Protein 7B3N (pdb70)

Structure (mmCIF, N/CA/C/O backbone):
data_7B3N
#
_entry.id   7B3N
#
_cell.length_a   64.539
_cell.length_b   97.988
_cell.length_c   148.723
_cell.angle_alpha   90.000
_cell.angle_beta   90.000
_cell.angle_gamma   90.000
#
_symmetry.space_group_name_H-M   'P 21 21 21'
#
loop_
_entity.id
_entity.type
_entity.pdbx_description
1 polymer 'Cell wall hydrolase'
2 non-polymer 'ZINC ION'
3 non-polymer GLYCEROL
4 non-polymer '4-(2-HYDROXYETHYL)-1-PIPERAZINE ETHANESULFONIC ACID'
5 non-polymer 'SULFATE ION'
6 non-polymer 'SODIUM ION'
7 non-polymer 'CHLORIDE ION'
8 water water
#
loop_
_atom_site.group_PDB
_atom_site.id
_atom_site.type_symbol
_atom_site.label_atom_id
_atom_site.label_alt_id
_atom_site.label_comp_id
_atom_site.label_asym_id
_atom_site.label_entity_id
_atom_site.label_seq_id
_atom_site.pdbx_PDB_ins_code
_atom_site.Cartn_x
_atom_site.Cartn_y
_atom_site.Cartn_z
_atom_site.occupancy
_atom_site.B_iso_or_equiv
_atom_site.auth_seq_id
_atom_site.auth_comp_id
_atom_site.auth_asym_id
_atom_site.auth_atom_id
_atom_site.pdbx_PDB_model_num
ATOM 1 N N . PRO A 1 7 ? -3.142 35.451 73.211 1.000 72.426 7 PRO A N 1
ATOM 2 C CA . PRO A 1 7 ? -2.833 35.496 74.647 1.000 71.345 7 PRO A CA 1
ATOM 3 C C . PRO A 1 7 ? -2.993 36.937 75.166 1.000 64.080 7 PRO A C 1
ATOM 4 O O . PRO A 1 7 ? -2.330 37.816 74.649 1.000 74.344 7 PRO A O 1
ATOM 9 N N . SER A 1 8 ? -3.892 37.146 76.128 1.000 49.603 8 SER A N 1
ATOM 10 C CA A SER A 1 8 ? -4.187 38.476 76.724 0.500 52.195 8 SER A CA 1
ATOM 11 C CA B SER A 1 8 ? -4.194 38.473 76.723 0.500 50.880 8 SER A CA 1
ATOM 12 C C . SER A 1 8 ? -4.529 38.317 78.211 1.000 46.407 8 SER A C 1
ATOM 13 O O . SER A 1 8 ? -5.312 37.423 78.566 1.000 42.953 8 SER A O 1
ATOM 27 N N . ALA A 1 9 ? -3.977 39.183 79.038 1.000 37.880 9 ALA A N 1
ATOM 28 C CA . ALA A 1 9 ? -4.012 39.009 80.500 1.000 36.192 9 ALA A CA 1
ATOM 29 C C . ALA A 1 9 ? -3.667 40.331 81.163 1.000 31.838 9 ALA A C 1
ATOM 30 O O . ALA A 1 9 ? -2.827 41.081 80.644 1.000 36.035 9 ALA A O 1
ATOM 37 N N . TYR A 1 10 ? -4.296 40.578 82.287 1.000 30.398 10 TYR A N 1
ATOM 38 C CA . TYR A 1 10 ? -4.059 41.774 83.098 1.000 31.573 10 TYR A CA 1
ATOM 39 C C . TYR A 1 10 ? -2.871 41.529 84.039 1.000 27.904 10 TYR A C 1
ATOM 40 O O . TYR A 1 10 ? -2.084 42.458 84.274 1.000 31.327 10 TYR A O 1
ATOM 58 N N . ILE A 1 11 ? -2.790 40.334 84.601 1.000 30.713 11 ILE A N 1
ATOM 59 C CA . ILE A 1 11 ? -1.731 39.928 85.581 1.000 28.495 11 ILE A CA 1
ATOM 60 C C . ILE A 1 11 ? -0.951 38.784 84.941 1.000 29.931 11 ILE A C 1
ATOM 61 O O . ILE A 1 11 ? -1.591 37.769 84.552 1.000 29.024 11 ILE A O 1
ATOM 77 N N . VAL A 1 12 ? 0.383 38.890 84.905 1.000 27.733 12 VAL A N 1
ATOM 78 C CA . VAL A 1 12 ? 1.234 37.778 84.431 1.000 29.615 12 VAL A CA 1
ATOM 79 C C . VAL A 1 12 ? 2.013 37.240 85.634 1.000 25.743 12 VAL A C 1
ATOM 80 O O . VAL A 1 12 ? 2.614 38.059 86.404 1.000 27.713 12 VAL A O 1
ATOM 93 N N . LEU A 1 13 ? 1.941 35.924 85.813 1.000 24.720 13 LEU A N 1
ATOM 94 C CA . LEU A 1 13 ? 2.719 35.159 86.793 1.000 26.311 13 LEU A CA 1
ATOM 95 C C . LEU A 1 13 ? 3.920 34.564 86.072 1.000 25.110 13 LEU A C 1
ATOM 96 O O . LEU A 1 13 ? 3.763 33.937 85.023 1.000 26.672 13 LEU A O 1
ATOM 112 N N . ASP A 1 14 ? 5.064 34.664 86.724 1.000 28.751 14 ASP A N 1
ATOM 113 C CA . ASP A 1 14 ? 6.332 34.222 86.121 1.000 27.745 14 ASP A CA 1
ATOM 114 C C . ASP A 1 14 ? 6.998 33.251 87.090 1.000 27.910 14 ASP A C 1
ATOM 115 O O . ASP A 1 14 ? 7.717 33.688 87.984 1.000 27.086 14 ASP A O 1
ATOM 124 N N . PRO A 1 15 ? 6.784 31.921 86.951 1.000 29.598 15 PRO A N 1
ATOM 125 C CA . PRO A 1 15 ? 7.509 30.907 87.736 1.000 27.683 15 PRO A CA 1
ATOM 126 C C . PRO A 1 15 ? 8.998 30.937 87.389 1.000 26.164 15 PRO A C 1
ATOM 127 O O . PRO A 1 15 ? 9.340 30.649 86.270 1.000 28.984 15 PRO A O 1
ATOM 138 N N . GLY A 1 16 ? 9.824 31.350 88.335 1.000 27.141 16 GLY A N 1
ATOM 139 C CA . GLY A 1 16 ? 11.266 31.497 88.106 1.000 26.623 16 GLY A CA 1
ATOM 140 C C . GLY A 1 16 ? 11.917 30.217 87.625 1.000 28.227 16 GLY A C 1
ATOM 141 O O . GLY A 1 16 ? 11.500 29.116 87.989 1.000 27.482 16 GLY A O 1
ATOM 145 N N . HIS A 1 17 ? 12.947 30.344 86.800 1.000 27.406 17 HIS A N 1
ATOM 146 C CA . HIS A 1 17 ? 13.794 29.205 86.432 1.000 29.700 17 HIS A CA 1
ATOM 147 C C . HIS A 1 17 ? 12.974 28.315 85.517 1.000 31.065 17 HIS A C 1
ATOM 148 O O . HIS A 1 17 ? 12.052 28.852 84.858 1.000 29.051 17 HIS A O 1
ATOM 163 N N . GLY A 1 18 ? 13.337 27.035 85.437 1.000 31.054 18 GLY A N 1
ATOM 164 C CA . GLY A 1 18 ? 12.670 26.035 84.586 1.000 29.597 18 GLY A CA 1
ATOM 165 C C . GLY A 1 18 ? 13.643 25.287 83.710 1.000 29.749 18 GLY A C 1
ATOM 166 O O . GLY A 1 18 ? 14.725 25.895 83.332 1.000 28.387 18 GLY A O 1
ATOM 170 N N . GLY A 1 19 ? 13.246 24.063 83.322 1.000 33.776 19 GLY A N 1
ATOM 171 C CA . GLY A 1 19 ? 14.028 23.207 82.411 1.000 32.915 19 GLY A CA 1
ATOM 172 C C . GLY A 1 19 ? 15.423 22.973 82.996 1.000 34.302 19 GLY A C 1
ATOM 173 O O . GLY A 1 19 ? 15.504 22.544 84.152 1.000 36.081 19 GLY A O 1
ATOM 177 N N . GLN A 1 20 ? 16.460 23.384 82.275 1.000 35.961 20 GLN A N 1
ATOM 178 C CA . GLN A 1 20 ? 17.899 23.215 82.637 1.000 45.569 20 GLN A CA 1
ATOM 179 C C . GLN A 1 20 ? 18.281 24.110 83.829 1.000 47.416 20 GLN A C 1
ATOM 180 O O . GLN A 1 20 ? 19.358 23.890 84.397 1.000 43.853 20 GLN A O 1
ATOM 186 N N . ASP A 1 21 ? 17.481 25.135 84.157 1.000 39.887 21 ASP A N 1
ATOM 187 C CA . ASP A 1 21 ? 17.721 26.003 85.347 1.000 36.675 21 ASP A CA 1
ATOM 188 C C . ASP A 1 21 ? 16.835 25.541 86.496 1.000 38.944 21 ASP A C 1
ATOM 189 O O . ASP A 1 21 ? 15.624 25.817 86.514 1.000 33.653 21 ASP A O 1
ATOM 198 N N . PRO A 1 22 ? 17.390 24.832 87.510 1.000 36.097 22 PRO A N 1
ATOM 199 C CA . PRO A 1 22 ? 16.564 24.338 88.606 1.000 39.085 22 PRO A CA 1
ATOM 200 C C . PRO A 1 22 ? 16.233 25.387 89.675 1.000 34.106 22 PRO A C 1
ATOM 201 O O . PRO A 1 22 ? 15.418 25.124 90.526 1.000 36.322 22 PRO A O 1
ATOM 212 N N . GLY A 1 23 ? 16.931 26.518 89.639 1.000 36.960 23 GLY A N 1
ATOM 213 C CA . GLY A 1 23 ? 16.969 27.476 90.748 1.000 39.803 23 GLY A CA 1
ATOM 214 C C . GLY A 1 23 ? 17.663 26.801 91.916 1.000 43.538 23 GLY A C 1
ATOM 215 O O . GLY A 1 23 ? 18.482 25.939 91.664 1.000 36.729 23 GLY A O 1
ATOM 219 N N . ALA A 1 24 ? 17.284 27.116 93.141 1.000 40.940 24 ALA A N 1
ATOM 220 C CA . ALA A 1 24 ? 17.851 26.487 94.355 1.000 43.727 24 ALA A CA 1
ATOM 221 C C . ALA A 1 24 ? 17.401 25.022 94.386 1.000 44.740 24 ALA A C 1
ATOM 222 O O . ALA A 1 24 ? 16.265 24.711 93.909 1.000 38.685 24 ALA A O 1
ATOM 229 N N . VAL A 1 25 ? 18.236 24.142 94.941 1.000 43.306 25 VAL A N 1
ATOM 230 C CA . VAL A 1 25 ? 17.916 22.690 95.090 1.000 47.170 25 VAL A CA 1
ATOM 231 C C . VAL A 1 25 ? 18.044 22.331 96.572 1.000 48.135 25 VAL A C 1
ATOM 232 O O . VAL A 1 25 ? 19.068 22.688 97.185 1.000 49.519 25 VAL A O 1
ATOM 245 N N . ALA A 1 26 ? 17.006 21.751 97.158 1.000 50.126 26 ALA A N 1
ATOM 246 C CA . ALA A 1 26 ? 17.013 21.319 98.575 1.000 52.113 26 ALA A CA 1
ATOM 247 C C . ALA A 1 26 ? 17.931 20.097 98.687 1.000 58.813 26 ALA A C 1
ATOM 248 O O . ALA A 1 26 ? 18.214 19.447 97.670 1.000 49.872 26 ALA A O 1
ATOM 255 N N . PRO A 1 27 ? 18.490 19.802 99.889 1.000 62.014 27 PRO A N 1
ATOM 256 C CA . PRO A 1 27 ? 19.306 18.600 100.101 1.000 61.480 27 PRO A CA 1
ATOM 257 C C . PRO A 1 27 ? 18.629 17.298 99.648 1.000 57.863 27 PRO A C 1
ATOM 258 O O . PRO A 1 27 ? 19.339 16.391 99.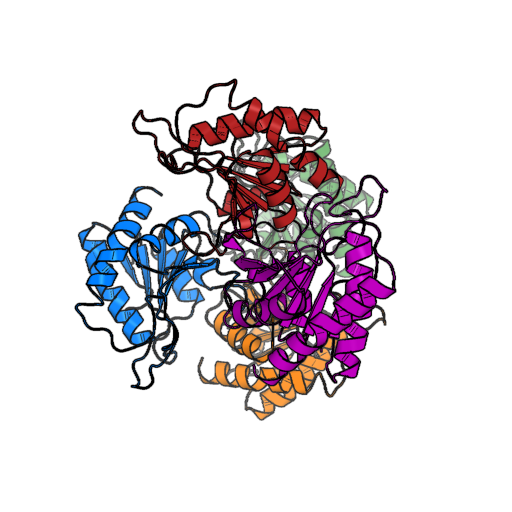235 1.000 57.780 27 PRO A O 1
ATOM 269 N N . ASP A 1 28 ? 17.292 17.247 99.702 1.000 53.671 28 ASP A N 1
ATOM 270 C CA . ASP A 1 28 ? 16.455 16.111 99.226 1.000 55.861 28 ASP A CA 1
ATOM 271 C C . ASP A 1 28 ? 16.210 16.131 97.697 1.000 56.930 28 ASP A C 1
ATOM 272 O O . ASP A 1 28 ? 15.510 15.225 97.209 1.000 52.843 28 ASP A O 1
ATOM 281 N N . GLY A 1 29 ? 16.689 17.135 96.956 1.000 50.827 29 GLY A N 1
ATOM 282 C CA . GLY A 1 29 ? 16.501 17.203 95.492 1.000 47.439 29 GLY A CA 1
ATOM 283 C C . GLY A 1 29 ? 15.280 18.037 95.062 1.000 42.345 29 GLY A C 1
ATOM 284 O O . GLY A 1 29 ? 15.078 18.177 93.875 1.000 40.458 29 GLY A O 1
ATOM 288 N N . THR A 1 30 ? 14.480 18.600 95.965 1.000 46.867 30 THR A N 1
ATOM 289 C CA . THR A 1 30 ? 13.360 19.489 95.550 1.000 47.642 30 THR A CA 1
ATOM 290 C C . THR A 1 30 ? 13.951 20.644 94.732 1.000 42.203 30 THR A C 1
ATOM 291 O O . THR A 1 30 ? 14.896 21.288 95.235 1.000 37.458 30 THR A O 1
ATOM 302 N N . ARG A 1 31 ? 13.432 20.888 93.524 1.000 40.770 31 ARG A N 1
ATOM 303 C CA . ARG A 1 31 ? 13.911 22.026 92.698 1.000 39.542 31 ARG A CA 1
ATOM 304 C C . ARG A 1 31 ? 13.006 23.249 92.904 1.000 32.987 31 ARG A C 1
ATOM 305 O O . ARG A 1 31 ? 11.789 23.143 92.765 1.000 36.360 31 ARG A O 1
ATOM 326 N N . GLU A 1 32 ? 13.607 24.388 93.181 1.000 32.414 32 GLU A N 1
ATOM 327 C CA . GLU A 1 32 ? 12.899 25.683 93.193 1.000 33.067 32 GLU A CA 1
ATOM 328 C C . GLU A 1 32 ? 12.004 25.809 91.939 1.000 29.008 32 GLU A C 1
ATOM 329 O O . GLU A 1 32 ? 10.831 26.190 92.095 1.000 30.020 32 GLU A O 1
ATOM 341 N N . ALA A 1 33 ? 12.509 25.457 90.751 1.000 29.936 33 ALA A N 1
ATOM 342 C CA . ALA A 1 33 ? 11.763 25.589 89.478 1.000 32.921 33 ALA A CA 1
ATOM 343 C C . ALA A 1 33 ? 10.396 24.902 89.616 1.000 31.938 33 ALA A C 1
ATOM 344 O O . ALA A 1 33 ? 9.410 25.481 89.124 1.000 30.028 33 ALA A O 1
ATOM 351 N N . ASP A 1 34 ? 10.318 23.729 90.279 1.000 32.872 34 ASP A N 1
ATOM 352 C CA . ASP A 1 34 ? 9.046 22.950 90.374 1.000 33.401 34 ASP A CA 1
ATOM 353 C C . ASP A 1 34 ? 8.141 23.612 91.403 1.000 29.129 34 ASP A C 1
ATOM 354 O O . ASP A 1 34 ? 6.934 23.737 91.131 1.000 31.773 34 ASP A O 1
ATOM 363 N N . LEU A 1 35 ? 8.710 24.065 92.515 1.000 29.098 35 LEU A N 1
ATOM 364 C CA . LEU A 1 35 ? 7.913 24.778 93.557 1.000 30.946 35 LEU A CA 1
ATOM 365 C C . LEU A 1 35 ? 7.324 26.034 92.927 1.000 28.800 35 LEU A C 1
ATOM 366 O O . LEU A 1 35 ? 6.161 26.373 93.243 1.000 29.060 35 LEU A O 1
ATOM 382 N N . ASN A 1 36 ? 8.138 26.737 92.123 1.000 27.089 36 ASN A N 1
ATOM 383 C CA . ASN A 1 36 ? 7.703 27.993 91.455 1.000 25.797 36 ASN A CA 1
ATOM 384 C C . ASN A 1 36 ? 6.475 27.728 90.577 1.000 26.886 36 ASN A C 1
ATOM 385 O O . ASN A 1 36 ? 5.518 28.485 90.705 1.000 31.390 36 ASN A O 1
ATOM 396 N N . LEU A 1 37 ? 6.533 26.733 89.693 1.000 27.308 37 LEU A N 1
ATOM 397 C CA . LEU A 1 37 ? 5.437 26.466 88.736 1.000 29.039 37 LEU A CA 1
ATOM 398 C C . LEU A 1 37 ? 4.183 26.093 89.521 1.000 29.025 37 LEU A C 1
ATOM 399 O O . LEU A 1 37 ? 3.117 26.627 89.199 1.000 29.140 37 LEU A O 1
ATOM 415 N N . ALA A 1 38 ? 4.316 25.164 90.465 1.000 31.135 38 ALA A N 1
ATOM 416 C CA . ALA A 1 38 ? 3.197 24.715 91.342 1.000 32.828 38 ALA A CA 1
ATOM 417 C C . ALA A 1 38 ? 2.584 25.901 92.073 1.000 30.875 38 ALA A C 1
ATOM 418 O O . ALA A 1 38 ? 1.329 26.056 92.027 1.000 30.731 38 ALA A O 1
ATOM 425 N N . GLN A 1 39 ? 3.413 26.787 92.645 1.000 31.857 39 GLN A N 1
ATOM 426 C CA . GLN A 1 39 ? 2.882 27.919 93.428 1.000 29.860 39 GLN A CA 1
ATOM 427 C C . GLN A 1 39 ? 2.133 28.851 92.471 1.000 31.649 39 GLN A C 1
ATOM 428 O O . GLN A 1 39 ? 1.049 29.379 92.854 1.000 31.341 39 GLN A O 1
ATOM 442 N N . ALA A 1 40 ? 2.679 29.074 91.274 1.000 29.593 40 ALA A N 1
ATOM 443 C CA . ALA A 1 40 ? 2.089 30.028 90.305 1.000 28.333 40 ALA A CA 1
ATOM 444 C C . ALA A 1 40 ? 0.757 29.468 89.789 1.000 27.187 40 ALA A C 1
ATOM 445 O O . ALA A 1 40 ? -0.242 30.264 89.641 1.000 29.582 40 ALA A O 1
ATOM 452 N N . LEU A 1 41 ? 0.692 28.155 89.565 1.000 29.343 41 LEU A N 1
ATOM 453 C CA . LEU A 1 41 ? -0.563 27.509 89.069 1.000 31.782 41 LEU A CA 1
ATOM 454 C C . LEU A 1 41 ? -1.638 27.688 90.125 1.000 31.223 41 LEU A C 1
ATOM 455 O O . LEU A 1 41 ? -2.752 28.091 89.762 1.000 33.630 41 LEU A O 1
ATOM 471 N N . THR A 1 42 ? -1.297 27.500 91.399 1.000 34.730 42 THR A N 1
ATOM 472 C CA . THR A 1 42 ? -2.281 27.645 92.500 1.000 35.291 42 THR A CA 1
ATOM 473 C C . THR A 1 42 ? -2.704 29.105 92.625 1.000 36.535 42 THR A C 1
ATOM 474 O O . THR A 1 42 ? -3.917 29.354 92.772 1.000 31.591 42 THR A O 1
ATOM 485 N N . LEU A 1 43 ? -1.762 30.042 92.560 1.000 32.293 43 LEU A N 1
ATOM 486 C CA . LEU A 1 43 ? -2.093 31.482 92.664 1.000 32.341 43 LEU A CA 1
ATOM 487 C C . LEU A 1 43 ? -3.030 31.882 91.529 1.000 31.728 43 LEU A C 1
ATOM 488 O O . LEU A 1 43 ? -3.989 32.677 91.798 1.000 32.520 43 LEU A O 1
ATOM 504 N N . LYS A 1 44 ? -2.783 31.415 90.300 1.000 31.711 44 LYS A N 1
ATOM 505 C CA . LYS A 1 44 ? -3.646 31.748 89.136 1.000 33.428 44 LYS A CA 1
ATOM 506 C C . LYS A 1 44 ? -5.100 31.391 89.492 1.000 34.721 44 LYS A C 1
ATOM 507 O O . LYS A 1 44 ? -5.969 32.216 89.210 1.000 31.772 44 LYS A O 1
ATOM 526 N N . GLU A 1 45 ? -5.341 30.221 90.096 1.000 35.749 45 GLU A N 1
ATOM 527 C CA . GLU A 1 45 ? -6.724 29.757 90.414 1.000 41.793 45 GLU A CA 1
ATOM 528 C C . GLU A 1 45 ? -7.394 30.783 91.342 1.000 39.592 45 GLU A C 1
ATOM 529 O O . GLU A 1 45 ? -8.559 31.094 91.091 1.000 38.690 45 GLU A O 1
ATOM 541 N N . TYR A 1 46 ? -6.678 31.310 92.347 1.000 36.523 46 TYR A N 1
ATOM 542 C CA . TYR A 1 46 ? -7.206 32.337 93.282 1.000 38.889 46 TYR A CA 1
ATOM 543 C C . TYR A 1 46 ? -7.429 33.665 92.559 1.000 39.899 46 TYR A C 1
ATOM 544 O O . TYR A 1 46 ? -8.498 34.275 92.764 1.000 35.573 46 TYR A O 1
ATOM 562 N N . LEU A 1 47 ? -6.518 34.089 91.682 1.000 31.034 47 LEU A N 1
ATOM 563 C CA . LEU A 1 47 ? -6.721 35.382 90.985 1.000 31.121 47 LEU A CA 1
ATOM 564 C C . LEU A 1 47 ? -7.897 35.287 89.996 1.000 33.242 47 LEU A C 1
ATOM 565 O O . LEU A 1 47 ? -8.611 36.307 89.789 1.000 33.345 47 LEU A O 1
ATOM 581 N N . VAL A 1 48 ? -8.104 34.141 89.370 1.000 34.633 48 VAL A N 1
ATOM 582 C CA . VAL A 1 48 ? -9.224 33.959 88.402 1.000 35.921 48 VAL A CA 1
ATOM 583 C C . VAL A 1 48 ? -10.557 34.023 89.191 1.000 34.582 48 VAL A C 1
ATOM 584 O O . VAL A 1 48 ? -11.465 34.743 88.766 1.000 38.661 48 VAL A O 1
ATOM 597 N N . ALA A 1 49 ? -10.609 33.391 90.346 1.000 37.500 49 ALA A N 1
ATOM 598 C CA . ALA A 1 49 ? -11.783 33.369 91.251 1.000 43.005 49 ALA A CA 1
ATOM 599 C C . ALA A 1 49 ? -12.094 34.793 91.729 1.000 48.208 49 ALA A C 1
ATOM 600 O O . ALA A 1 49 ? -13.287 35.095 91.922 1.000 43.407 49 ALA A O 1
ATOM 607 N N . LEU A 1 50 ? -11.079 35.670 91.830 1.000 40.499 50 LEU A N 1
ATOM 608 C CA . LEU A 1 50 ? -11.279 37.089 92.195 1.000 38.826 50 LEU A CA 1
ATOM 609 C C . LEU A 1 50 ? -11.577 37.933 90.947 1.000 39.218 50 LEU A C 1
ATOM 610 O O . LEU A 1 50 ? -11.748 39.148 91.105 1.000 39.739 50 LEU A O 1
ATOM 626 N N . GLY A 1 51 ? -11.651 37.330 89.754 1.000 34.729 51 GLY A N 1
ATOM 627 C CA . GLY A 1 51 ? -12.208 37.973 88.543 1.000 37.089 51 GLY A CA 1
ATOM 628 C C . GLY A 1 51 ? -11.169 38.570 87.612 1.000 38.900 51 GLY A C 1
ATOM 629 O O . GLY A 1 51 ? -11.567 39.419 86.797 1.000 37.881 51 GLY A O 1
ATOM 633 N N . TYR A 1 52 ? -9.892 38.141 87.706 1.000 34.948 52 TYR A N 1
ATOM 634 C CA . TYR A 1 52 ? -8.764 38.648 86.877 1.000 35.116 52 TYR A CA 1
ATOM 635 C C . TYR A 1 52 ? -8.387 37.633 85.792 1.000 33.485 52 TYR A C 1
ATOM 636 O O . TYR A 1 52 ? -8.444 36.440 86.043 1.000 35.101 52 TYR A O 1
ATOM 654 N N . ARG A 1 53 ? -8.045 38.154 84.613 1.000 31.264 53 ARG A N 1
ATOM 655 C CA . ARG A 1 53 ? -7.402 37.460 83.473 1.000 33.115 53 ARG A CA 1
ATOM 656 C C . ARG A 1 53 ? -5.905 37.333 83.817 1.000 30.800 53 ARG A C 1
ATOM 657 O O . ARG A 1 53 ? -5.248 38.378 84.054 1.000 29.728 53 ARG A O 1
ATOM 678 N N . VAL A 1 54 ? -5.438 36.103 83.943 1.000 33.677 54 VAL A N 1
ATOM 679 C CA . VAL A 1 54 ? -4.065 35.772 84.421 1.000 30.726 54 VAL A CA 1
ATOM 680 C C . VAL A 1 54 ? -3.375 35.002 83.311 1.000 33.263 54 VAL A C 1
ATOM 681 O O . VAL A 1 54 ? -3.981 34.118 82.722 1.000 30.739 54 VAL A O 1
ATOM 694 N N . GLY A 1 55 ? -2.143 35.366 83.017 1.000 27.746 55 GLY A N 1
ATOM 695 C CA . GLY A 1 55 ? -1.342 34.659 82.018 1.000 31.171 55 GLY A CA 1
ATOM 696 C C . GLY A 1 55 ? -0.072 34.213 82.690 1.000 29.199 55 GLY A C 1
ATOM 697 O O . GLY A 1 55 ? 0.158 34.636 83.833 1.000 27.208 55 GLY A O 1
ATOM 701 N N . PHE A 1 56 ? 0.686 33.354 82.020 1.000 27.910 56 PHE A N 1
ATOM 702 C CA . PHE A 1 56 ? 1.956 32.819 82.542 1.000 27.131 56 PHE A CA 1
ATOM 703 C C . PHE A 1 56 ? 3.080 33.040 81.543 1.000 28.356 56 PHE A C 1
ATOM 704 O O . PHE A 1 56 ? 2.849 32.970 80.344 1.000 31.277 56 PHE A O 1
ATOM 721 N N . THR A 1 57 ? 4.306 33.133 82.042 1.000 28.175 57 THR A N 1
ATOM 722 C CA . THR A 1 57 ? 5.502 33.185 81.175 1.000 29.231 57 THR A CA 1
ATOM 723 C C . THR A 1 57 ? 5.875 31.743 80.851 1.000 29.206 57 THR A C 1
ATOM 724 O O . THR A 1 57 ? 6.575 31.528 79.864 1.000 30.057 57 THR A O 1
ATOM 735 N N . ARG A 1 58 ? 5.486 30.805 81.722 1.000 28.684 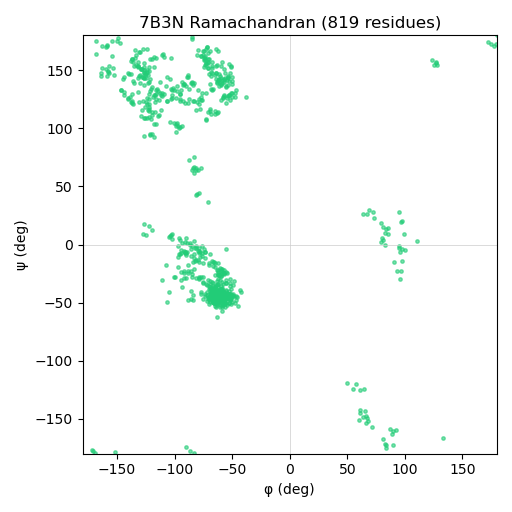58 ARG A N 1
ATOM 736 C CA . ARG A 1 58 ? 5.718 29.370 81.485 1.000 33.590 58 ARG A CA 1
ATOM 737 C C . ARG A 1 58 ? 4.761 28.515 82.308 1.000 31.435 58 ARG A C 1
ATOM 738 O O . ARG A 1 58 ? 4.382 28.904 83.435 1.000 28.966 58 ARG A O 1
ATOM 759 N N . THR A 1 59 ? 4.371 27.404 81.699 1.000 31.614 59 THR A N 1
ATOM 760 C CA . THR A 1 59 ? 3.338 26.486 82.219 1.000 33.972 59 THR A CA 1
ATOM 761 C C . THR A 1 59 ? 3.897 25.067 82.323 1.000 32.184 59 THR A C 1
ATOM 762 O O . THR A 1 59 ? 3.162 24.192 82.707 1.000 32.511 59 THR A O 1
ATOM 773 N N . SER A 1 60 ? 5.192 24.893 82.109 1.000 28.222 60 SER A N 1
ATOM 774 C CA . SER A 1 60 ? 5.852 23.582 82.088 1.000 29.498 60 SER A CA 1
ATOM 775 C C . SER A 1 60 ? 7.328 23.747 82.451 1.000 30.054 60 SER A C 1
ATOM 776 O O . SER A 1 60 ? 7.796 24.864 82.583 1.000 30.307 60 SER A O 1
ATOM 784 N N . ASP A 1 61 ? 8.022 22.646 82.574 1.000 31.035 61 ASP A N 1
ATOM 785 C CA . ASP A 1 61 ? 9.423 22.593 83.034 1.000 31.842 61 ASP A CA 1
ATOM 786 C C . ASP A 1 61 ? 10.338 22.875 81.855 1.000 33.236 61 ASP A C 1
ATOM 787 O O . ASP A 1 61 ? 11.092 21.990 81.462 1.000 33.576 61 ASP A O 1
ATOM 796 N N . VAL A 1 62 ? 10.229 24.054 81.268 1.000 33.311 62 VAL A N 1
ATOM 797 C CA . VAL A 1 62 ? 11.127 24.483 80.176 1.000 32.293 62 VAL A CA 1
ATOM 798 C C . VAL A 1 62 ? 11.689 25.835 80.628 1.000 30.891 62 VAL A C 1
ATOM 799 O O . VAL A 1 62 ? 10.995 26.572 81.353 1.000 30.920 62 VAL A O 1
ATOM 812 N N . TYR A 1 63 ? 12.923 26.135 80.250 1.000 29.447 63 TYR A N 1
ATOM 813 C CA . TYR A 1 63 ? 13.556 27.449 80.517 1.000 29.798 63 TYR A CA 1
ATOM 814 C C . TYR A 1 63 ? 13.038 28.478 79.514 1.000 31.032 63 TYR A C 1
ATOM 815 O O . TYR A 1 63 ? 13.119 28.273 78.300 1.000 33.351 63 TYR A O 1
ATOM 833 N N . VAL A 1 64 ? 12.510 29.590 80.017 1.000 29.476 64 VAL A N 1
ATOM 834 C CA . VAL A 1 64 ? 12.145 30.767 79.192 1.000 29.610 64 VAL A CA 1
ATOM 835 C C . VAL A 1 64 ? 13.180 31.859 79.469 1.000 27.793 64 VAL A C 1
ATOM 836 O O . VAL A 1 64 ? 13.427 32.189 80.634 1.000 28.099 64 VAL A O 1
ATOM 849 N N . PRO A 1 65 ? 13.858 32.363 78.418 1.000 28.866 65 PRO A N 1
ATOM 850 C CA . PRO A 1 65 ? 14.860 33.438 78.575 1.000 29.018 65 PRO A CA 1
ATOM 851 C C . PRO A 1 65 ? 14.239 34.604 79.322 1.000 28.327 65 PRO A C 1
ATOM 852 O O . PRO A 1 65 ? 13.049 34.922 79.083 1.000 30.159 65 PRO A O 1
ATOM 863 N N . LEU A 1 66 ? 15.014 35.201 80.202 1.000 29.183 66 LEU A N 1
ATOM 864 C CA . LEU A 1 66 ? 14.561 36.361 81.011 1.000 29.141 66 LEU A CA 1
ATOM 865 C C . LEU A 1 66 ? 13.908 37.445 80.149 1.000 31.163 66 LEU A C 1
ATOM 866 O O . LEU A 1 66 ? 12.819 37.914 80.533 1.000 29.873 66 LEU A O 1
ATOM 882 N N . SER A 1 67 ? 14.470 37.825 78.990 1.000 29.000 67 SER A N 1
ATOM 883 C CA . SER A 1 67 ? 13.906 38.929 78.171 1.000 29.283 67 SER A CA 1
ATOM 884 C C . SER A 1 67 ? 12.558 38.495 77.563 1.000 29.181 67 SER A C 1
ATOM 885 O O . SER A 1 67 ? 11.680 39.342 77.355 1.000 33.488 67 SER A O 1
ATOM 893 N N . GLU A 1 68 ? 12.406 37.220 77.278 1.000 26.995 68 GLU A N 1
ATOM 894 C CA . GLU A 1 68 ? 11.162 36.682 76.680 1.000 31.623 68 GLU A CA 1
ATOM 895 C C . GLU A 1 68 ? 10.053 36.668 77.729 1.000 28.389 68 GLU A C 1
ATOM 896 O O . GLU A 1 68 ? 8.894 36.879 77.335 1.000 32.087 68 GLU A O 1
ATOM 908 N N . ARG A 1 69 ? 10.377 36.425 79.001 1.000 30.104 69 ARG A N 1
ATOM 909 C CA . ARG A 1 69 ? 9.382 36.494 80.106 1.000 29.726 69 ARG A CA 1
ATOM 910 C C . ARG A 1 69 ? 8.746 37.887 80.086 1.000 28.544 69 ARG A C 1
ATOM 911 O O . ARG A 1 69 ? 7.466 38.023 80.113 1.000 26.523 69 ARG A O 1
ATOM 932 N N . ILE A 1 70 ? 9.581 38.912 79.978 1.000 27.060 70 ILE A N 1
ATOM 933 C CA . ILE A 1 70 ? 9.156 40.332 79.945 1.000 28.216 70 ILE A CA 1
ATOM 934 C C . ILE A 1 70 ? 8.431 40.638 78.622 1.000 30.020 70 ILE A C 1
ATOM 935 O O . ILE A 1 70 ? 7.339 41.282 78.661 1.000 28.995 70 ILE A O 1
ATOM 951 N N . ALA A 1 71 ? 8.981 40.224 77.482 1.000 28.837 71 ALA A N 1
ATOM 952 C CA . ALA A 1 71 ? 8.337 40.486 76.178 1.000 30.994 71 ALA A CA 1
ATOM 953 C C . ALA A 1 71 ? 6.957 39.824 76.126 1.000 28.565 71 ALA A C 1
ATOM 954 O O . ALA A 1 71 ? 6.016 40.474 75.632 1.000 31.102 71 ALA A O 1
ATOM 961 N N . MET A 1 72 ? 6.804 38.615 76.666 1.000 30.960 72 MET A N 1
ATOM 962 C CA . MET A 1 72 ? 5.525 37.840 76.585 1.000 35.660 72 MET A CA 1
ATOM 963 C C . MET A 1 72 ? 4.483 38.605 77.378 1.000 33.274 72 MET A C 1
ATOM 964 O O . MET A 1 72 ? 3.310 38.688 76.938 1.000 34.333 72 MET A O 1
ATOM 978 N N . ALA A 1 73 ? 4.898 39.144 78.521 1.000 29.298 73 ALA A N 1
ATOM 979 C CA . ALA A 1 73 ? 4.012 39.890 79.437 1.000 29.860 73 ALA A CA 1
ATOM 980 C C . ALA A 1 73 ? 3.506 41.139 78.725 1.000 30.742 73 ALA A C 1
ATOM 981 O O . ALA A 1 73 ? 2.294 41.427 78.813 1.000 32.053 73 ALA A O 1
ATOM 988 N N . ARG A 1 74 ? 4.410 41.854 78.061 1.000 31.380 74 ARG A N 1
ATOM 989 C CA . ARG A 1 74 ? 4.047 43.073 77.286 1.000 34.319 74 ARG A CA 1
ATOM 990 C C . ARG A 1 74 ? 3.093 42.707 76.137 1.000 36.592 74 ARG A C 1
ATOM 991 O O . ARG A 1 74 ? 2.076 43.414 75.968 1.000 36.042 74 ARG A O 1
ATOM 1012 N N . ARG A 1 75 ? 3.349 41.607 75.432 1.000 38.085 75 ARG A N 1
ATOM 1013 C CA . ARG A 1 75 ? 2.499 41.165 74.281 1.000 39.242 75 ARG A CA 1
ATOM 1014 C C . ARG A 1 75 ? 1.098 40.818 74.779 1.000 41.344 75 ARG A C 1
ATOM 1015 O O . ARG A 1 75 ? 0.149 41.061 74.054 1.000 38.740 75 ARG A O 1
ATOM 1036 N N . MET A 1 76 ? 0.974 40.269 75.978 1.000 35.911 76 MET A N 1
ATOM 1037 C CA . MET A 1 76 ? -0.324 39.888 76.569 1.000 35.883 76 MET A CA 1
ATOM 1038 C C . MET A 1 76 ? -1.069 41.125 77.072 1.000 35.476 76 MET A C 1
ATOM 1039 O O . MET A 1 76 ? -2.192 40.941 77.541 1.000 34.725 76 MET A O 1
ATOM 1053 N N . GLY A 1 77 ? -0.432 42.294 77.060 1.000 36.272 77 GLY A N 1
ATOM 1054 C CA . GLY A 1 77 ? -0.965 43.556 77.618 1.000 40.540 77 GLY A CA 1
ATOM 1055 C C . GLY A 1 77 ? -1.060 43.534 79.137 1.000 40.572 77 GLY A C 1
ATOM 1056 O O . GLY A 1 77 ? -1.979 44.191 79.696 1.000 35.183 77 GLY A O 1
ATOM 1060 N N . ALA A 1 78 ? -0.182 42.786 79.824 1.000 36.804 78 ALA A N 1
ATOM 1061 C CA . ALA A 1 78 ? -0.186 42.722 81.304 1.000 32.438 78 ALA A CA 1
ATOM 1062 C C . ALA A 1 78 ? 0.032 44.118 81.900 1.000 28.292 78 ALA A C 1
ATOM 1063 O O . ALA A 1 78 ? 0.798 44.912 81.378 1.000 32.056 78 ALA A O 1
ATOM 1070 N N . ARG A 1 79 ? -0.623 44.416 83.007 1.000 31.020 79 ARG A N 1
ATOM 1071 C CA . ARG A 1 79 ? -0.377 45.647 83.789 1.000 30.905 79 ARG A CA 1
ATOM 1072 C C . ARG A 1 79 ? 0.525 45.333 84.984 1.000 30.250 79 ARG A C 1
ATOM 1073 O O . ARG A 1 79 ? 1.143 46.254 85.476 1.000 32.589 79 ARG A O 1
ATOM 1094 N N . LEU A 1 80 ? 0.489 44.101 85.482 1.000 29.537 80 LEU A N 1
ATOM 1095 C CA . LEU A 1 80 ? 1.231 43.677 86.687 1.000 28.264 80 LEU A CA 1
ATOM 1096 C C . LEU A 1 80 ? 2.054 42.447 86.322 1.000 29.482 80 LEU A C 1
ATOM 1097 O O . LEU A 1 80 ? 1.513 41.532 85.660 1.000 30.305 80 LEU A O 1
ATOM 1113 N N . PHE A 1 81 ? 3.294 42.413 86.794 1.000 26.462 81 PHE A N 1
ATOM 1114 C CA . PHE A 1 81 ? 4.232 41.285 86.551 1.000 27.444 81 PHE A CA 1
ATOM 1115 C C . PHE A 1 81 ? 4.661 40.758 87.930 1.000 29.089 81 PHE A C 1
ATOM 1116 O O . PHE A 1 81 ? 5.245 41.495 88.715 1.000 30.389 81 PHE A O 1
ATOM 1133 N N . ILE A 1 82 ? 4.285 39.516 88.232 1.000 27.813 82 ILE A N 1
ATOM 1134 C CA . ILE A 1 82 ? 4.550 38.863 89.525 1.000 27.262 82 ILE A CA 1
ATOM 1135 C C . ILE A 1 82 ? 5.422 37.650 89.282 1.000 27.953 82 ILE A C 1
ATOM 1136 O O . ILE A 1 82 ? 4.924 36.584 88.867 1.000 26.125 82 ILE A O 1
ATOM 1152 N N . SER A 1 83 ? 6.693 37.784 89.608 1.000 24.848 83 SER A N 1
ATOM 1153 C CA . SER A 1 83 ? 7.617 36.657 89.546 1.000 24.686 83 SER A CA 1
ATOM 1154 C C . SER A 1 83 ? 7.517 35.825 90.849 1.000 26.399 83 SER A C 1
ATOM 1155 O O . SER A 1 83 ? 7.434 36.391 91.990 1.000 28.459 83 SER A O 1
ATOM 1163 N N . VAL A 1 84 ? 7.509 34.509 90.683 1.000 25.052 84 VAL A N 1
ATOM 1164 C CA . VAL A 1 84 ? 7.300 33.508 91.755 1.000 27.316 84 VAL A CA 1
ATOM 1165 C C . VAL A 1 84 ? 8.605 32.727 91.939 1.000 27.668 84 VAL A C 1
ATOM 1166 O O . VAL A 1 84 ? 8.988 31.985 91.044 1.000 26.954 84 VAL A O 1
ATOM 1179 N N . HIS A 1 85 ? 9.247 32.924 93.081 1.000 29.769 85 HIS A N 1
ATOM 1180 C CA . HIS A 1 85 ? 10.519 32.247 93.448 1.000 25.640 85 HIS A CA 1
ATOM 1181 C C . HIS A 1 85 ? 10.461 31.710 94.877 1.000 27.021 85 HIS A C 1
ATOM 1182 O O . HIS A 1 85 ? 9.494 31.970 95.609 1.000 28.010 85 HIS A O 1
ATOM 1197 N N . HIS A 1 86 ? 11.394 30.804 95.163 1.000 29.895 86 HIS A N 1
ATOM 1198 C CA . HIS A 1 86 ? 11.662 30.269 96.515 1.000 33.455 86 HIS A CA 1
ATOM 1199 C C . HIS A 1 86 ? 13.140 30.515 96.801 1.000 35.962 86 HIS A C 1
ATOM 1200 O O . HIS A 1 86 ? 13.912 30.623 95.854 1.000 35.361 86 HIS A O 1
ATOM 1215 N N . ASP A 1 87 ? 13.481 30.767 98.058 1.000 38.824 87 ASP A N 1
ATOM 1216 C CA . ASP A 1 87 ? 14.853 31.205 98.415 1.000 38.450 87 ASP A CA 1
ATOM 1217 C C . ASP A 1 87 ? 15.731 29.965 98.584 1.000 40.940 87 ASP A C 1
ATOM 1218 O O . ASP A 1 87 ? 15.222 28.823 98.468 1.000 39.576 87 ASP A O 1
ATOM 1227 N N . THR A 1 88 ? 17.013 30.160 98.876 1.000 44.322 88 THR A N 1
ATOM 1228 C CA . THR A 1 88 ? 17.953 29.061 99.224 1.000 46.673 88 THR A CA 1
ATOM 1229 C C . THR A 1 88 ? 17.356 28.233 100.365 1.000 44.991 88 THR A C 1
ATOM 1230 O O . THR A 1 88 ? 16.546 28.727 101.164 1.000 44.754 88 THR A O 1
ATOM 1241 N N . PRO A 1 89 ? 17.729 26.943 100.523 1.000 47.260 89 PRO A N 1
ATOM 1242 C CA . PRO A 1 89 ? 17.057 26.094 101.516 1.000 50.685 89 PRO A CA 1
ATOM 1243 C C . PRO A 1 89 ? 17.266 26.543 102.979 1.000 51.014 89 PRO A C 1
ATOM 1244 O O . PRO A 1 89 ? 16.488 26.138 103.796 1.000 50.719 89 PRO A O 1
ATOM 1255 N N . THR A 1 90 ? 18.239 27.414 103.272 1.000 46.405 90 THR A N 1
ATOM 1256 C CA . THR A 1 90 ? 18.504 27.908 104.655 1.000 53.739 90 THR A CA 1
ATOM 1257 C C . THR A 1 90 ? 17.832 29.267 104.915 1.000 56.044 90 THR A C 1
ATOM 1258 O O . THR A 1 90 ? 17.954 29.746 106.041 1.000 57.856 90 THR A O 1
ATOM 1269 N N . ALA A 1 91 ? 17.129 29.869 103.946 1.000 49.217 91 ALA A N 1
ATOM 1270 C CA . ALA A 1 91 ? 16.401 31.145 104.161 1.000 54.824 91 ALA A CA 1
ATOM 1271 C C . ALA A 1 91 ? 15.339 30.931 105.247 1.000 52.128 91 ALA A C 1
ATOM 1272 O O . ALA A 1 91 ? 14.718 29.856 105.281 1.000 66.638 91 ALA A O 1
ATOM 1279 N N . SER A 1 92 ? 15.149 31.914 106.114 1.000 56.584 92 SER A N 1
ATOM 1280 C CA . SER A 1 92 ? 14.209 31.863 107.265 1.000 61.580 92 SER A CA 1
ATOM 1281 C C . SER A 1 92 ? 12.920 32.611 106.922 1.000 64.016 92 SER A C 1
ATOM 1282 O O . SER A 1 92 ? 11.879 32.286 107.542 1.000 64.369 92 SER A O 1
ATOM 1288 N N . ARG A 1 93 ? 13.000 33.609 106.031 1.000 50.845 93 ARG A N 1
ATOM 1289 C CA . ARG A 1 93 ? 11.994 34.703 105.957 1.000 46.757 93 ARG A CA 1
ATOM 1290 C C . ARG A 1 93 ? 11.540 34.903 104.512 1.000 40.305 93 ARG A C 1
ATOM 1291 O O . ARG A 1 93 ? 12.349 35.132 103.639 1.000 37.134 93 ARG A O 1
ATOM 1312 N N . PRO A 1 94 ? 10.236 34.976 104.235 1.000 34.984 94 PRO A N 1
ATOM 1313 C CA . PRO A 1 94 ? 9.780 35.307 102.886 1.000 35.944 94 PRO A CA 1
ATOM 1314 C C . PRO A 1 94 ? 9.936 36.815 102.643 1.000 39.371 94 PRO A C 1
ATOM 1315 O O . PRO A 1 94 ? 10.058 37.603 103.600 1.000 34.262 94 PRO A O 1
ATOM 1326 N N . GLY A 1 95 ? 9.906 37.208 101.371 1.000 32.524 95 GLY A N 1
ATOM 1327 C CA . GLY A 1 95 ? 9.992 38.621 101.033 1.000 31.295 95 GLY A CA 1
ATOM 1328 C C . GLY A 1 95 ? 9.743 38.901 99.576 1.000 30.236 95 GLY A C 1
ATOM 1329 O O . GLY A 1 95 ? 9.435 37.980 98.820 1.000 29.664 95 GLY A O 1
ATOM 1333 N N . VAL A 1 96 ? 9.883 40.166 99.228 1.000 26.018 96 VAL A N 1
ATOM 1334 C CA . VAL A 1 96 ? 9.537 40.673 97.884 1.000 27.161 96 VAL A CA 1
ATOM 1335 C C . VAL A 1 96 ? 10.592 41.656 97.434 1.000 27.000 96 VAL A C 1
ATOM 1336 O O . VAL A 1 96 ? 10.856 42.639 98.146 1.000 28.360 96 VAL A O 1
ATOM 1349 N N . TYR A 1 97 ? 11.127 41.409 96.258 1.000 26.858 97 TYR A N 1
ATOM 1350 C CA . TYR A 1 97 ? 11.912 42.420 95.542 1.000 26.529 97 TYR A CA 1
ATOM 1351 C C . TYR A 1 97 ? 10.964 43.240 94.663 1.000 29.193 97 TYR A C 1
ATOM 1352 O O . TYR A 1 97 ? 10.001 42.663 94.089 1.000 28.012 97 TYR A O 1
ATOM 1370 N N . TYR A 1 98 ? 11.236 44.530 94.534 1.000 27.611 98 TYR A N 1
ATOM 1371 C CA . TYR A 1 98 ? 10.417 45.410 93.664 1.000 28.068 98 TYR A CA 1
ATOM 1372 C C . TYR A 1 98 ? 11.305 46.153 92.689 1.000 25.572 98 TYR A C 1
ATOM 1373 O O . TYR A 1 98 ? 12.401 46.630 93.062 1.000 27.764 98 TYR A O 1
ATOM 1391 N N . SER A 1 99 ? 10.780 46.327 91.494 1.000 25.678 99 SER A N 1
ATOM 1392 C CA . SER A 1 99 ? 11.468 47.113 90.443 1.000 27.649 99 SER A CA 1
ATOM 1393 C C . SER A 1 99 ? 11.358 48.599 90.777 1.000 29.973 99 SER A C 1
ATOM 1394 O O . SER A 1 99 ? 10.552 49.017 91.611 1.000 30.631 99 SER A O 1
ATOM 1402 N N . PRO A 1 100 ? 12.147 49.458 90.106 1.000 31.047 100 PRO A N 1
ATOM 1403 C CA . PRO A 1 100 ? 12.067 50.900 90.309 1.000 31.444 100 PRO A CA 1
ATOM 1404 C C . PRO A 1 100 ? 10.885 51.497 89.560 1.000 31.577 100 PRO A C 1
ATOM 1405 O O . PRO A 1 100 ? 10.648 52.654 89.664 1.000 35.411 100 PRO A O 1
ATOM 1416 N N . HIS A 1 101 ? 10.156 50.688 88.808 1.000 30.133 101 HIS A N 1
ATOM 1417 C CA . HIS A 1 101 ? 8.987 51.213 88.074 1.000 30.357 101 HIS A CA 1
ATOM 1418 C C . HIS A 1 101 ? 7.943 51.729 89.067 1.000 31.500 101 HIS A C 1
ATOM 1419 O O . HIS A 1 101 ? 7.688 51.113 90.081 1.000 28.771 101 HIS A O 1
ATOM 1434 N N . PRO A 1 102 ? 7.270 52.864 88.810 1.000 32.057 102 PRO A N 1
ATOM 1435 C CA . PRO A 1 102 ? 6.152 53.312 89.638 1.000 32.993 102 PRO A CA 1
ATOM 1436 C C . PRO A 1 102 ? 5.082 52.281 89.975 1.000 32.185 102 PRO A C 1
ATOM 1437 O O . PRO A 1 102 ? 4.593 51.591 89.074 1.000 32.522 102 PRO A O 1
ATOM 1448 N N . GLY A 1 103 ? 4.751 52.196 91.268 1.000 30.170 103 GLY A N 1
ATOM 1449 C CA . GLY A 1 103 ? 3.785 51.204 91.772 1.000 28.759 103 GLY A CA 1
ATOM 1450 C C . GLY A 1 103 ? 4.414 49.883 92.198 1.000 27.480 103 GLY A C 1
ATOM 1451 O O . GLY A 1 103 ? 3.741 49.144 92.900 1.000 27.611 103 GLY A O 1
ATOM 1455 N N . SER A 1 104 ? 5.663 49.566 91.834 1.000 24.983 104 SER A N 1
ATOM 1456 C CA . SER A 1 104 ? 6.241 48.246 92.185 1.000 26.650 104 SER A CA 1
ATOM 1457 C C . SER A 1 104 ? 6.352 48.112 93.711 1.000 27.021 104 SER A C 1
ATOM 1458 O O . SER A 1 104 ? 5.993 47.050 94.267 1.000 25.145 104 SER A O 1
ATOM 1466 N N . GLU A 1 105 ? 6.950 49.116 94.349 1.000 30.678 105 GLU A N 1
ATOM 1467 C CA . GLU A 1 105 ? 7.202 49.099 95.804 1.000 30.798 105 GLU A CA 1
ATOM 1468 C C . GLU A 1 105 ? 5.876 49.028 96.562 1.000 27.653 105 GLU A C 1
ATOM 1469 O O . GLU A 1 105 ? 5.784 48.257 97.508 1.000 26.898 105 GLU A O 1
ATOM 1481 N N . GLU A 1 106 ? 4.875 49.752 96.088 1.000 27.884 106 GLU A N 1
ATOM 1482 C CA . GLU A 1 106 ? 3.520 49.747 96.695 1.000 29.538 106 GLU A CA 1
ATOM 1483 C C . GLU A 1 106 ? 2.984 48.325 96.600 1.000 31.884 106 GLU A C 1
ATOM 1484 O O . GLU A 1 106 ? 2.456 47.832 97.606 1.000 31.562 106 GLU A O 1
ATOM 1496 N N . LEU A 1 107 ? 3.099 47.675 95.431 1.000 29.545 107 LEU A N 1
ATOM 1497 C CA . LEU A 1 107 ? 2.567 46.310 95.249 1.000 29.479 107 LEU A CA 1
ATOM 1498 C C . LEU A 1 107 ? 3.337 45.356 96.180 1.000 32.042 107 LEU A C 1
ATOM 1499 O O . LEU A 1 107 ? 2.711 44.544 96.847 1.000 28.833 107 LEU A O 1
ATOM 1515 N N . ALA A 1 108 ? 4.665 45.473 96.233 1.000 26.485 108 ALA A N 1
ATOM 1516 C CA . ALA A 1 108 ? 5.527 44.614 97.070 1.000 26.748 108 ALA A CA 1
ATOM 1517 C C . ALA A 1 108 ? 5.112 44.710 98.552 1.000 28.149 108 ALA A C 1
ATOM 1518 O O . ALA A 1 108 ? 5.019 43.643 99.221 1.000 29.089 108 ALA A O 1
ATOM 1525 N N . ARG A 1 109 ? 4.866 45.926 99.053 1.000 30.710 109 ARG A N 1
ATOM 1526 C CA . ARG A 1 109 ? 4.548 46.156 100.480 1.000 32.382 109 ARG A CA 1
ATOM 1527 C C . ARG A 1 109 ? 3.192 45.549 100.782 1.000 30.881 109 ARG A C 1
ATOM 1528 O O . ARG A 1 109 ? 3.063 44.973 101.873 1.000 30.608 109 ARG A O 1
ATOM 1549 N N . THR A 1 110 ? 2.236 45.627 99.872 1.000 32.328 110 THR A N 1
ATOM 1550 C CA A THR A 1 110 ? 0.878 45.077 100.164 0.500 34.674 110 THR A CA 1
ATOM 1551 C CA B THR A 1 110 ? 0.875 45.075 100.137 0.500 35.250 110 THR A CA 1
ATOM 1552 C C . THR A 1 110 ? 0.977 43.549 100.158 1.000 34.313 110 THR A C 1
ATOM 1553 O O . THR A 1 110 ? 0.303 42.895 100.985 1.000 31.321 110 THR A O 1
ATOM 1573 N N . VAL A 1 111 ? 1.858 42.991 99.325 1.000 31.756 111 VAL A N 1
ATOM 1574 C CA . VAL A 1 111 ? 2.035 41.540 99.257 1.000 31.173 111 VAL A CA 1
ATOM 1575 C C . VAL A 1 111 ? 2.820 41.116 100.505 1.000 32.854 111 VAL A C 1
ATOM 1576 O O . VAL A 1 111 ? 2.396 40.137 101.153 1.000 32.598 111 VAL A O 1
ATOM 1589 N N . ALA A 1 112 ? 3.905 41.813 100.842 1.000 30.782 112 ALA A N 1
ATOM 1590 C CA . ALA A 1 112 ? 4.759 41.462 102.002 1.000 32.486 112 ALA A CA 1
ATOM 1591 C C . ALA A 1 112 ? 3.930 41.454 103.308 1.000 32.482 112 ALA A C 1
ATOM 1592 O O . ALA A 1 112 ? 4.222 40.626 104.133 1.000 31.398 112 ALA A O 1
ATOM 1599 N N . ALA A 1 113 ? 2.927 42.318 103.441 1.000 32.410 113 ALA A N 1
ATOM 1600 C CA . ALA A 1 113 ? 2.028 42.431 104.620 1.000 35.436 113 ALA A CA 1
ATOM 1601 C C . ALA A 1 113 ? 1.227 41.146 104.798 1.000 39.960 113 ALA A C 1
ATOM 1602 O O . ALA A 1 113 ? 0.785 40.889 105.941 1.000 41.358 113 ALA A O 1
ATOM 1609 N N . ALA A 1 114 ? 1.075 40.341 103.738 1.000 36.561 114 ALA A N 1
ATOM 1610 C CA . ALA A 1 114 ? 0.288 39.093 103.775 1.000 36.678 114 ALA A CA 1
ATOM 1611 C C . ALA A 1 114 ? 1.191 37.901 104.029 1.000 36.726 114 ALA A C 1
ATOM 1612 O O . ALA A 1 114 ? 0.643 36.827 104.233 1.000 42.805 114 ALA A O 1
ATOM 1619 N N . LEU A 1 115 ? 2.521 38.063 104.014 1.000 36.716 115 LEU A N 1
ATOM 1620 C CA . LEU A 1 115 ? 3.469 36.924 104.023 1.000 37.731 115 LEU A CA 1
ATOM 1621 C C . LEU A 1 115 ? 3.888 36.588 105.471 1.000 45.203 115 LEU A C 1
ATOM 1622 O O . LEU A 1 115 ? 4.761 35.718 105.633 1.000 45.977 115 LEU A O 1
ATOM 1638 N N . GLY A 1 116 ? 3.367 37.301 106.474 1.000 48.147 116 GLY A N 1
ATOM 1639 C CA . GLY A 1 116 ? 3.540 36.953 107.900 1.000 48.053 116 GLY A CA 1
ATOM 1640 C C . GLY A 1 116 ? 4.809 37.534 108.506 1.000 56.303 116 GLY A C 1
ATOM 1641 O O . GLY A 1 116 ? 5.378 38.505 107.926 1.000 44.580 116 GLY A O 1
ATOM 1645 N N . GLU A 1 117 ? 5.253 36.925 109.620 1.000 52.011 117 GLU A N 1
ATOM 1646 C CA . GLU A 1 117 ? 6.309 37.432 110.539 1.000 52.210 117 GLU A CA 1
ATOM 1647 C C . GLU A 1 117 ? 7.640 37.431 109.795 1.000 39.422 117 GLU A C 1
ATOM 1648 O O . GLU A 1 117 ? 7.966 36.440 109.113 1.000 42.965 117 GLU A O 1
ATOM 1654 N N . GLY A 1 118 ? 8.363 38.535 109.915 1.000 41.609 118 GLY A N 1
ATOM 1655 C CA . GLY A 1 118 ? 9.727 38.667 109.390 1.000 43.652 118 GLY A CA 1
ATOM 1656 C C . GLY A 1 118 ? 9.750 38.951 107.893 1.000 38.625 118 GLY A C 1
ATOM 1657 O O . GLY A 1 118 ? 10.847 38.943 107.363 1.000 38.196 118 GLY A O 1
ATOM 1661 N N . ALA A 1 119 ? 8.614 39.167 107.221 1.000 35.240 119 ALA A N 1
ATOM 1662 C CA . ALA A 1 119 ? 8.613 39.465 105.755 1.000 36.911 119 ALA A CA 1
ATOM 1663 C C . ALA A 1 119 ? 9.457 40.726 105.499 1.000 35.058 119 ALA A C 1
ATOM 1664 O O . ALA A 1 119 ? 9.404 41.703 106.297 1.000 33.580 119 ALA A O 1
ATOM 1671 N N . TRP A 1 120 ? 10.255 40.721 104.434 1.000 34.842 120 TRP A N 1
ATOM 1672 C CA . TRP A 1 120 ? 11.056 41.898 104.008 1.000 32.951 120 TRP A CA 1
ATOM 1673 C C . TRP A 1 120 ? 10.628 42.374 102.609 1.000 31.594 120 TRP A C 1
ATOM 1674 O O . TRP A 1 120 ? 10.060 41.545 101.828 1.000 29.036 120 TRP A O 1
ATOM 1695 N N . VAL A 1 121 ? 10.975 43.619 102.268 1.000 27.026 121 VAL A N 1
ATOM 1696 C CA . VAL A 1 121 ? 10.943 44.116 100.859 1.000 28.820 121 VAL A CA 1
ATOM 1697 C C . VAL A 1 121 ? 12.321 44.683 100.571 1.000 30.257 121 VAL A C 1
ATOM 1698 O O . VAL A 1 121 ? 12.932 45.185 101.512 1.000 29.514 121 VAL A O 1
ATOM 1711 N N . ARG A 1 122 ? 12.803 44.505 99.347 1.000 30.648 122 ARG A N 1
ATOM 1712 C CA . ARG A 1 122 ? 14.068 45.128 98.875 1.000 30.964 122 ARG A CA 1
ATOM 1713 C C . ARG A 1 122 ? 13.915 45.584 97.440 1.000 29.730 122 ARG A C 1
ATOM 1714 O O . ARG A 1 122 ? 13.209 44.921 96.652 1.000 27.861 122 ARG A O 1
ATOM 1735 N N . PRO A 1 123 ? 14.593 46.686 97.073 1.000 28.266 123 PRO A N 1
ATOM 1736 C CA . PRO A 1 123 ? 14.629 47.132 95.698 1.000 27.189 123 PRO A CA 1
ATOM 1737 C C . PRO A 1 123 ? 15.508 46.108 94.976 1.000 28.331 123 PRO A C 1
ATOM 1738 O O . PRO A 1 123 ? 16.432 45.533 95.601 1.000 26.151 123 PRO A O 1
ATOM 1749 N N . SER A 1 124 ? 15.247 45.928 93.692 1.000 28.230 124 SER A N 1
ATOM 1750 C CA A SER A 1 124 ? 16.121 45.123 92.787 0.500 28.801 124 SER A CA 1
ATOM 1751 C CA B SER A 1 124 ? 16.126 45.085 92.827 0.500 30.407 124 SER A CA 1
ATOM 1752 C C . SER A 1 124 ? 17.589 45.542 92.962 1.000 29.300 124 SER A C 1
ATOM 1753 O O . SER A 1 124 ? 18.478 44.674 92.855 1.000 30.452 124 SER A O 1
ATOM 1767 N N . SER A 1 125 ? 17.845 46.818 93.207 1.000 29.959 125 SER A N 1
ATOM 1768 C CA . SER A 1 125 ? 19.250 47.324 93.363 1.000 33.326 125 SER A CA 1
ATOM 1769 C C . SER A 1 125 ? 19.983 46.676 94.560 1.000 34.751 125 SER A C 1
ATOM 1770 O O . SER A 1 125 ? 21.231 46.719 94.608 1.000 34.020 125 SER A O 1
ATOM 1778 N N . ALA A 1 126 ? 19.287 46.026 95.499 1.000 33.090 126 ALA A N 1
ATOM 1779 C CA . ALA A 1 126 ? 19.912 45.395 96.686 1.000 35.593 126 ALA A CA 1
ATOM 1780 C C . ALA A 1 126 ? 20.263 43.940 96.387 1.000 34.820 126 ALA A C 1
ATOM 1781 O O . ALA A 1 126 ? 20.920 43.348 97.208 1.000 35.194 126 ALA A O 1
ATOM 1788 N N . SER A 1 127 ? 19.880 43.399 95.224 1.000 31.865 127 SER A N 1
ATOM 1789 C CA . SER A 1 127 ? 20.215 42.016 94.812 1.000 31.656 127 SER A CA 1
ATOM 1790 C C . SER A 1 127 ? 21.702 41.955 94.465 1.000 29.781 127 SER A C 1
ATOM 1791 O O . SER A 1 127 ? 22.334 43.001 94.404 1.000 30.545 127 SER A O 1
ATOM 1799 N N . ARG A 1 128 ? 22.227 40.752 94.273 1.000 35.048 128 ARG A N 1
ATOM 1800 C CA . ARG A 1 128 ? 23.694 40.509 94.159 1.000 36.134 128 ARG A CA 1
ATOM 1801 C C . ARG A 1 128 ? 24.359 41.437 93.116 1.000 34.563 128 ARG A C 1
ATOM 1802 O O . ARG A 1 128 ? 25.452 41.995 93.399 1.000 36.452 128 ARG A O 1
ATOM 1823 N N . PHE A 1 129 ? 23.776 41.573 91.925 1.000 33.090 129 PHE A N 1
ATOM 1824 C CA . PHE A 1 129 ? 24.394 42.358 90.817 1.000 31.676 129 PHE A CA 1
ATOM 1825 C C . PHE A 1 129 ? 23.758 43.737 90.648 1.000 30.042 129 PHE A C 1
ATOM 1826 O O . PHE A 1 129 ? 24.132 44.442 89.689 1.000 30.545 129 PHE A O 1
ATOM 1843 N N . GLY A 1 130 ? 22.833 44.117 91.534 1.000 27.695 130 GLY A N 1
ATOM 1844 C CA . GLY A 1 130 ? 22.286 45.474 91.586 1.000 27.650 130 GLY A CA 1
ATOM 1845 C C . GLY A 1 130 ? 21.126 45.658 90.618 1.000 28.064 130 GLY A C 1
ATOM 1846 O O . GLY A 1 130 ? 20.733 46.788 90.401 1.000 30.506 130 GLY A O 1
ATOM 1850 N N . ARG A 1 131 ? 20.639 44.588 90.018 1.000 28.573 131 ARG A N 1
ATOM 1851 C CA . ARG A 1 131 ? 19.533 44.638 89.016 1.000 33.044 131 ARG A CA 1
ATOM 1852 C C . ARG A 1 131 ? 18.781 43.292 89.025 1.000 29.535 131 ARG A C 1
ATOM 1853 O O . ARG A 1 131 ? 19.402 42.302 89.316 1.000 29.763 131 ARG A O 1
ATOM 1874 N N . LEU A 1 132 ? 17.486 43.285 88.676 1.000 28.759 132 LEU A N 1
ATOM 1875 C CA . LEU A 1 132 ? 16.726 42.053 88.413 1.000 28.592 132 LEU A CA 1
ATOM 1876 C C . LEU A 1 132 ? 15.972 42.207 87.099 1.000 27.264 132 LEU A C 1
ATOM 1877 O O . LEU A 1 132 ? 15.620 43.305 86.694 1.000 26.525 132 LEU A O 1
ATOM 1893 N N . TYR A 1 133 ? 15.700 41.091 86.447 1.000 27.671 133 TYR A N 1
ATOM 1894 C CA . TYR A 1 133 ? 15.048 41.129 85.118 1.000 28.091 133 TYR A CA 1
ATOM 1895 C C . TYR A 1 133 ? 13.674 41.784 85.204 1.000 28.778 133 TYR A C 1
ATOM 1896 O O . TYR A 1 133 ? 13.215 42.336 84.194 1.000 30.292 133 TYR A O 1
ATOM 1914 N N . ILE A 1 134 ? 13.027 41.734 86.355 1.000 28.349 134 ILE A N 1
ATOM 1915 C CA . ILE A 1 134 ? 11.688 42.388 86.527 1.000 30.817 134 ILE A CA 1
ATOM 1916 C C . ILE A 1 134 ? 11.783 43.884 86.204 1.000 29.760 134 ILE A C 1
ATOM 1917 O O . ILE A 1 134 ? 10.753 44.483 85.895 1.000 29.735 134 ILE A O 1
ATOM 1933 N N . ASP A 1 135 ? 12.967 44.498 86.318 1.000 28.239 135 ASP A N 1
ATOM 1934 C CA . ASP A 1 135 ? 13.157 45.963 86.129 1.000 30.088 135 ASP A CA 1
ATOM 1935 C C . ASP A 1 135 ? 12.873 46.370 84.666 1.000 32.412 135 ASP A C 1
ATOM 1936 O O . ASP A 1 135 ? 12.788 47.568 84.405 1.000 28.826 135 ASP A O 1
ATOM 1945 N N . ASP A 1 136 ? 12.817 45.420 83.726 1.000 29.216 136 ASP A N 1
ATOM 1946 C CA . ASP A 1 136 ? 12.551 45.694 82.294 1.000 29.232 136 ASP A CA 1
ATOM 1947 C C . ASP A 1 136 ? 11.042 45.797 82.033 1.000 30.518 136 ASP A C 1
ATOM 1948 O O . ASP A 1 136 ? 10.677 46.253 80.929 1.000 29.060 136 ASP A O 1
ATOM 1957 N N . PHE A 1 137 ? 10.209 45.345 82.968 1.000 26.971 137 PHE A N 1
ATOM 1958 C CA . PHE A 1 137 ? 8.736 45.373 82.763 1.000 30.178 137 PHE A CA 1
ATOM 1959 C C . PHE A 1 137 ? 8.196 46.797 82.949 1.000 31.406 137 PHE A C 1
ATOM 1960 O O . PHE A 1 137 ? 8.404 47.437 83.985 1.000 29.341 137 PHE A O 1
ATOM 1977 N N . PRO A 1 138 ? 7.489 47.369 81.948 1.000 35.054 138 PRO A N 1
ATOM 1978 C CA . PRO A 1 138 ? 6.992 48.745 82.048 1.000 34.317 138 PRO A CA 1
ATOM 1979 C C . PRO A 1 138 ? 5.661 48.790 82.807 1.000 36.667 138 PRO A C 1
ATOM 1980 O O . PRO A 1 138 ? 4.630 49.069 82.251 1.000 39.374 138 PRO A O 1
ATOM 1991 N N . GLY A 1 139 ? 5.702 48.453 84.081 1.000 31.798 139 GLY A N 1
ATOM 1992 C CA . GLY A 1 139 ? 4.519 48.375 84.936 1.000 30.040 139 GLY A CA 1
ATOM 1993 C C . GLY A 1 139 ? 4.992 47.942 86.303 1.000 30.574 139 GLY A C 1
ATOM 1994 O O . GLY A 1 139 ? 6.166 47.562 86.442 1.000 28.808 139 GLY A O 1
ATOM 1998 N N . PRO A 1 140 ? 4.097 47.947 87.306 1.000 29.099 140 PRO A N 1
ATOM 1999 C CA . PRO A 1 140 ? 4.418 47.347 88.605 1.000 29.122 140 PRO A CA 1
ATOM 2000 C C . PRO A 1 140 ? 4.896 45.898 88.422 1.000 30.214 140 PRO A C 1
ATOM 2001 O O . PRO A 1 140 ? 4.243 45.050 87.781 1.000 28.408 140 PRO A O 1
ATOM 2012 N N . ALA A 1 141 ? 6.052 45.614 89.000 1.000 27.027 141 ALA A N 1
ATOM 2013 C CA . ALA A 1 141 ? 6.735 44.328 88.837 1.000 25.229 141 ALA A CA 1
ATOM 2014 C C . ALA A 1 141 ? 7.411 43.972 90.161 1.000 24.473 141 ALA A C 1
ATOM 2015 O O . ALA A 1 141 ? 8.185 44.795 90.737 1.000 24.615 141 ALA A O 1
ATOM 2022 N N . ILE A 1 142 ? 7.146 42.765 90.635 1.000 26.339 142 ILE A N 1
ATOM 2023 C CA . ILE A 1 142 ? 7.746 42.251 91.898 1.000 28.559 142 ILE A CA 1
ATOM 2024 C C . ILE A 1 142 ? 8.245 40.830 91.679 1.000 27.823 142 ILE A C 1
ATOM 2025 O O . ILE A 1 142 ? 7.781 40.140 90.757 1.000 26.074 142 ILE A O 1
ATOM 2041 N N . LEU A 1 143 ? 9.134 40.411 92.564 1.000 27.082 143 LEU A N 1
ATOM 2042 C CA . LEU A 1 143 ? 9.646 39.021 92.625 1.000 29.214 143 LEU A CA 1
ATOM 2043 C C . LEU A 1 143 ? 9.423 38.553 94.063 1.000 27.654 143 LEU A C 1
ATOM 2044 O O . LEU A 1 143 ? 10.019 39.118 94.972 1.000 30.470 143 LEU A O 1
ATOM 2060 N N . VAL A 1 144 ? 8.480 37.654 94.266 1.000 27.558 144 VAL A N 1
ATOM 2061 C CA . VAL A 1 144 ? 8.122 37.131 95.601 1.000 28.271 144 VAL A CA 1
ATOM 2062 C C . VAL A 1 144 ? 9.000 35.923 95.903 1.000 29.373 144 VAL A C 1
ATOM 2063 O O . VAL A 1 144 ? 9.062 34.994 95.041 1.000 30.556 144 VAL A O 1
ATOM 2076 N N . GLU A 1 145 ? 9.759 35.982 96.999 1.000 30.287 145 GLU A N 1
ATOM 2077 C CA . GLU A 1 145 ? 10.508 34.803 97.518 1.000 32.196 145 GLU A CA 1
ATOM 2078 C C . GLU A 1 145 ? 9.611 34.216 98.614 1.000 33.839 145 GLU A C 1
ATOM 2079 O O . GLU A 1 145 ? 9.491 34.835 99.682 1.000 32.228 145 GLU A O 1
ATOM 2091 N N . PHE A 1 146 ? 8.899 33.142 98.313 1.000 33.265 146 PHE A N 1
ATOM 2092 C CA . PHE A 1 146 ? 7.964 32.464 99.238 1.000 34.900 146 PHE A CA 1
ATOM 2093 C C . PHE A 1 146 ? 8.731 31.572 100.235 1.000 35.478 146 PHE A C 1
ATOM 2094 O O . PHE A 1 146 ? 8.348 30.433 100.453 1.000 50.518 146 PHE A O 1
ATOM 2111 N N . GLY A 1 147 ? 9.815 32.040 100.807 1.000 40.276 147 GLY A N 1
ATOM 2112 C CA . GLY A 1 147 ? 10.522 31.244 101.817 1.000 41.446 147 GLY A CA 1
ATOM 2113 C C . GLY A 1 147 ? 11.444 30.242 101.155 1.000 41.196 147 GLY A C 1
ATOM 2114 O O . GLY A 1 147 ? 11.682 30.305 99.957 1.000 39.203 147 GLY A O 1
ATOM 2118 N N . PRO A 1 148 ? 12.019 29.322 101.955 1.000 44.095 148 PRO A N 1
ATOM 2119 C CA . PRO A 1 148 ? 13.076 28.452 101.469 1.000 39.817 148 PRO A CA 1
ATOM 2120 C C . PRO A 1 148 ? 12.586 27.386 100.487 1.000 34.533 148 PRO A C 1
ATOM 2121 O O . PRO A 1 148 ? 11.467 26.942 100.552 1.000 36.693 148 PRO A O 1
ATOM 2132 N N . THR A 1 149 ? 13.488 26.985 99.606 1.000 37.636 149 THR A N 1
ATOM 2133 C CA . THR A 1 149 ? 13.318 25.807 98.734 1.000 38.684 149 THR A CA 1
ATOM 2134 C C . THR A 1 149 ? 13.380 24.556 99.627 1.000 46.120 149 THR A C 1
ATOM 2135 O O . THR A 1 149 ? 14.461 24.283 100.223 1.000 40.974 149 THR A O 1
ATOM 2146 N N . ARG A 1 150 ? 12.257 23.847 99.698 1.000 39.158 150 ARG A N 1
ATOM 2147 C CA . ARG A 1 150 ? 12.039 22.625 100.504 1.000 42.540 150 ARG A CA 1
ATOM 2148 C C . ARG A 1 150 ? 10.727 22.025 100.031 1.000 45.543 150 ARG A C 1
ATOM 2149 O O . ARG A 1 150 ? 9.964 22.708 99.345 1.000 43.617 150 ARG A O 1
ATOM 2170 N N . PRO A 1 151 ? 10.418 20.747 100.350 1.000 41.297 151 PRO A N 1
ATOM 2171 C CA . PRO A 1 151 ? 9.137 20.173 99.959 1.000 47.457 151 PRO A CA 1
ATOM 2172 C C . PRO A 1 151 ? 8.037 21.076 100.509 1.000 41.399 151 PRO A C 1
ATOM 2173 O O . PRO A 1 151 ? 8.168 21.540 101.627 1.000 41.995 151 PRO A O 1
ATOM 2184 N N . ILE A 1 152 ? 7.026 21.352 99.685 1.000 42.226 152 ILE A N 1
ATOM 2185 C CA . ILE A 1 152 ? 5.877 22.223 100.027 1.000 38.963 152 ILE A CA 1
ATOM 2186 C C . ILE A 1 152 ? 4.642 21.452 99.642 1.000 42.440 152 ILE A C 1
ATOM 2187 O O . ILE A 1 152 ? 4.539 21.083 98.491 1.000 42.312 152 ILE A O 1
ATOM 2203 N N . SER A 1 153 ? 3.752 21.233 100.592 1.000 40.355 153 SER A N 1
ATOM 2204 C CA . SER A 1 153 ? 2.496 20.484 100.385 1.000 44.837 153 SER A CA 1
ATOM 2205 C C . SER A 1 153 ? 1.510 21.333 99.584 1.000 39.486 153 SER A C 1
ATOM 2206 O O . SER A 1 153 ? 1.593 22.553 99.602 1.000 42.108 153 SER A O 1
ATOM 2214 N N . ARG A 1 154 ? 0.513 20.686 99.016 1.000 43.167 154 ARG A N 1
ATOM 2215 C CA . ARG A 1 154 ? -0.652 21.343 98.397 1.000 41.807 154 ARG A CA 1
ATOM 2216 C C . ARG A 1 154 ? -1.271 22.340 99.377 1.000 45.420 154 ARG A C 1
ATOM 2217 O O . ARG A 1 154 ? -1.615 23.463 98.928 1.000 40.320 154 ARG A O 1
ATOM 2238 N N . ALA A 1 155 ? -1.492 21.968 100.646 1.000 42.303 155 ALA A N 1
ATOM 2239 C CA . ALA A 1 155 ? -2.237 22.844 101.582 1.000 43.099 155 ALA A CA 1
ATOM 2240 C C . ALA A 1 155 ? -1.415 24.110 101.853 1.000 32.861 155 ALA A C 1
ATOM 2241 O O . ALA A 1 155 ? -2.003 25.184 101.964 1.000 39.195 155 ALA A O 1
ATOM 2248 N N . GLU A 1 156 ? -0.090 23.999 101.918 1.000 38.145 156 GLU A N 1
ATOM 2249 C CA . GLU A 1 156 ? 0.785 25.169 102.150 1.000 40.267 156 GLU A CA 1
ATOM 2250 C C . GLU A 1 156 ? 0.702 26.090 100.904 1.000 41.801 156 GLU A C 1
ATOM 2251 O O . GLU A 1 156 ? 0.565 27.324 101.065 1.000 43.022 156 GLU A O 1
ATOM 2263 N N . ARG A 1 157 ? 0.704 25.498 99.710 1.000 40.547 157 ARG A N 1
ATOM 2264 C CA A ARG A 1 157 ? 0.626 26.231 98.410 0.500 38.121 157 ARG A CA 1
ATOM 2265 C CA B ARG A 1 157 ? 0.616 26.192 98.397 0.500 39.664 157 ARG A CA 1
ATOM 2266 C C . ARG A 1 157 ? -0.685 27.000 98.355 1.000 36.768 157 ARG A C 1
ATOM 2267 O O . ARG A 1 157 ? -0.673 28.134 97.945 1.000 34.482 157 ARG A O 1
ATOM 2307 N N . ILE A 1 158 ? -1.778 26.358 98.739 1.000 35.371 158 ILE A N 1
ATOM 2308 C CA . ILE A 1 158 ? -3.122 26.986 98.776 1.000 38.393 158 ILE A CA 1
ATOM 2309 C C . ILE A 1 158 ? -3.108 28.109 99.811 1.000 36.765 158 ILE A C 1
ATOM 2310 O O . ILE A 1 158 ? -3.607 29.165 99.498 1.000 39.641 158 ILE A O 1
ATOM 2326 N N . ALA A 1 159 ? -2.516 27.912 100.984 1.000 40.474 159 ALA A N 1
ATOM 2327 C CA . ALA A 1 159 ? -2.487 28.949 102.045 1.000 41.802 159 ALA A CA 1
ATOM 2328 C C . ALA A 1 159 ? -1.697 30.154 101.526 1.000 40.696 159 ALA A C 1
ATOM 2329 O O . ALA A 1 159 ? -2.121 31.286 101.722 1.000 35.255 159 ALA A O 1
ATOM 2336 N N . ARG A 1 160 ? -0.577 29.914 100.866 1.000 36.964 160 ARG A N 1
ATOM 2337 C CA . ARG A 1 160 ? 0.235 31.037 100.330 1.000 37.046 160 ARG A CA 1
ATOM 2338 C C . ARG A 1 160 ? -0.539 31.743 99.224 1.000 35.338 160 ARG A C 1
ATOM 2339 O O . ARG A 1 160 ? -0.543 32.970 99.215 1.000 36.463 160 ARG A O 1
ATOM 2360 N N . ALA A 1 161 ? -1.181 30.999 98.324 1.000 33.794 161 ALA A N 1
ATOM 2361 C CA . ALA A 1 161 ? -1.938 31.587 97.200 1.000 37.294 161 ALA A CA 1
ATOM 2362 C C . ALA A 1 161 ? -3.037 32.482 97.760 1.000 37.773 161 ALA A C 1
ATOM 2363 O O . ALA A 1 161 ? -3.171 33.604 97.280 1.000 40.449 161 ALA A O 1
ATOM 2370 N N . GLN A 1 162 ? -3.801 31.979 98.725 1.000 38.604 162 GLN A N 1
ATOM 2371 C CA . GLN A 1 162 ? -4.947 32.694 99.345 1.000 43.641 162 GLN A CA 1
ATOM 2372 C C . GLN A 1 162 ? -4.391 33.954 100.030 1.000 42.003 162 GLN A C 1
ATOM 2373 O O . GLN A 1 162 ? -4.972 35.031 99.890 1.000 42.357 162 GLN A O 1
ATOM 2387 N N . ALA A 1 163 ? -3.249 33.853 100.695 1.000 38.428 163 ALA A N 1
ATOM 2388 C CA . ALA A 1 163 ? -2.637 34.997 101.418 1.000 39.772 163 ALA A CA 1
ATOM 2389 C C . ALA A 1 163 ? -2.361 36.151 100.425 1.000 37.984 163 ALA A C 1
ATOM 2390 O O . ALA A 1 163 ? -2.767 37.301 100.702 1.000 40.459 163 ALA A O 1
ATOM 2397 N N . VAL A 1 164 ? -1.674 35.871 99.316 1.000 35.860 164 VAL A N 1
ATOM 2398 C CA . VAL A 1 164 ? -1.168 36.936 98.412 1.000 36.642 164 VAL A CA 1
ATOM 2399 C C . VAL A 1 164 ? -2.223 37.297 97.353 1.000 35.266 164 VAL A C 1
ATOM 2400 O O . VAL A 1 164 ? -2.098 38.397 96.763 1.000 35.957 164 VAL A O 1
ATOM 2413 N N . ALA A 1 165 ? -3.232 36.465 97.102 1.000 38.764 165 ALA A N 1
ATOM 2414 C CA . ALA A 1 165 ? -4.185 36.738 95.998 1.000 38.959 165 ALA A CA 1
ATOM 2415 C C . ALA A 1 165 ? -4.934 38.031 96.312 1.000 34.531 165 ALA A C 1
ATOM 2416 O O . ALA A 1 165 ? -5.095 38.889 95.425 1.000 33.646 165 ALA A O 1
ATOM 2423 N N . SER A 1 166 ? -5.406 38.166 97.543 1.000 37.316 166 SER A N 1
ATOM 2424 C CA . SER A 1 166 ? -6.261 39.313 97.943 1.000 40.767 166 SER A CA 1
ATOM 2425 C C . SER A 1 166 ? -5.544 40.662 97.776 1.000 37.386 166 SER A C 1
ATOM 2426 O O . SER A 1 166 ? -6.060 41.565 97.108 1.000 36.673 166 SER A O 1
ATOM 2434 N N . PRO A 1 167 ? -4.341 40.858 98.358 1.000 36.568 167 PRO A N 1
ATOM 2435 C CA . PRO A 1 167 ? -3.573 42.087 98.143 1.000 35.735 167 PRO A CA 1
ATOM 2436 C C . PRO A 1 167 ? -3.190 42.379 96.686 1.000 37.710 167 PRO A C 1
ATOM 2437 O O . PRO A 1 167 ? -3.213 43.526 96.266 1.000 37.444 167 PRO A O 1
ATOM 2448 N N . ILE A 1 168 ? -2.887 41.353 95.896 1.000 36.454 168 ILE A N 1
ATOM 2449 C CA . ILE A 1 168 ? -2.622 41.565 94.445 1.000 34.038 168 ILE A CA 1
ATOM 2450 C C . ILE A 1 168 ? -3.909 42.106 93.807 1.000 34.414 168 ILE A C 1
ATOM 2451 O O . ILE A 1 168 ? -3.835 43.050 93.032 1.000 31.971 168 ILE A O 1
ATOM 2467 N N . ALA A 1 169 ? -5.039 41.447 94.048 1.000 38.840 169 ALA A N 1
ATOM 2468 C CA . ALA A 1 169 ? -6.334 41.811 93.423 1.000 36.801 169 ALA A CA 1
ATOM 2469 C C . ALA A 1 169 ? -6.719 43.224 93.868 1.000 35.479 169 ALA A C 1
ATOM 2470 O O . ALA A 1 169 ? -7.088 44.024 93.007 1.000 40.208 169 ALA A O 1
ATOM 2477 N N . GLU A 1 170 ? -6.553 43.538 95.153 1.000 39.613 170 GLU A N 1
ATOM 2478 C CA . GLU A 1 170 ? -6.852 44.896 95.683 1.000 41.597 170 GLU A CA 1
ATOM 2479 C C . GLU A 1 170 ? -5.897 45.936 95.067 1.000 40.910 170 GLU A C 1
ATOM 2480 O O . GLU A 1 170 ? -6.380 47.023 94.705 1.000 38.047 170 GLU A O 1
ATOM 2492 N N . PHE A 1 171 ? -4.595 45.635 94.903 1.000 35.543 171 PHE A N 1
ATOM 2493 C CA . PHE A 1 171 ? -3.667 46.533 94.168 1.000 32.982 171 PHE A CA 1
ATOM 2494 C C . PHE A 1 171 ? -4.179 46.766 92.734 1.000 32.391 171 PHE A C 1
ATOM 2495 O O . PHE A 1 171 ? -4.287 47.939 92.246 1.000 35.414 171 PHE A O 1
ATOM 2512 N N . ALA A 1 172 ? -4.506 45.688 92.020 1.000 34.336 172 ALA A N 1
ATOM 2513 C CA . ALA A 1 172 ? -4.930 45.761 90.612 1.000 36.223 172 ALA A CA 1
ATOM 2514 C C . ALA A 1 172 ? -6.201 46.618 90.525 1.000 37.456 172 ALA A C 1
ATOM 2515 O O . ALA A 1 172 ? -6.321 47.409 89.551 1.000 40.483 172 ALA A O 1
ATOM 2522 N N . ARG A 1 173 ? -7.094 46.479 91.495 1.000 38.594 173 ARG A N 1
ATOM 2523 C CA . ARG A 1 173 ? -8.371 47.238 91.447 1.000 38.988 173 ARG A CA 1
ATOM 2524 C C . ARG A 1 173 ? -8.079 48.734 91.643 1.000 43.376 173 ARG A C 1
ATOM 2525 O O . ARG A 1 173 ? -8.641 49.533 90.899 1.000 45.674 173 ARG A O 1
ATOM 2546 N N . ARG A 1 174 ? -7.139 49.096 92.518 1.000 39.505 174 ARG A N 1
ATOM 2547 C CA . ARG A 1 174 ? -6.908 50.515 92.907 1.000 44.312 174 ARG A CA 1
ATOM 2548 C C . ARG A 1 174 ? -5.886 51.224 92.010 1.000 45.568 174 ARG A C 1
ATOM 2549 O O . ARG A 1 174 ? -5.985 52.445 91.914 1.000 43.746 174 ARG A O 1
ATOM 2570 N N . TRP A 1 175 ? -4.911 50.531 91.409 1.000 42.811 175 TRP A N 1
ATOM 2571 C CA . TRP A 1 175 ? -3.732 51.183 90.775 1.000 45.941 175 TRP A CA 1
ATOM 2572 C C . TRP A 1 175 ? -4.033 51.578 89.321 1.000 46.926 175 TRP A C 1
ATOM 2573 O O . TRP A 1 175 ? -4.148 50.628 88.507 1.000 45.878 175 TRP A O 1
ATOM 2594 N N . ALA B 1 6 ? 26.071 26.496 60.582 1.000 88.562 6 ALA B N 1
ATOM 2595 C CA . ALA B 1 6 ? 27.469 26.292 61.083 1.000 90.689 6 ALA B CA 1
ATOM 2596 C C . ALA B 1 6 ? 28.199 27.633 61.107 1.000 85.270 6 ALA B C 1
ATOM 2597 O O . ALA B 1 6 ? 28.940 27.947 60.181 1.000 82.312 6 ALA B O 1
ATOM 2604 N N . PRO B 1 7 ? 27.981 28.461 62.160 1.000 77.906 7 PRO B N 1
ATOM 2605 C CA . PRO B 1 7 ? 28.702 29.728 62.350 1.000 68.296 7 PRO B CA 1
ATOM 2606 C C . PRO B 1 7 ? 30.196 29.682 61.959 1.000 65.822 7 PRO B C 1
ATOM 2607 O O . PRO B 1 7 ? 30.939 28.807 62.451 1.000 62.501 7 PRO B O 1
ATOM 2612 N N . SER B 1 8 ? 30.654 30.597 61.097 1.000 58.600 8 SER B N 1
ATOM 2613 C CA . SER B 1 8 ? 32.098 30.680 60.743 1.000 56.689 8 SER B CA 1
ATOM 2614 C C . SER B 1 8 ? 32.855 31.035 62.032 1.000 55.572 8 SER B C 1
ATOM 2615 O O . SER B 1 8 ? 33.627 30.180 62.479 1.000 62.853 8 SER B O 1
ATOM 2623 N N . ALA B 1 9 ? 32.616 32.200 62.651 1.000 42.430 9 ALA B N 1
ATOM 2624 C CA . ALA B 1 9 ? 32.973 32.431 64.074 1.000 37.211 9 ALA B CA 1
ATOM 2625 C C . ALA B 1 9 ? 31.713 32.090 64.854 1.000 37.777 9 ALA B C 1
ATOM 2626 O O . ALA B 1 9 ? 30.608 32.362 64.358 1.000 43.229 9 ALA B O 1
ATOM 2633 N N . TYR B 1 10 ? 31.866 31.434 65.985 1.000 33.294 10 TYR B N 1
ATOM 2634 C CA . TYR B 1 10 ? 30.758 31.172 66.914 1.000 33.810 10 TYR B CA 1
ATOM 2635 C C . TYR B 1 10 ? 30.597 32.423 67.800 1.000 30.490 10 TYR B C 1
ATOM 2636 O O . TYR B 1 10 ? 29.485 32.875 68.090 1.000 32.179 10 TYR B O 1
ATOM 2654 N N . ILE B 1 11 ? 31.722 32.891 68.312 1.000 28.423 11 ILE B N 1
ATOM 2655 C CA . ILE B 1 11 ? 31.795 34.041 69.248 1.000 30.286 11 ILE B CA 1
ATOM 2656 C C . ILE B 1 11 ? 32.577 35.142 68.556 1.000 33.178 11 ILE B C 1
ATOM 2657 O O . ILE B 1 11 ? 33.708 34.854 68.047 1.000 31.551 11 ILE B O 1
ATOM 2673 N N . VAL B 1 12 ? 32.053 36.361 68.599 1.000 29.362 12 VAL B N 1
ATOM 2674 C CA . VAL B 1 12 ? 32.834 37.533 68.126 1.000 30.678 12 VAL B CA 1
ATOM 2675 C C . VAL B 1 12 ? 33.181 38.386 69.341 1.000 32.357 12 VAL B C 1
ATOM 2676 O O . VAL B 1 12 ? 32.318 38.643 70.172 1.000 28.618 12 VAL B O 1
ATOM 2689 N N . LEU B 1 13 ? 34.465 38.689 69.481 1.000 28.795 13 LEU B N 1
ATOM 2690 C CA . LEU B 1 13 ? 34.981 39.604 70.507 1.000 29.561 13 LEU B CA 1
ATOM 2691 C C . LEU B 1 13 ? 35.162 40.949 69.826 1.000 30.616 13 LEU B C 1
ATOM 2692 O O . LEU B 1 13 ? 35.687 41.017 68.693 1.000 29.016 13 LEU B O 1
ATOM 2708 N N . ASP B 1 14 ? 34.661 41.989 70.479 1.000 31.116 14 ASP B N 1
ATOM 2709 C CA . ASP B 1 14 ? 34.687 43.373 69.974 1.000 28.077 14 ASP B CA 1
ATOM 2710 C C . ASP B 1 14 ? 35.503 44.243 70.917 1.000 31.044 14 ASP B C 1
ATOM 2711 O O . ASP B 1 14 ? 34.961 44.724 71.909 1.000 27.696 14 ASP B O 1
ATOM 2720 N N . PRO B 1 15 ? 36.838 44.432 70.687 1.000 29.416 15 PRO B N 1
ATOM 2721 C CA . PRO B 1 15 ? 37.633 45.381 71.478 1.000 32.184 15 PRO B CA 1
ATOM 2722 C C . PRO B 1 15 ? 37.144 46.811 71.234 1.000 29.711 15 PRO B C 1
ATOM 2723 O O . PRO B 1 15 ? 37.234 47.323 70.099 1.000 29.694 15 PRO B O 1
ATOM 2734 N N . GLY B 1 16 ? 36.604 47.419 72.290 1.000 29.617 16 GLY B N 1
ATOM 2735 C CA . GLY B 1 16 ? 35.957 48.735 72.230 1.000 28.010 16 GLY B CA 1
ATOM 2736 C C . GLY B 1 16 ? 36.914 49.821 71.760 1.000 27.807 16 GLY B C 1
ATOM 2737 O O . GLY B 1 16 ? 38.126 49.711 71.996 1.000 26.013 16 GLY B O 1
ATOM 2741 N N . HIS B 1 17 ? 36.400 50.785 71.007 1.000 28.796 17 HIS B N 1
ATOM 2742 C CA . HIS B 1 17 ? 37.166 51.967 70.533 1.000 30.077 17 HIS B CA 1
ATOM 2743 C C . HIS B 1 17 ? 38.227 51.478 69.545 1.000 29.424 17 HIS B C 1
ATOM 2744 O O . HIS B 1 17 ? 37.970 50.484 68.810 1.000 29.054 17 HIS B O 1
ATOM 2759 N N . GLY B 1 18 ? 39.363 52.170 69.490 1.000 31.799 18 GLY B N 1
ATOM 2760 C CA . GLY B 1 18 ? 40.448 51.852 68.547 1.000 31.135 18 GLY B CA 1
ATOM 2761 C C . GLY B 1 18 ? 40.827 53.061 67.704 1.000 34.121 18 GLY B C 1
ATOM 2762 O O . GLY B 1 18 ? 39.972 53.935 67.464 1.000 29.624 18 GLY B O 1
ATOM 2766 N N . GLY B 1 19 ? 42.071 53.102 67.218 1.000 34.521 19 GLY B N 1
ATOM 2767 C CA . GLY B 1 19 ? 42.531 54.172 66.311 1.000 36.774 19 GLY B CA 1
ATOM 2768 C C . GLY B 1 19 ? 42.511 55.510 67.029 1.000 37.174 19 GLY B C 1
ATOM 2769 O O . GLY B 1 19 ? 43.090 55.609 68.109 1.000 37.213 19 GLY B O 1
ATOM 2773 N N . GLN B 1 20 ? 41.812 56.488 66.463 1.000 40.104 20 GLN B N 1
ATOM 2774 C CA . GLN B 1 20 ? 41.705 57.864 66.994 1.000 46.495 20 GLN B CA 1
ATOM 2775 C C . GLN B 1 20 ? 40.702 57.897 68.149 1.000 43.640 20 GLN B C 1
ATOM 2776 O O . GLN B 1 20 ? 40.619 58.959 68.758 1.000 46.062 20 GLN B O 1
ATOM 2790 N N . ASP B 1 21 ? 39.987 56.800 68.453 1.000 36.734 21 ASP B N 1
ATOM 2791 C CA . ASP B 1 21 ? 39.145 56.712 69.678 1.000 32.842 21 ASP B CA 1
ATOM 2792 C C . ASP B 1 21 ? 39.941 55.944 70.728 1.000 33.904 21 ASP B C 1
ATOM 2793 O O . ASP B 1 21 ? 40.047 54.718 70.655 1.000 33.372 21 ASP B O 1
ATOM 2802 N N . PRO B 1 22 ? 40.563 56.622 71.724 1.000 34.624 22 PRO B N 1
ATOM 2803 C CA . PRO B 1 22 ? 41.369 55.937 72.745 1.000 34.491 22 PRO B CA 1
ATOM 2804 C C . PRO B 1 22 ? 40.500 55.273 73.823 1.000 33.389 22 PRO B C 1
ATOM 2805 O O . PRO B 1 22 ? 40.996 54.523 74.605 1.000 31.134 22 PRO B O 1
ATOM 2816 N N . GLY B 1 23 ? 39.204 55.569 73.852 1.000 30.324 23 GLY B N 1
ATOM 2817 C CA . GLY B 1 23 ? 38.378 55.313 75.037 1.000 35.878 23 GLY B CA 1
ATOM 2818 C C . GLY B 1 23 ? 38.837 56.139 76.223 1.000 36.398 23 GLY B C 1
ATOM 2819 O O . GLY B 1 23 ? 39.387 57.230 76.010 1.000 37.852 23 GLY B O 1
ATOM 2823 N N . ALA B 1 24 ? 38.682 55.625 77.432 1.000 38.420 24 ALA B N 1
ATOM 2824 C CA . ALA B 1 24 ? 39.226 56.257 78.654 1.000 38.582 24 ALA B CA 1
ATOM 2825 C C . ALA B 1 24 ? 40.764 56.252 78.582 1.000 39.905 24 ALA B C 1
ATOM 2826 O O . ALA B 1 24 ? 41.379 55.343 77.953 1.000 34.098 24 ALA B O 1
ATOM 2833 N N . VAL B 1 25 ? 41.389 57.298 79.133 1.000 33.368 25 VAL B N 1
ATOM 2834 C CA . VAL B 1 25 ? 42.867 57.415 79.195 1.000 36.104 25 VAL B CA 1
ATOM 2835 C C . VAL B 1 25 ? 43.277 57.571 80.671 1.000 37.030 25 VAL B C 1
ATOM 2836 O O . VAL B 1 25 ? 42.744 58.434 81.352 1.000 36.550 25 VAL B O 1
ATOM 2849 N N . ALA B 1 26 ? 44.089 56.668 81.179 1.000 36.776 26 ALA B N 1
ATOM 2850 C CA . ALA B 1 26 ? 44.596 56.669 82.564 1.000 41.224 26 ALA B CA 1
ATOM 2851 C C . ALA B 1 26 ? 45.608 57.808 82.740 1.000 41.609 26 ALA B C 1
ATOM 2852 O O . ALA B 1 26 ? 46.178 58.304 81.766 1.000 40.013 26 ALA B O 1
ATOM 2859 N N . PRO B 1 27 ? 45.866 58.244 83.993 1.000 46.781 27 PRO B N 1
ATOM 2860 C CA . PRO B 1 27 ? 46.825 59.320 84.255 1.000 49.550 27 PRO B CA 1
ATOM 2861 C C . PRO B 1 27 ? 48.234 59.040 83.719 1.000 48.134 27 PRO B C 1
ATOM 2862 O O . PRO B 1 27 ? 48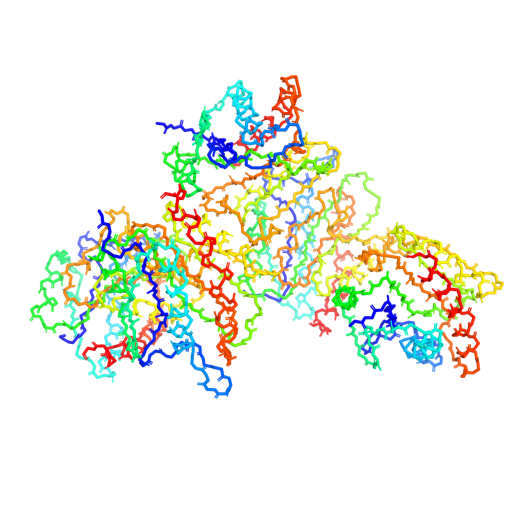.897 59.990 83.353 1.000 49.088 27 PRO B O 1
ATOM 2873 N N . ASP B 1 28 ? 48.622 57.772 83.557 1.000 45.578 28 ASP B N 1
ATOM 2874 C CA . ASP B 1 28 ? 49.952 57.419 82.980 1.000 42.933 28 ASP B CA 1
ATOM 2875 C C . ASP B 1 28 ? 49.860 57.362 81.452 1.000 42.426 28 ASP B C 1
ATOM 2876 O O . ASP B 1 28 ? 50.878 57.064 80.840 1.000 44.689 28 ASP B O 1
ATOM 2885 N N . GLY B 1 29 ? 48.682 57.603 80.842 1.000 41.264 29 GLY B N 1
ATOM 2886 C CA . GLY B 1 29 ? 48.529 57.595 79.366 1.000 39.865 29 GLY B CA 1
ATOM 2887 C C . GLY B 1 29 ? 48.046 56.254 78.776 1.000 37.237 29 GLY B C 1
ATOM 2888 O O . GLY B 1 29 ? 47.909 56.182 77.554 1.000 39.932 29 GLY B O 1
ATOM 2892 N N . THR B 1 30 ? 47.862 55.222 79.602 1.000 40.213 30 THR B N 1
ATOM 2893 C CA . THR B 1 30 ? 47.296 53.909 79.213 1.000 37.468 30 THR B CA 1
ATOM 2894 C C . THR B 1 30 ? 45.934 54.184 78.565 1.000 33.840 30 THR B C 1
ATOM 2895 O O . THR B 1 30 ? 45.046 54.817 79.214 1.000 35.556 30 THR B O 1
ATOM 2906 N N . ARG B 1 31 ? 45.773 53.760 77.331 1.000 31.846 31 ARG B N 1
ATOM 2907 C CA . ARG B 1 31 ? 44.484 53.908 76.614 1.000 33.597 31 ARG B CA 1
ATOM 2908 C C . ARG B 1 31 ? 43.610 52.654 76.797 1.000 31.582 31 ARG B C 1
ATOM 2909 O O . ARG B 1 31 ? 44.099 51.483 76.583 1.000 31.348 31 ARG B O 1
ATOM 2930 N N . GLU B 1 32 ? 42.330 52.876 77.040 1.000 32.633 32 GLU B N 1
ATOM 2931 C CA . GLU B 1 32 ? 41.355 51.761 77.131 1.000 31.957 32 GLU B CA 1
ATOM 2932 C C . GLU B 1 32 ? 41.426 50.918 75.822 1.000 28.940 32 GLU B C 1
ATOM 2933 O O . GLU B 1 32 ? 41.405 49.689 75.917 1.000 32.345 32 GLU B O 1
ATOM 2945 N N . ALA B 1 33 ? 41.489 51.561 74.647 1.000 32.065 33 ALA B N 1
ATOM 2946 C CA . ALA B 1 33 ? 41.518 50.924 73.307 1.000 34.036 33 ALA B CA 1
ATOM 2947 C C . ALA B 1 33 ? 42.594 49.830 73.251 1.000 33.742 33 ALA B C 1
ATOM 2948 O O . ALA B 1 33 ? 42.290 48.730 72.729 1.000 30.106 33 ALA B O 1
ATOM 2955 N N . ASP B 1 34 ? 43.786 50.098 73.806 1.000 33.373 34 ASP B N 1
ATOM 2956 C CA . ASP B 1 34 ? 44.916 49.132 73.874 1.000 34.095 34 ASP B CA 1
ATOM 2957 C C . ASP B 1 34 ? 44.591 48.031 74.901 1.000 29.730 34 ASP B C 1
ATOM 2958 O O . ASP B 1 34 ? 44.864 46.857 74.607 1.000 32.438 34 ASP B O 1
ATOM 2967 N N . LEU B 1 35 ? 44.045 48.386 76.065 1.000 28.109 35 LEU B N 1
ATOM 2968 C CA . LEU B 1 35 ? 43.660 47.400 77.099 1.000 30.782 35 LEU B CA 1
ATOM 2969 C C . LEU B 1 35 ? 42.614 46.445 76.505 1.000 25.815 35 LEU B C 1
ATOM 2970 O O . LEU B 1 35 ? 42.680 45.255 76.790 1.000 27.821 35 LEU B O 1
ATOM 2986 N N . ASN B 1 36 ? 41.699 46.979 75.713 1.000 25.519 36 ASN B N 1
ATOM 2987 C CA . ASN B 1 36 ? 40.574 46.191 75.170 1.000 26.033 36 ASN B CA 1
ATOM 2988 C C . ASN B 1 36 ? 41.099 45.175 74.145 1.000 27.188 36 ASN B C 1
ATOM 2989 O O . ASN B 1 36 ? 40.727 44.034 74.194 1.000 27.643 36 ASN B O 1
ATOM 3000 N N . LEU B 1 37 ? 41.992 45.596 73.263 1.000 28.435 37 LEU B N 1
ATOM 3001 C CA . LEU B 1 37 ? 42.552 44.706 72.237 1.000 30.113 37 LEU B CA 1
ATOM 3002 C C . LEU B 1 37 ? 43.367 43.626 72.937 1.000 29.188 37 LEU B C 1
ATOM 3003 O O . LEU B 1 37 ? 43.173 42.457 72.606 1.000 30.269 37 LEU B O 1
ATOM 3019 N N . ALA B 1 38 ? 44.257 43.990 73.852 1.000 31.005 38 ALA B N 1
ATOM 3020 C CA . ALA B 1 38 ? 45.090 43.000 74.570 1.000 32.192 38 ALA B CA 1
ATOM 3021 C C . ALA B 1 38 ? 44.193 42.001 75.314 1.000 31.152 38 ALA B C 1
ATOM 3022 O O . ALA B 1 38 ? 44.481 40.799 75.283 1.000 29.532 38 ALA B O 1
ATOM 3029 N N . GLN B 1 39 ? 43.197 42.486 76.054 1.000 25.596 39 GLN B N 1
ATOM 3030 C CA . GLN B 1 39 ? 42.333 41.575 76.822 1.000 27.118 39 GLN B CA 1
ATOM 3031 C C . GLN B 1 39 ? 41.568 40.639 75.859 1.000 26.365 39 GLN B C 1
ATOM 3032 O O . GLN B 1 39 ? 41.383 39.446 76.208 1.000 28.531 39 GLN B O 1
ATOM 3046 N N . ALA B 1 40 ? 41.097 41.149 74.724 1.000 27.882 40 ALA B N 1
ATOM 3047 C CA . ALA B 1 40 ? 40.306 40.328 73.776 1.000 29.910 40 ALA B CA 1
ATOM 3048 C C . ALA B 1 40 ? 41.197 39.232 73.161 1.000 32.605 40 ALA B C 1
ATOM 3049 O O . ALA B 1 40 ? 40.722 38.077 73.005 1.000 29.639 40 ALA B O 1
ATOM 3056 N N . LEU B 1 41 ? 42.449 39.582 72.846 1.000 30.784 41 LEU B N 1
ATOM 3057 C CA . LEU B 1 41 ? 43.412 38.617 72.274 1.000 31.136 41 LEU B CA 1
ATOM 3058 C C . LEU B 1 41 ? 43.695 37.508 73.270 1.000 31.060 41 LEU B C 1
ATOM 3059 O O . LEU B 1 41 ? 43.761 36.339 72.834 1.000 36.149 41 LEU B O 1
ATOM 3075 N N . THR B 1 42 ? 43.843 37.823 74.556 1.000 32.312 42 THR B N 1
ATOM 3076 C CA . THR B 1 42 ? 44.053 36.806 75.625 1.000 31.050 42 THR B CA 1
ATOM 3077 C C . THR B 1 42 ? 42.800 35.940 75.813 1.000 34.656 42 THR B C 1
ATOM 3078 O O . THR B 1 42 ? 42.927 34.698 75.840 1.000 31.457 42 THR B O 1
ATOM 3089 N N . LEU B 1 43 ? 41.620 36.555 75.880 1.000 31.817 43 LEU B N 1
ATOM 3090 C CA . LEU B 1 43 ? 40.370 35.780 75.990 1.000 30.566 43 LEU B CA 1
ATOM 3091 C C . LEU B 1 43 ? 40.221 34.820 74.797 1.000 27.069 43 LEU B C 1
ATOM 3092 O O . LEU B 1 43 ? 39.806 33.678 75.007 1.000 30.245 43 LEU B O 1
ATOM 3108 N N . LYS B 1 44 ? 40.478 35.284 73.587 1.000 29.935 44 LYS B N 1
ATOM 3109 C CA . LYS B 1 44 ? 40.345 34.449 72.378 1.000 32.727 44 LYS B CA 1
ATOM 3110 C C . LYS B 1 44 ? 41.089 33.122 72.587 1.000 31.776 44 LYS B C 1
ATOM 3111 O O . LYS B 1 44 ? 40.532 32.071 72.211 1.000 31.013 44 LYS B O 1
ATOM 3130 N N . GLU B 1 45 ? 42.314 33.143 73.138 1.000 32.036 45 GLU B N 1
ATOM 3131 C CA . GLU B 1 45 ? 43.143 31.906 73.298 1.000 35.511 45 GLU B CA 1
ATOM 3132 C C . GLU B 1 45 ? 42.401 30.884 74.168 1.000 36.533 45 GLU B C 1
ATOM 3133 O O . GLU B 1 45 ? 42.334 29.702 73.775 1.000 34.101 45 GLU B O 1
ATOM 3145 N N . TYR B 1 46 ? 41.763 31.331 75.248 1.000 32.175 46 TYR B N 1
ATOM 3146 C CA . TYR B 1 46 ? 41.004 30.454 76.154 1.000 32.447 46 TYR B CA 1
ATOM 3147 C C . TYR B 1 46 ? 39.755 29.947 75.460 1.000 30.092 46 TYR B C 1
ATOM 3148 O O . TYR B 1 46 ? 39.425 28.785 75.643 1.000 33.035 46 TYR B O 1
ATOM 3166 N N . LEU B 1 47 ? 38.990 30.828 74.816 1.000 28.659 47 LEU B N 1
ATOM 3167 C CA . LEU B 1 47 ? 37.711 30.372 74.193 1.000 28.828 47 LEU B CA 1
ATOM 3168 C C . LEU B 1 47 ? 37.995 29.321 73.093 1.000 30.469 47 LEU B C 1
ATOM 3169 O O . LEU B 1 47 ? 37.217 28.327 72.933 1.000 30.145 47 LEU B O 1
ATOM 3185 N N . VAL B 1 48 ? 39.029 29.541 72.293 1.000 28.085 48 VAL B N 1
ATOM 3186 C CA . VAL B 1 48 ? 39.423 28.610 71.192 1.000 30.606 48 VAL B CA 1
ATOM 3187 C C . VAL B 1 48 ? 39.838 27.262 71.831 1.000 28.492 48 VAL B C 1
ATOM 3188 O O . VAL B 1 48 ? 39.397 26.190 71.320 1.000 29.926 48 VAL B O 1
ATOM 3201 N N . ALA B 1 49 ? 40.563 27.288 72.944 1.000 29.938 49 ALA B N 1
ATOM 3202 C CA . ALA B 1 49 ? 41.019 26.064 73.654 1.000 28.901 49 ALA B CA 1
ATOM 3203 C C . ALA B 1 49 ? 39.798 25.310 74.192 1.000 38.881 49 ALA B C 1
ATOM 3204 O O . ALA B 1 49 ? 39.865 24.046 74.323 1.000 44.109 49 ALA B O 1
ATOM 3211 N N . LEU B 1 50 ? 38.687 26.014 74.448 1.000 31.994 50 LEU B N 1
ATOM 3212 C CA . LEU B 1 50 ? 37.428 25.408 74.937 1.000 34.331 50 LEU B CA 1
ATOM 3213 C C . LEU B 1 50 ? 36.544 25.013 73.743 1.000 37.720 50 LEU B C 1
ATOM 3214 O O . LEU B 1 50 ? 35.465 24.469 73.970 1.000 41.303 50 LEU B O 1
ATOM 3230 N N . GLY B 1 51 ? 37.015 25.143 72.518 1.000 31.702 51 GLY B N 1
ATOM 3231 C CA . GLY B 1 51 ? 36.306 24.564 71.361 1.000 32.776 51 GLY B CA 1
ATOM 3232 C C . GLY B 1 51 ? 35.465 25.550 70.580 1.000 33.263 51 GLY B C 1
ATOM 3233 O O . GLY B 1 51 ? 34.763 25.108 69.645 1.000 32.283 51 GLY B O 1
ATOM 3237 N N . TYR B 1 52 ? 35.560 26.859 70.864 1.000 30.647 52 TYR B N 1
ATOM 3238 C CA . TYR B 1 52 ? 34.781 27.887 70.143 1.000 29.515 52 TYR B CA 1
ATOM 3239 C C . TYR B 1 52 ? 35.628 28.612 69.106 1.000 31.244 52 TYR B C 1
ATOM 3240 O O . TYR B 1 52 ? 36.691 29.152 69.416 1.000 32.493 52 TYR B O 1
ATOM 3258 N N . ARG B 1 53 ? 35.066 28.771 67.916 1.000 28.147 53 ARG B N 1
ATOM 3259 C CA . ARG B 1 53 ? 35.666 29.606 66.865 1.000 32.706 53 ARG B CA 1
ATOM 3260 C C . ARG B 1 53 ? 35.393 31.057 67.237 1.000 35.280 53 ARG B C 1
ATOM 3261 O O . ARG B 1 53 ? 34.221 31.396 67.518 1.000 31.889 53 ARG B O 1
ATOM 3282 N N . VAL B 1 54 ? 36.444 31.867 67.215 1.000 31.062 54 VAL B N 1
ATOM 3283 C CA . VAL B 1 54 ? 36.384 33.255 67.748 1.000 35.116 54 VAL B CA 1
ATOM 3284 C C . VAL B 1 54 ? 36.767 34.176 66.616 1.000 36.146 54 VAL B C 1
ATOM 3285 O O . VAL B 1 54 ? 37.808 33.933 66.010 1.000 35.103 54 VAL B O 1
ATOM 3298 N N . GLY B 1 55 ? 35.909 35.141 66.308 1.000 30.579 55 GLY B N 1
ATOM 3299 C CA . GLY B 1 55 ? 36.238 36.231 65.377 1.000 33.372 55 GLY B CA 1
ATOM 3300 C C . GLY B 1 55 ? 36.374 37.549 66.129 1.000 31.806 55 GLY B C 1
ATOM 3301 O O . GLY B 1 55 ? 35.914 37.624 67.275 1.000 32.060 55 GLY B O 1
ATOM 3305 N N . PHE B 1 56 ? 36.974 38.546 65.494 1.000 32.359 56 PHE B N 1
ATOM 3306 C CA . PHE B 1 56 ? 37.227 39.888 66.063 1.000 33.408 56 PHE B CA 1
ATOM 3307 C C . PHE B 1 56 ? 36.609 40.932 65.148 1.000 32.928 56 PHE B C 1
ATOM 3308 O O . PHE B 1 56 ? 36.610 40.737 63.924 1.000 33.103 56 PHE B O 1
ATOM 3325 N N . THR B 1 57 ? 36.193 42.058 65.723 1.000 29.407 57 THR B N 1
ATOM 3326 C CA . THR B 1 57 ? 35.829 43.269 64.971 1.000 29.102 57 THR B CA 1
ATOM 3327 C C . THR B 1 57 ? 37.113 43.983 64.559 1.000 30.052 57 THR B C 1
ATOM 3328 O O . THR B 1 57 ? 37.079 44.655 63.569 1.000 31.454 57 THR B O 1
ATOM 3339 N N . ARG B 1 58 ? 38.181 43.826 65.316 1.000 29.616 58 ARG B N 1
ATOM 3340 C CA . ARG B 1 58 ? 39.481 44.417 64.926 1.000 32.123 58 ARG B CA 1
ATOM 3341 C C . ARG B 1 58 ? 40.542 43.613 65.660 1.000 33.090 58 ARG B C 1
ATOM 3342 O O . ARG B 1 58 ? 40.250 43.109 66.753 1.000 32.094 58 ARG B O 1
ATOM 3363 N N . THR B 1 59 ? 41.719 43.492 65.075 1.000 33.801 59 THR B N 1
ATOM 3364 C CA . THR B 1 59 ? 42.907 42.860 65.702 1.000 36.899 59 THR B CA 1
ATOM 3365 C C . THR B 1 59 ? 44.081 43.837 65.632 1.000 35.836 59 THR B C 1
ATOM 3366 O O . THR B 1 59 ? 45.198 43.439 65.957 1.000 40.264 59 THR B O 1
ATOM 3377 N N . SER B 1 60 ? 43.790 45.099 65.395 1.000 36.497 60 SER B N 1
ATOM 3378 C CA . SER B 1 60 ? 44.792 46.188 65.299 1.000 40.992 60 SER B CA 1
ATOM 3379 C C . SER B 1 60 ? 44.183 47.499 65.818 1.000 40.590 60 SER B C 1
ATOM 3380 O O . SER B 1 60 ? 42.933 47.576 66.065 1.000 38.602 60 SER B O 1
ATOM 3388 N N . ASP B 1 61 ? 45.014 48.524 65.920 1.000 39.874 61 ASP B N 1
ATOM 3389 C CA . ASP B 1 61 ? 44.633 49.833 66.489 1.000 40.008 61 ASP B CA 1
ATOM 3390 C C . ASP B 1 61 ? 43.954 50.653 65.389 1.000 40.715 61 ASP B C 1
ATOM 3391 O O . ASP B 1 61 ? 44.562 51.573 64.817 1.000 38.959 61 ASP B O 1
ATOM 3400 N N . VAL B 1 62 ? 42.714 50.319 65.076 1.000 37.450 62 VAL B N 1
ATOM 3401 C CA . VAL B 1 62 ? 41.915 51.032 64.044 1.000 34.551 62 VAL B CA 1
ATOM 3402 C C . VAL B 1 62 ? 40.541 51.222 64.666 1.000 33.898 62 VAL B C 1
ATOM 3403 O O . VAL B 1 62 ? 40.187 50.446 65.543 1.000 33.238 62 VAL B O 1
ATOM 3416 N N . TYR B 1 63 ? 39.821 52.226 64.242 1.000 33.192 63 TYR B N 1
ATOM 3417 C CA . TYR B 1 63 ? 38.441 52.409 64.709 1.000 34.608 63 TYR B CA 1
ATOM 3418 C C . TYR B 1 63 ? 37.538 51.684 63.727 1.000 35.380 63 TYR B C 1
ATOM 3419 O O . TYR B 1 63 ? 37.746 51.823 62.549 1.000 36.801 63 TYR B O 1
ATOM 3437 N N . VAL B 1 64 ? 36.531 50.990 64.234 1.000 31.370 64 VAL B N 1
ATOM 3438 C CA . VAL B 1 64 ? 35.499 50.316 63.418 1.000 29.161 64 VAL B CA 1
ATOM 3439 C C . VAL B 1 64 ? 34.188 51.001 63.791 1.000 27.737 64 VAL B C 1
ATOM 3440 O O . VAL B 1 64 ? 33.838 51.054 64.952 1.000 28.828 64 VAL B O 1
ATOM 3453 N N . PRO B 1 65 ? 33.469 51.574 62.815 1.000 29.943 65 PRO B N 1
ATOM 3454 C CA . PRO B 1 65 ? 32.162 52.153 63.060 1.000 29.926 65 PRO B CA 1
ATOM 3455 C C . PRO B 1 65 ? 31.308 51.124 63.814 1.000 29.017 65 PRO B C 1
ATOM 3456 O O . PRO B 1 65 ? 31.346 49.945 63.486 1.000 29.733 65 PRO B O 1
ATOM 3467 N N . LEU B 1 66 ? 30.533 51.614 64.756 1.000 29.221 66 LEU B N 1
ATOM 3468 C CA . LEU B 1 66 ? 29.651 50.792 65.616 1.000 29.771 66 LEU B CA 1
ATOM 3469 C C . LEU B 1 66 ? 28.755 49.880 64.753 1.000 31.733 66 LEU B C 1
ATOM 3470 O O . LEU B 1 66 ? 28.614 48.660 65.088 1.000 31.305 66 LEU B O 1
ATOM 3486 N N . SER B 1 67 ? 28.183 50.386 63.661 1.000 29.237 67 SER B N 1
ATOM 3487 C CA . SER B 1 67 ? 27.246 49.615 62.807 1.000 31.513 67 SER B CA 1
ATOM 3488 C C . SER B 1 67 ? 28.008 48.473 62.109 1.000 33.579 67 SER B C 1
ATOM 3489 O O . SER B 1 67 ? 27.453 47.378 61.951 1.000 29.199 67 SER B O 1
ATOM 3497 N N . GLU B 1 68 ? 29.276 48.689 61.806 1.000 30.271 68 GLU B N 1
ATOM 3498 C CA . GLU B 1 68 ? 30.128 47.690 61.130 1.000 32.399 68 GLU B CA 1
ATOM 3499 C C . GLU B 1 68 ? 30.614 46.625 62.127 1.000 31.475 68 GLU B C 1
ATOM 3500 O O . GLU B 1 68 ? 30.836 45.465 61.723 1.000 33.495 68 GLU B O 1
ATOM 3512 N N . ARG B 1 69 ? 30.775 46.968 63.397 1.000 28.953 69 ARG B N 1
ATOM 3513 C CA . ARG B 1 69 ? 31.135 45.963 64.427 1.000 31.949 69 ARG B CA 1
ATOM 3514 C C . ARG B 1 69 ? 30.045 44.898 64.440 1.000 32.127 69 ARG B C 1
ATOM 3515 O O . ARG B 1 69 ? 30.356 43.675 64.425 1.000 29.579 69 ARG B O 1
ATOM 3536 N N . ILE B 1 70 ? 28.808 45.365 64.394 1.000 29.822 70 ILE B N 1
ATOM 3537 C CA . ILE B 1 70 ? 27.622 44.468 64.408 1.000 31.201 70 ILE B CA 1
ATOM 3538 C C . ILE B 1 70 ? 27.521 43.749 63.051 1.000 33.390 70 ILE B C 1
ATOM 3539 O O . ILE B 1 70 ? 27.343 42.510 63.040 1.000 30.401 70 ILE B O 1
ATOM 3555 N N . ALA B 1 71 ? 27.616 44.467 61.928 1.000 31.884 71 ALA B N 1
ATOM 3556 C CA . ALA B 1 71 ? 27.424 43.843 60.598 1.000 33.123 71 ALA B CA 1
ATOM 3557 C C . ALA B 1 71 ? 28.511 42.781 60.386 1.000 32.233 71 ALA B C 1
ATOM 3558 O O . ALA B 1 71 ? 28.190 41.691 59.855 1.000 32.195 71 ALA B O 1
ATOM 3565 N N . MET B 1 72 ? 29.754 43.046 60.780 1.000 33.081 72 MET B N 1
ATOM 3566 C CA . MET B 1 72 ? 30.855 42.064 60.586 1.000 34.049 72 MET B CA 1
ATOM 3567 C C . MET B 1 72 ? 30.525 40.783 61.371 1.000 35.987 72 MET B C 1
ATOM 3568 O O . MET B 1 72 ? 30.785 39.668 60.866 1.000 34.305 72 MET B O 1
ATOM 3582 N N . ALA B 1 73 ? 29.994 40.923 62.589 1.000 32.885 73 ALA B N 1
ATOM 3583 C CA . ALA B 1 73 ? 29.687 39.764 63.437 1.000 33.621 73 ALA B CA 1
ATOM 3584 C C . ALA B 1 73 ? 28.601 38.944 62.735 1.000 31.332 73 ALA B C 1
ATOM 3585 O O . ALA B 1 73 ? 28.711 37.689 62.720 1.000 31.503 73 ALA B O 1
ATOM 3592 N N . ARG B 1 74 ? 27.594 39.608 62.166 1.000 30.050 74 ARG B N 1
ATOM 3593 C CA . ARG B 1 74 ? 26.499 38.888 61.464 1.000 33.496 74 ARG B CA 1
ATOM 3594 C C . ARG B 1 74 ? 27.061 38.145 60.240 1.000 34.519 74 ARG B C 1
ATOM 3595 O O . ARG B 1 74 ? 26.665 36.989 60.016 1.000 37.583 74 ARG B O 1
ATOM 3616 N N . ARG B 1 75 ? 27.959 38.778 59.492 1.000 36.694 75 ARG B N 1
ATOM 3617 C CA . ARG B 1 75 ? 28.597 38.191 58.282 1.000 43.728 75 ARG B CA 1
ATOM 3618 C C . ARG B 1 75 ? 29.405 36.955 58.673 1.000 41.089 75 ARG B C 1
ATOM 3619 O O . ARG B 1 75 ? 29.491 36.061 57.846 1.000 36.824 75 ARG B O 1
ATOM 3640 N N . MET B 1 76 ? 30.016 36.936 59.858 1.000 38.308 76 MET B N 1
ATOM 3641 C CA . MET B 1 76 ? 30.816 35.787 60.339 1.000 36.364 76 MET B CA 1
ATOM 3642 C C . MET B 1 76 ? 29.918 34.680 60.874 1.000 37.038 76 MET B C 1
ATOM 3643 O O . MET B 1 76 ? 30.460 33.624 61.195 1.000 40.241 76 MET B O 1
ATOM 3657 N N . GLY B 1 77 ? 28.596 34.898 60.951 1.000 35.827 77 GLY B N 1
ATOM 3658 C CA . GLY B 1 77 ? 27.637 33.920 61.498 1.000 35.475 77 GLY B CA 1
ATOM 3659 C C . GLY B 1 77 ? 27.707 33.776 63.010 1.000 36.419 77 GLY B C 1
ATOM 3660 O O . GLY B 1 77 ? 27.255 32.745 63.539 1.000 34.801 77 GLY B O 1
ATOM 3664 N N . ALA B 1 78 ? 28.221 34.778 63.737 1.000 32.284 78 ALA B N 1
ATOM 3665 C CA . ALA B 1 78 ? 28.422 34.685 65.186 1.000 30.272 78 ALA B CA 1
ATOM 3666 C C . ALA B 1 78 ? 27.079 34.408 65.853 1.000 31.131 78 ALA B C 1
ATOM 3667 O O . ALA B 1 78 ? 26.071 34.940 65.388 1.000 33.549 78 ALA B O 1
ATOM 3674 N N . ARG B 1 79 ? 27.101 33.570 66.885 1.000 28.519 79 ARG B N 1
ATOM 3675 C CA . ARG B 1 79 ? 25.950 33.293 67.752 1.000 32.557 79 ARG B CA 1
ATOM 3676 C C . ARG B 1 79 ? 26.009 34.211 68.979 1.000 33.261 79 ARG B C 1
ATOM 3677 O O . ARG B 1 79 ? 24.955 34.510 69.494 1.000 33.904 79 ARG B O 1
ATOM 3698 N N . LEU B 1 80 ? 27.199 34.613 69.446 1.000 29.375 80 LEU B N 1
ATOM 3699 C CA . LEU B 1 80 ? 27.379 35.474 70.650 1.000 30.949 80 LEU B CA 1
ATOM 3700 C C . LEU B 1 80 ? 28.265 36.651 70.265 1.000 30.505 80 LEU B C 1
ATOM 3701 O O . LEU B 1 80 ? 29.203 36.452 69.489 1.000 29.745 80 LEU B O 1
ATOM 3717 N N . PHE B 1 81 ? 27.994 37.825 70.832 1.000 29.112 81 PHE B N 1
ATOM 3718 C CA . PHE B 1 81 ? 28.777 39.057 70.607 1.000 28.711 81 PHE B CA 1
ATOM 3719 C C . PHE B 1 81 ? 29.199 39.567 71.981 1.000 30.935 81 PHE B C 1
ATOM 3720 O O . PHE B 1 81 ? 28.356 39.835 72.876 1.000 28.470 81 PHE B O 1
ATOM 3737 N N . ILE B 1 82 ? 30.498 39.632 72.205 1.000 27.811 82 ILE B N 1
ATOM 3738 C CA . ILE B 1 82 ? 31.036 40.035 73.512 1.000 29.190 82 ILE B CA 1
ATOM 3739 C C . ILE B 1 82 ? 31.931 41.248 73.275 1.000 30.404 82 ILE B C 1
ATOM 3740 O O . ILE B 1 82 ? 33.008 41.104 72.661 1.000 27.231 82 ILE B O 1
ATOM 3756 N N . SER B 1 83 ? 31.477 42.412 73.726 1.000 27.547 83 SER B N 1
ATOM 3757 C CA . SER B 1 83 ? 32.249 43.658 73.635 1.000 28.195 83 SER B CA 1
ATOM 3758 C C . SER B 1 83 ? 33.157 43.775 74.875 1.000 27.801 83 SER B C 1
ATOM 3759 O O . SER B 1 83 ? 32.764 43.459 75.993 1.000 26.234 83 SER B O 1
ATOM 3767 N N . VAL B 1 84 ? 34.415 44.123 74.649 1.000 29.382 84 VAL B N 1
ATOM 3768 C CA . VAL B 1 84 ? 35.459 44.169 75.692 1.000 27.490 84 VAL B CA 1
ATOM 3769 C C . VAL B 1 84 ? 35.851 45.632 75.910 1.000 29.511 84 VAL B C 1
ATOM 3770 O O . VAL B 1 84 ? 36.379 46.261 74.995 1.000 28.187 84 VAL B O 1
ATOM 3783 N N . HIS B 1 85 ? 35.591 46.137 77.106 1.000 28.436 85 HIS B N 1
ATOM 3784 C CA . HIS B 1 85 ? 35.865 47.538 77.476 1.000 28.364 85 HIS B CA 1
ATOM 3785 C C . HIS B 1 85 ? 36.536 47.555 78.838 1.000 27.641 85 HIS B C 1
ATOM 3786 O O . HIS B 1 85 ? 36.554 46.534 79.576 1.000 29.714 85 HIS B O 1
ATOM 3801 N N . HIS B 1 86 ? 37.075 48.709 79.167 1.000 27.952 86 HIS B N 1
ATOM 3802 C CA . HIS B 1 86 ? 37.466 49.076 80.540 1.000 30.464 86 HIS B CA 1
ATOM 3803 C C . HIS B 1 86 ? 36.846 50.439 80.862 1.000 30.213 86 HIS B C 1
ATOM 3804 O O . HIS B 1 86 ? 36.539 51.196 79.944 1.000 34.762 86 HIS B O 1
ATOM 3819 N N . ASP B 1 87 ? 36.573 50.670 82.137 1.000 36.182 87 ASP B N 1
ATOM 3820 C CA . ASP B 1 87 ? 35.735 51.793 82.627 1.000 35.623 87 ASP B CA 1
ATOM 3821 C C . ASP B 1 87 ? 36.613 53.044 82.829 1.000 38.709 87 ASP B C 1
ATOM 3822 O O . ASP B 1 87 ? 37.846 53.025 82.520 1.000 35.766 87 ASP B O 1
ATOM 3831 N N . THR B 1 88 ? 36.029 54.139 83.322 1.000 40.313 88 THR B N 1
ATOM 3832 C CA . THR B 1 88 ? 36.810 55.366 83.635 1.000 42.418 88 THR B CA 1
ATOM 3833 C C . THR B 1 88 ? 37.868 55.006 84.676 1.000 39.277 88 THR B C 1
ATOM 3834 O O . THR B 1 88 ? 37.742 54.033 85.435 1.000 36.800 88 THR B O 1
ATOM 3845 N N . PRO B 1 89 ? 38.998 55.744 84.713 1.000 38.802 89 PRO B N 1
ATOM 3846 C CA . PRO B 1 89 ? 40.067 55.423 85.654 1.000 43.000 89 PRO B CA 1
ATOM 3847 C C . PRO B 1 89 ? 39.664 55.401 87.146 1.000 46.230 89 PRO B C 1
ATOM 3848 O O . PRO B 1 89 ? 40.330 54.712 87.913 1.000 42.648 89 PRO B O 1
ATOM 3859 N N . THR B 1 90 ? 38.577 56.080 87.532 1.000 46.811 90 THR B N 1
ATOM 3860 C CA . THR B 1 90 ? 38.100 56.164 88.939 1.000 50.930 90 THR B CA 1
ATOM 3861 C C . THR B 1 90 ? 37.099 55.041 89.256 1.000 50.642 90 THR B C 1
ATOM 3862 O O . THR B 1 90 ? 36.750 54.893 90.434 1.000 51.818 90 THR B O 1
ATOM 3873 N N . ALA B 1 91 ? 36.659 54.235 88.284 1.000 51.810 91 ALA B N 1
ATOM 3874 C CA . ALA B 1 91 ? 35.706 53.126 88.560 1.000 55.742 91 ALA B CA 1
ATOM 3875 C C . ALA B 1 91 ? 36.391 52.110 89.488 1.000 54.239 91 ALA B C 1
ATOM 3876 O O . ALA B 1 91 ? 37.628 51.960 89.431 1.000 54.073 91 ALA B O 1
ATOM 3883 N N . SER B 1 92 ? 35.635 51.456 90.357 1.000 50.896 92 SER B N 1
ATOM 3884 C CA . SER B 1 92 ? 36.185 50.450 91.302 1.000 58.900 92 SER B CA 1
ATOM 3885 C C . SER B 1 92 ? 35.708 49.037 90.941 1.000 55.931 92 SER B C 1
ATOM 3886 O O . SER B 1 92 ? 36.456 48.091 91.229 1.000 62.345 92 SER B O 1
ATOM 3894 N N . ARG B 1 93 ? 34.517 48.887 90.357 1.000 41.975 93 ARG B N 1
ATOM 3895 C CA . ARG B 1 93 ? 33.836 47.574 90.255 1.000 41.463 93 ARG B CA 1
ATOM 3896 C C . ARG B 1 93 ? 33.716 47.152 88.785 1.000 37.293 93 ARG B C 1
ATOM 3897 O O . ARG B 1 93 ? 33.253 47.929 87.961 1.000 40.778 93 ARG B O 1
ATOM 3903 N N . PRO B 1 94 ? 34.032 45.892 88.421 1.000 32.494 94 PRO B N 1
ATOM 3904 C CA . PRO B 1 94 ? 33.776 45.422 87.063 1.000 35.061 94 PRO B CA 1
ATOM 3905 C C . PRO B 1 94 ? 32.277 45.159 86.877 1.000 33.325 94 PRO B C 1
ATOM 3906 O O . PRO B 1 94 ? 31.502 45.008 87.888 1.000 34.523 94 PRO B O 1
ATOM 3917 N N . GLY B 1 95 ? 31.856 45.075 85.625 1.000 33.713 95 GLY B N 1
ATOM 3918 C CA . GLY B 1 95 ? 30.447 44.733 85.361 1.000 33.222 95 GLY B CA 1
ATOM 3919 C C . GLY B 1 95 ? 30.157 44.453 83.908 1.000 33.674 95 GLY B C 1
ATOM 3920 O O . GLY B 1 95 ? 31.082 44.471 83.057 1.000 28.015 95 GLY B O 1
ATOM 3924 N N . VAL B 1 96 ? 28.888 44.182 83.631 1.000 27.916 96 VAL B N 1
ATOM 3925 C CA . VAL B 1 96 ? 28.458 43.695 82.303 1.000 26.779 96 VAL B CA 1
ATOM 3926 C C . VAL B 1 96 ? 27.136 44.367 81.950 1.000 28.176 96 VAL B C 1
ATOM 3927 O O . VAL B 1 96 ? 26.145 44.236 82.738 1.000 28.219 96 VAL B O 1
ATOM 3940 N N . TYR B 1 97 ? 27.113 45.008 80.792 1.000 24.346 97 TYR B N 1
ATOM 3941 C CA . TYR B 1 97 ? 25.864 45.45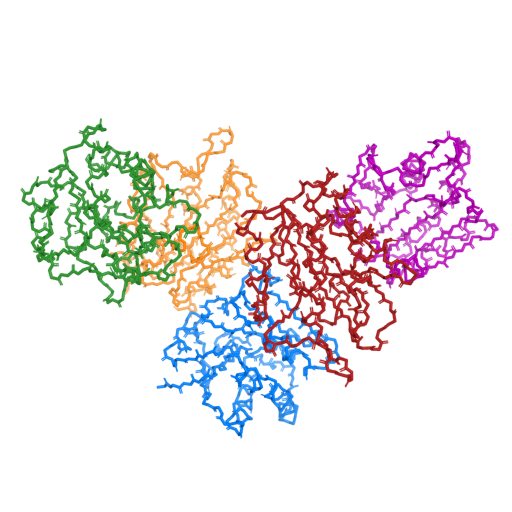2 80.148 1.000 28.258 97 TYR B CA 1
ATOM 3942 C C . TYR B 1 97 ? 25.358 44.322 79.272 1.000 27.224 97 TYR B C 1
ATOM 3943 O O . TYR B 1 97 ? 26.182 43.567 78.654 1.000 27.067 97 TYR B O 1
ATOM 3961 N N . TYR B 1 98 ? 24.036 44.170 79.213 1.000 28.348 98 TYR B N 1
ATOM 3962 C CA . TYR B 1 98 ? 23.445 43.107 78.370 1.000 26.073 98 TYR B CA 1
ATOM 3963 C C . TYR B 1 98 ? 22.350 43.713 77.502 1.000 27.459 98 TYR B C 1
ATOM 3964 O O . TYR B 1 98 ? 21.565 44.591 77.970 1.000 25.476 98 TYR B O 1
ATOM 3982 N N . SER B 1 99 ? 22.235 43.170 76.306 1.000 27.183 99 SER B N 1
ATOM 3983 C CA . SER B 1 99 ? 21.211 43.631 75.336 1.000 29.026 99 SER B CA 1
ATOM 3984 C C . SER B 1 99 ? 19.886 43.011 75.721 1.000 27.345 99 SER B C 1
ATOM 3985 O O . SER B 1 99 ? 19.860 42.078 76.529 1.000 25.907 99 SER B O 1
ATOM 3993 N N . PRO B 1 100 ? 18.762 43.491 75.136 1.000 29.221 100 PRO B N 1
ATOM 3994 C CA . PRO B 1 100 ? 17.473 42.869 75.373 1.000 35.274 100 PRO B CA 1
ATOM 3995 C C . PRO B 1 100 ? 17.273 41.544 74.643 1.000 31.693 100 PRO B C 1
ATOM 3996 O O . PRO B 1 100 ? 16.233 40.928 74.809 1.000 29.398 100 PRO B O 1
ATOM 4007 N N . HIS B 1 101 ? 18.222 41.120 73.813 1.000 28.666 101 HIS B N 1
ATOM 4008 C CA . HIS B 1 101 ? 18.056 39.858 73.061 1.000 30.111 101 HIS B CA 1
ATOM 4009 C C . HIS B 1 101 ? 17.969 38.693 74.053 1.000 29.881 101 HIS B C 1
ATOM 4010 O O . HIS B 1 101 ? 18.735 38.619 75.010 1.000 29.133 101 HIS B O 1
ATOM 4025 N N . PRO B 1 102 ? 17.086 37.696 73.854 1.000 29.191 102 PRO B N 1
ATOM 4026 C CA . PRO B 1 102 ? 17.101 36.484 74.674 1.000 28.563 102 PRO B CA 1
ATOM 4027 C C . PRO B 1 102 ? 18.488 35.845 74.855 1.000 30.647 102 PRO B C 1
ATOM 4028 O O . PRO B 1 102 ? 19.192 35.646 73.864 1.000 30.929 102 PRO B O 1
ATOM 4039 N N . GLY B 1 103 ? 18.869 35.618 76.115 1.000 26.228 103 GLY B N 1
ATOM 4040 C CA . GLY B 1 103 ? 20.125 34.967 76.505 1.000 28.175 103 GLY B CA 1
ATOM 4041 C C . GLY B 1 103 ? 21.180 35.987 76.867 1.000 25.565 103 GLY B C 1
ATOM 4042 O O . GLY B 1 103 ? 22.077 35.594 77.611 1.000 27.462 103 GLY B O 1
ATOM 4046 N N . SER B 1 104 ? 21.014 37.272 76.540 1.000 25.432 104 SER B N 1
ATOM 4047 C CA . SER B 1 104 ? 22.068 38.289 76.846 1.000 28.887 104 SER B CA 1
ATOM 4048 C C . SER B 1 104 ? 22.240 38.437 78.356 1.000 28.067 104 SER B C 1
ATOM 4049 O O . SER B 1 104 ? 23.371 38.425 78.893 1.000 25.383 104 SER B O 1
ATOM 4057 N N . GLU B 1 105 ? 21.141 38.568 79.078 1.000 25.297 105 GLU B N 1
ATOM 4058 C CA . GLU B 1 105 ? 21.198 38.769 80.530 1.000 27.753 105 GLU B CA 1
ATOM 4059 C C . GLU B 1 105 ? 21.765 37.537 81.236 1.000 26.961 105 GLU B C 1
ATOM 4060 O O . GLU B 1 105 ? 22.592 37.719 82.181 1.000 27.558 105 GLU B O 1
ATOM 4072 N N . GLU B 1 106 ? 21.371 36.345 80.790 1.000 24.804 106 GLU B N 1
ATOM 4073 C CA . GLU B 1 106 ? 21.893 35.074 81.343 1.000 28.465 106 GLU B CA 1
ATOM 4074 C C . GLU B 1 106 ? 23.417 35.029 81.117 1.000 26.339 106 GLU B C 1
ATOM 4075 O O . GLU B 1 106 ? 24.128 34.698 82.054 1.000 27.371 106 GLU B O 1
ATOM 4087 N N . LEU B 1 107 ? 23.877 35.423 79.958 1.000 27.651 107 LEU B N 1
ATOM 4088 C CA . LEU B 1 107 ? 25.354 35.431 79.672 1.000 28.306 107 LEU B CA 1
ATOM 4089 C C . LEU B 1 107 ? 26.033 36.483 80.573 1.000 29.199 107 LEU B C 1
ATOM 4090 O O . LEU B 1 107 ? 27.106 36.176 81.174 1.000 26.974 107 LEU B O 1
ATOM 4106 N N . ALA B 1 108 ? 25.446 37.683 80.691 1.000 28.991 108 ALA B N 1
ATOM 4107 C CA . ALA B 1 108 ? 25.992 38.773 81.530 1.000 28.695 108 ALA B CA 1
ATOM 4108 C C . ALA B 1 108 ? 26.125 38.293 82.973 1.000 30.850 108 ALA B C 1
ATOM 4109 O O . ALA B 1 108 ? 27.175 38.526 83.569 1.000 26.911 108 ALA B O 1
ATOM 4116 N N . ARG B 1 109 ? 25.107 37.638 83.528 1.000 27.950 109 ARG B N 1
ATOM 4117 C CA . ARG B 1 109 ? 25.130 37.245 84.960 1.000 30.625 109 ARG B CA 1
ATOM 4118 C C . ARG B 1 109 ? 26.161 36.137 85.202 1.000 31.573 109 ARG B C 1
ATOM 4119 O O . ARG B 1 109 ? 26.866 36.215 86.222 1.000 30.303 109 ARG B O 1
ATOM 4140 N N . THR B 1 110 ? 26.329 35.209 84.263 1.000 30.510 110 THR B N 1
ATOM 4141 C CA . THR B 1 110 ? 27.299 34.126 84.423 1.000 33.734 110 THR B CA 1
ATOM 4142 C C . THR B 1 110 ? 28.697 34.741 84.354 1.000 31.934 110 THR B C 1
ATOM 4143 O O . THR B 1 110 ? 29.540 34.337 85.171 1.000 29.630 110 THR B O 1
ATOM 4154 N N . VAL B 1 111 ? 28.917 35.725 83.491 1.000 30.367 111 VAL B N 1
ATOM 4155 C CA . VAL B 1 111 ? 30.255 36.390 83.405 1.000 30.900 111 VAL B CA 1
ATOM 4156 C C . VAL B 1 111 ? 30.462 37.238 84.672 1.000 33.001 111 VAL B C 1
ATOM 4157 O O . VAL B 1 111 ? 31.557 37.182 85.278 1.000 29.592 111 VAL B O 1
ATOM 4170 N N . ALA B 1 112 ? 29.455 38.008 85.093 1.000 30.036 112 ALA B N 1
ATOM 4171 C CA . ALA B 1 112 ? 29.558 38.869 86.291 1.000 31.210 112 ALA B CA 1
ATOM 4172 C C . ALA B 1 112 ? 29.896 38.019 87.515 1.000 32.316 112 ALA B C 1
ATOM 4173 O O . ALA B 1 112 ? 30.648 38.532 88.354 1.000 29.927 112 ALA B O 1
ATOM 4180 N N . ALA B 1 113 ? 29.303 36.837 87.656 1.000 29.705 113 ALA B N 1
ATOM 4181 C CA . ALA B 1 113 ? 29.541 35.939 88.802 1.000 33.744 113 ALA B CA 1
ATOM 4182 C C . ALA B 1 113 ? 31.034 35.577 88.887 1.000 34.561 113 ALA B C 1
ATOM 4183 O O . ALA B 1 113 ? 31.447 35.220 89.949 1.000 37.881 113 ALA B O 1
ATOM 4190 N N . ALA B 1 114 ? 31.796 35.668 87.802 1.000 32.382 114 ALA B N 1
ATOM 4191 C CA . ALA B 1 114 ? 33.241 35.309 87.779 1.000 35.974 114 ALA B CA 1
ATOM 4192 C C . ALA B 1 114 ? 34.129 36.522 88.014 1.000 35.054 114 ALA B C 1
ATOM 4193 O O . ALA B 1 114 ? 35.329 36.304 88.138 1.000 40.846 114 ALA B O 1
ATOM 4200 N N . LEU B 1 115 ? 33.591 37.743 88.061 1.000 35.892 115 LEU B N 1
ATOM 4201 C CA . LEU B 1 115 ? 34.419 38.975 88.109 1.000 38.051 115 LEU B CA 1
ATOM 4202 C C . LEU B 1 115 ? 34.631 39.456 89.546 1.000 40.817 115 LEU B C 1
ATOM 4203 O O . LEU B 1 115 ? 35.143 40.564 89.674 1.000 43.909 115 LEU B O 1
ATOM 4219 N N . GLY B 1 116 ? 34.150 38.723 90.562 1.000 41.446 116 GLY B N 1
ATOM 4220 C CA . GLY B 1 116 ? 34.503 38.969 91.976 1.000 47.684 116 GLY B CA 1
ATOM 4221 C C . GLY B 1 116 ? 33.565 39.943 92.656 1.000 49.552 116 GLY B C 1
ATOM 4222 O O . GLY B 1 116 ? 32.527 40.301 92.052 1.000 46.116 116 GLY B O 1
ATOM 4226 N N . GLU B 1 117 ? 33.905 40.344 93.882 1.000 49.590 117 GLU B N 1
ATOM 4227 C CA . GLU B 1 117 ? 33.038 41.153 94.786 1.000 51.210 117 GLU B CA 1
ATOM 4228 C C . GLU B 1 117 ? 32.598 42.445 94.076 1.000 43.251 117 GLU B C 1
ATOM 4229 O O . GLU B 1 117 ? 33.433 43.118 93.475 1.000 44.982 117 GLU B O 1
ATOM 4235 N N . GLY B 1 118 ? 31.325 42.810 94.182 1.000 41.002 118 GLY B N 1
ATOM 4236 C CA . GLY B 1 118 ? 30.853 44.132 93.732 1.000 41.716 118 GLY B CA 1
ATOM 4237 C C . GLY B 1 118 ? 30.611 44.200 92.231 1.000 37.285 118 GLY B C 1
ATOM 4238 O O . GLY B 1 118 ? 30.278 45.275 91.770 1.000 36.203 118 GLY B O 1
ATOM 4242 N N . ALA B 1 119 ? 30.760 43.103 91.481 1.000 32.797 119 ALA B N 1
ATOM 4243 C CA . ALA B 1 119 ? 30.439 43.084 90.039 1.000 31.876 119 ALA B CA 1
ATOM 4244 C C . ALA B 1 119 ? 28.960 43.405 89.858 1.000 32.050 119 ALA B C 1
ATOM 4245 O O . ALA B 1 119 ? 28.139 42.957 90.687 1.000 34.016 119 ALA B O 1
ATOM 4252 N N . TRP B 1 120 ? 28.646 44.188 88.840 1.000 30.872 120 TRP B N 1
ATOM 4253 C CA . TRP B 1 120 ? 27.250 44.581 88.536 1.000 34.062 120 TRP B CA 1
ATOM 4254 C C . TRP B 1 120 ? 26.844 44.109 87.136 1.000 31.813 120 TRP B C 1
ATOM 4255 O O . TRP B 1 120 ? 27.692 43.827 86.296 1.000 30.263 120 TRP B O 1
ATOM 4276 N N . VAL B 1 121 ? 25.544 44.019 86.916 1.000 27.731 121 VAL B N 1
ATOM 4277 C CA . VAL B 1 121 ? 24.940 43.874 85.570 1.000 27.459 121 VAL B CA 1
ATOM 4278 C C . VAL B 1 121 ? 23.923 44.991 85.416 1.000 26.980 121 VAL B C 1
ATOM 4279 O O . VAL B 1 121 ? 23.284 45.410 86.419 1.000 27.525 121 VAL B O 1
ATOM 4292 N N . ARG B 1 122 ? 23.804 45.458 84.191 1.000 27.343 122 ARG B N 1
ATOM 4293 C CA . ARG B 1 122 ? 22.825 46.497 83.792 1.000 30.139 122 ARG B CA 1
ATOM 4294 C C . ARG B 1 122 ? 22.334 46.179 82.394 1.000 29.078 122 ARG B C 1
ATOM 4295 O O . ARG B 1 122 ? 23.095 45.775 81.514 1.000 26.774 122 ARG B O 1
ATOM 4316 N N . PRO B 1 123 ? 21.055 46.446 82.100 1.000 26.538 123 PRO B N 1
ATOM 4317 C CA . PRO B 1 123 ? 20.616 46.410 80.727 1.000 27.070 123 PRO B CA 1
ATOM 4318 C C . PRO B 1 123 ? 21.194 47.642 80.035 1.000 23.887 123 PRO B C 1
ATOM 4319 O O . PRO B 1 123 ? 21.453 48.671 80.691 1.000 27.776 123 PRO B O 1
ATOM 4330 N N . SER B 1 124 ? 21.332 47.558 78.723 1.000 27.179 124 SER B N 1
ATOM 4331 C CA A SER B 1 124 ? 21.711 48.679 77.817 0.250 25.265 124 SER B CA 1
ATOM 4332 C CA B SER B 1 124 ? 21.741 48.683 77.846 0.500 28.011 124 SER B CA 1
ATOM 4333 C C . SER B 1 124 ? 20.843 49.922 78.072 1.000 30.851 124 SER B C 1
ATOM 4334 O O . SER B 1 124 ? 21.358 51.042 77.984 1.000 30.711 124 SER B O 1
ATOM 4348 N N . SER B 1 125 ? 19.548 49.742 78.372 1.000 30.551 125 SER B N 1
ATOM 4349 C CA . SER B 1 125 ? 18.606 50.857 78.695 1.000 32.351 125 SER B CA 1
ATOM 4350 C C . SER B 1 125 ? 19.074 51.697 79.901 1.000 33.240 125 SER B C 1
ATOM 4351 O O . SER B 1 125 ? 18.636 52.822 80.034 1.000 35.384 125 SER B O 1
ATOM 4359 N N . ALA B 1 126 ? 19.879 51.157 80.805 1.000 32.027 126 ALA B N 1
ATOM 4360 C CA . ALA B 1 126 ? 20.439 51.878 81.976 1.000 36.189 126 ALA B CA 1
ATOM 4361 C C . ALA B 1 126 ? 21.714 52.627 81.626 1.000 33.815 126 ALA B C 1
ATOM 4362 O O . ALA B 1 126 ? 22.150 53.397 82.473 1.000 35.018 126 ALA B O 1
ATOM 4369 N N . SER B 1 127 ? 22.246 52.520 80.414 1.000 32.929 127 SER B N 1
ATOM 4370 C CA . SER B 1 127 ? 23.405 53.361 79.980 1.000 32.762 127 SER B CA 1
ATOM 4371 C C . SER B 1 127 ? 22.975 54.829 79.757 1.000 32.015 127 SER B C 1
ATOM 4372 O O . SER B 1 127 ? 21.778 55.129 79.723 1.000 28.417 127 SER B O 1
ATOM 4380 N N . ARG B 1 128 ? 23.938 55.727 79.568 1.000 31.772 128 ARG B N 1
ATOM 4381 C CA . ARG B 1 128 ? 23.718 57.200 79.451 1.000 33.153 128 ARG B CA 1
ATOM 4382 C C . ARG B 1 128 ? 22.560 57.539 78.497 1.000 34.825 128 ARG B C 1
ATOM 4383 O O . ARG B 1 128 ? 21.660 58.300 78.905 1.000 32.839 128 ARG B O 1
ATOM 4404 N N . PHE B 1 129 ? 22.503 56.954 77.286 1.000 31.838 129 PHE B N 1
ATOM 4405 C CA . PHE B 1 129 ? 21.490 57.346 76.270 1.000 30.786 129 PHE B CA 1
ATOM 4406 C C . PHE B 1 129 ? 20.384 56.298 76.171 1.000 31.762 129 PHE B C 1
ATOM 4407 O O . PHE B 1 129 ? 19.543 56.423 75.304 1.000 35.984 129 PHE B O 1
ATOM 4424 N N . GLY B 1 130 ? 20.378 55.283 77.050 1.000 30.557 130 GLY B N 1
ATOM 4425 C CA . GLY B 1 130 ? 19.275 54.316 77.112 1.000 30.185 130 GLY B CA 1
ATOM 4426 C C . GLY B 1 130 ? 19.387 53.273 76.014 1.000 30.427 130 GLY B C 1
ATOM 4427 O O . GLY B 1 130 ? 18.399 52.594 75.763 1.000 29.929 130 GLY B O 1
ATOM 4431 N N . ARG B 1 131 ? 20.573 53.110 75.416 1.000 29.194 131 ARG B N 1
ATOM 4432 C CA . ARG B 1 131 ? 20.804 52.167 74.297 1.000 31.412 131 ARG B CA 1
ATOM 4433 C C . ARG B 1 131 ? 22.305 51.949 74.137 1.000 28.498 131 ARG B C 1
ATOM 4434 O O . ARG B 1 131 ? 23.072 52.850 74.474 1.000 28.489 131 ARG B O 1
ATOM 4455 N N . LEU B 1 132 ? 22.688 50.757 73.717 1.000 31.525 132 LEU B N 1
ATOM 4456 C CA . LEU B 1 132 ? 24.079 50.469 73.301 1.000 31.439 132 LEU B CA 1
ATOM 4457 C C . LEU B 1 132 ? 24.048 49.740 71.964 1.000 31.828 132 LEU B C 1
ATOM 4458 O O . LEU B 1 132 ? 23.036 49.094 71.603 1.000 27.712 132 LEU B O 1
ATOM 4474 N N . TYR B 1 133 ? 25.162 49.831 71.249 1.000 28.902 133 TYR B N 1
ATOM 4475 C CA . TYR B 1 133 ? 25.290 49.269 69.895 1.000 30.422 133 TYR B CA 1
ATOM 4476 C C . TYR B 1 133 ? 25.113 47.757 69.910 1.000 29.420 133 TYR B C 1
ATOM 4477 O O . TYR B 1 133 ? 24.662 47.234 68.893 1.000 31.549 133 TYR B O 1
ATOM 4495 N N . ILE B 1 134 ? 25.383 47.111 71.035 1.000 29.293 134 ILE B N 1
ATOM 4496 C CA . ILE B 1 134 ? 25.236 45.633 71.175 1.000 29.899 134 ILE B CA 1
ATOM 4497 C C . ILE B 1 134 ? 23.766 45.244 70.967 1.000 31.451 134 ILE B C 1
ATOM 4498 O O . ILE B 1 134 ? 23.504 44.106 70.573 1.000 29.347 134 ILE B O 1
ATOM 4514 N N . ASP B 1 135 ? 22.841 46.167 71.182 1.000 30.531 135 ASP B N 1
ATOM 4515 C CA . ASP B 1 135 ? 21.376 45.912 71.050 1.000 30.407 135 ASP B CA 1
ATOM 4516 C C . ASP B 1 135 ? 20.974 45.623 69.601 1.000 32.526 135 ASP B C 1
ATOM 4517 O O . ASP B 1 135 ? 19.841 45.067 69.384 1.000 30.062 135 ASP B O 1
ATOM 4526 N N . ASP B 1 136 ? 21.839 45.924 68.626 1.000 31.546 136 ASP B N 1
ATOM 4527 C CA . ASP B 1 136 ? 21.571 45.636 67.192 1.000 31.721 136 ASP B CA 1
ATOM 4528 C C . ASP B 1 136 ? 21.998 44.196 66.822 1.000 32.162 136 ASP B C 1
ATOM 4529 O O . ASP B 1 136 ? 21.653 43.758 65.745 1.000 29.228 136 ASP B O 1
ATOM 4538 N N . PHE B 1 137 ? 22.709 43.468 67.689 1.000 28.762 137 PHE B N 1
ATOM 4539 C CA . PHE B 1 137 ? 23.150 42.085 67.406 1.000 31.176 137 PHE B CA 1
ATOM 4540 C C . PHE B 1 137 ? 21.997 41.105 67.624 1.000 30.770 137 PHE B C 1
ATOM 4541 O O . PHE B 1 137 ? 21.421 41.049 68.711 1.000 31.185 137 PHE B O 1
ATOM 4558 N N . PRO B 1 138 ? 21.601 40.335 66.583 1.000 33.401 138 PRO B N 1
ATOM 4559 C CA . PRO B 1 138 ? 20.518 39.354 66.710 1.000 34.808 138 PRO B CA 1
ATOM 4560 C C . PRO B 1 138 ? 20.989 38.076 67.428 1.000 35.358 138 PRO B C 1
ATOM 4561 O O . PRO B 1 138 ? 21.058 37.024 66.834 1.000 37.196 138 PRO B O 1
ATOM 4572 N N . GLY B 1 139 ? 21.341 38.181 68.697 1.000 32.289 139 GLY B N 1
ATOM 4573 C CA . GLY B 1 139 ? 21.850 37.050 69.481 1.000 32.044 139 GLY B CA 1
ATOM 4574 C C . GLY B 1 139 ? 22.284 37.547 70.846 1.000 29.709 139 GLY B C 1
ATOM 4575 O O . GLY B 1 139 ? 22.260 38.746 71.062 1.000 31.092 139 GLY B O 1
ATOM 4579 N N . PRO B 1 140 ? 22.636 36.649 71.781 1.000 28.192 140 PRO B N 1
ATOM 4580 C CA . PRO B 1 140 ? 23.142 37.065 73.076 1.000 30.512 140 PRO B CA 1
ATOM 4581 C C . PRO B 1 140 ? 24.331 38.006 72.859 1.000 29.260 140 PRO B C 1
ATOM 4582 O O . PRO B 1 140 ? 25.234 37.709 72.065 1.000 28.790 140 PRO B O 1
ATOM 4593 N N . ALA B 1 141 ? 24.246 39.178 73.474 1.000 28.719 141 ALA B N 1
ATOM 4594 C CA . ALA B 1 141 ? 25.235 40.255 73.281 1.000 26.484 141 ALA B CA 1
ATOM 4595 C C . ALA B 1 141 ? 25.413 40.956 74.613 1.000 29.416 141 ALA B C 1
ATOM 4596 O O . ALA B 1 141 ? 24.386 41.380 75.280 1.000 27.078 141 ALA B O 1
ATOM 4603 N N . ILE B 1 142 ? 26.668 41.124 74.976 1.000 25.946 142 ILE B N 1
ATOM 4604 C CA . ILE B 1 142 ? 27.061 41.772 76.248 1.000 25.769 142 ILE B CA 1
ATOM 4605 C C . ILE B 1 142 ? 28.222 42.718 75.976 1.000 26.938 142 ILE B C 1
ATOM 4606 O O . ILE B 1 142 ? 28.944 42.566 74.944 1.000 26.168 142 ILE B O 1
ATOM 4622 N N . LEU B 1 143 ? 28.390 43.648 76.906 1.000 27.517 143 LEU B N 1
ATOM 4623 C CA . LEU B 1 143 ? 29.539 44.592 76.942 1.000 28.635 143 LEU B CA 1
ATOM 4624 C C . LEU B 1 143 ? 30.108 44.483 78.358 1.000 29.001 143 LEU B C 1
ATOM 4625 O O . LEU B 1 143 ? 29.434 44.787 79.335 1.000 27.621 143 LEU B O 1
ATOM 4641 N N . VAL B 1 144 ? 31.335 44.006 78.441 1.000 27.494 144 VAL B N 1
ATOM 4642 C CA . VAL B 1 144 ? 32.006 43.747 79.728 1.000 26.241 144 VAL B CA 1
ATOM 4643 C C . VAL B 1 144 ? 32.920 44.926 80.010 1.000 33.435 144 VAL B C 1
ATOM 4644 O O . VAL B 1 144 ? 33.761 45.230 79.129 1.000 27.613 144 VAL B O 1
ATOM 4657 N N . GLU B 1 145 ? 32.758 45.532 81.183 1.000 27.962 145 GLU B N 1
ATOM 4658 C CA . GLU B 1 145 ? 33.715 46.508 81.743 1.000 32.067 145 GLU B CA 1
ATOM 4659 C C . GLU B 1 145 ? 34.612 45.774 82.732 1.000 29.198 145 GLU B C 1
ATOM 4660 O O . GLU B 1 145 ? 34.176 45.438 83.871 1.000 28.900 145 GLU B O 1
ATOM 4672 N N . PHE B 1 146 ? 35.848 45.510 82.327 1.000 31.683 146 PHE B N 1
ATOM 4673 C CA . PHE B 1 146 ? 36.836 44.788 83.152 1.000 33.399 146 PHE B CA 1
ATOM 4674 C C . PHE B 1 146 ? 37.450 45.769 84.153 1.000 37.859 146 PHE B C 1
ATOM 4675 O O . PHE B 1 146 ? 38.690 45.792 84.320 1.000 45.325 146 PHE B O 1
ATOM 4692 N N . GLY B 1 147 ? 36.639 46.605 84.780 1.000 38.676 147 GLY B N 1
ATOM 4693 C CA . GLY B 1 147 ? 37.153 47.512 85.814 1.000 40.698 147 GLY B CA 1
ATOM 4694 C C . GLY B 1 147 ? 37.807 48.740 85.186 1.000 40.180 147 GLY B C 1
ATOM 4695 O O . GLY B 1 147 ? 37.641 48.990 83.986 1.000 35.820 147 GLY B O 1
ATOM 4699 N N . PRO B 1 148 ? 38.561 49.537 85.986 1.000 36.994 148 PRO B N 1
ATOM 4700 C CA . PRO B 1 148 ? 39.065 50.827 85.527 1.000 37.011 148 PRO B CA 1
ATOM 4701 C C . PRO B 1 148 ? 40.170 50.685 84.470 1.000 34.946 148 PRO B C 1
ATOM 4702 O O . PRO B 1 148 ? 40.961 49.757 84.503 1.000 32.513 148 PRO B O 1
ATOM 4713 N N . THR B 1 149 ? 40.197 51.642 83.564 1.000 32.406 149 THR B N 1
ATOM 4714 C CA . THR B 1 149 ? 41.330 51.862 82.664 1.000 33.709 149 THR B CA 1
ATOM 4715 C C . THR B 1 149 ? 42.521 52.239 83.556 1.000 37.801 149 THR B C 1
ATOM 4716 O O . THR B 1 149 ? 42.463 53.275 84.257 1.000 37.539 149 THR B O 1
ATOM 4727 N N . ARG B 1 150 ? 43.512 51.370 83.595 1.000 37.577 150 ARG B N 1
ATOM 4728 C CA . ARG B 1 150 ? 44.814 51.574 84.281 1.000 36.675 150 ARG B CA 1
ATOM 4729 C C . ARG B 1 150 ? 45.770 50.598 83.615 1.000 37.829 150 ARG B C 1
ATOM 4730 O O . ARG B 1 150 ? 45.327 49.757 82.814 1.000 34.544 150 ARG B O 1
ATOM 4751 N N . PRO B 1 151 ? 47.088 50.681 83.900 1.000 37.872 151 PRO B N 1
ATOM 4752 C CA . PRO B 1 151 ? 48.037 49.682 83.423 1.000 39.714 151 PRO B CA 1
ATOM 4753 C C . PRO B 1 151 ? 47.627 48.273 83.893 1.000 37.755 151 PRO B C 1
ATOM 4754 O O . PRO B 1 151 ? 47.379 48.102 85.059 1.000 37.387 151 PRO B O 1
ATOM 4765 N N . ILE B 1 152 ? 47.531 47.317 82.962 1.000 35.966 152 ILE B N 1
ATOM 4766 C CA . ILE B 1 152 ? 47.148 45.911 83.272 1.000 39.299 152 ILE B CA 1
ATOM 4767 C C . ILE B 1 152 ? 48.290 45.037 82.779 1.000 32.923 152 ILE B C 1
ATOM 4768 O O . ILE B 1 152 ? 48.637 45.158 81.639 1.000 35.787 152 ILE B O 1
ATOM 4784 N N . SER B 1 153 ? 48.780 44.155 83.626 1.000 37.013 153 SER B N 1
ATOM 4785 C CA . SER B 1 153 ? 49.872 43.208 83.299 1.000 40.854 153 SER B CA 1
ATOM 4786 C C . SER B 1 153 ? 49.313 42.011 82.524 1.000 37.462 153 SER B C 1
ATOM 4787 O O . SER B 1 153 ? 48.092 41.731 82.594 1.000 31.398 153 SER B O 1
ATOM 4795 N N . ARG B 1 154 ? 50.201 41.265 81.873 1.000 37.973 154 ARG B N 1
ATOM 4796 C CA . ARG B 1 154 ? 49.855 39.990 81.210 1.000 40.278 154 ARG B CA 1
ATOM 4797 C C . ARG B 1 154 ? 49.180 39.043 82.213 1.000 36.830 154 ARG B C 1
ATOM 4798 O O . ARG B 1 154 ? 48.126 38.469 81.869 1.000 35.033 154 ARG B O 1
ATOM 4819 N N . ALA B 1 155 ? 49.719 38.920 83.422 1.000 34.167 155 ALA B N 1
ATOM 4820 C CA . ALA B 1 155 ? 49.173 38.006 84.450 1.000 36.401 155 ALA B CA 1
ATOM 4821 C C . ALA B 1 155 ? 47.726 38.405 84.783 1.000 34.604 155 ALA B C 1
ATOM 4822 O O . ALA B 1 155 ? 46.883 37.484 84.893 1.000 33.561 155 ALA B O 1
ATOM 4829 N N . GLU B 1 156 ? 47.421 39.694 84.885 1.000 33.822 156 GLU B N 1
ATOM 4830 C CA . GLU B 1 156 ? 46.030 40.157 85.176 1.000 36.766 156 GLU B CA 1
ATOM 4831 C C . GLU B 1 156 ? 45.093 39.847 83.996 1.000 31.777 156 GLU B C 1
ATOM 4832 O O . GLU B 1 156 ? 43.942 39.379 84.284 1.000 32.604 156 GLU B O 1
ATOM 4844 N N . ARG B 1 157 ? 45.536 40.070 82.754 1.000 31.602 157 ARG B N 1
ATOM 4845 C CA A ARG B 1 157 ? 44.717 39.738 81.553 0.500 33.799 157 ARG B CA 1
ATOM 4846 C CA B ARG B 1 157 ? 44.837 39.706 81.479 0.500 35.406 157 ARG B CA 1
ATOM 4847 C C . ARG B 1 157 ? 44.479 38.220 81.478 1.000 34.708 157 ARG B C 1
ATOM 4848 O O . ARG B 1 157 ? 43.347 37.836 81.144 1.000 32.906 157 ARG B O 1
ATOM 4888 N N . ILE B 1 158 ? 45.469 37.399 81.795 1.000 31.798 158 ILE B N 1
ATOM 4889 C CA . ILE B 1 158 ? 45.296 35.926 81.860 1.000 34.565 158 ILE B CA 1
ATOM 4890 C C . ILE B 1 158 ? 44.278 35.563 82.942 1.000 33.122 158 ILE B C 1
ATOM 4891 O O . ILE B 1 158 ? 43.395 34.713 82.648 1.000 32.060 158 ILE B O 1
ATOM 4907 N N . ALA B 1 159 ? 44.404 36.103 84.153 1.000 31.725 159 ALA B N 1
ATOM 4908 C CA . ALA B 1 159 ? 43.485 35.782 85.267 1.000 32.916 159 ALA B CA 1
ATOM 4909 C C . ALA B 1 159 ? 42.048 36.151 84.851 1.000 33.655 159 ALA B C 1
ATOM 4910 O O . ALA B 1 159 ? 41.125 35.385 85.128 1.000 32.047 159 ALA B O 1
ATOM 4917 N N . ARG B 1 160 ? 41.885 37.304 84.221 1.000 32.201 160 ARG B N 1
ATOM 4918 C CA . ARG B 1 160 ? 40.559 37.783 83.748 1.000 35.751 160 ARG B CA 1
ATOM 4919 C C . ARG B 1 160 ? 40.026 36.851 82.651 1.000 34.986 160 ARG B C 1
ATOM 4920 O O . ARG B 1 160 ? 38.830 36.479 82.732 1.000 32.562 160 ARG B O 1
ATOM 4941 N N . ALA B 1 161 ? 40.840 36.494 81.665 1.000 31.902 161 ALA B N 1
ATOM 4942 C CA . ALA B 1 161 ? 40.433 35.603 80.546 1.000 33.949 161 ALA B CA 1
ATOM 4943 C C . ALA B 1 161 ? 40.029 34.247 81.122 1.000 35.737 161 ALA B C 1
ATOM 4944 O O . ALA B 1 161 ? 38.924 33.757 80.776 1.000 34.759 161 ALA B O 1
ATOM 4951 N N . GLN B 1 162 ? 40.818 33.733 82.064 1.000 33.362 162 GLN B N 1
ATOM 4952 C CA . GLN B 1 162 ? 40.618 32.424 82.733 1.000 39.203 162 GLN B CA 1
ATOM 4953 C C . GLN B 1 162 ? 39.283 32.439 83.488 1.000 38.258 162 GLN B C 1
ATOM 4954 O O . GLN B 1 162 ? 38.571 31.442 83.421 1.000 43.264 162 GLN B O 1
ATOM 4968 N N . ALA B 1 163 ? 38.999 33.525 84.196 1.000 31.978 163 ALA B N 1
ATOM 4969 C CA . ALA B 1 163 ? 37.783 33.667 85.015 1.000 34.393 163 ALA B CA 1
ATOM 4970 C C . ALA B 1 163 ? 36.534 33.630 84.110 1.000 29.556 163 ALA B C 1
ATOM 4971 O O . ALA B 1 163 ? 35.537 33.022 84.498 1.000 36.087 163 ALA B O 1
ATOM 4978 N N . VAL B 1 164 ? 36.542 34.336 82.997 1.000 32.037 164 VAL B N 1
ATOM 4979 C CA . VAL B 1 164 ? 35.283 34.540 82.197 1.000 34.692 164 VAL B CA 1
ATOM 4980 C C . VAL B 1 164 ? 35.139 33.497 81.079 1.000 32.529 164 VAL B C 1
ATOM 4981 O O . VAL B 1 164 ? 33.992 33.284 80.641 1.000 31.188 164 VAL B O 1
ATOM 4994 N N . ALA B 1 165 ? 36.214 32.879 80.597 1.000 32.624 165 ALA B N 1
ATOM 4995 C CA . ALA B 1 165 ? 36.155 31.960 79.426 1.000 34.629 165 ALA B CA 1
ATOM 4996 C C . ALA B 1 165 ? 35.259 30.756 79.757 1.000 34.663 165 ALA B C 1
ATOM 4997 O O . ALA B 1 165 ? 34.401 30.403 78.913 1.000 34.117 165 ALA B O 1
ATOM 5004 N N . SER B 1 166 ? 35.450 30.128 80.915 1.000 38.276 166 SER B N 1
ATOM 5005 C CA . SER B 1 166 ? 34.659 28.935 81.324 1.000 41.944 166 SER B CA 1
ATOM 5006 C C . SER B 1 166 ? 33.165 29.250 81.367 1.000 40.117 166 SER B C 1
ATOM 5007 O O . SER B 1 166 ? 32.364 28.556 80.737 1.000 34.844 166 SER B O 1
ATOM 5015 N N . PRO B 1 167 ? 32.735 30.295 82.104 1.000 41.505 167 PRO B N 1
ATOM 5016 C CA . PRO B 1 167 ? 31.331 30.698 82.113 1.000 36.665 167 PRO B CA 1
ATOM 5017 C C . PRO B 1 167 ? 30.806 30.973 80.707 1.000 34.126 167 PRO B C 1
ATOM 5018 O O . PRO B 1 167 ? 29.657 30.655 80.432 1.000 32.679 167 PRO B O 1
ATOM 5029 N N . ILE B 1 168 ? 31.614 31.593 79.843 1.000 29.961 168 ILE B N 1
ATOM 5030 C CA . ILE B 1 168 ? 31.135 31.921 78.464 1.000 31.185 168 ILE B CA 1
ATOM 5031 C C . ILE B 1 168 ? 30.881 30.623 77.696 1.000 33.228 168 ILE B C 1
ATOM 5032 O O . ILE B 1 168 ? 29.883 30.552 76.918 1.000 30.331 168 ILE B O 1
ATOM 5048 N N . ALA B 1 169 ? 31.830 29.695 77.816 1.000 36.530 169 ALA B N 1
ATOM 5049 C CA . ALA B 1 169 ? 31.835 28.402 77.089 1.000 37.040 169 ALA B CA 1
ATOM 5050 C C . ALA B 1 169 ? 30.640 27.582 77.551 1.000 32.520 169 ALA B C 1
ATOM 5051 O O . ALA B 1 169 ? 29.962 26.986 76.679 1.000 33.477 169 ALA B O 1
ATOM 5058 N N . GLU B 1 170 ? 30.410 27.569 78.866 1.000 35.773 170 GLU B N 1
ATOM 5059 C CA . GLU B 1 170 ? 29.288 26.827 79.493 1.000 37.727 170 GLU B CA 1
ATOM 5060 C C . GLU B 1 170 ? 27.962 27.432 79.021 1.000 37.694 170 GLU B C 1
ATOM 5061 O O . GLU B 1 170 ? 27.046 26.650 78.676 1.000 36.656 170 GLU B O 1
ATOM 5073 N N . PHE B 1 171 ? 27.835 28.765 79.009 1.000 34.359 171 PHE B N 1
ATOM 5074 C CA . PHE B 1 171 ? 26.652 29.439 78.412 1.000 35.517 171 PHE B CA 1
ATOM 5075 C C . PHE B 1 171 ? 26.459 28.961 76.945 1.000 32.994 171 PHE B C 1
ATOM 5076 O O . PHE B 1 171 ? 25.328 28.571 76.473 1.000 31.659 171 PHE B O 1
ATOM 5093 N N . ALA B 1 172 ? 27.519 29.039 76.151 1.000 30.945 172 ALA B N 1
ATOM 5094 C CA . ALA B 1 172 ? 27.473 28.740 74.703 1.000 34.707 172 ALA B CA 1
ATOM 5095 C C . ALA B 1 172 ? 26.981 27.286 74.522 1.000 36.268 172 ALA B C 1
ATOM 5096 O O . ALA B 1 172 ? 26.078 27.061 73.696 1.000 38.793 172 ALA B O 1
ATOM 5103 N N . ARG B 1 173 ? 27.524 26.368 75.309 1.000 38.220 173 ARG B N 1
ATOM 5104 C CA . ARG B 1 173 ? 27.167 24.927 75.292 1.000 38.764 173 ARG B CA 1
ATOM 5105 C C . ARG B 1 173 ? 25.675 24.715 75.617 1.000 38.478 173 ARG B C 1
ATOM 5106 O O . ARG B 1 173 ? 25.056 23.839 75.007 1.000 43.659 173 ARG B O 1
ATOM 5127 N N . ARG B 1 174 ? 25.125 25.441 76.578 1.000 40.197 174 ARG B N 1
ATOM 5128 C CA . ARG B 1 174 ? 23.765 25.169 77.123 1.000 44.921 174 ARG B CA 1
ATOM 5129 C C . ARG B 1 174 ? 22.742 25.936 76.290 1.000 46.234 174 ARG B C 1
ATOM 5130 O O . ARG B 1 174 ? 21.605 25.481 76.222 1.000 48.272 174 ARG B O 1
ATOM 5151 N N . TRP B 1 175 ? 23.148 27.027 75.634 1.000 42.154 175 TRP B N 1
ATOM 5152 C CA . TRP B 1 175 ? 22.210 27.962 74.983 1.000 43.745 175 TRP B CA 1
ATOM 5153 C C . TRP B 1 175 ? 21.995 27.569 73.513 1.000 49.482 175 TRP B C 1
ATOM 5154 O O . TRP B 1 175 ? 22.689 27.971 72.577 1.000 50.577 175 TRP B O 1
ATOM 5175 N N . ALA C 1 9 ? 24.321 71.095 50.629 1.000 51.399 9 ALA C N 1
ATOM 5176 C CA . ALA C 1 9 ? 25.099 70.244 49.729 1.000 50.358 9 ALA C CA 1
ATOM 5177 C C . ALA C 1 9 ? 26.233 69.536 50.467 1.000 44.758 9 ALA C C 1
ATOM 5178 O O . ALA C 1 9 ? 26.575 68.471 49.977 1.000 45.356 9 ALA C O 1
ATOM 5185 N N . TYR C 1 10 ? 26.793 70.032 51.579 1.000 38.583 10 TYR C N 1
ATOM 5186 C CA . TYR C 1 10 ? 27.581 69.141 52.469 1.000 36.600 10 TYR C CA 1
ATOM 5187 C C . TYR C 1 10 ? 26.650 68.490 53.502 1.000 33.706 10 TYR C C 1
ATOM 5188 O O . TYR C 1 10 ? 26.722 67.279 53.758 1.000 36.490 10 TYR C O 1
ATOM 5206 N N . ILE C 1 11 ? 25.818 69.305 54.125 1.000 32.372 11 ILE C N 1
ATOM 5207 C CA . ILE C 1 11 ? 24.860 68.859 55.165 1.000 31.844 11 ILE C CA 1
ATOM 5208 C C . ILE C 1 11 ? 23.502 69.243 54.632 1.000 32.451 11 ILE C C 1
ATOM 5209 O O . ILE C 1 11 ? 23.358 70.383 54.190 1.000 33.749 11 ILE C O 1
ATOM 5225 N N . VAL C 1 12 ? 22.548 68.329 54.675 1.000 29.672 12 VAL C N 1
ATOM 5226 C CA . VAL C 1 12 ? 21.139 68.650 54.368 1.000 29.704 12 VAL C CA 1
ATOM 5227 C C . VAL C 1 12 ? 20.340 68.588 55.659 1.000 36.163 12 VAL C C 1
ATOM 5228 O O . VAL C 1 12 ? 20.482 67.595 56.429 1.000 33.353 12 VAL C O 1
ATOM 5241 N N . LEU C 1 13 ? 19.578 69.651 55.917 1.000 31.409 13 LEU C N 1
ATOM 5242 C CA . LEU C 1 13 ? 18.657 69.748 57.060 1.000 33.735 13 LEU C CA 1
ATOM 5243 C C . LEU C 1 13 ? 17.267 69.502 56.510 1.000 35.024 13 LEU C C 1
ATOM 5244 O O . LEU C 1 13 ? 16.956 70.047 55.451 1.000 35.079 13 LEU C O 1
ATOM 5260 N N . ASP C 1 14 ? 16.513 68.652 57.186 1.000 32.784 14 ASP C N 1
ATOM 5261 C CA . ASP C 1 14 ? 15.174 68.221 56.742 1.000 34.296 14 ASP C CA 1
ATOM 5262 C C . ASP C 1 14 ? 14.149 68.584 57.809 1.000 37.362 14 ASP C C 1
ATOM 5263 O O . ASP C 1 14 ? 13.948 67.847 58.779 1.000 34.061 14 ASP C O 1
ATOM 5272 N N . PRO C 1 15 ? 13.480 69.750 57.686 1.000 38.867 15 PRO C N 1
ATOM 5273 C CA . PRO C 1 15 ? 12.433 70.127 58.629 1.000 37.790 15 PRO C CA 1
ATOM 5274 C C . PRO C 1 15 ? 11.243 69.197 58.440 1.000 33.328 15 PRO C C 1
ATOM 5275 O O . PRO C 1 15 ? 10.643 69.279 57.424 1.000 34.364 15 PRO C O 1
ATOM 5286 N N . GLY C 1 16 ? 10.974 68.354 59.434 1.000 34.139 16 GLY C N 1
ATOM 5287 C CA . GLY C 1 16 ? 9.894 67.369 59.413 1.000 35.215 16 GLY C CA 1
ATOM 5288 C C . GLY C 1 16 ? 8.568 68.011 59.050 1.000 36.622 16 GLY C C 1
ATOM 5289 O O . GLY C 1 16 ? 8.326 69.190 59.419 1.000 38.939 16 GLY C O 1
ATOM 5293 N N . HIS C 1 17 ? 7.736 67.238 58.383 1.000 35.854 17 HIS C N 1
ATOM 5294 C CA . HIS C 1 17 ? 6.345 67.597 58.009 1.000 40.307 17 HIS C CA 1
ATOM 5295 C C . HIS C 1 17 ? 6.369 68.840 57.119 1.000 38.430 17 HIS C C 1
ATOM 5296 O O . HIS C 1 17 ? 7.360 69.045 56.381 1.000 43.864 17 HIS C O 1
ATOM 5311 N N . GLY C 1 18 ? 5.307 69.637 57.166 1.000 44.488 18 GLY C N 1
ATOM 5312 C CA . GLY C 1 18 ? 5.166 70.872 56.379 1.000 41.308 18 GLY C CA 1
ATOM 5313 C C . GLY C 1 18 ? 3.868 70.867 55.598 1.000 46.680 18 GLY C C 1
ATOM 5314 O O . GLY C 1 18 ? 3.356 69.766 55.325 1.000 45.263 18 GLY C O 1
ATOM 5318 N N . GLY C 1 19 ? 3.360 72.050 55.233 1.000 48.603 19 GLY C N 1
ATOM 5319 C CA . GLY C 1 19 ? 2.144 72.176 54.406 1.000 53.708 19 GLY C CA 1
ATOM 5320 C C . GLY C 1 19 ? 0.955 71.554 55.112 1.000 46.946 19 GLY C C 1
ATOM 5321 O O . GLY C 1 19 ? 0.767 71.889 56.287 1.000 51.049 19 GLY C O 1
ATOM 5325 N N . GLN C 1 20 ? 0.257 70.615 54.464 1.000 53.707 20 GLN C N 1
ATOM 5326 C CA . GLN C 1 20 ? -0.973 69.951 54.990 1.000 54.014 20 GLN C CA 1
ATOM 5327 C C . GLN C 1 20 ? -0.619 69.067 56.194 1.000 60.110 20 GLN C C 1
ATOM 5328 O O . GLN C 1 20 ? -1.565 68.600 56.894 1.000 50.403 20 GLN C O 1
ATOM 5334 N N . ASP C 1 21 ? 0.677 68.788 56.404 1.000 55.960 21 ASP C N 1
ATOM 5335 C CA . ASP C 1 21 ? 1.153 67.903 57.502 1.000 54.784 21 ASP C CA 1
ATOM 5336 C C . ASP C 1 21 ? 1.738 68.776 58.611 1.000 51.854 21 ASP C C 1
ATOM 5337 O O . ASP C 1 21 ? 2.830 69.312 58.476 1.000 49.445 21 ASP C O 1
ATOM 5346 N N . PRO C 1 22 ? 1.025 68.941 59.749 1.000 49.179 22 PRO C N 1
ATOM 5347 C CA . PRO C 1 22 ? 1.483 69.823 60.814 1.000 50.134 22 PRO C CA 1
ATOM 5348 C C . PRO C 1 22 ? 2.491 69.151 61.755 1.000 45.507 22 PRO C C 1
ATOM 5349 O O . PRO C 1 22 ? 3.103 69.872 62.553 1.000 42.329 22 PRO C O 1
ATOM 5360 N N . GLY C 1 23 ? 2.650 67.822 61.644 1.000 45.524 23 GLY C N 1
ATOM 5361 C CA . GLY C 1 23 ? 3.279 67.000 62.696 1.000 48.556 23 GLY C CA 1
ATOM 5362 C C . GLY C 1 23 ? 2.466 67.107 63.971 1.000 51.159 23 GLY C C 1
ATOM 5363 O O . GLY C 1 23 ? 1.236 67.243 63.853 1.000 56.881 23 GLY C O 1
ATOM 5367 N N . ALA C 1 24 ? 3.106 67.090 65.143 1.000 49.198 24 ALA C N 1
ATOM 5368 C CA . ALA C 1 24 ? 2.423 67.308 66.436 1.000 49.793 24 ALA C CA 1
ATOM 5369 C C . ALA C 1 24 ? 1.854 68.742 66.496 1.000 51.984 24 ALA C C 1
ATOM 5370 O O . ALA C 1 24 ? 2.463 69.670 65.930 1.000 48.031 24 ALA C O 1
ATOM 5377 N N . VAL C 1 25 ? 0.720 68.909 67.181 1.000 52.640 25 VAL C N 1
ATOM 5378 C CA . VAL C 1 25 ? 0.051 70.221 67.440 1.000 53.470 25 VAL C CA 1
ATOM 5379 C C . VAL C 1 25 ? -0.079 70.401 68.965 1.000 50.842 25 VAL C C 1
ATOM 5380 O O . VAL C 1 25 ? -0.697 69.555 69.608 1.000 51.749 25 VAL C O 1
ATOM 5393 N N . ALA C 1 26 ? 0.541 71.435 69.541 1.000 55.587 26 ALA C N 1
ATOM 5394 C CA . ALA C 1 26 ? 0.403 71.795 70.976 1.000 60.923 26 ALA C CA 1
ATOM 5395 C C . ALA C 1 26 ? -1.007 72.339 71.227 1.000 62.952 26 ALA C C 1
ATOM 5396 O O . ALA C 1 26 ? -1.707 72.733 70.295 1.000 58.266 26 ALA C O 1
ATOM 5403 N N . PRO C 1 27 ? -1.485 72.337 72.490 1.000 61.245 27 PRO C N 1
ATOM 5404 C CA . PRO C 1 27 ? -2.869 72.734 72.759 1.000 66.021 27 PRO C CA 1
ATOM 5405 C C . PRO C 1 27 ? -3.147 74.184 72.313 1.000 64.200 27 PRO C C 1
ATOM 5406 O O . PRO C 1 27 ? -4.103 74.411 71.593 1.000 64.851 27 PRO C O 1
ATOM 5411 N N . ASP C 1 28 ? -2.240 75.102 72.644 1.000 63.259 28 ASP C N 1
ATOM 5412 C CA . ASP C 1 28 ? -2.207 76.502 72.135 1.000 70.917 28 ASP C CA 1
ATOM 5413 C C . ASP C 1 28 ? -2.173 76.603 70.593 1.000 68.026 28 ASP C C 1
ATOM 5414 O O . ASP C 1 28 ? -2.115 77.762 70.122 1.000 69.253 28 ASP C O 1
ATOM 5423 N N . GLY C 1 29 ? -2.089 75.489 69.841 1.000 65.877 29 GLY C N 1
ATOM 5424 C CA . GLY C 1 29 ? -2.203 75.436 68.362 1.000 59.202 29 GLY C CA 1
ATOM 5425 C C . GLY C 1 29 ? -0.869 75.457 67.605 1.000 56.154 29 GLY C C 1
ATOM 5426 O O . GLY C 1 29 ? -0.898 75.353 66.363 1.000 58.958 29 GLY C O 1
ATOM 5430 N N . THR C 1 30 ? 0.263 75.653 68.289 1.000 55.997 30 THR C N 1
ATOM 5431 C CA . THR C 1 30 ? 1.636 75.588 67.716 1.000 54.791 30 THR C CA 1
ATOM 5432 C C . THR C 1 30 ? 1.839 74.300 66.918 1.000 49.911 30 THR C C 1
ATOM 5433 O O . THR C 1 30 ? 1.614 73.226 67.504 1.000 51.003 30 THR C O 1
ATOM 5444 N N . ARG C 1 31 ? 2.275 74.409 65.658 1.000 49.947 31 ARG C N 1
ATOM 5445 C CA . ARG C 1 31 ? 2.553 73.251 64.763 1.000 52.089 31 ARG C CA 1
ATOM 5446 C C . ARG C 1 31 ? 4.042 72.862 64.829 1.000 45.996 31 ARG C C 1
ATOM 5447 O O . ARG C 1 31 ? 4.930 73.742 64.663 1.000 42.712 31 ARG C O 1
ATOM 5468 N N . GLU C 1 32 ? 4.293 71.556 64.977 1.000 49.329 32 GLU C N 1
ATOM 5469 C CA . GLU C 1 32 ? 5.651 70.962 64.960 1.000 42.514 32 GLU C CA 1
ATOM 5470 C C . GLU C 1 32 ? 6.337 71.390 63.663 1.000 37.872 32 GLU C C 1
ATOM 5471 O O . GLU C 1 32 ? 7.494 71.763 63.742 1.000 37.355 32 GLU C O 1
ATOM 5483 N N . ALA C 1 33 ? 5.624 71.358 62.529 1.000 41.372 33 ALA C N 1
ATOM 5484 C CA . ALA C 1 33 ? 6.143 71.735 61.188 1.000 39.309 33 ALA C CA 1
ATOM 5485 C C . ALA C 1 33 ? 6.790 73.121 61.231 1.000 43.741 33 ALA C C 1
ATOM 5486 O O . ALA C 1 33 ? 7.921 73.272 60.686 1.000 38.994 33 ALA C O 1
ATOM 5493 N N . ASP C 1 34 ? 6.160 74.082 61.921 1.000 42.957 34 ASP C N 1
ATOM 5494 C CA . ASP C 1 34 ? 6.680 75.473 62.022 1.000 44.041 34 ASP C CA 1
ATOM 5495 C C . ASP C 1 34 ? 7.878 75.496 62.963 1.000 37.727 34 ASP C C 1
ATOM 5496 O O . ASP C 1 34 ? 8.865 76.149 62.612 1.000 42.830 34 ASP C O 1
ATOM 5505 N N . LEU C 1 35 ? 7.811 74.796 64.094 1.000 37.649 35 LEU C N 1
ATOM 5506 C CA . LEU C 1 35 ? 8.988 74.682 65.007 1.000 38.331 35 LEU C CA 1
ATOM 5507 C C . LEU C 1 35 ? 10.170 74.063 64.260 1.000 36.022 35 LEU C C 1
ATOM 5508 O O . LEU C 1 35 ? 11.320 74.464 64.553 1.000 35.064 35 LEU C O 1
ATOM 5524 N N . ASN C 1 36 ? 9.906 73.072 63.399 1.000 36.357 36 ASN C N 1
ATOM 5525 C CA . ASN C 1 36 ? 10.992 72.337 62.678 1.000 36.682 36 ASN C CA 1
ATOM 5526 C C . ASN C 1 36 ? 11.688 73.291 61.707 1.000 35.949 36 ASN C C 1
ATOM 5527 O O . ASN C 1 36 ? 12.949 73.360 61.703 1.000 35.329 36 ASN C O 1
ATOM 5538 N N . LEU C 1 37 ? 10.894 74.025 60.910 1.000 36.823 37 LEU C N 1
ATOM 5539 C CA . LEU C 1 37 ? 11.454 74.953 59.896 1.000 37.776 37 LEU C CA 1
ATOM 5540 C C . LEU C 1 37 ? 12.280 76.002 60.625 1.000 34.259 37 LEU C C 1
ATOM 5541 O O . LEU C 1 37 ? 13.461 76.213 60.250 1.000 36.188 37 LEU C O 1
ATOM 5557 N N . ALA C 1 38 ? 11.713 76.606 61.675 1.000 38.671 38 ALA C N 1
ATOM 5558 C CA . ALA C 1 38 ? 12.406 77.651 62.473 1.000 36.710 38 ALA C CA 1
ATOM 5559 C C . ALA C 1 38 ? 13.705 77.117 63.077 1.000 36.548 38 ALA C C 1
ATOM 5560 O O . ALA C 1 38 ? 14.728 77.796 62.995 1.000 36.407 38 ALA C O 1
ATOM 5567 N N . GLN C 1 39 ? 13.679 75.931 63.707 1.000 36.391 39 GLN C N 1
ATOM 5568 C CA . GLN C 1 39 ? 14.920 75.380 64.303 1.000 34.545 39 GLN C CA 1
ATOM 5569 C C . GLN C 1 39 ? 15.986 75.117 63.238 1.000 31.482 39 GLN C C 1
ATOM 5570 O O . GLN C 1 39 ? 17.221 75.374 63.500 1.000 34.916 39 GLN C O 1
ATOM 5584 N N . ALA C 1 40 ? 15.565 74.521 62.134 1.000 34.733 40 ALA C N 1
ATOM 5585 C CA . ALA C 1 40 ? 16.461 74.200 60.998 1.000 36.390 40 ALA C CA 1
ATOM 5586 C C . ALA C 1 40 ? 17.114 75.484 60.461 1.000 36.506 40 ALA C C 1
ATOM 5587 O O . ALA C 1 40 ? 18.358 75.492 60.268 1.000 33.929 40 ALA C O 1
ATOM 5594 N N . LEU C 1 41 ? 16.314 76.549 60.267 1.000 37.839 41 LEU C N 1
ATOM 5595 C CA . LEU C 1 41 ? 16.835 77.825 59.708 1.000 41.200 41 LEU C CA 1
ATOM 5596 C C . LEU C 1 41 ? 17.890 78.360 60.667 1.000 37.856 41 LEU C C 1
ATOM 5597 O O . LEU C 1 41 ? 18.974 78.798 60.197 1.000 38.717 41 LEU C O 1
ATOM 5613 N N . THR C 1 42 ? 17.646 78.281 61.982 1.000 41.115 42 THR C N 1
ATOM 5614 C CA . THR C 1 42 ? 18.638 78.778 62.973 1.000 39.469 42 THR C CA 1
ATOM 5615 C C . THR C 1 42 ? 19.897 77.904 62.937 1.000 36.719 42 THR C C 1
ATOM 5616 O O . THR C 1 42 ? 21.016 78.451 63.013 1.000 34.609 42 THR C O 1
ATOM 5627 N N . LEU C 1 43 ? 19.752 76.578 62.919 1.000 35.992 43 LEU C N 1
ATOM 5628 C CA . LEU C 1 43 ? 20.931 75.663 62.911 1.000 34.204 43 LEU C CA 1
ATOM 5629 C C . LEU C 1 43 ? 21.787 75.933 61.652 1.000 30.902 43 LEU C C 1
ATOM 5630 O O . LEU C 1 43 ? 23.033 75.879 61.731 1.000 37.288 43 LEU C O 1
ATOM 5646 N N . LYS C 1 44 ? 21.142 76.154 60.506 1.000 36.399 44 LYS C N 1
ATOM 5647 C CA . LYS C 1 44 ? 21.848 76.434 59.219 1.000 39.406 44 LYS C CA 1
ATOM 5648 C C . LYS C 1 44 ? 22.860 77.570 59.415 1.000 37.009 44 LYS C C 1
ATOM 5649 O O . LYS C 1 44 ? 24.034 77.427 58.993 1.000 36.860 44 LYS C O 1
ATOM 5655 N N . GLU C 1 45 ? 22.438 78.656 60.069 1.000 41.713 45 GLU C N 1
ATOM 5656 C CA . GLU C 1 45 ? 23.319 79.839 60.305 1.000 46.536 45 GLU C CA 1
ATOM 5657 C C . GLU C 1 45 ? 24.585 79.380 61.015 1.000 42.855 45 GLU C C 1
ATOM 5658 O O . GLU C 1 45 ? 25.699 79.790 60.605 1.000 37.230 45 GLU C O 1
ATOM 5670 N N . TYR C 1 46 ? 24.449 78.533 62.043 1.000 40.894 46 TYR C N 1
ATOM 5671 C CA . TYR C 1 46 ? 25.637 78.105 62.821 1.000 34.410 46 TYR C CA 1
ATOM 5672 C C . TYR C 1 46 ? 26.534 77.222 61.948 1.000 34.651 46 TYR C C 1
ATOM 5673 O O . TYR C 1 46 ? 27.766 77.327 61.980 1.000 33.722 46 TYR C O 1
ATOM 5691 N N . LEU C 1 47 ? 25.940 76.285 61.225 1.000 35.426 47 LEU C N 1
ATOM 5692 C CA . LEU C 1 47 ? 26.753 75.323 60.420 1.000 34.643 47 LEU C CA 1
ATOM 5693 C C . LEU C 1 47 ? 27.436 76.062 59.258 1.000 35.586 47 LEU C C 1
ATOM 5694 O O . LEU C 1 47 ? 28.600 75.726 58.931 1.000 34.351 47 LEU C O 1
ATOM 5710 N N . VAL C 1 48 ? 26.711 76.975 58.598 1.000 34.670 48 VAL C N 1
ATOM 5711 C CA . VAL C 1 48 ? 27.309 77.812 57.516 1.000 36.284 48 VAL C CA 1
ATOM 5712 C C . VAL C 1 48 ? 28.486 78.587 58.149 1.000 34.651 48 VAL C C 1
ATOM 5713 O O . VAL C 1 48 ? 29.619 78.538 57.573 1.000 37.461 48 VAL C O 1
ATOM 5726 N N . ALA C 1 49 ? 28.325 79.168 59.349 1.000 32.964 49 ALA C N 1
ATOM 5727 C CA . ALA C 1 49 ? 29.422 79.931 60.000 1.000 39.007 49 ALA C CA 1
ATOM 5728 C C . ALA C 1 49 ? 30.636 79.020 60.240 1.000 40.176 49 ALA C C 1
ATOM 5729 O O . ALA C 1 49 ? 31.787 79.518 60.262 1.000 39.289 49 ALA C O 1
ATOM 5736 N N . LEU C 1 50 ? 30.407 77.713 60.453 1.000 37.973 50 LEU C N 1
ATOM 5737 C CA . LEU C 1 50 ? 31.472 76.753 60.833 1.000 40.008 50 LEU C CA 1
ATOM 5738 C C . LEU C 1 50 ? 32.103 76.165 59.563 1.000 39.404 50 LEU C C 1
ATOM 5739 O O . LEU C 1 50 ? 33.024 75.358 59.685 1.000 40.482 50 LEU C O 1
ATOM 5755 N N . GLY C 1 51 ? 31.661 76.587 58.376 1.000 39.558 51 GLY C N 1
ATOM 5756 C CA . GLY C 1 51 ? 32.333 76.226 57.113 1.000 38.877 51 GLY C CA 1
ATOM 5757 C C . GLY C 1 51 ? 31.526 75.274 56.251 1.000 37.563 51 GLY C C 1
ATOM 5758 O O . GLY C 1 51 ? 32.071 74.873 55.230 1.000 37.042 51 GLY C O 1
ATOM 5762 N N . TYR C 1 52 ? 30.293 74.888 56.632 1.000 34.490 52 TYR C N 1
ATOM 5763 C CA . TYR C 1 52 ? 29.573 73.759 55.968 1.000 35.868 52 TYR C CA 1
ATOM 5764 C C . TYR C 1 52 ? 28.525 74.322 55.027 1.000 34.702 52 TYR C C 1
ATOM 5765 O O . TYR C 1 52 ? 27.691 75.096 55.480 1.000 39.409 52 TYR C O 1
ATOM 5783 N N . ARG C 1 53 ? 28.500 73.883 53.769 1.000 34.411 53 ARG C N 1
ATOM 5784 C CA . ARG C 1 53 ? 27.374 74.250 52.882 1.000 36.487 53 ARG C CA 1
ATOM 5785 C C . ARG C 1 53 ? 26.176 73.434 53.361 1.000 37.647 53 ARG C C 1
ATOM 5786 O O . ARG C 1 53 ? 26.348 72.210 53.572 1.000 38.531 53 ARG C O 1
ATOM 5807 N N . VAL C 1 54 ? 25.044 74.109 53.555 1.000 34.470 54 VAL C N 1
ATOM 5808 C CA . VAL C 1 54 ? 23.798 73.528 54.097 1.000 36.176 54 VAL C CA 1
ATOM 5809 C C . VAL C 1 54 ? 22.728 73.664 53.042 1.000 39.018 54 VAL C C 1
ATOM 5810 O O . VAL C 1 54 ? 22.584 74.758 52.522 1.000 40.389 54 VAL C O 1
ATOM 5823 N N . GLY C 1 55 ? 22.079 72.554 52.709 1.000 34.528 55 GLY C N 1
ATOM 5824 C CA . GLY C 1 55 ? 20.866 72.556 51.889 1.000 40.370 55 GLY C CA 1
ATOM 5825 C C . GLY C 1 55 ? 19.678 72.154 52.717 1.000 38.510 55 GLY C C 1
ATOM 5826 O O . GLY C 1 55 ? 19.857 71.552 53.789 1.000 37.630 55 GLY C O 1
ATOM 5830 N N . PHE C 1 56 ? 18.488 72.441 52.224 1.000 37.490 56 PHE C N 1
ATOM 5831 C CA . PHE C 1 56 ? 17.233 72.173 52.938 1.000 35.440 56 PHE C CA 1
ATOM 5832 C C . PHE C 1 56 ? 16.354 71.357 52.013 1.000 41.419 56 PHE C C 1
ATOM 5833 O O . PHE C 1 56 ? 16.468 71.531 50.802 1.000 40.725 56 PHE C O 1
ATOM 5850 N N . THR C 1 57 ? 15.501 70.521 52.589 1.000 37.878 57 THR C N 1
ATOM 5851 C CA . THR C 1 57 ? 14.466 69.762 51.860 1.000 40.561 57 THR C CA 1
ATOM 5852 C C . THR C 1 57 ? 13.317 70.731 51.600 1.000 39.917 57 THR C C 1
ATOM 5853 O O . THR C 1 57 ? 12.600 70.501 50.617 1.000 40.770 57 THR C O 1
ATOM 5864 N N . ARG C 1 58 ? 13.147 71.721 52.481 1.000 36.710 58 ARG C N 1
ATOM 5865 C CA . ARG C 1 58 ? 12.158 72.817 52.298 1.000 40.457 58 ARG C CA 1
ATOM 5866 C C . ARG C 1 58 ? 12.584 74.047 53.116 1.000 44.460 58 ARG C C 1
ATOM 5867 O O . ARG C 1 58 ? 13.203 73.868 54.184 1.000 39.271 58 ARG C O 1
ATOM 5888 N N . THR C 1 59 ? 12.275 75.258 52.632 1.000 49.403 59 THR C N 1
ATOM 5889 C CA . THR C 1 59 ? 12.532 76.535 53.355 1.000 44.767 59 THR C CA 1
ATOM 5890 C C . THR C 1 59 ? 11.211 77.282 53.526 1.000 46.927 59 THR C C 1
ATOM 5891 O O . THR C 1 59 ? 11.238 78.453 53.946 1.000 50.735 59 THR C O 1
ATOM 5902 N N . SER C 1 60 ? 10.091 76.596 53.341 1.000 47.101 60 SER C N 1
ATOM 5903 C CA . SER C 1 60 ? 8.745 77.194 53.486 1.000 49.985 60 SER C CA 1
ATOM 5904 C C . SER C 1 60 ? 7.759 76.132 53.959 1.000 49.879 60 SER C C 1
ATOM 5905 O O . SER C 1 60 ? 8.154 74.959 54.069 1.000 43.437 60 SER C O 1
ATOM 5913 N N . ASP C 1 61 ? 6.512 76.542 54.179 1.000 46.191 61 ASP C N 1
ATOM 5914 C CA . ASP C 1 61 ? 5.422 75.699 54.725 1.000 53.861 61 ASP C CA 1
ATOM 5915 C C . ASP C 1 61 ? 4.815 74.887 53.574 1.000 55.074 61 ASP C C 1
ATOM 5916 O O . ASP C 1 61 ? 3.653 75.136 53.226 1.000 57.187 61 ASP C O 1
ATOM 5925 N N . VAL C 1 62 ? 5.593 73.962 53.003 1.000 48.531 62 VAL C N 1
ATOM 5926 C CA . VAL C 1 62 ? 5.152 73.011 51.935 1.000 47.756 62 VAL C CA 1
ATOM 5927 C C . VAL C 1 62 ? 5.422 71.589 52.442 1.000 52.496 62 VAL C C 1
ATOM 5928 O O . VAL C 1 62 ? 6.403 71.437 53.203 1.000 44.156 62 VAL C O 1
ATOM 5941 N N . TYR C 1 63 ? 4.581 70.609 52.088 1.000 50.109 63 TYR C N 1
ATOM 5942 C CA . TYR C 1 63 ? 4.866 69.171 52.326 1.000 50.008 63 TYR C CA 1
ATOM 5943 C C . TYR C 1 63 ? 5.823 68.672 51.245 1.000 50.256 63 TYR C C 1
ATOM 5944 O O . TYR C 1 63 ? 5.630 68.961 50.055 1.000 49.731 63 TYR C O 1
ATOM 5962 N N . VAL C 1 64 ? 6.870 67.962 51.649 1.000 43.060 64 VAL C N 1
ATOM 5963 C CA . VAL C 1 64 ? 7.804 67.312 50.698 1.000 41.023 64 VAL C CA 1
ATOM 5964 C C . VAL C 1 64 ? 7.675 65.811 50.921 1.000 43.997 64 VAL C C 1
ATOM 5965 O O . VAL C 1 64 ? 7.738 65.397 52.069 1.000 40.062 64 VAL C O 1
ATOM 5978 N N . PRO C 1 65 ? 7.389 64.992 49.876 1.000 43.340 65 PRO C N 1
ATOM 5979 C CA . PRO C 1 65 ? 7.292 63.538 50.029 1.000 41.928 65 PRO C CA 1
ATOM 5980 C C . PRO C 1 65 ? 8.573 62.991 50.661 1.000 39.767 65 PRO C C 1
ATOM 5981 O O . PRO C 1 65 ? 9.654 63.465 50.296 1.000 4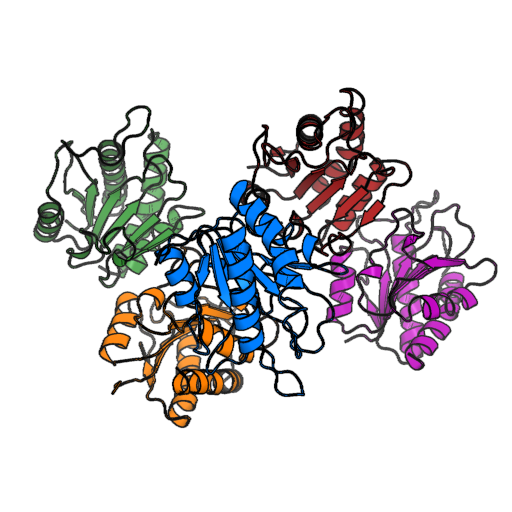0.261 65 PRO C O 1
ATOM 5992 N N . LEU C 1 66 ? 8.424 62.013 51.546 1.000 36.842 66 LEU C N 1
ATOM 5993 C CA . LEU C 1 66 ? 9.588 61.387 52.246 1.000 37.344 66 LEU C CA 1
ATOM 5994 C C . LEU C 1 66 ? 10.638 60.914 51.232 1.000 35.360 66 LEU C C 1
ATOM 5995 O O . LEU C 1 66 ? 11.840 61.144 51.486 1.000 34.976 66 LEU C O 1
ATOM 6011 N N . SER C 1 67 ? 10.247 60.290 50.113 1.000 35.292 67 SER C N 1
ATOM 6012 C CA . SER C 1 67 ? 11.219 59.742 49.139 1.000 35.439 67 SER C CA 1
ATOM 6013 C C . SER C 1 67 ? 11.975 60.912 48.489 1.000 32.771 67 SER C C 1
ATOM 6014 O O . SER C 1 67 ? 13.150 60.764 48.172 1.000 34.323 67 SER C O 1
ATOM 6022 N N . GLU C 1 68 ? 11.303 62.052 48.304 1.000 34.326 68 GLU C N 1
ATOM 6023 C CA . GLU C 1 68 ? 11.890 63.240 47.636 1.000 38.054 68 GLU C CA 1
ATOM 6024 C C . GLU C 1 68 ? 12.866 63.932 48.603 1.000 37.785 68 GLU C C 1
ATOM 6025 O O . GLU C 1 68 ? 13.875 64.518 48.131 1.000 37.870 68 GLU C O 1
ATOM 6037 N N . ARG C 1 69 ? 12.591 63.882 49.913 1.000 36.825 69 ARG C N 1
ATOM 6038 C CA . ARG C 1 69 ? 13.525 64.435 50.941 1.000 36.914 69 ARG C CA 1
ATOM 6039 C C . ARG C 1 69 ? 14.878 63.756 50.821 1.000 34.604 69 ARG C C 1
ATOM 6040 O O . ARG C 1 69 ? 15.881 64.455 50.825 1.000 32.906 69 ARG C O 1
ATOM 6061 N N . ILE C 1 70 ? 14.881 62.423 50.681 1.000 34.922 70 ILE C N 1
ATOM 6062 C CA . ILE C 1 70 ? 16.117 61.622 50.476 1.000 34.480 70 ILE C CA 1
ATOM 6063 C C . ILE C 1 70 ? 16.673 61.904 49.079 1.000 36.198 70 ILE C C 1
ATOM 6064 O O . ILE C 1 70 ? 17.912 62.131 48.961 1.000 33.739 70 ILE C O 1
ATOM 6080 N N . ALA C 1 71 ? 15.832 61.795 48.042 1.000 37.548 71 ALA C N 1
ATOM 6081 C CA . ALA C 1 71 ? 16.279 61.994 46.646 1.000 35.968 71 ALA C CA 1
ATOM 6082 C C . ALA C 1 71 ? 16.982 63.350 46.561 1.000 34.001 71 ALA C C 1
ATOM 6083 O O . ALA C 1 71 ? 18.051 63.390 45.937 1.000 36.412 71 ALA C O 1
ATOM 6090 N N . MET C 1 72 ? 16.409 64.414 47.142 1.000 37.495 72 MET C N 1
ATOM 6091 C CA . MET C 1 72 ? 16.946 65.800 47.012 1.000 40.999 72 MET C CA 1
ATOM 6092 C C . MET C 1 72 ? 18.329 65.848 47.635 1.000 38.892 72 MET C C 1
ATOM 6093 O O . MET C 1 72 ? 19.213 66.538 47.086 1.000 37.844 72 MET C O 1
ATOM 6107 N N . ALA C 1 73 ? 18.479 65.221 48.804 1.000 35.156 73 ALA C N 1
ATOM 6108 C CA . ALA C 1 73 ? 19.765 65.227 49.536 1.000 34.042 73 ALA C CA 1
ATOM 6109 C C . ALA C 1 73 ? 20.818 64.526 48.683 1.000 35.007 73 ALA C C 1
ATOM 6110 O O . ALA C 1 73 ? 21.981 65.030 48.601 1.000 36.131 73 ALA C O 1
ATOM 6117 N N . ARG C 1 74 ? 20.442 63.426 48.031 1.000 37.007 74 ARG C N 1
ATOM 6118 C CA . ARG C 1 74 ? 21.410 62.706 47.163 1.000 40.429 74 ARG C CA 1
ATOM 6119 C C . ARG C 1 74 ? 21.795 63.593 45.959 1.000 34.862 74 ARG C C 1
ATOM 6120 O O . ARG C 1 74 ? 22.983 63.691 45.660 1.000 38.834 74 ARG C O 1
ATOM 6141 N N . ARG C 1 75 ? 20.825 64.242 45.334 1.000 39.549 75 ARG C N 1
ATOM 6142 C CA . ARG C 1 75 ? 21.068 65.143 44.172 1.000 43.083 75 ARG C CA 1
ATOM 6143 C C . ARG C 1 75 ? 21.951 66.303 44.599 1.000 43.552 75 ARG C C 1
ATOM 6144 O O . ARG C 1 75 ? 22.750 66.707 43.782 1.000 40.962 75 ARG C O 1
ATOM 6165 N N . MET C 1 76 ? 21.846 66.790 45.839 1.000 40.795 76 MET C N 1
ATOM 6166 C CA . MET C 1 76 ? 22.720 67.896 46.322 1.000 39.383 76 MET C CA 1
ATOM 6167 C C . MET C 1 76 ? 24.120 67.409 46.688 1.000 38.404 76 MET C C 1
ATOM 6168 O O . MET C 1 76 ? 24.961 68.276 47.016 1.000 41.215 76 MET C O 1
ATOM 6182 N N . GLY C 1 77 ? 24.371 66.100 46.675 1.000 36.231 77 GLY C N 1
ATOM 6183 C CA . GLY C 1 77 ? 25.674 65.527 47.063 1.000 37.311 77 GLY C CA 1
ATOM 6184 C C . GLY C 1 77 ? 25.919 65.601 48.574 1.000 36.169 77 GLY C C 1
ATOM 6185 O O . GLY C 1 77 ? 27.077 65.654 48.966 1.000 35.495 77 GLY C O 1
ATOM 6189 N N . ALA C 1 78 ? 24.885 65.602 49.420 1.000 33.311 78 ALA C N 1
ATOM 6190 C CA . ALA C 1 78 ? 25.056 65.726 50.887 1.000 33.406 78 ALA C CA 1
ATOM 6191 C C . ALA C 1 78 ? 25.882 64.556 51.426 1.000 33.558 78 ALA C C 1
ATOM 6192 O O . ALA C 1 78 ? 25.705 63.408 50.931 1.000 36.184 78 ALA C O 1
ATOM 6199 N N . ARG C 1 79 ? 26.749 64.800 52.405 1.000 31.183 79 ARG C N 1
ATOM 6200 C CA . ARG C 1 79 ? 27.485 63.721 53.115 1.000 32.518 79 ARG C CA 1
ATOM 6201 C C . ARG C 1 79 ? 26.689 63.285 54.378 1.000 33.981 79 ARG C C 1
ATOM 6202 O O . ARG C 1 79 ? 26.935 62.164 54.855 1.000 33.638 79 ARG C O 1
ATOM 6223 N N . LEU C 1 80 ? 25.835 64.172 54.917 1.000 32.990 80 LEU C N 1
ATOM 6224 C CA . LEU C 1 80 ? 25.099 64.026 56.197 1.000 34.692 80 LEU C CA 1
ATOM 6225 C C . LEU C 1 80 ? 23.666 64.463 55.952 1.000 35.842 80 LEU C C 1
ATOM 6226 O O . LEU C 1 80 ? 23.489 65.509 55.337 1.000 31.693 80 LEU C O 1
ATOM 6242 N N . PHE C 1 81 ? 22.712 63.740 56.517 1.000 29.088 81 PHE C N 1
ATOM 6243 C CA . PHE C 1 81 ? 21.270 64.049 56.469 1.000 30.531 81 PHE C CA 1
ATOM 6244 C C . PHE C 1 81 ? 20.775 64.175 57.911 1.000 32.935 81 PHE C C 1
ATOM 6245 O O . PHE C 1 81 ? 20.849 63.198 58.737 1.000 31.381 81 PHE C O 1
ATOM 6262 N N . ILE C 1 82 ? 20.314 65.373 58.261 1.000 30.935 82 ILE C N 1
ATOM 6263 C CA . ILE C 1 82 ? 19.832 65.668 59.635 1.000 32.256 82 ILE C CA 1
ATOM 6264 C C . ILE C 1 82 ? 18.386 66.108 59.534 1.000 32.831 82 ILE C C 1
ATOM 6265 O O . ILE C 1 82 ? 18.099 67.212 59.036 1.000 35.020 82 ILE C O 1
ATOM 6281 N N . SER C 1 83 ? 17.512 65.233 59.976 1.000 30.717 83 SER C N 1
ATOM 6282 C CA . SER C 1 83 ? 16.070 65.521 60.076 1.000 32.964 83 SER C CA 1
ATOM 6283 C C . SER C 1 83 ? 15.806 66.221 61.405 1.000 34.023 83 SER C C 1
ATOM 6284 O O . SER C 1 83 ? 16.346 65.786 62.452 1.000 34.417 83 SER C O 1
ATOM 6292 N N . VAL C 1 84 ? 14.936 67.226 61.376 1.000 32.523 84 VAL C N 1
ATOM 6293 C CA . VAL C 1 84 ? 14.661 68.122 62.522 1.000 31.775 84 VAL C CA 1
ATOM 6294 C C . VAL C 1 84 ? 13.189 67.977 62.877 1.000 34.831 84 VAL C C 1
ATOM 6295 O O . VAL C 1 84 ? 12.352 68.404 62.093 1.000 33.595 84 VAL C O 1
ATOM 6308 N N . HIS C 1 85 ? 12.925 67.436 64.057 1.000 33.508 85 HIS C N 1
ATOM 6309 C CA . HIS C 1 85 ? 11.563 67.155 64.555 1.000 36.743 85 HIS C CA 1
ATOM 6310 C C . HIS C 1 85 ? 11.404 67.725 65.963 1.000 32.754 85 HIS C C 1
ATOM 6311 O O . HIS C 1 85 ? 12.410 68.077 66.606 1.000 33.723 85 HIS C O 1
ATOM 6326 N N . HIS C 1 86 ? 10.152 67.808 66.413 1.000 37.215 86 HIS C N 1
ATOM 6327 C CA . HIS C 1 86 ? 9.798 67.987 67.843 1.000 39.240 86 HIS C CA 1
ATOM 6328 C C . HIS C 1 86 ? 8.772 66.916 68.203 1.000 42.526 86 HIS C C 1
ATOM 6329 O O . HIS C 1 86 ? 8.069 66.417 67.293 1.000 46.693 86 HIS C O 1
ATOM 6344 N N . ASP C 1 87 ? 8.775 66.508 69.471 1.000 44.953 87 ASP C N 1
ATOM 6345 C CA . ASP C 1 87 ? 8.041 65.299 69.920 1.000 49.211 87 ASP C CA 1
ATOM 6346 C C . ASP C 1 87 ? 6.584 65.701 70.201 1.000 50.637 87 ASP C C 1
ATOM 6347 O O . ASP C 1 87 ? 6.244 66.885 70.066 1.000 47.181 87 ASP C O 1
ATOM 6356 N N . THR C 1 88 ? 5.745 64.738 70.552 1.000 51.015 88 THR C N 1
ATOM 6357 C CA . THR C 1 88 ? 4.350 64.965 71.014 1.000 55.751 88 THR C CA 1
ATOM 6358 C C . THR C 1 88 ? 4.391 66.014 72.128 1.000 52.175 88 THR C C 1
ATOM 6359 O O . THR C 1 88 ? 5.415 66.160 72.794 1.000 52.721 88 THR C O 1
ATOM 6370 N N . PRO C 1 89 ? 3.315 66.802 72.368 1.000 55.453 89 PRO C N 1
ATOM 6371 C CA . PRO C 1 89 ? 3.347 67.835 73.404 1.000 60.373 89 PRO C CA 1
ATOM 6372 C C . PRO C 1 89 ? 3.635 67.269 74.800 1.000 57.991 89 PRO C C 1
ATOM 6373 O O . PRO C 1 89 ? 4.128 67.993 75.634 1.000 60.152 89 PRO C O 1
ATOM 6384 N N . THR C 1 90 ? 3.398 65.976 74.999 1.000 61.043 90 THR C N 1
ATOM 6385 C CA . THR C 1 90 ? 3.545 65.303 76.320 1.000 68.574 90 THR C CA 1
ATOM 6386 C C . THR C 1 90 ? 5.014 64.905 76.588 1.000 67.740 90 THR C C 1
ATOM 6387 O O . THR C 1 90 ? 5.356 64.750 77.780 1.000 62.313 90 THR C O 1
ATOM 6398 N N . ALA C 1 91 ? 5.865 64.773 75.556 1.000 64.650 91 ALA C N 1
ATOM 6399 C CA . ALA C 1 91 ? 7.259 64.264 75.678 1.000 64.210 91 ALA C CA 1
ATOM 6400 C C . ALA C 1 91 ? 8.048 65.114 76.674 1.000 58.729 91 ALA C C 1
ATOM 6401 O O . ALA C 1 91 ? 7.780 66.317 76.798 1.000 62.711 91 ALA C O 1
ATOM 6408 N N . SER C 1 92 ? 9.019 64.504 77.325 1.000 57.057 92 SER C N 1
ATOM 6409 C CA . SER C 1 92 ? 9.880 65.158 78.332 1.000 60.123 92 SER C CA 1
ATOM 6410 C C . SER C 1 92 ? 11.267 65.391 77.736 1.000 60.477 92 SER C C 1
ATOM 6411 O O . SER C 1 92 ? 11.781 66.510 77.857 1.000 70.956 92 SER C O 1
ATOM 6419 N N . ARG C 1 93 ? 11.868 64.368 77.125 1.000 48.579 93 ARG C N 1
ATOM 6420 C CA . ARG C 1 93 ? 13.335 64.348 76.922 1.000 42.864 93 ARG C CA 1
ATOM 6421 C C . ARG C 1 93 ? 13.608 64.456 75.425 1.000 40.551 93 ARG C C 1
ATOM 6422 O O . ARG C 1 93 ? 12.966 63.774 74.617 1.000 39.551 93 ARG C O 1
ATOM 6428 N N . PRO C 1 94 ? 14.634 65.226 75.035 1.000 35.437 94 PRO C N 1
ATOM 6429 C CA . PRO C 1 94 ? 15.063 65.252 73.642 1.000 38.127 94 PRO C CA 1
ATOM 6430 C C . PRO C 1 94 ? 15.830 63.952 73.323 1.000 38.101 94 PRO C C 1
ATOM 6431 O O . PRO C 1 94 ? 16.358 63.293 74.250 1.000 32.729 94 PRO C O 1
ATOM 6442 N N . GLY C 1 95 ? 15.911 63.614 72.043 1.000 38.292 95 GLY C N 1
ATOM 6443 C CA . GLY C 1 95 ? 16.568 62.370 71.586 1.000 37.219 95 GLY C CA 1
ATOM 6444 C C . GLY C 1 95 ? 16.903 62.362 70.106 1.000 35.060 95 GLY C C 1
ATOM 6445 O O . GLY C 1 95 ? 16.540 63.305 69.372 1.000 30.595 95 GLY C O 1
ATOM 6449 N N . VAL C 1 96 ? 17.651 61.346 69.698 1.000 30.179 96 VAL C N 1
ATOM 6450 C CA . VAL C 1 96 ? 18.148 61.219 68.299 1.000 31.181 96 VAL C CA 1
ATOM 6451 C C . VAL C 1 96 ? 17.963 59.790 67.833 1.000 30.834 96 VAL C C 1
ATOM 6452 O O . VAL C 1 96 ? 18.425 58.883 68.523 1.000 30.355 96 VAL C O 1
ATOM 6465 N N . TYR C 1 97 ? 17.209 59.610 66.754 1.000 30.744 97 TYR C N 1
ATOM 6466 C CA . TYR C 1 97 ? 17.174 58.367 65.973 1.000 29.130 97 TYR C CA 1
ATOM 6467 C C . TYR C 1 97 ? 18.331 58.362 64.986 1.000 30.106 97 TYR C C 1
ATOM 6468 O O . TYR C 1 97 ? 18.640 59.390 64.410 1.000 29.626 97 TYR C O 1
ATOM 6486 N N . TYR C 1 98 ? 18.978 57.215 64.837 1.000 29.510 98 TYR C N 1
ATOM 6487 C CA . TYR C 1 98 ? 20.086 57.046 63.876 1.000 31.358 98 TYR C CA 1
ATOM 6488 C C . TYR C 1 98 ? 19.758 55.868 62.947 1.000 29.641 98 TYR C C 1
ATOM 6489 O O . TYR C 1 98 ? 19.174 54.849 63.390 1.000 29.719 98 TYR C O 1
ATOM 6507 N N . SER C 1 99 ? 20.152 56.028 61.684 1.000 27.796 99 SER C N 1
ATOM 6508 C CA . SER C 1 99 ? 20.046 55.004 60.635 1.000 29.326 99 SER C CA 1
ATOM 6509 C C . SER C 1 99 ? 21.096 53.937 60.917 1.000 29.931 99 SER C C 1
ATOM 6510 O O . SER C 1 99 ? 22.011 54.132 61.728 1.000 31.314 99 SER C O 1
ATOM 6518 N N . PRO C 1 100 ? 21.019 52.784 60.234 1.000 31.488 100 PRO C N 1
ATOM 6519 C CA . PRO C 1 100 ? 22.056 51.772 60.357 1.000 32.351 100 PRO C CA 1
ATOM 6520 C C . PRO C 1 100 ? 23.342 52.082 59.592 1.000 35.811 100 PRO C C 1
ATOM 6521 O O . PRO C 1 100 ? 24.250 51.353 59.747 1.000 35.329 100 PRO C O 1
ATOM 6532 N N . HIS C 1 101 ? 23.420 53.197 58.862 1.000 31.860 101 HIS C N 1
ATOM 6533 C CA . HIS C 1 101 ? 24.610 53.518 58.055 1.000 30.648 101 HIS C CA 1
ATOM 6534 C C . HIS C 1 101 ? 25.799 53.714 58.996 1.000 31.330 101 HIS C C 1
ATOM 6535 O O . HIS C 1 101 ? 25.696 54.372 60.042 1.000 30.277 101 HIS C O 1
ATOM 6550 N N . PRO C 1 102 ? 27.016 53.273 58.621 1.000 30.982 102 PRO C N 1
ATOM 6551 C CA . PRO C 1 102 ? 28.200 53.601 59.408 1.000 30.237 102 PRO C CA 1
ATOM 6552 C C . PRO C 1 102 ? 28.293 55.107 59.705 1.000 31.072 102 PRO C C 1
ATOM 6553 O O . PRO C 1 102 ? 28.122 55.963 58.824 1.000 32.444 102 PRO C O 1
ATOM 6564 N N . GLY C 1 103 ? 28.509 55.436 60.973 1.000 28.997 103 GLY C N 1
ATOM 6565 C CA . GLY C 1 103 ? 28.687 56.815 61.445 1.000 26.478 103 GLY C CA 1
ATOM 6566 C C . GLY C 1 103 ? 27.420 57.412 61.989 1.000 25.060 103 GLY C C 1
ATOM 6567 O O . GLY C 1 103 ? 27.532 58.344 62.760 1.000 28.379 103 GLY C O 1
ATOM 6571 N N . SER C 1 104 ? 26.253 56.915 61.605 1.000 26.594 104 SER C N 1
ATOM 6572 C CA . SER C 1 104 ? 24.980 57.496 62.065 1.000 30.942 104 SER C CA 1
ATOM 6573 C C . SER C 1 104 ? 24.919 57.454 63.588 1.000 31.819 104 SER C C 1
ATOM 6574 O O . SER C 1 104 ? 24.481 58.450 64.202 1.000 28.078 104 SER C O 1
ATOM 6582 N N . GLU C 1 105 ? 25.277 56.314 64.185 1.000 32.600 105 GLU C N 1
ATOM 6583 C CA . GLU C 1 105 ? 25.163 56.145 65.651 1.000 28.306 105 GLU C CA 1
ATOM 6584 C C . GLU C 1 105 ? 26.153 57.102 66.334 1.000 27.616 105 GLU C C 1
ATOM 6585 O O . GLU C 1 105 ? 25.773 57.739 67.306 1.000 28.265 105 GLU C O 1
ATOM 6597 N N . GLU C 1 106 ? 27.376 57.201 65.845 1.000 28.303 106 GLU C N 1
ATOM 6598 C CA . GLU C 1 106 ? 28.394 58.107 66.447 1.000 29.485 106 GLU C CA 1
ATOM 6599 C C . GLU C 1 106 ? 27.903 59.563 66.377 1.000 34.122 106 GLU C C 1
ATOM 6600 O O . GLU C 1 106 ? 28.112 60.327 67.372 1.000 31.997 106 GLU C O 1
ATOM 6612 N N . LEU C 1 107 ? 27.268 59.933 65.270 1.000 32.365 107 LEU C N 1
ATOM 6613 C CA . LEU C 1 107 ? 26.748 61.301 65.072 1.000 33.309 107 LEU C CA 1
ATOM 6614 C C . LEU C 1 107 ? 25.628 61.492 66.107 1.000 31.309 107 LEU C C 1
ATOM 6615 O O . LEU C 1 107 ? 25.622 62.547 66.775 1.000 31.094 107 LEU C O 1
ATOM 6631 N N . ALA C 1 108 ? 24.682 60.549 66.178 1.000 29.068 108 ALA C N 1
ATOM 6632 C CA . ALA C 1 108 ? 23.535 60.620 67.106 1.000 29.292 108 ALA C CA 1
ATOM 6633 C C . ALA C 1 108 ? 24.026 60.806 68.551 1.000 33.569 108 ALA C C 1
ATOM 6634 O O . ALA C 1 108 ? 23.476 61.654 69.242 1.000 30.598 108 ALA C O 1
ATOM 6641 N N . ARG C 1 109 ? 25.071 60.088 68.971 1.000 31.013 109 ARG C N 1
ATOM 6642 C CA . ARG C 1 109 ? 25.555 60.124 70.357 1.000 33.607 109 ARG C CA 1
ATOM 6643 C C . ARG C 1 109 ? 26.194 61.476 70.640 1.000 34.634 109 ARG C C 1
ATOM 6644 O O . ARG C 1 109 ? 25.958 61.973 71.737 1.000 32.899 109 ARG C O 1
ATOM 6665 N N . THR C 1 110 ? 27.036 62.010 69.759 1.000 35.442 110 THR C N 1
ATOM 6666 C CA A THR C 1 110 ? 27.699 63.323 69.995 0.500 36.457 110 THR C CA 1
ATOM 6667 C CA B THR C 1 110 ? 27.689 63.323 70.024 0.500 36.336 110 THR C CA 1
ATOM 6668 C C . THR C 1 110 ? 26.620 64.422 70.032 1.000 34.517 110 THR C C 1
ATOM 6669 O O . THR C 1 110 ? 26.739 65.344 70.842 1.000 34.653 110 THR C O 1
ATOM 6689 N N . VAL C 1 111 ? 25.580 64.310 69.210 1.000 33.064 111 VAL C N 1
ATOM 6690 C CA . VAL C 1 111 ? 24.460 65.298 69.252 1.000 32.585 111 VAL C CA 1
ATOM 6691 C C . VAL C 1 111 ? 23.681 65.128 70.562 1.000 34.755 111 VAL C C 1
ATOM 6692 O O . VAL C 1 111 ? 23.379 66.151 71.232 1.000 31.773 111 VAL C O 1
ATOM 6705 N N . ALA C 1 112 ? 23.348 63.892 70.947 1.000 34.804 112 ALA C N 1
ATOM 6706 C CA . ALA C 1 112 ? 22.549 63.633 72.170 1.000 33.965 112 ALA C CA 1
ATOM 6707 C C . ALA C 1 112 ? 23.334 64.101 73.416 1.000 33.347 112 ALA C C 1
ATOM 6708 O O . ALA C 1 112 ? 22.711 64.626 74.314 1.000 32.278 112 ALA C O 1
ATOM 6715 N N . ALA C 1 113 ? 24.657 63.986 73.432 1.000 31.063 113 ALA C N 1
ATOM 6716 C CA . ALA C 1 113 ? 25.527 64.478 74.524 1.000 35.153 113 ALA C CA 1
ATOM 6717 C C . ALA C 1 113 ? 25.374 65.997 74.721 1.000 39.474 113 ALA C C 1
ATOM 6718 O O . ALA C 1 113 ? 25.584 66.443 75.855 1.000 38.169 113 ALA C O 1
ATOM 6725 N N . ALA C 1 114 ? 24.980 66.772 73.705 1.000 38.362 114 ALA C N 1
ATOM 6726 C CA . ALA C 1 114 ? 24.873 68.248 73.809 1.000 38.504 114 ALA C CA 1
ATOM 6727 C C . ALA C 1 114 ? 23.440 68.659 74.146 1.000 38.639 114 ALA C C 1
ATOM 6728 O O . ALA C 1 114 ? 23.207 69.841 74.349 1.000 42.358 114 ALA C O 1
ATOM 6735 N N . LEU C 1 115 ? 22.490 67.726 74.138 1.000 37.879 115 LEU C N 1
ATOM 6736 C CA . LEU C 1 115 ? 21.045 68.003 74.321 1.000 39.466 115 LEU C CA 1
ATOM 6737 C C . LEU C 1 115 ? 20.647 67.911 75.808 1.000 43.369 115 LEU C C 1
ATOM 6738 O O . LEU C 1 115 ? 19.436 68.064 76.092 1.000 42.951 115 LEU C O 1
ATOM 6754 N N . GLY C 1 116 ? 21.592 67.656 76.712 1.000 44.352 116 GLY C N 1
ATOM 6755 C CA . GLY C 1 116 ? 21.363 67.777 78.173 1.000 50.883 116 GLY C CA 1
ATOM 6756 C C . GLY C 1 116 ? 20.835 66.505 78.839 1.000 53.110 116 GLY C C 1
ATOM 6757 O O . GLY C 1 116 ? 20.938 65.406 78.254 1.000 45.571 116 GLY C O 1
ATOM 6761 N N . GLU C 1 117 ? 20.282 66.650 80.044 1.000 50.822 117 GLU C N 1
ATOM 6762 C CA . GLU C 1 117 ? 19.955 65.533 80.957 1.000 47.642 117 GLU C CA 1
ATOM 6763 C C . GLU C 1 117 ? 18.793 64.753 80.352 1.000 43.179 117 GLU C C 1
ATOM 6764 O O . GLU C 1 117 ? 17.834 65.373 79.837 1.000 43.301 117 GLU C O 1
ATOM 6770 N N . GLY C 1 118 ? 18.875 63.428 80.416 1.000 43.100 118 GLY C N 1
ATOM 6771 C CA . GLY C 1 118 ? 17.791 62.540 79.958 1.000 47.971 118 GLY C CA 1
ATOM 6772 C C . GLY C 1 118 ? 17.756 62.344 78.447 1.000 40.388 118 GLY C C 1
ATOM 6773 O O . GLY C 1 118 ? 16.806 61.719 78.000 1.000 39.520 118 GLY C O 1
ATOM 6777 N N . ALA C 1 119 ? 18.684 62.928 77.676 1.000 35.706 119 ALA C N 1
ATOM 6778 C CA . ALA C 1 119 ? 18.709 62.781 76.200 1.000 37.582 119 ALA C CA 1
ATOM 6779 C C . ALA C 1 119 ? 18.863 61.289 75.874 1.000 36.814 119 ALA C C 1
ATOM 6780 O O . ALA C 1 119 ? 19.658 60.611 76.519 1.000 36.214 119 ALA C O 1
ATOM 6787 N N . TRP C 1 120 ? 18.124 60.803 74.905 1.000 34.156 120 TRP C N 1
ATOM 6788 C CA . TRP C 1 120 ? 18.204 59.388 74.466 1.000 35.579 120 TRP C CA 1
ATOM 6789 C C . TRP C 1 120 ? 18.687 59.264 73.016 1.000 34.435 120 TRP C C 1
ATOM 6790 O O . TRP C 1 120 ? 18.604 60.236 72.233 1.000 30.032 120 TRP C O 1
ATOM 6811 N N . VAL C 1 121 ? 19.175 58.073 72.659 1.000 31.327 121 VAL C N 1
ATOM 6812 C CA . VAL C 1 121 ? 19.367 57.699 71.237 1.000 29.712 121 VAL C CA 1
ATOM 6813 C C . VAL C 1 121 ? 18.663 56.373 70.985 1.000 31.158 121 VAL C C 1
ATOM 6814 O O . VAL C 1 121 ? 18.621 55.531 71.885 1.000 31.917 121 VAL C O 1
ATOM 6827 N N . ARG C 1 122 ? 18.173 56.189 69.766 1.000 28.002 122 ARG C N 1
ATOM 6828 C CA . ARG C 1 122 ? 17.484 54.938 69.367 1.000 29.911 122 ARG C CA 1
ATOM 6829 C C . ARG C 1 122 ? 17.837 54.680 67.917 1.000 31.215 122 ARG C C 1
ATOM 6830 O O . ARG C 1 122 ? 17.832 55.632 67.116 1.000 31.565 122 ARG C O 1
ATOM 6851 N N . PRO C 1 123 ? 18.042 53.397 67.525 1.000 31.292 123 PRO C N 1
ATOM 6852 C CA . PRO C 1 123 ? 18.081 53.052 66.106 1.000 30.949 123 PRO C CA 1
ATOM 6853 C C . PRO C 1 123 ? 16.691 53.253 65.491 1.000 30.039 123 PRO C C 1
ATOM 6854 O O . PRO C 1 123 ? 15.722 53.096 66.206 1.000 30.625 123 PRO C O 1
ATOM 6865 N N . SER C 1 124 ? 16.619 53.524 64.181 1.000 31.240 124 SER C N 1
ATOM 6866 C CA . SER C 1 124 ? 15.345 53.558 63.391 1.000 30.065 124 SER C CA 1
ATOM 6867 C C . SER C 1 124 ? 14.494 52.314 63.639 1.000 34.575 124 SER C C 1
ATOM 6868 O O . SER C 1 124 ? 13.264 52.452 63.586 1.000 32.821 124 SER C O 1
ATOM 6876 N N . SER C 1 125 ? 15.136 51.152 63.848 1.000 32.525 125 SER C N 1
ATOM 6877 C CA . SER C 1 125 ? 14.468 49.839 64.071 1.000 36.078 125 SER C CA 1
ATOM 6878 C C . SER C 1 125 ? 13.628 49.888 65.345 1.000 35.312 125 SER C C 1
ATOM 6879 O O . SER C 1 125 ? 12.688 49.116 65.423 1.000 36.316 125 SER C O 1
ATOM 6887 N N . ALA C 1 126 ? 13.916 50.806 66.278 1.000 37.359 126 ALA C N 1
ATOM 6888 C CA . ALA C 1 126 ? 13.198 50.946 67.565 1.000 36.762 126 ALA C CA 1
ATOM 6889 C C . ALA C 1 126 ? 12.004 51.882 67.447 1.000 36.095 126 ALA C C 1
ATOM 6890 O O . ALA C 1 126 ? 11.269 51.922 68.416 1.000 38.465 126 ALA C O 1
ATOM 6897 N N . SER C 1 127 ? 11.808 52.557 66.311 1.000 34.114 127 SER C N 1
ATOM 6898 C CA . SER C 1 127 ? 10.643 53.428 66.032 1.000 35.809 127 SER C CA 1
ATOM 6899 C C . SER C 1 127 ? 9.363 52.596 65.883 1.000 37.328 127 SER C C 1
ATOM 6900 O O . SER C 1 127 ? 9.443 51.397 65.680 1.000 37.208 127 SER C O 1
ATOM 6908 N N . ARG C 1 128 ? 8.211 53.251 65.901 1.000 39.667 128 ARG C N 1
ATOM 6909 C CA . ARG C 1 128 ? 6.878 52.597 65.878 1.000 40.074 128 ARG C CA 1
ATOM 6910 C C . ARG C 1 128 ? 6.823 51.470 64.841 1.000 40.603 128 ARG C C 1
ATOM 6911 O O . ARG C 1 128 ? 6.443 50.365 65.206 1.000 39.781 128 ARG C O 1
ATOM 6932 N N . PHE C 1 129 ? 7.178 51.715 63.571 1.000 40.762 129 PHE C N 1
ATOM 6933 C CA . PHE C 1 129 ? 7.054 50.680 62.503 1.000 35.818 129 PHE C CA 1
ATOM 6934 C C . PHE C 1 129 ? 8.401 50.039 62.161 1.000 34.194 129 PHE C C 1
ATOM 6935 O O . PHE C 1 129 ? 8.477 49.249 61.203 1.000 35.151 129 PHE C O 1
ATOM 6952 N N . GLY C 1 130 ? 9.440 50.318 62.939 1.000 31.724 130 GLY C N 1
ATOM 6953 C CA . GLY C 1 130 ? 10.691 49.555 62.813 1.000 31.396 130 GLY C CA 1
ATOM 6954 C C . GLY C 1 130 ? 11.563 50.027 61.667 1.000 32.995 130 GLY C C 1
ATOM 6955 O O . GLY C 1 130 ? 12.563 49.353 61.343 1.000 33.928 130 GLY C O 1
ATOM 6959 N N . ARG C 1 131 ? 11.275 51.206 61.145 1.000 32.741 131 ARG C N 1
ATOM 6960 C CA . ARG C 1 131 ? 12.020 51.846 60.042 1.000 34.452 131 ARG C CA 1
ATOM 6961 C C . ARG C 1 131 ? 11.729 53.344 60.069 1.000 33.383 131 ARG C C 1
ATOM 6962 O O . ARG C 1 131 ? 10.628 53.751 60.516 1.000 33.740 131 ARG C O 1
ATOM 6983 N N . LEU C 1 132 ? 12.685 54.136 59.602 1.000 33.772 132 LEU C N 1
ATOM 6984 C CA . LEU C 1 132 ? 12.471 55.567 59.331 1.000 35.483 132 LEU C CA 1
ATOM 6985 C C . LEU C 1 132 ? 13.012 55.891 57.952 1.000 35.153 132 LEU C C 1
ATOM 6986 O O . LEU C 1 132 ? 13.931 55.176 57.488 1.000 32.184 132 LEU C O 1
ATOM 7002 N N . TYR C 1 133 ? 12.440 56.925 57.324 1.000 33.306 133 TYR C N 1
ATOM 7003 C CA . TYR C 1 133 ? 12.853 57.377 55.975 1.000 32.795 133 TYR C CA 1
ATOM 7004 C C . TYR C 1 133 ? 14.347 57.689 55.945 1.000 30.983 133 TYR C C 1
ATOM 7005 O O . TYR C 1 133 ? 14.977 57.509 54.874 1.000 34.526 133 TYR C O 1
ATOM 7023 N N . ILE C 1 134 ? 14.919 58.126 57.058 1.000 30.879 134 ILE C N 1
ATOM 7024 C CA . ILE C 1 134 ? 16.377 58.470 57.084 1.000 31.886 134 ILE C CA 1
ATOM 7025 C C . ILE C 1 134 ? 17.195 57.238 56.712 1.000 30.531 134 ILE C C 1
ATOM 7026 O O . ILE C 1 134 ? 18.378 57.430 56.312 1.000 33.821 134 ILE C O 1
ATOM 7042 N N . ASP C 1 135 ? 16.618 56.032 56.852 1.000 32.856 135 ASP C N 1
ATOM 7043 C CA . ASP C 1 135 ? 17.311 54.747 56.531 1.000 36.959 135 ASP C CA 1
ATOM 7044 C C . ASP C 1 135 ? 17.626 54.633 55.033 1.000 38.609 135 ASP C C 1
ATOM 7045 O O . ASP C 1 135 ? 18.549 53.906 54.705 1.000 32.975 135 ASP C O 1
ATOM 7054 N N . ASP C 1 136 ? 16.963 55.402 54.177 1.000 33.464 136 ASP C N 1
ATOM 7055 C CA . ASP C 1 136 ? 17.198 55.373 52.717 1.000 34.008 136 ASP C CA 1
ATOM 7056 C C . ASP C 1 136 ? 18.379 56.245 52.333 1.000 33.782 136 ASP C C 1
ATOM 7057 O O . ASP C 1 136 ? 18.784 56.155 51.175 1.000 35.468 136 ASP C O 1
ATOM 7066 N N . PHE C 1 137 ? 18.940 57.041 53.252 1.000 31.747 137 PHE C N 1
ATOM 7067 C CA . PHE C 1 137 ? 20.043 57.960 52.895 1.000 33.140 137 PHE C CA 1
ATOM 7068 C C . PHE C 1 137 ? 21.362 57.211 52.914 1.000 31.495 137 PHE C C 1
ATOM 7069 O O . PHE C 1 137 ? 21.738 56.643 53.923 1.000 30.539 137 PHE C O 1
ATOM 7086 N N . PRO C 1 138 ? 22.138 57.195 51.811 1.000 38.794 138 PRO C N 1
ATOM 7087 C CA . PRO C 1 138 ? 23.399 56.467 51.791 1.000 39.085 138 PRO C CA 1
ATOM 7088 C C . PRO C 1 138 ? 24.503 57.291 52.439 1.000 41.601 138 PRO C C 1
ATOM 7089 O O . PRO C 1 138 ? 25.440 57.662 51.778 1.000 43.363 138 PRO C O 1
ATOM 7100 N N . GLY C 1 139 ? 24.366 57.556 53.731 1.000 37.645 139 GLY C N 1
ATOM 7101 C CA . GLY C 1 139 ? 25.427 58.224 54.508 1.000 32.984 139 GLY C CA 1
ATOM 7102 C C . GLY C 1 139 ? 24.961 58.390 55.940 1.000 33.297 139 GLY C C 1
ATOM 7103 O O . GLY C 1 139 ? 23.847 57.991 56.260 1.000 31.123 139 GLY C O 1
ATOM 7107 N N . PRO C 1 140 ? 25.777 58.978 56.830 1.000 30.215 140 PRO C N 1
ATOM 7108 C CA . PRO C 1 140 ? 25.317 59.238 58.191 1.000 30.917 140 PRO C CA 1
ATOM 7109 C C . PRO C 1 140 ? 23.994 60.006 58.178 1.000 31.527 140 PRO C C 1
ATOM 7110 O O . PRO C 1 140 ? 23.851 60.978 57.486 1.000 33.259 140 PRO C O 1
ATOM 7121 N N . ALA C 1 141 ? 23.007 59.508 58.906 1.000 27.799 141 ALA C N 1
ATOM 7122 C CA . ALA C 1 141 ? 21.672 60.124 58.907 1.000 28.946 141 ALA C CA 1
ATOM 7123 C C . ALA C 1 141 ? 21.021 59.967 60.270 1.000 28.576 141 ALA C C 1
ATOM 7124 O O . ALA C 1 141 ? 21.053 58.845 60.824 1.000 27.504 141 ALA C O 1
ATOM 7131 N N . ILE C 1 142 ? 20.466 61.072 60.777 1.000 27.931 142 ILE C N 1
ATOM 7132 C CA . ILE C 1 142 ? 19.851 61.122 62.127 1.000 28.073 142 ILE C CA 1
ATOM 7133 C C . ILE C 1 142 ? 18.549 61.888 62.021 1.000 27.435 142 ILE C C 1
ATOM 7134 O O . ILE C 1 142 ? 18.371 62.604 61.046 1.000 27.860 142 ILE C O 1
ATOM 7150 N N . LEU C 1 143 ? 17.683 61.673 62.991 1.000 29.281 143 LEU C N 1
ATOM 7151 C CA . LEU C 1 143 ? 16.414 62.398 63.169 1.000 32.353 143 LEU C CA 1
ATOM 7152 C C . LEU C 1 143 ? 16.419 62.865 64.628 1.000 32.919 143 LEU C C 1
ATOM 7153 O O . LEU C 1 143 ? 16.471 62.004 65.555 1.000 29.685 143 LEU C O 1
ATOM 7169 N N . VAL C 1 144 ? 16.541 64.181 64.795 1.000 30.836 144 VAL C N 1
ATOM 7170 C CA . VAL C 1 144 ? 16.609 64.854 66.115 1.000 30.439 144 VAL C CA 1
ATOM 7171 C C . VAL C 1 144 ? 15.198 65.222 66.548 1.000 32.431 144 VAL C C 1
ATOM 7172 O O . VAL C 1 144 ? 14.522 65.981 65.803 1.000 35.730 144 VAL C O 1
ATOM 7185 N N . GLU C 1 145 ? 14.795 64.705 67.717 1.000 34.536 145 GLU C N 1
ATOM 7186 C CA . GLU C 1 145 ? 13.605 65.171 68.471 1.000 35.212 145 GLU C CA 1
ATOM 7187 C C . GLU C 1 145 ? 14.070 66.219 69.480 1.000 34.170 145 GLU C C 1
ATOM 7188 O O . GLU C 1 145 ? 14.673 65.854 70.506 1.000 33.975 145 GLU C O 1
ATOM 7200 N N . PHE C 1 146 ? 13.858 67.499 69.188 1.000 33.780 146 PHE C N 1
ATOM 7201 C CA . PHE C 1 146 ? 14.279 68.600 70.084 1.000 37.822 146 PHE C CA 1
ATOM 7202 C C . PHE C 1 146 ? 13.254 68.798 71.216 1.000 42.443 146 PHE C C 1
ATOM 7203 O O . PHE C 1 146 ? 12.912 69.930 71.528 1.000 59.762 146 PHE C O 1
ATOM 7220 N N . GLY C 1 147 ? 12.749 67.742 71.823 1.000 48.327 147 GLY C N 1
ATOM 7221 C CA . GLY C 1 147 ? 11.841 67.873 72.974 1.000 45.238 147 GLY C CA 1
ATOM 7222 C C . GLY C 1 147 ? 10.419 68.101 72.488 1.000 46.487 147 GLY C C 1
ATOM 7223 O O . GLY C 1 147 ? 10.144 68.033 71.292 1.000 45.229 147 GLY C O 1
ATOM 7227 N N . PRO C 1 148 ? 9.464 68.353 73.412 1.000 45.850 148 PRO C N 1
ATOM 7228 C CA . PRO C 1 148 ? 8.059 68.452 73.038 1.000 46.137 148 PRO C CA 1
ATOM 7229 C C . PRO C 1 148 ? 7.722 69.605 72.074 1.000 41.842 148 PRO C C 1
ATOM 7230 O O . PRO C 1 148 ? 8.428 70.642 72.027 1.000 42.317 148 PRO C O 1
ATOM 7241 N N . THR C 1 149 ? 6.642 69.398 71.330 1.000 40.492 149 THR C N 1
ATOM 7242 C CA . THR C 1 149 ? 5.987 70.416 70.481 1.000 47.711 149 THR C CA 1
ATOM 7243 C C . THR C 1 149 ? 5.267 71.386 71.438 1.000 46.015 149 THR C C 1
ATOM 7244 O O . THR C 1 149 ? 4.294 70.971 72.093 1.000 47.261 149 THR C O 1
ATOM 7255 N N . ARG C 1 150 ? 5.795 72.587 71.569 1.000 49.591 150 ARG C N 1
ATOM 7256 C CA . ARG C 1 150 ? 5.191 73.693 72.364 1.000 56.132 150 ARG C CA 1
ATOM 7257 C C . ARG C 1 150 ? 5.769 75.006 71.843 1.000 56.570 150 ARG C C 1
ATOM 7258 O O . ARG C 1 150 ? 6.722 74.984 71.058 1.000 48.524 150 ARG C O 1
ATOM 7279 N N . PRO C 1 151 ? 5.250 76.180 72.278 1.000 61.596 151 PRO C N 1
ATOM 7280 C CA . PRO C 1 151 ? 5.853 77.457 71.901 1.000 51.694 151 PRO C CA 1
ATOM 7281 C C . PRO C 1 151 ? 7.313 77.440 72.350 1.000 43.850 151 PRO C C 1
ATOM 7282 O O . PRO C 1 151 ? 7.565 77.054 73.473 1.000 42.421 151 PRO C O 1
ATOM 7293 N N . ILE C 1 152 ? 8.230 77.756 71.432 1.000 44.080 152 ILE C N 1
ATOM 7294 C CA . ILE C 1 152 ? 9.696 77.838 71.695 1.000 46.282 152 ILE C CA 1
ATOM 7295 C C . ILE C 1 152 ? 10.144 79.267 71.458 1.000 45.670 152 ILE C C 1
ATOM 7296 O O . ILE C 1 152 ? 9.891 79.757 70.356 1.000 48.728 152 ILE C O 1
ATOM 7312 N N . SER C 1 153 ? 10.848 79.838 72.426 1.000 50.744 153 SER C N 1
ATOM 7313 C CA . SER C 1 153 ? 11.400 81.205 72.369 1.000 50.016 153 SER C CA 1
ATOM 7314 C C . SER C 1 153 ? 12.601 81.225 71.422 1.000 63.397 153 SER C C 1
ATOM 7315 O O . SER C 1 153 ? 13.270 80.180 71.264 1.000 56.526 153 SER C O 1
ATOM 7323 N N . ARG C 1 154 ? 12.891 82.393 70.847 1.000 56.071 154 ARG C N 1
ATOM 7324 C CA . ARG C 1 154 ? 14.076 82.593 69.982 1.000 55.482 154 ARG C CA 1
ATOM 7325 C C . ARG C 1 154 ? 15.321 82.136 70.754 1.000 50.045 154 ARG C C 1
ATOM 7326 O O . ARG C 1 154 ? 16.168 81.478 70.147 1.000 43.120 154 ARG C O 1
ATOM 7347 N N . ALA C 1 155 ? 15.437 82.475 72.042 1.000 46.821 155 ALA C N 1
ATOM 7348 C CA . ALA C 1 155 ? 16.625 82.169 72.873 1.000 46.368 155 ALA C CA 1
ATOM 7349 C C . ALA C 1 155 ? 16.818 80.634 72.958 1.000 44.857 155 ALA C C 1
ATOM 7350 O O . ALA C 1 155 ? 17.973 80.169 72.936 1.000 39.943 155 ALA C O 1
ATOM 7357 N N . GLU C 1 156 ? 15.713 79.888 73.078 1.000 42.126 156 GLU C N 1
ATOM 7358 C CA . GLU C 1 156 ? 15.710 78.401 73.186 1.000 49.947 156 GLU C CA 1
ATOM 7359 C C . GLU C 1 156 ? 16.203 77.807 71.856 1.000 42.643 156 GLU C C 1
ATOM 7360 O O . GLU C 1 156 ? 17.109 76.973 71.882 1.000 43.449 156 GLU C O 1
ATOM 7372 N N . ARG C 1 157 ? 15.627 78.276 70.751 1.000 40.511 157 ARG C N 1
ATOM 7373 C CA . ARG C 1 157 ? 15.985 77.885 69.368 1.000 41.687 157 ARG C CA 1
ATOM 7374 C C . ARG C 1 157 ? 17.478 78.126 69.157 1.000 41.402 157 ARG C C 1
ATOM 7375 O O . ARG C 1 157 ? 18.138 77.271 68.584 1.000 37.522 157 ARG C O 1
ATOM 7396 N N . ILE C 1 158 ? 18.005 79.258 69.617 1.000 38.982 158 ILE C N 1
ATOM 7397 C CA . ILE C 1 158 ? 19.450 79.603 69.478 1.000 39.431 158 ILE C CA 1
ATOM 7398 C C . ILE C 1 158 ? 20.294 78.644 70.318 1.000 36.898 158 ILE C C 1
ATOM 7399 O O . ILE C 1 158 ? 21.411 78.253 69.872 1.000 41.912 158 ILE C O 1
ATOM 7415 N N . ALA C 1 159 ? 19.896 78.425 71.572 1.000 38.574 159 ALA C N 1
ATOM 7416 C CA . ALA C 1 159 ? 20.647 77.554 72.509 1.000 40.352 159 ALA C CA 1
ATOM 7417 C C . ALA C 1 159 ? 20.703 76.118 71.931 1.000 32.663 159 ALA C C 1
ATOM 7418 O O . ALA C 1 159 ? 21.778 75.529 71.913 1.000 36.774 159 ALA C O 1
ATOM 7425 N N . ARG C 1 160 ? 19.585 75.618 71.414 1.000 37.637 160 ARG C N 1
ATOM 7426 C CA . ARG C 1 160 ? 19.523 74.272 70.766 1.000 39.061 160 ARG C CA 1
ATOM 7427 C C . ARG C 1 160 ? 20.461 74.233 69.558 1.000 37.598 160 ARG C C 1
ATOM 7428 O O . ARG C 1 160 ? 21.247 73.270 69.440 1.000 38.652 160 ARG C O 1
ATOM 7449 N N . ALA C 1 161 ? 20.435 75.280 68.724 1.000 38.508 161 ALA C N 1
ATOM 7450 C CA . ALA C 1 161 ? 21.257 75.374 67.500 1.000 37.406 161 ALA C CA 1
ATOM 7451 C C . ALA C 1 161 ? 22.723 75.385 67.883 1.000 36.487 161 ALA C C 1
ATOM 7452 O O . ALA C 1 161 ? 23.474 74.556 67.337 1.000 39.567 161 ALA C O 1
ATOM 7459 N N . GLN C 1 162 ? 23.125 76.269 68.797 1.000 36.058 162 GLN C N 1
ATOM 7460 C CA . GLN C 1 162 ? 24.528 76.349 69.273 1.000 40.587 162 GLN C CA 1
ATOM 7461 C C . GLN C 1 162 ? 24.937 75.011 69.897 1.000 40.454 162 GLN C C 1
ATOM 7462 O O . GLN C 1 162 ? 26.044 74.575 69.631 1.000 41.070 162 GLN C O 1
ATOM 7468 N N . ALA C 1 163 ? 24.089 74.392 70.723 1.000 39.634 163 ALA C N 1
ATOM 7469 C CA . ALA C 1 163 ? 24.411 73.085 71.363 1.000 40.710 163 ALA C CA 1
ATOM 7470 C C . ALA C 1 163 ? 24.759 72.017 70.296 1.000 38.325 163 ALA C C 1
ATOM 7471 O O . ALA C 1 163 ? 25.786 71.350 70.426 1.000 38.667 163 ALA C O 1
ATOM 7478 N N . VAL C 1 164 ? 23.969 71.873 69.231 1.000 39.695 164 VAL C N 1
ATOM 7479 C CA . VAL C 1 164 ? 24.164 70.733 68.269 1.000 37.375 164 VAL C CA 1
ATOM 7480 C C . VAL C 1 164 ? 25.156 71.064 67.154 1.000 41.198 164 VAL C C 1
ATOM 7481 O O . VAL C 1 164 ? 25.747 70.122 66.584 1.000 38.559 164 VAL C O 1
ATOM 7494 N N . ALA C 1 165 ? 25.390 72.338 66.842 1.000 39.569 165 ALA C N 1
ATOM 7495 C CA . ALA C 1 165 ? 26.189 72.716 65.653 1.000 42.427 165 ALA C CA 1
ATOM 7496 C C . ALA C 1 165 ? 27.629 72.246 65.822 1.000 37.909 165 ALA C C 1
ATOM 7497 O O . ALA C 1 165 ? 28.160 71.694 64.843 1.000 38.160 165 ALA C O 1
ATOM 7504 N N . SER C 1 166 ? 28.253 72.436 66.980 1.000 39.963 166 SER C N 1
ATOM 7505 C CA . SER C 1 166 ? 29.692 72.086 67.178 1.000 41.491 166 SER C CA 1
ATOM 7506 C C . SER C 1 166 ? 29.912 70.574 67.054 1.000 39.952 166 SER C C 1
ATOM 7507 O O . SER C 1 166 ? 30.824 70.116 66.370 1.000 42.857 166 SER C O 1
ATOM 7513 N N . PRO C 1 167 ? 29.169 69.724 67.792 1.000 39.982 167 PRO C N 1
ATOM 7514 C CA . PRO C 1 167 ? 29.228 68.279 67.575 1.000 37.109 167 PRO C CA 1
ATOM 7515 C C . PRO C 1 167 ? 28.987 67.801 66.137 1.000 33.865 167 PRO C C 1
ATOM 7516 O O . PRO C 1 167 ? 29.720 66.988 65.671 1.000 34.629 167 PRO C O 1
ATOM 7527 N N . ILE C 1 168 ? 27.975 68.326 65.440 1.000 35.283 168 ILE C N 1
ATOM 7528 C CA . ILE C 1 168 ? 27.740 68.027 64.001 1.000 32.957 168 ILE C CA 1
ATOM 7529 C C . ILE C 1 168 ? 28.986 68.390 63.192 1.000 35.289 168 ILE C C 1
ATOM 7530 O O . ILE C 1 168 ? 29.461 67.530 62.419 1.000 35.195 168 ILE C O 1
ATOM 7546 N N . ALA C 1 169 ? 29.534 69.592 63.390 1.000 37.110 169 ALA C N 1
ATOM 7547 C CA . ALA C 1 169 ? 30.748 70.062 62.675 1.000 39.903 169 ALA C CA 1
ATOM 7548 C C . ALA C 1 169 ? 31.937 69.137 62.970 1.000 38.510 169 ALA C C 1
ATOM 7549 O O . ALA C 1 169 ? 32.707 68.806 62.021 1.000 41.235 169 ALA C O 1
ATOM 7556 N N . GLU C 1 170 ? 32.159 68.791 64.228 1.000 40.925 170 GLU C N 1
ATOM 7557 C CA . GLU C 1 170 ? 33.316 67.935 64.638 1.000 45.467 170 GLU C CA 1
ATOM 7558 C C . GLU C 1 170 ? 33.127 66.522 64.067 1.000 42.859 170 GLU C C 1
ATOM 7559 O O . GLU C 1 170 ? 34.072 65.921 63.514 1.000 40.082 170 GLU C O 1
ATOM 7571 N N . PHE C 1 171 ? 31.906 66.022 64.075 1.000 36.116 171 PHE C N 1
ATOM 7572 C CA . PHE C 1 171 ? 31.633 64.734 63.394 1.000 36.901 171 PHE C CA 1
ATOM 7573 C C . PHE C 1 171 ? 31.975 64.825 61.884 1.000 38.251 171 PHE C C 1
ATOM 7574 O O . PHE C 1 171 ? 32.623 63.904 61.334 1.000 39.195 171 PHE C O 1
ATOM 7591 N N . ALA C 1 172 ? 31.484 65.848 61.188 1.000 40.032 172 ALA C N 1
ATOM 7592 C CA . ALA C 1 172 ? 31.667 66.024 59.726 1.000 41.261 172 ALA C CA 1
ATOM 7593 C C . ALA C 1 172 ? 33.154 66.063 59.370 1.000 40.531 172 ALA C C 1
ATOM 7594 O O . ALA C 1 172 ? 33.553 65.375 58.411 1.000 41.999 172 ALA C O 1
ATOM 7601 N N . ARG C 1 173 ? 33.963 66.785 60.124 1.000 43.910 173 ARG C N 1
ATOM 7602 C CA . ARG C 1 173 ? 35.415 66.898 59.808 1.000 50.018 173 ARG C CA 1
ATOM 7603 C C . ARG C 1 173 ? 36.124 65.550 60.015 1.000 51.214 173 ARG C C 1
ATOM 7604 O O . ARG C 1 173 ? 36.969 65.203 59.187 1.000 50.724 173 ARG C O 1
ATOM 7625 N N . ARG C 1 174 ? 35.768 64.768 61.026 1.000 50.354 174 ARG C N 1
ATOM 7626 C CA . ARG C 1 174 ? 36.462 63.478 61.293 1.000 51.721 174 ARG C CA 1
ATOM 7627 C C . ARG C 1 174 ? 35.948 62.354 60.386 1.000 50.726 174 ARG C C 1
ATOM 7628 O O . ARG C 1 174 ? 36.754 61.504 60.088 1.000 48.136 174 ARG C O 1
ATOM 7649 N N . TRP C 1 175 ? 34.693 62.352 59.914 1.000 46.539 175 TRP C N 1
ATOM 7650 C CA . TRP C 1 175 ? 34.107 61.190 59.183 1.000 49.130 175 TRP C CA 1
ATOM 7651 C C . TRP C 1 175 ? 33.905 61.374 57.666 1.000 52.458 175 TRP C C 1
ATOM 7652 O O . TRP C 1 175 ? 33.594 60.340 57.004 1.000 52.217 175 TRP C O 1
ATOM 7673 N N . THR C 1 176 ? 33.909 62.600 57.140 1.000 48.133 176 THR C N 1
ATOM 7674 C CA . THR C 1 176 ? 33.231 62.945 55.860 1.000 56.677 176 THR C CA 1
ATOM 7675 C C . THR C 1 176 ? 34.257 63.514 54.869 1.000 56.148 176 THR C C 1
ATOM 7676 O O . THR C 1 176 ? 35.231 64.052 55.436 1.000 54.793 176 THR C O 1
ATOM 7681 N N . SER D 1 8 ? 14.467 73.213 90.459 1.000 69.604 8 SER D N 1
ATOM 7682 C CA . SER D 1 8 ? 15.766 72.983 91.171 1.000 73.973 8 SER D CA 1
ATOM 7683 C C . SER D 1 8 ? 15.659 73.477 92.625 1.000 70.667 8 SER D C 1
ATOM 7684 O O . SER D 1 8 ? 15.033 74.524 92.850 1.000 75.315 8 SER D O 1
ATOM 7692 N N . ALA D 1 9 ? 16.213 72.726 93.584 1.000 58.531 9 ALA D N 1
ATOM 7693 C CA . ALA D 1 9 ? 16.002 72.938 95.037 1.000 53.014 9 ALA D CA 1
ATOM 7694 C C . ALA D 1 9 ? 17.159 72.333 95.832 1.000 46.568 9 ALA D C 1
ATOM 7695 O O . ALA D 1 9 ? 17.775 71.380 95.351 1.000 52.338 9 ALA D O 1
ATOM 7702 N N . TYR D 1 10 ? 17.429 72.869 97.020 1.000 46.184 10 TYR D N 1
ATOM 7703 C CA . TYR D 1 10 ? 18.461 72.339 97.939 1.000 48.759 10 TYR D CA 1
ATOM 7704 C C . TYR D 1 10 ? 17.866 71.213 98.798 1.000 42.549 10 TYR D C 1
ATOM 7705 O O . TYR D 1 10 ? 18.491 70.129 98.958 1.000 44.434 10 TYR D O 1
ATOM 7723 N N . ILE D 1 11 ? 16.689 71.490 99.342 1.000 39.179 11 ILE D N 1
ATOM 7724 C CA . ILE D 1 11 ? 15.948 70.588 100.259 1.000 37.503 11 ILE D CA 1
ATOM 7725 C C . ILE D 1 11 ? 14.673 70.172 99.540 1.000 39.242 11 ILE D C 1
ATOM 7726 O O . ILE D 1 11 ? 13.974 71.058 99.020 1.000 41.263 11 ILE D O 1
ATOM 7742 N N . VAL D 1 12 ? 14.361 68.876 99.535 1.000 36.559 12 VAL D N 1
ATOM 7743 C CA . VAL D 1 12 ? 13.024 68.432 99.046 1.000 34.872 12 VAL D CA 1
ATOM 7744 C C . VAL D 1 12 ? 12.231 67.914 100.245 1.000 34.780 12 VAL D C 1
ATOM 7745 O O . VAL D 1 12 ? 12.725 67.085 101.008 1.000 38.927 12 VAL D O 1
ATOM 7758 N N . LEU D 1 13 ? 11.009 68.391 100.382 1.000 32.333 13 LEU D N 1
ATOM 7759 C CA . LEU D 1 13 ? 10.043 67.901 101.368 1.000 32.423 13 LEU D CA 1
ATOM 7760 C C . LEU D 1 13 ? 9.092 66.985 100.648 1.000 33.767 13 LEU D C 1
ATOM 7761 O O . LEU D 1 13 ? 8.638 67.340 99.553 1.000 36.625 13 LEU D O 1
ATOM 7777 N N . ASP D 1 14 ? 8.847 65.824 101.228 1.000 31.199 14 ASP D N 1
ATOM 7778 C CA . ASP D 1 14 ? 8.023 64.783 100.604 1.000 31.090 14 ASP D CA 1
ATOM 7779 C C . ASP D 1 14 ? 6.841 64.524 101.521 1.000 29.514 14 ASP D C 1
ATOM 7780 O O . ASP D 1 14 ? 6.922 63.724 102.455 1.000 31.801 14 ASP D O 1
ATOM 7789 N N . PRO D 1 15 ? 5.684 65.163 101.286 1.000 33.994 15 PRO D N 1
ATOM 7790 C CA . PRO D 1 15 ? 4.496 64.847 102.065 1.000 32.263 15 PRO D CA 1
ATOM 7791 C C . PRO D 1 15 ? 3.970 63.442 101.736 1.000 33.121 15 PRO D C 1
ATOM 7792 O O . PRO D 1 15 ? 3.546 63.213 100.625 1.000 31.748 15 PRO D O 1
ATOM 7803 N N . GLY D 1 16 ? 3.979 62.548 102.717 1.000 31.166 16 GLY D N 1
ATOM 7804 C CA . GLY D 1 16 ? 3.655 61.124 102.523 1.000 29.804 16 GLY D CA 1
ATOM 7805 C C . GLY D 1 16 ? 2.239 60.958 102.037 1.000 30.760 16 GLY D C 1
ATOM 7806 O O . GLY D 1 16 ? 1.358 61.815 102.333 1.000 31.141 16 GLY D O 1
ATOM 7810 N N . HIS D 1 17 ? 2.027 59.941 101.222 1.000 28.777 17 HIS D N 1
ATOM 7811 C CA . HIS D 1 17 ? 0.690 59.539 100.726 1.000 30.407 17 HIS D CA 1
ATOM 7812 C C . HIS D 1 17 ? 0.145 60.635 99.817 1.000 28.359 17 HIS D C 1
ATOM 7813 O O . HIS D 1 17 ? 0.954 61.359 99.208 1.000 28.240 17 HIS D O 1
ATOM 7828 N N . GLY D 1 18 ? -1.182 60.740 99.718 1.000 30.865 18 GLY D N 1
ATOM 7829 C CA . GLY D 1 18 ? -1.863 61.704 98.845 1.000 36.313 18 GLY D CA 1
ATOM 7830 C C . GLY D 1 18 ? -2.883 61.047 97.928 1.000 36.736 18 GLY D C 1
ATOM 7831 O O . GLY D 1 18 ? -2.756 59.854 97.634 1.000 33.533 18 GLY D O 1
ATOM 7835 N N . GLY D 1 19 ? -3.858 61.824 97.464 1.000 36.451 19 GLY D N 1
ATOM 7836 C CA . GLY D 1 19 ? -4.936 61.336 96.585 1.000 36.763 19 GLY D CA 1
ATOM 7837 C C . GLY D 1 19 ? -5.654 60.172 97.210 1.000 39.379 19 GLY D C 1
ATOM 7838 O O . GLY D 1 19 ? -6.117 60.342 98.324 1.000 39.377 19 GLY D O 1
ATOM 7842 N N . GLN D 1 20 ? -5.735 59.030 96.515 1.000 37.478 20 GLN D N 1
ATOM 7843 C CA . GLN D 1 20 ? -6.496 57.836 96.956 1.000 42.719 20 GLN D CA 1
ATOM 7844 C C . GLN D 1 20 ? -5.768 57.131 98.105 1.000 43.011 20 GLN D C 1
ATOM 7845 O O . GLN D 1 20 ? -6.386 56.263 98.685 1.000 42.875 20 GLN D O 1
ATOM 7851 N N . ASP D 1 21 ? -4.511 57.480 98.404 1.000 39.586 21 ASP D N 1
ATOM 7852 C CA . ASP D 1 21 ? -3.765 56.939 99.567 1.000 39.452 21 ASP D CA 1
ATOM 7853 C C . ASP D 1 21 ? -3.902 57.927 100.718 1.000 41.328 21 ASP D C 1
ATOM 7854 O O . ASP D 1 21 ? -3.215 58.963 100.771 1.000 34.323 21 ASP D O 1
ATOM 7863 N N . PRO D 1 22 ? -4.809 57.646 101.682 1.000 42.643 22 PRO D N 1
ATOM 7864 C CA . PRO D 1 22 ? -5.003 58.559 102.796 1.000 39.566 22 PRO D CA 1
ATOM 7865 C C . PRO D 1 22 ? -3.870 58.496 103.832 1.000 38.410 22 PRO D C 1
ATOM 7866 O O . PRO D 1 22 ? -3.801 59.401 104.629 1.000 37.293 22 PRO D O 1
ATOM 7877 N N . GLY D 1 23 ? -3.045 57.438 103.800 1.000 36.164 23 GLY D N 1
ATOM 7878 C CA . GLY D 1 23 ? -2.158 57.051 104.906 1.000 39.057 23 GLY D CA 1
ATOM 7879 C C . GLY D 1 23 ? -3.005 56.644 106.093 1.000 41.973 23 GLY D C 1
ATOM 7880 O O . GLY D 1 23 ? -4.112 56.136 105.863 1.000 43.616 23 GLY D O 1
ATOM 7884 N N . ALA D 1 24 ? -2.580 56.961 107.312 1.000 42.350 24 ALA D N 1
ATOM 7885 C CA . ALA D 1 24 ? -3.383 56.677 108.526 1.000 43.599 24 ALA D CA 1
ATOM 7886 C C . ALA D 1 24 ? -4.633 57.563 108.500 1.000 43.153 24 ALA D C 1
ATOM 7887 O O . ALA D 1 24 ? -4.561 58.718 107.989 1.000 42.191 24 ALA D O 1
ATOM 7894 N N . VAL D 1 25 ? -5.745 57.069 109.041 1.000 45.532 25 VAL D N 1
ATOM 7895 C CA . VAL D 1 25 ? -7.018 57.845 109.149 1.000 48.050 25 VAL D CA 1
ATOM 7896 C C . VAL D 1 25 ? -7.450 57.863 110.626 1.000 48.890 25 VAL D C 1
ATOM 7897 O O . VAL D 1 25 ? -7.599 56.776 111.187 1.000 48.860 25 VAL D O 1
ATOM 7910 N N . ALA D 1 26 ? -7.589 59.041 111.237 1.000 46.990 26 ALA D N 1
ATOM 7911 C CA . ALA D 1 26 ? -8.108 59.196 112.617 1.000 55.550 26 ALA D CA 1
ATOM 7912 C C . ALA D 1 26 ? -9.588 58.798 112.630 1.000 58.344 26 ALA D C 1
ATOM 7913 O O . ALA D 1 26 ? -10.264 58.851 111.598 1.000 51.888 26 ALA D O 1
ATOM 7920 N N . PRO D 1 27 ? -10.121 58.305 113.771 1.000 65.272 27 PRO D N 1
ATOM 7921 C CA . PRO D 1 27 ? -11.538 57.934 113.855 1.000 62.758 27 PRO D CA 1
ATOM 7922 C C . PRO D 1 27 ? -12.528 58.994 113.328 1.000 59.385 27 PRO D C 1
ATOM 7923 O O . PRO D 1 27 ? -13.552 58.592 112.823 1.000 60.746 27 PRO D O 1
ATOM 7934 N N . ASP D 1 28 ? -12.207 60.292 113.439 1.000 60.081 28 ASP D N 1
ATOM 7935 C CA . ASP D 1 28 ? -13.039 61.434 112.954 1.000 62.431 28 ASP D CA 1
ATOM 7936 C C . ASP D 1 28 ? -12.844 61.686 111.450 1.000 64.759 28 ASP D C 1
ATOM 7937 O O . ASP D 1 28 ? -13.477 62.623 110.930 1.000 62.264 28 ASP D O 1
ATOM 7946 N N . GLY D 1 29 ? -11.981 60.916 110.780 1.000 62.806 29 GLY D N 1
ATOM 7947 C CA . GLY D 1 29 ? -11.798 60.979 109.313 1.000 57.592 29 GLY D CA 1
ATOM 7948 C C . GLY D 1 29 ? -10.615 61.837 108.883 1.000 51.837 29 GLY D C 1
ATOM 7949 O O . GLY D 1 29 ? -10.354 61.880 107.678 1.000 55.336 29 GLY D O 1
ATOM 7953 N N . THR D 1 30 ? -9.916 62.502 109.804 1.000 51.150 30 THR D N 1
ATOM 7954 C CA . THR D 1 30 ? -8.651 63.218 109.489 1.000 54.369 30 THR D CA 1
ATOM 7955 C C . THR D 1 30 ? -7.714 62.237 108.756 1.000 49.237 30 THR D C 1
ATOM 7956 O O . THR D 1 30 ? -7.467 61.155 109.288 1.000 45.843 30 THR D O 1
ATOM 7967 N N . ARG D 1 31 ? -7.254 62.608 107.560 1.000 42.834 31 ARG D N 1
ATOM 7968 C CA . ARG D 1 31 ? -6.303 61.812 106.746 1.000 44.277 31 ARG D CA 1
ATOM 7969 C C . ARG D 1 31 ? -4.880 62.304 107.006 1.000 37.940 31 ARG D C 1
ATOM 7970 O O . ARG D 1 31 ? -4.622 63.525 106.892 1.000 36.743 31 ARG D O 1
ATOM 7991 N N . GLU D 1 32 ? -3.991 61.369 107.299 1.000 38.283 32 GLU D N 1
ATOM 7992 C CA . GLU D 1 32 ? -2.535 61.643 107.394 1.000 38.166 32 GLU D CA 1
ATOM 7993 C C . GLU D 1 32 ? -2.099 62.438 106.167 1.000 32.608 32 GLU D C 1
ATOM 7994 O O . GLU D 1 32 ? -1.282 63.330 106.303 1.000 35.512 32 GLU D O 1
ATOM 8006 N N . ALA D 1 33 ? -2.556 62.056 104.972 1.000 37.095 33 ALA D N 1
ATOM 8007 C CA . ALA D 1 33 ? -2.134 62.699 103.697 1.000 36.198 33 ALA D CA 1
ATOM 8008 C C . ALA D 1 33 ? -2.324 64.223 103.766 1.000 36.969 33 ALA D C 1
ATOM 8009 O O . ALA D 1 33 ? -1.430 64.970 103.309 1.000 34.494 33 ALA D O 1
ATOM 8016 N N . ASP D 1 34 ? -3.445 64.694 104.328 1.000 36.314 34 ASP D N 1
ATOM 8017 C CA . ASP D 1 34 ? -3.721 66.150 104.473 1.000 37.042 34 ASP D CA 1
ATOM 8018 C C . ASP D 1 34 ? -2.832 66.772 105.550 1.000 34.940 34 ASP D C 1
ATOM 8019 O O . ASP D 1 34 ? -2.311 67.906 105.326 1.000 35.126 34 ASP D O 1
ATOM 8028 N N . LEU D 1 35 ? -2.641 66.072 106.665 1.000 36.521 35 LEU D N 1
ATOM 8029 C CA . LEU D 1 35 ? -1.720 66.540 107.722 1.000 33.859 35 LEU D CA 1
ATOM 8030 C C . LEU D 1 35 ? -0.320 66.691 107.124 1.000 38.121 35 LEU D C 1
ATOM 8031 O O . LEU D 1 35 ? 0.422 67.651 107.498 1.000 34.809 35 LEU D O 1
ATOM 8047 N N . ASN D 1 36 ? 0.075 65.746 106.269 1.000 36.073 36 ASN D N 1
ATOM 8048 C CA . ASN D 1 36 ? 1.454 65.719 105.716 1.000 32.714 36 ASN D CA 1
ATOM 8049 C C . ASN D 1 36 ? 1.652 66.959 104.850 1.000 31.987 36 ASN D C 1
ATOM 8050 O O . ASN D 1 36 ? 2.646 67.647 105.018 1.000 34.453 36 ASN D O 1
ATOM 8061 N N . LEU D 1 37 ? 0.708 67.226 103.947 1.000 32.083 37 LEU D N 1
ATOM 8062 C CA . LEU D 1 37 ? 0.813 68.346 102.992 1.000 35.133 37 LEU D CA 1
ATOM 8063 C C . LEU D 1 37 ? 0.808 69.698 103.758 1.000 31.774 37 LEU D C 1
ATOM 8064 O O . LEU D 1 37 ? 1.662 70.548 103.480 1.000 33.319 37 LEU D O 1
ATOM 8080 N N . ALA D 1 38 ? -0.104 69.881 104.709 1.000 35.098 38 ALA D N 1
ATOM 8081 C CA . ALA D 1 38 ? -0.181 71.106 105.556 1.000 36.820 38 ALA D CA 1
ATOM 8082 C C . ALA D 1 38 ? 1.158 71.331 106.281 1.000 37.143 38 ALA D C 1
ATOM 8083 O O . ALA D 1 38 ? 1.749 72.436 106.184 1.000 38.179 38 ALA D O 1
ATOM 8090 N N . GLN D 1 39 ? 1.686 70.303 106.939 1.000 39.023 39 GLN D N 1
ATOM 8091 C CA . GLN D 1 39 ? 2.952 70.429 107.713 1.000 37.312 39 GLN D CA 1
ATOM 8092 C C . GLN D 1 39 ? 4.131 70.734 106.791 1.000 34.989 39 GLN D C 1
ATOM 8093 O O . GLN D 1 39 ? 4.976 71.550 107.183 1.000 35.033 39 GLN D O 1
ATOM 8107 N N . ALA D 1 40 ? 4.230 70.077 105.628 1.000 36.652 40 ALA D N 1
ATOM 8108 C CA . ALA D 1 40 ? 5.311 70.334 104.654 1.000 37.522 40 ALA D CA 1
ATOM 8109 C C . ALA D 1 40 ? 5.214 71.788 104.148 1.000 35.265 40 ALA D C 1
ATOM 8110 O O . ALA D 1 40 ? 6.232 72.437 104.012 1.000 34.057 40 ALA D O 1
ATOM 8117 N N . LEU D 1 41 ? 4.018 72.289 103.855 1.000 34.925 41 LEU D N 1
ATOM 8118 C CA . LEU D 1 41 ? 3.852 73.685 103.354 1.000 39.229 41 LEU D CA 1
ATOM 8119 C C . LEU D 1 41 ? 4.321 74.697 104.421 1.000 38.643 41 LEU D C 1
ATOM 8120 O O . LEU D 1 41 ? 5.050 75.635 104.068 1.000 36.184 41 LEU D O 1
ATOM 8136 N N . THR D 1 42 ? 3.991 74.463 105.689 1.000 41.692 42 THR D N 1
ATOM 8137 C CA . THR D 1 42 ? 4.432 75.335 106.804 1.000 41.851 42 THR D CA 1
ATOM 8138 C C . THR D 1 42 ? 5.938 75.221 106.977 1.000 42.730 42 THR D C 1
ATOM 8139 O O . THR D 1 42 ? 6.603 76.259 107.129 1.000 46.539 42 THR D O 1
ATOM 8150 N N . LEU D 1 43 ? 6.469 74.008 106.930 1.000 39.864 43 LEU D N 1
ATOM 8151 C CA . LEU D 1 43 ? 7.925 73.815 107.127 1.000 39.192 43 LEU D CA 1
ATOM 8152 C C . LEU D 1 43 ? 8.686 74.583 106.062 1.000 39.624 43 LEU D C 1
ATOM 8153 O O . LEU D 1 43 ? 9.768 75.124 106.383 1.000 42.174 43 LEU D O 1
ATOM 8169 N N . LYS D 1 44 ? 8.166 74.594 104.824 1.000 40.655 44 LYS D N 1
ATOM 8170 C CA . LYS D 1 44 ? 8.813 75.248 103.657 1.000 41.635 44 LYS D CA 1
ATOM 8171 C C . LYS D 1 44 ? 9.000 76.752 103.941 1.000 43.848 44 LYS D C 1
ATOM 8172 O O . LYS D 1 44 ? 10.098 77.295 103.639 1.000 40.523 44 LYS D O 1
ATOM 8178 N N . GLU D 1 45 ? 7.976 77.395 104.487 1.000 44.217 45 GLU D N 1
ATOM 8179 C CA . GLU D 1 45 ? 7.972 78.865 104.748 1.000 47.566 45 GLU D CA 1
ATOM 8180 C C . GLU D 1 45 ? 9.200 79.182 105.628 1.000 53.012 45 GLU D C 1
ATOM 8181 O O . GLU D 1 45 ? 9.977 80.096 105.275 1.000 55.387 45 GLU D O 1
ATOM 8187 N N . TYR D 1 46 ? 9.439 78.376 106.667 1.000 45.720 46 TYR D N 1
ATOM 8188 C CA . TYR D 1 46 ? 10.567 78.558 107.620 1.000 46.840 46 TYR D CA 1
ATOM 8189 C C . TYR D 1 46 ? 11.900 78.244 106.940 1.000 50.181 46 TYR D C 1
ATOM 8190 O O . TYR D 1 46 ? 12.858 78.980 107.204 1.000 48.273 46 TYR D O 1
ATOM 8208 N N . LEU D 1 47 ? 11.989 77.227 106.074 1.000 43.164 47 LEU D N 1
ATOM 8209 C CA . LEU D 1 47 ? 13.303 76.878 105.452 1.000 42.934 47 LEU D CA 1
ATOM 8210 C C . LEU D 1 47 ? 13.703 77.942 104.429 1.000 43.827 47 LEU D C 1
ATOM 8211 O O . LEU D 1 47 ? 14.923 78.202 104.289 1.000 42.455 47 LEU D O 1
ATOM 8227 N N . VAL D 1 48 ? 12.711 78.503 103.730 1.000 41.798 48 VAL D N 1
ATOM 8228 C CA . VAL D 1 48 ? 12.884 79.633 102.769 1.000 51.129 48 VAL D CA 1
ATOM 8229 C C . VAL D 1 48 ? 13.406 80.860 103.545 1.000 51.422 48 VAL D C 1
ATOM 8230 O O . VAL D 1 48 ? 14.415 81.430 103.108 1.000 57.753 48 VAL D O 1
ATOM 8243 N N . ALA D 1 49 ? 12.780 81.195 104.674 1.000 53.224 49 ALA D N 1
ATOM 8244 C CA . ALA D 1 49 ? 13.191 82.293 105.582 1.000 57.409 49 ALA D CA 1
ATOM 8245 C C . ALA D 1 49 ? 14.648 82.099 106.009 1.000 60.533 49 ALA D C 1
ATOM 8246 O O . ALA D 1 49 ? 15.348 83.112 106.151 1.000 65.595 49 ALA D O 1
ATOM 8253 N N . LEU D 1 50 ? 15.109 80.855 106.157 1.000 54.902 50 LEU D N 1
ATOM 8254 C CA . LEU D 1 50 ? 16.516 80.539 106.537 1.000 51.469 50 LEU D CA 1
ATOM 8255 C C . LEU D 1 50 ? 17.419 80.514 105.302 1.000 54.344 50 LEU D C 1
ATOM 8256 O O . LEU D 1 50 ? 18.628 80.285 105.466 1.000 52.167 50 LEU D O 1
ATOM 8272 N N . GLY D 1 51 ? 16.855 80.741 104.115 1.000 53.069 51 GLY D N 1
ATOM 8273 C CA . GLY D 1 51 ? 17.617 81.014 102.887 1.000 57.773 51 GLY D CA 1
ATOM 8274 C C . GLY D 1 51 ? 17.852 79.760 102.077 1.000 57.794 51 GLY D C 1
ATOM 8275 O O . GLY D 1 51 ? 18.838 79.737 101.331 1.000 61.155 51 GLY D O 1
ATOM 8279 N N . TYR D 1 52 ? 16.965 78.765 102.182 1.000 54.608 52 TYR D N 1
ATOM 8280 C CA . TYR D 1 52 ? 17.056 77.503 101.406 1.000 51.148 52 TYR D CA 1
ATOM 8281 C C . TYR D 1 52 ? 15.974 77.483 100.326 1.000 48.520 52 TYR D C 1
ATOM 8282 O O . TYR D 1 52 ? 14.834 77.852 100.587 1.000 51.829 52 TYR D O 1
ATOM 8300 N N . ARG D 1 53 ? 16.344 77.070 99.118 1.000 46.234 53 ARG D N 1
ATOM 8301 C CA . ARG D 1 53 ? 15.366 76.741 98.056 1.000 54.586 53 ARG D CA 1
ATOM 8302 C C . ARG D 1 53 ? 14.773 75.365 98.384 1.000 48.078 53 ARG D C 1
ATOM 8303 O O . ARG D 1 53 ? 15.547 74.395 98.576 1.000 46.466 53 ARG D O 1
ATOM 8324 N N . VAL D 1 54 ? 13.454 75.308 98.485 1.000 43.017 54 VAL D N 1
ATOM 8325 C CA . VAL D 1 54 ? 12.709 74.087 98.889 1.000 43.769 54 VAL D CA 1
ATOM 8326 C C . VAL D 1 54 ? 11.889 73.568 97.704 1.000 45.144 54 VAL D C 1
ATOM 8327 O O . VAL D 1 54 ? 11.115 74.348 97.153 1.000 47.202 54 VAL D O 1
ATOM 8340 N N . GLY D 1 55 ? 11.992 72.267 97.403 1.000 40.429 55 GLY D N 1
ATOM 8341 C CA . GLY D 1 55 ? 11.108 71.589 96.444 1.000 40.607 55 GLY D CA 1
ATOM 8342 C C . GLY D 1 55 ? 10.160 70.638 97.149 1.000 37.674 55 GLY D C 1
ATOM 8343 O O . GLY D 1 55 ? 10.405 70.292 98.296 1.000 36.917 55 GLY D O 1
ATOM 8347 N N . PHE D 1 56 ? 9.085 70.255 96.487 1.000 34.523 56 PHE D N 1
ATOM 8348 C CA . PHE D 1 56 ? 8.102 69.297 97.018 1.000 35.204 56 PHE D CA 1
ATOM 8349 C C . PHE D 1 56 ? 7.990 68.158 96.014 1.000 36.408 56 PHE D C 1
ATOM 8350 O O . PHE D 1 56 ? 8.109 68.403 94.820 1.000 36.721 56 PHE D O 1
ATOM 8367 N N . THR D 1 57 ? 7.712 66.964 96.504 1.000 33.347 57 THR D N 1
ATOM 8368 C CA . THR D 1 57 ? 7.301 65.821 95.667 1.000 34.320 57 THR D CA 1
ATOM 8369 C C . THR D 1 57 ? 5.849 66.038 95.259 1.000 33.660 57 THR D C 1
ATOM 8370 O O . THR D 1 57 ? 5.419 65.467 94.238 1.000 35.190 57 THR D O 1
ATOM 8381 N N . ARG D 1 58 ? 5.090 66.748 96.085 1.000 33.035 58 ARG D N 1
ATOM 8382 C CA . ARG D 1 58 ? 3.685 67.050 95.769 1.000 34.027 58 ARG D CA 1
ATOM 8383 C C . ARG D 1 58 ? 3.252 68.276 96.561 1.000 35.493 58 ARG D C 1
ATOM 8384 O O . ARG D 1 58 ? 3.752 68.483 97.669 1.000 32.996 58 ARG D O 1
ATOM 8405 N N . THR D 1 59 ? 2.353 69.042 95.969 1.000 34.600 59 THR D N 1
ATOM 8406 C CA . THR D 1 59 ? 1.818 70.291 96.532 1.000 38.473 59 THR D CA 1
ATOM 8407 C C . THR D 1 59 ? 0.294 70.231 96.518 1.000 38.167 59 THR D C 1
ATOM 8408 O O . THR D 1 59 ? -0.337 71.241 96.858 1.000 44.845 59 THR D O 1
ATOM 8419 N N . SER D 1 60 ? -0.287 69.083 96.216 1.000 34.791 60 SER D N 1
ATOM 8420 C CA . SER D 1 60 ? -1.753 68.938 96.125 1.000 35.357 60 SER D CA 1
ATOM 8421 C C . SER D 1 60 ? -2.125 67.515 96.504 1.000 35.978 60 SER D C 1
ATOM 8422 O O . SER D 1 60 ? -1.197 66.682 96.634 1.000 34.956 60 SER D O 1
ATOM 8430 N N . ASP D 1 61 ? -3.424 67.242 96.580 1.000 32.854 61 ASP D N 1
ATOM 8431 C CA . ASP D 1 61 ? -3.976 65.940 97.019 1.000 40.909 61 ASP D CA 1
ATOM 8432 C C . ASP D 1 61 ? -3.963 64.921 95.860 1.000 40.154 61 ASP D C 1
ATOM 8433 O O . ASP D 1 61 ? -5.042 64.487 95.417 1.000 38.605 61 ASP D O 1
ATOM 8442 N N . VAL D 1 62 ? -2.775 64.536 95.405 1.000 37.417 62 VAL D N 1
ATOM 8443 C CA . VAL D 1 62 ? -2.590 63.492 94.355 1.000 39.102 62 VAL D CA 1
ATOM 8444 C C . VAL D 1 62 ? -1.584 62.479 94.892 1.000 38.481 62 VAL D C 1
ATOM 8445 O O . VAL D 1 62 ? -0.739 62.885 95.705 1.000 37.737 62 VAL D O 1
ATOM 8458 N N . TYR D 1 63 ? -1.695 61.223 94.451 1.000 33.972 63 TYR D N 1
ATOM 8459 C CA . TYR D 1 63 ? -0.769 60.161 94.883 1.000 34.890 63 TYR D CA 1
ATOM 8460 C C . TYR D 1 63 ? 0.451 60.255 93.986 1.000 33.943 63 TYR D C 1
ATOM 8461 O O . TYR D 1 63 ? 0.309 60.247 92.803 1.000 38.287 63 TYR D O 1
ATOM 8479 N N . VAL D 1 64 ? 1.630 60.408 94.548 1.000 32.644 64 VAL D N 1
ATOM 8480 C CA . VAL D 1 64 ? 2.885 60.288 93.768 1.000 32.601 64 VAL D CA 1
ATOM 8481 C C . VAL D 1 64 ? 3.500 58.925 94.090 1.000 33.014 64 VAL D C 1
ATOM 8482 O O . VAL D 1 64 ? 3.751 58.625 95.255 1.000 31.471 64 VAL D O 1
ATOM 8495 N N . PRO D 1 65 ? 3.800 58.069 93.082 1.000 31.460 65 PRO D N 1
ATOM 8496 C CA . PRO D 1 65 ? 4.505 56.824 93.334 1.000 30.394 65 PRO D CA 1
ATOM 8497 C C . PRO D 1 65 ? 5.818 57.032 94.094 1.000 31.036 65 PRO D C 1
ATOM 8498 O O . PRO D 1 65 ? 6.488 57.984 93.840 1.000 31.911 65 PRO D O 1
ATOM 8509 N N . LEU D 1 66 ? 6.144 56.087 94.970 1.000 29.644 66 LEU D N 1
ATOM 8510 C CA . LEU D 1 66 ? 7.354 56.147 95.818 1.000 31.280 66 LEU D CA 1
ATOM 8511 C C . LEU D 1 66 ? 8.576 56.321 94.926 1.000 29.740 66 LEU D C 1
ATOM 8512 O O . LEU D 1 66 ? 9.427 57.133 95.277 1.000 32.488 66 LEU D O 1
ATOM 8528 N N . SER D 1 67 ? 8.716 55.564 93.840 1.000 30.375 67 SER D N 1
ATOM 8529 C CA . SER D 1 67 ? 9.913 55.706 92.966 1.000 31.353 67 SER D CA 1
ATOM 8530 C C . SER D 1 67 ? 9.950 57.125 92.369 1.000 33.575 67 SER D C 1
ATOM 8531 O O . SER D 1 67 ? 11.021 57.666 92.251 1.000 32.963 67 SER D O 1
ATOM 8539 N N . GLU D 1 68 ? 8.810 57.720 92.019 1.000 33.279 68 GLU D N 1
ATOM 8540 C CA . GLU D 1 68 ? 8.760 59.079 91.414 1.000 35.669 68 GLU D CA 1
ATOM 8541 C C . GLU D 1 68 ? 9.118 60.161 92.450 1.000 35.994 68 GLU D C 1
ATOM 8542 O O . GLU D 1 68 ? 9.709 61.155 92.043 1.000 34.637 68 GLU D O 1
ATOM 8554 N N . ARG D 1 69 ? 8.824 59.955 93.747 1.000 33.275 69 ARG D N 1
ATOM 8555 C CA . ARG D 1 69 ? 9.223 60.911 94.814 1.000 28.456 69 ARG D CA 1
ATOM 8556 C C . ARG D 1 69 ? 10.733 61.055 94.808 1.000 32.102 69 ARG D C 1
ATOM 8557 O O . ARG D 1 69 ? 11.247 62.205 94.846 1.000 33.479 69 ARG D O 1
ATOM 8578 N N . ILE D 1 70 ? 11.427 59.927 94.754 1.000 29.158 70 ILE D N 1
ATOM 8579 C CA . ILE D 1 70 ? 12.914 59.921 94.763 1.000 31.078 70 ILE D CA 1
ATOM 8580 C C . ILE D 1 70 ? 13.448 60.507 93.441 1.000 34.018 70 ILE D C 1
ATOM 8581 O O . ILE D 1 70 ? 14.400 61.320 93.492 1.000 38.018 70 ILE D O 1
ATOM 8597 N N . ALA D 1 71 ? 12.948 60.049 92.291 1.000 37.406 71 ALA D N 1
ATOM 8598 C CA . ALA D 1 71 ? 13.449 60.531 90.975 1.000 38.741 71 ALA D CA 1
ATOM 8599 C C . ALA D 1 71 ? 13.228 62.056 90.874 1.000 35.730 71 ALA D C 1
ATOM 8600 O O . ALA D 1 71 ? 14.159 62.764 90.399 1.000 34.604 71 ALA D O 1
ATOM 8607 N N . MET D 1 72 ? 12.079 62.579 91.326 1.000 32.851 72 MET D N 1
ATOM 8608 C CA . MET D 1 72 ? 11.848 64.028 91.191 1.000 36.542 72 MET D CA 1
ATOM 8609 C C . MET D 1 72 ? 12.861 64.767 92.056 1.000 42.940 72 MET D C 1
ATOM 8610 O O . MET D 1 72 ? 13.379 65.798 91.581 1.000 38.098 72 MET D O 1
ATOM 8624 N N . ALA D 1 73 ? 13.203 64.230 93.229 1.000 37.628 73 ALA D N 1
ATOM 8625 C CA . ALA D 1 73 ? 14.157 64.869 94.148 1.000 34.795 73 ALA D CA 1
ATOM 8626 C C . ALA D 1 73 ? 15.533 64.893 93.492 1.000 39.166 73 ALA D C 1
ATOM 8627 O O . ALA D 1 73 ? 16.249 65.905 93.612 1.000 41.407 73 ALA D O 1
ATOM 8634 N N . ARG D 1 74 ? 15.885 63.824 92.795 1.000 38.126 74 ARG D N 1
ATOM 8635 C CA . ARG D 1 74 ? 17.191 63.750 92.095 1.000 43.347 74 ARG D CA 1
ATOM 8636 C C . ARG D 1 74 ? 17.187 64.743 90.915 1.000 45.556 74 ARG D C 1
ATOM 8637 O O . ARG D 1 74 ? 18.180 65.466 90.773 1.000 42.829 74 ARG D O 1
ATOM 8658 N N . ARG D 1 75 ? 16.088 64.836 90.161 1.000 44.449 75 ARG D N 1
ATOM 8659 C CA . ARG D 1 75 ? 15.959 65.762 88.996 1.000 46.760 75 ARG D CA 1
ATOM 8660 C C . ARG D 1 75 ? 16.067 67.219 89.460 1.000 49.687 75 ARG D C 1
ATOM 8661 O O . ARG D 1 75 ? 16.544 68.050 88.673 1.000 48.498 75 ARG D O 1
ATOM 8682 N N . MET D 1 76 ? 15.626 67.529 90.683 1.000 45.388 76 MET D N 1
ATOM 8683 C CA . MET D 1 76 ? 15.676 68.900 91.257 1.000 43.552 76 MET D CA 1
ATOM 8684 C C . MET D 1 76 ? 17.079 69.223 91.768 1.000 44.234 76 MET D C 1
ATOM 8685 O O . MET D 1 76 ? 17.288 70.383 92.134 1.000 44.827 76 MET D O 1
ATOM 8699 N N . GLY D 1 77 ? 17.990 68.256 91.787 1.000 43.116 77 GLY D N 1
ATOM 8700 C CA . GLY D 1 77 ? 19.334 68.396 92.379 1.000 44.602 77 GLY D CA 1
ATOM 8701 C C . GLY D 1 77 ? 19.302 68.550 93.894 1.000 49.339 77 GLY D C 1
ATOM 8702 O O . GLY D 1 77 ? 20.239 69.125 94.426 1.000 45.564 77 GLY D O 1
ATOM 8706 N N . ALA D 1 78 ? 18.279 68.055 94.602 1.000 44.803 78 ALA D N 1
ATOM 8707 C CA . ALA D 1 78 ? 18.202 68.174 96.075 1.000 43.028 78 ALA D CA 1
ATOM 8708 C C . ALA D 1 78 ? 19.464 67.557 96.713 1.000 38.588 78 ALA D C 1
ATOM 8709 O O . ALA D 1 78 ? 19.974 66.572 96.199 1.000 38.908 78 ALA D O 1
ATOM 8716 N N . ARG D 1 79 ? 19.953 68.168 97.793 1.000 37.043 79 ARG D N 1
ATOM 8717 C CA . ARG D 1 79 ? 21.059 67.655 98.647 1.000 37.845 79 ARG D CA 1
ATOM 8718 C C . ARG D 1 79 ? 20.463 66.813 99.790 1.000 36.033 79 ARG D C 1
ATOM 8719 O O . ARG D 1 79 ? 21.113 65.917 100.244 1.000 42.753 79 ARG D O 1
ATOM 8725 N N . LEU D 1 80 ? 19.241 67.118 100.215 1.000 35.262 80 LEU D N 1
ATOM 8726 C CA . LEU D 1 80 ? 18.568 66.545 101.398 1.000 34.822 80 LEU D CA 1
ATOM 8727 C C . LEU D 1 80 ? 17.168 66.121 100.989 1.000 35.702 80 LEU D C 1
ATOM 8728 O O . LEU D 1 80 ? 16.482 66.939 100.324 1.000 34.896 80 LEU D O 1
ATOM 8744 N N . PHE D 1 81 ? 16.698 64.998 101.541 1.000 35.871 81 PHE D N 1
ATOM 8745 C CA . PHE D 1 81 ? 15.313 64.510 101.326 1.000 35.528 81 PHE D CA 1
ATOM 8746 C C . PHE D 1 81 ? 14.670 64.328 102.699 1.000 33.698 81 PHE D C 1
ATOM 8747 O O . PHE D 1 81 ? 15.218 63.582 103.497 1.000 33.989 81 PHE D O 1
ATOM 8764 N N . ILE D 1 82 ? 13.546 64.998 102.954 1.000 31.738 82 ILE D N 1
ATOM 8765 C CA . ILE D 1 82 ? 12.816 64.971 104.239 1.000 31.735 82 ILE D CA 1
ATOM 8766 C C . ILE D 1 82 ? 11.392 64.534 103.943 1.000 33.578 82 ILE D C 1
ATOM 8767 O O . ILE D 1 82 ? 10.612 65.324 103.334 1.000 32.182 82 ILE D O 1
ATOM 8783 N N . SER D 1 83 ? 11.071 63.323 104.348 1.000 31.466 83 SER D N 1
ATOM 8784 C CA . SER D 1 83 ? 9.719 62.787 104.170 1.000 32.893 83 SER D CA 1
ATOM 8785 C C . SER D 1 83 ? 8.934 63.178 105.428 1.000 34.029 83 SER D C 1
ATOM 8786 O O . SER D 1 83 ? 9.491 63.074 106.531 1.000 31.390 83 SER D O 1
ATOM 8794 N N . VAL D 1 84 ? 7.696 63.637 105.238 1.000 29.916 84 VAL D N 1
ATOM 8795 C CA . VAL D 1 84 ? 6.803 64.177 106.290 1.000 32.509 84 VAL D CA 1
ATOM 8796 C C . VAL D 1 84 ? 5.621 63.247 106.413 1.000 32.783 84 VAL D C 1
ATOM 8797 O O . VAL D 1 84 ? 4.806 63.177 105.441 1.000 32.436 84 VAL D O 1
ATOM 8810 N N . HIS D 1 85 ? 5.559 62.533 107.540 1.000 32.371 85 HIS D N 1
ATOM 8811 C CA . HIS D 1 85 ? 4.472 61.590 107.887 1.000 30.792 85 HIS D CA 1
ATOM 8812 C C . HIS D 1 85 ? 3.887 61.891 109.269 1.000 34.034 85 HIS D C 1
ATOM 8813 O O . HIS D 1 85 ? 4.487 62.656 110.056 1.000 35.950 85 HIS D O 1
ATOM 8828 N N . HIS D 1 86 ? 2.763 61.251 109.529 1.000 35.398 86 HIS D N 1
ATOM 8829 C CA . HIS D 1 86 ? 2.133 61.146 110.863 1.000 37.953 86 HIS D CA 1
ATOM 8830 C C . HIS D 1 86 ? 1.817 59.679 111.080 1.000 38.423 86 HIS D C 1
ATOM 8831 O O . HIS D 1 86 ? 1.564 58.981 110.138 1.000 41.015 86 HIS D O 1
ATOM 8846 N N . ASP D 1 87 ? 1.941 59.246 112.317 1.000 42.339 87 ASP D N 1
ATOM 8847 C CA . ASP D 1 87 ? 1.882 57.829 112.691 1.000 41.725 87 ASP D CA 1
ATOM 8848 C C . ASP D 1 87 ? 0.417 57.434 112.820 1.000 40.255 87 ASP D C 1
ATOM 8849 O O . ASP D 1 87 ? -0.467 58.280 112.603 1.000 42.031 87 ASP D O 1
ATOM 8858 N N . THR D 1 88 ? 0.182 56.181 113.159 1.000 41.512 88 THR D N 1
ATOM 8859 C CA . THR D 1 88 ? -1.153 55.625 113.488 1.000 50.770 88 THR D CA 1
ATOM 8860 C C . THR D 1 88 ? -1.818 56.519 114.529 1.000 47.269 88 THR D C 1
ATOM 8861 O O . THR D 1 88 ? -1.136 57.195 115.308 1.000 48.321 88 THR D O 1
ATOM 8872 N N . PRO D 1 89 ? -3.169 56.560 114.559 1.000 47.750 89 PRO D N 1
ATOM 8873 C CA . PRO D 1 89 ? -3.905 57.391 115.520 1.000 51.476 89 PRO D CA 1
ATOM 8874 C C . PRO D 1 89 ? -3.556 57.159 117.004 1.000 52.145 89 PRO D C 1
ATOM 8875 O O . PRO D 1 89 ? -3.715 58.078 117.782 1.000 59.884 89 PRO D O 1
ATOM 8886 N N . THR D 1 90 ? -3.048 55.982 117.364 1.000 54.296 90 THR D N 1
ATOM 8887 C CA . THR D 1 90 ? -2.762 55.606 118.778 1.000 60.009 90 THR D CA 1
ATOM 8888 C C . THR D 1 90 ? -1.279 55.841 119.136 1.000 64.817 90 THR D C 1
ATOM 8889 O O . THR D 1 90 ? -0.958 55.781 120.335 1.000 64.587 90 THR D O 1
ATOM 8900 N N . ALA D 1 91 ? -0.398 56.112 118.167 1.000 58.343 91 ALA D N 1
ATOM 8901 C CA . ALA D 1 91 ? 1.030 56.421 118.421 1.000 58.191 91 ALA D CA 1
ATOM 8902 C C . ALA D 1 91 ? 1.131 57.506 119.492 1.000 58.943 91 ALA D C 1
ATOM 8903 O O . ALA D 1 91 ? 0.298 58.419 119.499 1.000 71.001 91 ALA D O 1
ATOM 8910 N N . SER D 1 92 ? 2.146 57.421 120.342 1.000 59.342 92 SER D N 1
ATOM 8911 C CA . SER D 1 92 ? 2.375 58.335 121.486 1.000 66.685 92 SER D CA 1
ATOM 8912 C C . SER D 1 92 ? 3.515 59.296 121.144 1.000 64.673 92 SER D C 1
ATOM 8913 O O . SER D 1 92 ? 3.407 60.474 121.488 1.000 68.282 92 SER D O 1
ATOM 8919 N N . ARG D 1 93 ? 4.567 58.794 120.495 1.000 50.015 93 ARG D N 1
ATOM 8920 C CA . ARG D 1 93 ? 5.901 59.438 120.494 1.000 47.200 93 ARG D CA 1
ATOM 8921 C C . ARG D 1 93 ? 6.244 59.780 119.046 1.000 43.535 93 ARG D C 1
ATOM 8922 O O . ARG D 1 93 ? 6.053 58.949 118.166 1.000 42.309 93 ARG D O 1
ATOM 8928 N N . PRO D 1 94 ? 6.762 60.993 118.768 1.000 43.030 94 PRO D N 1
ATOM 8929 C CA . PRO D 1 94 ? 7.251 61.341 117.434 1.000 38.795 94 PRO D CA 1
ATOM 8930 C C . PRO D 1 94 ? 8.627 60.710 117.210 1.000 39.335 94 PRO D C 1
ATOM 8931 O O . PRO D 1 94 ? 9.287 60.350 118.156 1.000 40.067 94 PRO D O 1
ATOM 8942 N N . GLY D 1 95 ? 9.063 60.606 115.968 1.000 36.380 95 GLY D N 1
ATOM 8943 C CA . GLY D 1 95 ? 10.381 60.013 115.701 1.000 32.168 95 GLY D CA 1
ATOM 8944 C C . GLY D 1 95 ? 10.795 60.222 114.260 1.000 32.137 95 GLY D C 1
ATOM 8945 O O . GLY D 1 95 ? 10.023 60.811 113.441 1.000 33.127 95 GLY D O 1
ATOM 8949 N N . VAL D 1 96 ? 11.960 59.701 113.958 1.000 30.285 96 VAL D N 1
ATOM 8950 C CA . VAL D 1 96 ? 12.639 59.907 112.661 1.000 30.395 96 VAL D CA 1
ATOM 8951 C C . VAL D 1 96 ? 13.283 58.585 112.270 1.000 32.700 96 VAL D C 1
ATOM 8952 O O . VAL D 1 96 ? 14.091 58.057 113.040 1.000 32.657 96 VAL D O 1
ATOM 8965 N N . TYR D 1 97 ? 12.982 58.113 111.074 1.000 31.571 97 TYR D N 1
ATOM 8966 C CA . TYR D 1 97 ? 13.796 57.102 110.377 1.000 31.012 97 TYR D CA 1
ATOM 8967 C C . TYR D 1 97 ? 14.880 57.801 109.573 1.000 30.874 97 TYR D C 1
ATOM 8968 O O . TYR D 1 97 ? 14.663 58.876 109.036 1.000 32.127 97 TYR D O 1
ATOM 8986 N N . TYR D 1 98 ? 16.029 57.159 109.487 1.000 30.371 98 TYR D N 1
ATOM 8987 C CA . TYR D 1 98 ? 17.153 57.635 108.660 1.000 30.449 98 TYR D CA 1
ATOM 8988 C C . TYR D 1 98 ? 17.622 56.501 107.742 1.000 31.499 98 TYR D C 1
ATOM 8989 O O . TYR D 1 98 ? 17.721 55.323 108.160 1.000 31.484 98 TYR D O 1
ATOM 9007 N N . SER D 1 99 ? 18.020 56.885 106.535 1.000 32.720 99 SER D N 1
ATOM 9008 C CA . SER D 1 99 ? 18.627 55.980 105.541 1.000 32.242 99 SER D CA 1
ATOM 9009 C C . SER D 1 99 ? 20.056 55.703 105.980 1.000 32.495 99 SER D C 1
ATOM 9010 O O . SER D 1 99 ? 20.545 56.405 106.860 1.000 33.712 99 SER D O 1
ATOM 9018 N N . PRO D 1 100 ? 20.726 54.687 105.386 1.000 36.144 100 PRO D N 1
ATOM 9019 C CA . PRO D 1 100 ? 22.132 54.389 105.678 1.000 37.375 100 PRO D CA 1
ATOM 9020 C C . PRO D 1 100 ? 23.146 55.366 105.077 1.000 40.936 100 PRO D C 1
ATOM 9021 O O . PRO D 1 100 ? 24.335 55.229 105.372 1.000 42.070 100 PRO D O 1
ATOM 9032 N N . HIS D 1 101 ? 22.691 56.305 104.241 1.000 35.902 101 HIS D N 1
ATOM 9033 C CA . HIS D 1 101 ? 23.582 57.312 103.617 1.000 39.022 101 HIS D CA 1
ATOM 9034 C C . HIS D 1 101 ? 24.315 58.098 104.706 1.000 35.188 101 HIS D C 1
ATOM 9035 O O . HIS D 1 101 ? 23.718 58.516 105.692 1.000 36.190 101 HIS D O 1
ATOM 9050 N N . PRO D 1 102 ? 25.610 58.409 104.525 1.000 38.555 102 PRO D N 1
ATOM 9051 C CA . PRO D 1 102 ? 26.315 59.311 105.435 1.000 38.012 102 PRO D CA 1
ATOM 9052 C C . PRO D 1 102 ? 25.609 60.637 105.684 1.000 37.140 102 PRO D C 1
ATOM 9053 O O . PRO D 1 102 ? 25.210 61.282 104.722 1.000 37.894 102 PRO D O 1
ATOM 9064 N N . GLY D 1 103 ? 25.462 61.001 106.959 1.000 35.545 103 GLY D N 1
ATOM 9065 C CA . GLY D 1 103 ? 24.776 62.220 107.412 1.000 37.134 103 GLY D CA 1
ATOM 9066 C C . GLY D 1 103 ? 23.298 62.004 107.734 1.000 33.916 103 GLY D C 1
ATOM 9067 O O . GLY D 1 103 ? 22.723 62.859 108.471 1.000 34.856 103 GLY D O 1
ATOM 9071 N N . SER D 1 104 ? 22.648 60.971 107.191 1.000 34.033 104 SER D N 1
ATOM 9072 C CA . SER D 1 104 ? 21.199 60.786 107.467 1.000 31.851 104 SER D CA 1
ATOM 9073 C C . SER D 1 104 ? 20.985 60.647 108.984 1.000 31.975 104 SER D C 1
ATOM 9074 O O . SER D 1 104 ? 20.053 61.267 109.528 1.000 31.409 104 SER D O 1
ATOM 9082 N N . GLU D 1 105 ? 21.809 59.835 109.655 1.000 34.499 105 GLU D N 1
ATOM 9083 C CA . GLU D 1 105 ? 21.631 59.594 111.112 1.000 38.261 105 GLU D CA 1
ATOM 9084 C C . GLU D 1 105 ? 21.851 60.905 111.893 1.000 36.671 105 GLU D C 1
ATOM 9085 O O . GLU D 1 105 ? 21.010 61.226 112.757 1.000 34.099 105 GLU D O 1
ATOM 9097 N N . GLU D 1 106 ? 22.861 61.705 111.548 1.000 35.926 106 GLU D N 1
ATOM 9098 C CA . GLU D 1 106 ? 23.084 63.018 112.231 1.000 35.597 106 GLU D CA 1
ATOM 9099 C C . GLU D 1 106 ? 21.888 63.948 111.982 1.000 35.796 106 GLU D C 1
ATOM 9100 O O . GLU D 1 106 ? 21.414 64.660 112.911 1.000 35.206 106 GLU D O 1
ATOM 9112 N N . LEU D 1 107 ? 21.375 63.973 110.762 1.000 37.470 107 LEU D N 1
ATOM 9113 C CA . LEU D 1 107 ? 20.176 64.794 110.481 1.000 37.639 107 LEU D CA 1
ATOM 9114 C C . LEU D 1 107 ? 19.013 64.285 111.333 1.000 33.322 107 LEU D C 1
ATOM 9115 O O . LEU D 1 107 ? 18.339 65.124 111.990 1.000 38.961 107 LEU D O 1
ATOM 9131 N N . ALA D 1 108 ? 18.785 62.975 111.371 1.000 33.876 108 ALA D N 1
ATOM 9132 C CA . ALA D 1 108 ? 17.657 62.381 112.138 1.000 34.079 108 ALA D CA 1
ATOM 9133 C C . ALA D 1 108 ? 17.772 62.774 113.622 1.000 34.844 108 ALA D C 1
ATOM 9134 O O . ALA D 1 108 ? 16.764 63.125 114.243 1.000 33.791 108 ALA D O 1
ATOM 9141 N N . ARG D 1 109 ? 18.969 62.693 114.191 1.000 34.682 109 ARG D N 1
ATOM 9142 C CA . ARG D 1 109 ? 19.198 62.941 115.643 1.000 37.470 109 ARG D CA 1
ATOM 9143 C C . ARG D 1 109 ? 18.976 64.420 115.986 1.000 36.565 109 ARG D C 1
ATOM 9144 O O . ARG D 1 109 ? 18.392 64.668 117.037 1.000 39.558 109 ARG D O 1
ATOM 9165 N N . THR D 1 110 ? 19.440 65.366 115.164 1.000 42.216 110 THR D N 1
ATOM 9166 C CA . THR D 1 110 ? 19.240 66.813 115.432 1.000 46.533 110 THR D CA 1
ATOM 9167 C C . THR D 1 110 ? 17.762 67.155 115.244 1.000 44.015 110 THR D C 1
ATOM 9168 O O . THR D 1 110 ? 17.265 67.944 116.043 1.000 38.566 110 THR D O 1
ATOM 9179 N N . VAL D 1 111 ? 17.045 66.539 114.295 1.000 38.633 111 VAL D N 1
ATOM 9180 C CA . VAL D 1 111 ? 15.572 66.753 114.210 1.000 39.148 111 VAL D CA 1
ATOM 9181 C C . VAL D 1 111 ? 14.890 66.152 115.442 1.000 37.676 111 VAL D C 1
ATOM 9182 O O . VAL D 1 111 ? 13.971 66.814 116.024 1.000 39.645 111 VAL D O 1
ATOM 9195 N N . ALA D 1 112 ? 15.198 64.898 115.789 1.000 36.806 112 ALA D N 1
ATOM 9196 C CA . ALA D 1 112 ? 14.539 64.222 116.931 1.000 40.674 112 ALA D CA 1
ATOM 9197 C C . ALA D 1 112 ? 14.777 65.010 118.243 1.000 37.564 112 ALA D C 1
ATOM 9198 O O . ALA D 1 112 ? 13.854 65.084 119.027 1.000 35.130 112 ALA D O 1
ATOM 9205 N N . ALA D 1 113 ? 15.967 65.571 118.447 1.000 39.130 113 ALA D N 1
ATOM 9206 C CA . ALA D 1 113 ? 16.293 66.469 119.581 1.000 40.600 113 ALA D CA 1
ATOM 9207 C C . ALA D 1 113 ? 15.259 67.596 119.673 1.000 47.309 113 ALA D C 1
ATOM 9208 O O . ALA D 1 113 ? 14.919 67.952 120.799 1.000 49.547 113 ALA D O 1
ATOM 9215 N N . ALA D 1 114 ? 14.710 68.070 118.544 1.000 44.448 114 ALA D N 1
ATOM 9216 C CA . ALA D 1 114 ? 13.767 69.212 118.478 1.000 43.591 114 ALA D CA 1
ATOM 9217 C C . ALA D 1 114 ? 12.309 68.746 118.611 1.000 44.513 114 ALA D C 1
ATOM 9218 O O . ALA D 1 114 ? 11.438 69.588 118.810 1.000 47.079 114 ALA D O 1
ATOM 9225 N N . LEU D 1 115 ? 12.034 67.438 118.618 1.000 48.730 115 LEU D N 1
ATOM 9226 C CA . LEU D 1 115 ? 10.647 66.891 118.592 1.000 45.027 115 LEU D CA 1
ATOM 9227 C C . LEU D 1 115 ? 10.101 66.643 120.002 1.000 46.390 115 LEU D C 1
ATOM 9228 O O . LEU D 1 115 ? 8.940 66.234 120.093 1.000 48.676 115 LEU D O 1
ATOM 9244 N N . GLY D 1 116 ? 10.908 66.810 121.051 1.000 59.019 116 GLY D N 1
ATOM 9245 C CA . GLY D 1 116 ? 10.427 66.786 122.447 1.000 59.557 116 GLY D CA 1
ATOM 9246 C C . GLY D 1 116 ? 10.517 65.400 123.067 1.000 62.075 116 GLY D C 1
ATOM 9247 O O . GLY D 1 116 ? 11.288 64.564 122.533 1.000 53.984 116 GLY D O 1
ATOM 9251 N N . GLU D 1 117 ? 9.750 65.163 124.145 1.000 61.093 117 GLU D N 1
ATOM 9252 C CA . GLU D 1 117 ? 9.909 64.009 125.082 1.000 60.287 117 GLU D CA 1
ATOM 9253 C C . GLU D 1 117 ? 9.553 62.709 124.354 1.000 54.214 117 GLU D C 1
ATOM 9254 O O . GLU D 1 117 ? 8.500 62.649 123.699 1.000 53.613 117 GLU D O 1
ATOM 9260 N N . GLY D 1 118 ? 10.415 61.707 124.500 1.000 46.591 118 GLY D N 1
ATOM 9261 C CA . GLY D 1 118 ? 10.184 60.329 124.050 1.000 50.515 118 GLY D CA 1
ATOM 9262 C C . GLY D 1 118 ? 10.500 60.169 122.572 1.000 43.433 118 GLY D C 1
ATOM 9263 O O . GLY D 1 118 ? 10.144 59.124 122.037 1.000 47.245 118 GLY D O 1
ATOM 9267 N N . ALA D 1 119 ? 11.111 61.165 121.928 1.000 42.560 119 ALA D N 1
ATOM 9268 C CA . ALA D 1 119 ? 11.378 61.084 120.476 1.000 41.573 119 ALA D CA 1
ATOM 9269 C C . ALA D 1 119 ? 12.315 59.899 120.250 1.000 40.810 119 ALA D C 1
ATOM 9270 O O . ALA D 1 119 ? 13.239 59.680 121.083 1.000 39.335 119 ALA D O 1
ATOM 9277 N N . TRP D 1 120 ? 12.101 59.159 119.165 1.000 39.228 120 TRP D N 1
ATOM 9278 C CA . TRP D 1 120 ? 12.950 57.990 118.796 1.000 35.863 120 TRP D CA 1
ATOM 9279 C C . TRP D 1 120 ? 13.638 58.253 117.443 1.000 35.420 120 TRP D C 1
ATOM 9280 O O . TRP D 1 12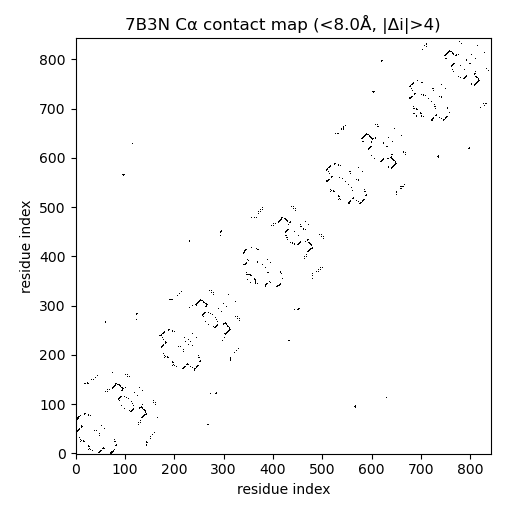0 ? 13.177 59.105 116.686 1.000 33.653 120 TRP D O 1
ATOM 9301 N N . VAL D 1 121 ? 14.792 57.643 117.225 1.000 34.662 121 VAL D N 1
ATOM 9302 C CA . VAL D 1 121 ? 15.406 57.528 115.885 1.000 33.263 121 VAL D CA 1
ATOM 9303 C C . VAL D 1 121 ? 15.606 56.043 115.603 1.000 36.237 121 VAL D C 1
ATOM 9304 O O . VAL D 1 121 ? 15.998 55.299 116.506 1.000 34.245 121 VAL D O 1
ATOM 9317 N N . ARG D 1 122 ? 15.343 55.632 114.360 1.000 34.072 122 ARG D N 1
ATOM 9318 C CA . ARG D 1 122 ? 15.577 54.248 113.895 1.000 31.784 122 ARG D CA 1
ATOM 9319 C C . ARG D 1 122 ? 16.157 54.307 112.484 1.000 31.255 122 ARG D C 1
ATOM 9320 O O . ARG D 1 122 ? 15.739 55.111 111.666 1.000 29.858 122 ARG D O 1
ATOM 9341 N N . PRO D 1 123 ? 17.042 53.368 112.125 1.000 35.005 123 PRO D N 1
ATOM 9342 C CA . PRO D 1 123 ? 17.422 53.184 110.729 1.000 32.839 123 PRO D CA 1
ATOM 9343 C C . PRO D 1 123 ? 16.213 52.574 110.001 1.000 32.563 123 PRO D C 1
ATOM 9344 O O . PRO D 1 123 ? 15.371 51.965 110.631 1.000 31.106 123 PRO D O 1
ATOM 9355 N N . SER D 1 124 ? 16.149 52.752 108.685 1.000 34.430 124 SER D N 1
ATOM 9356 C CA A SER D 1 124 ? 15.118 52.146 107.794 0.500 30.167 124 SER D CA 1
ATOM 9357 C CA B SER D 1 124 ? 15.080 52.160 107.838 0.500 33.180 124 SER D CA 1
ATOM 9358 C C . SER D 1 124 ? 15.084 50.622 107.977 1.000 30.500 124 SER D C 1
ATOM 9359 O O . SER D 1 124 ? 13.977 50.014 107.885 1.000 35.657 124 SER D O 1
ATOM 9373 N N . SER D 1 125 ? 16.221 50.007 108.307 1.000 31.992 125 SER D N 1
ATOM 9374 C CA A SER D 1 125 ? 16.333 48.541 108.561 0.500 32.096 125 SER D CA 1
ATOM 9375 C CA B SER D 1 125 ? 16.348 48.547 108.581 0.500 36.546 125 SER D CA 1
ATOM 9376 C C . SER D 1 125 ? 15.440 48.094 109.728 1.000 34.344 125 SER D C 1
ATOM 9377 O O . SER D 1 125 ? 15.105 46.951 109.749 1.000 35.165 125 SER D O 1
ATOM 9391 N N . ALA D 1 126 ? 15.086 48.970 110.664 1.000 32.653 126 ALA D N 1
ATOM 9392 C CA . ALA D 1 126 ? 14.221 48.632 111.813 1.000 31.985 126 ALA D CA 1
ATOM 9393 C C . ALA D 1 126 ? 12.753 48.853 111.470 1.000 34.833 126 ALA D C 1
ATOM 9394 O O . ALA D 1 126 ? 11.933 48.490 112.306 1.000 32.434 126 ALA D O 1
ATOM 9401 N N . SER D 1 127 ? 12.413 49.460 110.323 1.000 31.928 127 SER D N 1
ATOM 9402 C CA . SER D 1 127 ? 11.005 49.566 109.873 1.000 32.070 127 SER D CA 1
ATOM 9403 C C . SER D 1 127 ? 10.445 48.149 109.657 1.000 30.814 127 SER D C 1
ATOM 9404 O O . SER D 1 127 ? 11.214 47.139 109.566 1.000 29.735 127 SER D O 1
ATOM 9412 N N . ARG D 1 128 ? 9.132 48.042 109.523 1.000 28.003 128 ARG D N 1
ATOM 9413 C CA . ARG D 1 128 ? 8.440 46.741 109.458 1.000 31.486 128 ARG D CA 1
ATOM 9414 C C . ARG D 1 128 ? 9.097 45.813 108.424 1.000 32.594 128 ARG D C 1
ATOM 9415 O O . ARG D 1 128 ? 9.338 44.655 108.744 1.000 30.761 128 ARG D O 1
ATOM 9436 N N . PHE D 1 129 ? 9.355 46.273 107.195 1.000 33.040 129 PHE D N 1
ATOM 9437 C CA . PHE D 1 129 ? 9.848 45.375 106.116 1.000 30.912 129 PHE D CA 1
ATOM 9438 C C . PHE D 1 129 ? 11.345 45.559 105.888 1.000 31.844 129 PHE D C 1
ATOM 9439 O O . PHE D 1 129 ? 11.869 44.976 104.933 1.000 31.457 129 PHE D O 1
ATOM 9456 N N . GLY D 1 130 ? 12.010 46.316 106.751 1.000 29.487 130 GLY D N 1
ATOM 9457 C CA . GLY D 1 130 ? 13.487 46.352 106.848 1.000 27.083 130 GLY D CA 1
ATOM 9458 C C . GLY D 1 130 ? 14.077 47.305 105.834 1.000 29.946 130 GLY D C 1
ATOM 9459 O O . GLY D 1 130 ? 15.294 47.286 105.600 1.000 29.450 130 GLY D O 1
ATOM 9463 N N . ARG D 1 131 ? 13.241 48.143 105.229 1.000 30.563 131 ARG D N 1
ATOM 9464 C CA A ARG D 1 131 ? 13.661 49.083 104.152 0.500 30.897 131 ARG D CA 1
ATOM 9465 C CA B ARG D 1 131 ? 13.710 49.154 104.254 0.500 30.879 131 ARG D CA 1
ATOM 9466 C C . ARG D 1 131 ? 12.599 50.188 104.079 1.000 32.203 131 ARG D C 1
ATOM 9467 O O . ARG D 1 131 ? 11.398 49.880 104.387 1.000 30.958 131 ARG D O 1
ATOM 9507 N N . LEU D 1 132 ? 13.011 51.393 103.709 1.000 30.986 132 LEU D N 1
ATOM 9508 C CA . LEU D 1 132 ? 12.104 52.502 103.356 1.000 31.629 132 LEU D CA 1
ATOM 9509 C C . LEU D 1 132 ? 12.573 53.127 102.043 1.000 30.947 132 LEU D C 1
ATOM 9510 O O . LEU D 1 132 ? 13.812 53.085 101.682 1.000 29.986 132 LEU D O 1
ATOM 9526 N N . TYR D 1 133 ? 11.622 53.716 101.335 1.000 30.736 133 TYR D N 1
ATOM 9527 C CA . TYR D 1 133 ? 11.914 54.355 100.025 1.000 32.181 133 TYR D CA 1
ATOM 9528 C C . TYR D 1 133 ? 12.939 55.460 100.131 1.000 34.668 133 TYR D C 1
ATOM 9529 O O . TYR D 1 133 ? 13.637 55.641 99.120 1.000 31.542 133 TYR D O 1
ATOM 9547 N N . ILE D 1 134 ? 13.059 56.108 101.296 1.000 31.772 134 ILE D N 1
ATOM 9548 C CA . ILE D 1 134 ? 14.104 57.144 101.525 1.000 33.208 134 ILE D CA 1
ATOM 9549 C C . ILE D 1 134 ? 15.488 56.556 101.236 1.000 30.039 134 ILE D C 1
ATOM 9550 O O . ILE D 1 134 ? 16.364 57.351 100.969 1.000 33.871 134 ILE D O 1
ATOM 9566 N N . ASP D 1 135 ? 15.674 55.234 101.307 1.000 31.374 135 ASP D N 1
ATOM 9567 C CA . ASP D 1 135 ? 17.009 54.602 101.129 1.000 32.899 135 ASP D CA 1
ATOM 9568 C C . ASP D 1 135 ? 17.469 54.704 99.666 1.000 33.125 135 ASP D C 1
ATOM 9569 O O . ASP D 1 135 ? 18.666 54.459 99.405 1.000 37.175 135 ASP D O 1
ATOM 9578 N N . ASP D 1 136 ? 16.562 55.002 98.731 1.000 35.506 136 ASP D N 1
ATOM 9579 C CA . ASP D 1 136 ? 16.897 55.179 97.290 1.000 37.936 136 ASP D CA 1
ATOM 9580 C C . ASP D 1 136 ? 17.512 56.563 97.028 1.000 37.736 136 ASP D C 1
ATOM 9581 O O . ASP D 1 136 ? 18.020 56.754 95.937 1.000 38.317 136 ASP D O 1
ATOM 9590 N N . PHE D 1 137 ? 17.419 57.526 97.948 1.000 35.686 137 PHE D N 1
ATOM 9591 C CA . PHE D 1 137 ? 17.924 58.896 97.719 1.000 37.522 137 PHE D CA 1
ATOM 9592 C C . PHE D 1 137 ? 19.432 58.947 97.952 1.000 42.310 137 PHE D C 1
ATOM 9593 O O . PHE D 1 137 ? 19.873 58.642 99.059 1.000 37.711 137 PHE D O 1
ATOM 9610 N N . PRO D 1 138 ? 20.264 59.365 96.961 1.000 44.410 138 PRO D N 1
ATOM 9611 C CA . PRO D 1 138 ? 21.726 59.403 97.133 1.000 45.411 138 PRO D CA 1
ATOM 9612 C C . PRO D 1 138 ? 22.213 60.631 97.905 1.000 45.523 138 PRO D C 1
ATOM 9613 O O . PRO D 1 138 ? 22.903 61.451 97.369 1.000 47.203 138 PRO D O 1
ATOM 9624 N N . GLY D 1 139 ? 21.823 60.724 99.166 1.000 41.669 139 GLY D N 1
ATOM 9625 C CA . GLY D 1 139 ? 22.061 61.901 100.019 1.000 38.694 139 GLY D CA 1
ATOM 9626 C C . GLY D 1 139 ? 21.428 61.686 101.392 1.000 39.456 139 GLY D C 1
ATOM 9627 O O . GLY D 1 139 ? 20.680 60.724 101.574 1.000 39.683 139 GLY D O 1
ATOM 9631 N N . PRO D 1 140 ? 21.690 62.570 102.377 1.000 39.107 140 PRO D N 1
ATOM 9632 C CA . PRO D 1 140 ? 21.007 62.509 103.662 1.000 39.757 140 PRO D CA 1
ATOM 9633 C C . PRO D 1 140 ? 19.501 62.479 103.405 1.000 38.257 140 PRO D C 1
ATOM 9634 O O . PRO D 1 140 ? 19.005 63.303 102.652 1.000 35.376 140 PRO D O 1
ATOM 9645 N N . ALA D 1 141 ? 18.830 61.507 104.017 1.000 33.591 141 ALA D N 1
ATOM 9646 C CA . ALA D 1 141 ? 17.383 61.309 103.829 1.000 31.224 141 ALA D CA 1
ATOM 9647 C C . ALA D 1 141 ? 16.793 60.793 105.129 1.000 30.359 141 ALA D C 1
ATOM 9648 O O . ALA D 1 141 ? 17.401 59.915 105.714 1.000 31.069 141 ALA D O 1
ATOM 9655 N N . ILE D 1 142 ? 15.669 61.378 105.567 1.000 30.197 142 ILE D N 1
ATOM 9656 C CA . ILE D 1 142 ? 14.966 60.985 106.799 1.000 29.192 142 ILE D CA 1
ATOM 9657 C C . ILE D 1 142 ? 13.483 60.973 106.493 1.000 30.209 142 ILE D C 1
ATOM 9658 O O . ILE D 1 142 ? 13.033 61.592 105.533 1.000 29.054 142 ILE D O 1
ATOM 9674 N N . LEU D 1 143 ? 12.776 60.232 107.309 1.000 29.689 143 LEU D N 1
ATOM 9675 C CA . LEU D 1 143 ? 11.306 60.218 107.317 1.000 31.098 143 LEU D CA 1
ATOM 9676 C C . LEU D 1 143 ? 10.868 60.578 108.743 1.000 30.518 143 LEU D C 1
ATOM 9677 O O . LEU D 1 143 ? 11.156 59.795 109.693 1.000 32.057 143 LEU D O 1
ATOM 9693 N N . VAL D 1 144 ? 10.196 61.711 108.880 1.000 32.579 144 VAL D N 1
ATOM 9694 C CA . VAL D 1 144 ? 9.763 62.252 110.193 1.000 32.300 144 VAL D CA 1
ATOM 9695 C C . VAL D 1 144 ? 8.333 61.810 110.435 1.000 34.840 144 VAL D C 1
ATOM 9696 O O . VAL D 1 144 ? 7.468 62.107 109.572 1.000 32.999 144 VAL D O 1
ATOM 9709 N N . GLU D 1 145 ? 8.114 61.120 111.562 1.000 32.482 145 GLU D N 1
ATOM 9710 C CA . GLU D 1 145 ? 6.773 60.806 112.116 1.000 38.938 145 GLU D CA 1
ATOM 9711 C C . GLU D 1 145 ? 6.460 61.890 113.149 1.000 38.261 145 GLU D C 1
ATOM 9712 O O . GLU D 1 145 ? 7.051 61.855 114.241 1.000 35.472 145 GLU D O 1
ATOM 9724 N N . PHE D 1 146 ? 5.647 62.873 112.779 1.000 36.741 146 PHE D N 1
ATOM 9725 C CA . PHE D 1 146 ? 5.430 64.108 113.584 1.000 44.159 146 PHE D CA 1
ATOM 9726 C C . PHE D 1 146 ? 4.559 63.824 114.816 1.000 49.642 146 PHE D C 1
ATOM 9727 O O . PHE D 1 146 ? 4.459 64.703 115.682 1.000 75.861 146 PHE D O 1
ATOM 9744 N N . GLY D 1 147 ? 4.033 62.618 114.924 1.000 48.913 147 GLY D N 1
ATOM 9745 C CA . GLY D 1 147 ? 3.176 62.175 116.028 1.000 50.087 147 GLY D CA 1
ATOM 9746 C C . GLY D 1 147 ? 1.984 61.474 115.418 1.000 50.349 147 GLY D C 1
ATOM 9747 O O . GLY D 1 147 ? 1.982 61.226 114.208 1.000 40.824 147 GLY D O 1
ATOM 9751 N N . PRO D 1 148 ? 0.927 61.222 116.216 1.000 50.224 148 PRO D N 1
ATOM 9752 C CA . PRO D 1 148 ? -0.190 60.424 115.752 1.000 45.515 148 PRO D CA 1
ATOM 9753 C C . PRO D 1 148 ? -1.024 61.267 114.788 1.000 41.702 148 PRO D C 1
ATOM 9754 O O . PRO D 1 148 ? -1.010 62.497 114.873 1.000 45.613 148 PRO D O 1
ATOM 9765 N N . THR D 1 149 ? -1.700 60.567 113.881 1.000 41.759 149 THR D N 1
ATOM 9766 C CA . THR D 1 149 ? -2.707 61.142 112.972 1.000 42.930 149 THR D CA 1
ATOM 9767 C C . THR D 1 149 ? -3.936 61.495 113.824 1.000 45.406 149 THR D C 1
ATOM 9768 O O . THR D 1 149 ? -4.544 60.577 114.381 1.000 47.558 149 THR D O 1
ATOM 9779 N N . ARG D 1 150 ? -4.210 62.787 113.929 1.000 45.933 150 ARG D N 1
ATOM 9780 C CA . ARG D 1 150 ? -5.390 63.420 114.587 1.000 48.997 150 ARG D CA 1
ATOM 9781 C C . ARG D 1 150 ? -5.512 64.826 114.015 1.000 49.591 150 ARG D C 1
ATOM 9782 O O . ARG D 1 150 ? -4.549 65.286 113.394 1.000 45.808 150 ARG D O 1
ATOM 9803 N N . PRO D 1 151 ? -6.614 65.582 114.274 1.000 55.473 151 PRO D N 1
ATOM 9804 C CA . PRO D 1 151 ? -6.687 66.982 113.863 1.000 51.832 151 PRO D CA 1
ATOM 9805 C C . PRO D 1 151 ? -5.521 67.763 114.473 1.000 53.191 151 PRO D C 1
ATOM 9806 O O . PRO D 1 151 ? -5.111 67.487 115.581 1.000 56.832 151 PRO D O 1
ATOM 9817 N N . ILE D 1 152 ? -4.977 68.693 113.707 1.000 45.677 152 ILE D N 1
ATOM 9818 C CA . ILE D 1 152 ? -3.769 69.464 114.086 1.000 51.022 152 ILE D CA 1
ATOM 9819 C C . ILE D 1 152 ? -4.046 70.901 113.671 1.000 56.797 152 ILE D C 1
ATOM 9820 O O . ILE D 1 152 ? -4.340 71.133 112.486 1.000 54.898 152 ILE D O 1
ATOM 9836 N N . SER D 1 153 ? -3.977 71.812 114.634 1.000 52.768 153 SER D N 1
ATOM 9837 C CA . SER D 1 153 ? -4.241 73.251 114.440 1.000 50.624 153 SER D CA 1
ATOM 9838 C C . SER D 1 153 ? -3.066 73.866 113.680 1.000 49.303 153 SER D C 1
ATOM 9839 O O . SER D 1 153 ? -1.931 73.283 113.715 1.000 45.065 153 SER D O 1
ATOM 9847 N N . ARG D 1 154 ? -3.328 75.028 113.084 1.000 46.995 154 ARG D N 1
ATOM 9848 C CA . ARG D 1 154 ? -2.319 75.968 112.542 1.000 49.774 154 ARG D CA 1
ATOM 9849 C C . ARG D 1 154 ? -1.213 76.160 113.574 1.000 47.386 154 ARG D C 1
ATOM 9850 O O . ARG D 1 154 ? -0.023 76.157 113.187 1.000 45.987 154 ARG D O 1
ATOM 9856 N N . ALA D 1 155 ? -1.575 76.344 114.849 1.000 50.728 155 ALA D N 1
ATOM 9857 C CA . ALA D 1 155 ? -0.611 76.682 115.927 1.000 47.420 155 ALA D CA 1
ATOM 9858 C C . ALA D 1 155 ? 0.408 75.547 116.090 1.000 37.611 155 ALA D C 1
ATOM 9859 O O . ALA D 1 155 ? 1.586 75.838 116.067 1.000 39.101 155 ALA D O 1
ATOM 9866 N N . GLU D 1 156 ? -0.067 74.313 116.213 1.000 42.669 156 GLU D N 1
ATOM 9867 C CA . GLU D 1 156 ? 0.777 73.103 116.381 1.000 46.626 156 GLU D CA 1
ATOM 9868 C C . GLU D 1 156 ? 1.673 72.896 115.149 1.000 42.044 156 GLU D C 1
ATOM 9869 O O . GLU D 1 156 ? 2.889 72.641 115.350 1.000 43.859 156 GLU D O 1
ATOM 9881 N N . ARG D 1 157 ? 1.138 73.145 113.942 1.000 45.639 157 ARG D N 1
ATOM 9882 C CA A ARG D 1 157 ? 1.896 72.995 112.662 0.500 42.777 157 ARG D CA 1
ATOM 9883 C CA B ARG D 1 157 ? 1.880 73.006 112.660 0.500 44.180 157 ARG D CA 1
ATOM 9884 C C . ARG D 1 157 ? 3.029 74.004 112.645 1.000 45.014 157 ARG D C 1
ATOM 9885 O O . ARG D 1 157 ? 4.158 73.609 112.235 1.000 41.409 157 ARG D O 1
ATOM 9925 N N . ILE D 1 158 ? 2.738 75.250 113.068 1.000 39.382 158 ILE D N 1
ATOM 9926 C CA . ILE D 1 158 ? 3.779 76.316 113.052 1.000 42.540 158 ILE D CA 1
ATOM 9927 C C . ILE D 1 158 ? 4.847 75.922 114.067 1.000 41.935 158 ILE D C 1
ATOM 9928 O O . ILE D 1 158 ? 6.026 76.086 113.737 1.000 45.244 158 ILE D O 1
ATOM 9944 N N . ALA D 1 159 ? 4.444 75.431 115.251 1.000 44.054 159 ALA D N 1
ATOM 9945 C CA . ALA D 1 159 ? 5.383 75.088 116.345 1.000 45.166 159 ALA D CA 1
ATOM 9946 C C . ALA D 1 159 ? 6.293 73.961 115.863 1.000 42.303 159 ALA D C 1
ATOM 9947 O O . ALA D 1 159 ? 7.531 74.067 116.035 1.000 45.441 159 ALA D O 1
ATOM 9954 N N . ARG D 1 160 ? 5.704 72.933 115.247 1.000 43.821 160 ARG D N 1
ATOM 9955 C CA . ARG D 1 160 ? 6.490 71.790 114.708 1.000 42.551 160 ARG D CA 1
ATOM 9956 C C . ARG D 1 160 ? 7.486 72.309 113.679 1.000 39.040 160 ARG D C 1
ATOM 9957 O O . ARG D 1 160 ? 8.679 71.936 113.759 1.000 51.031 160 ARG D O 1
ATOM 9978 N N . ALA D 1 161 ? 7.038 73.184 112.779 1.000 41.146 161 ALA D N 1
ATOM 9979 C CA . ALA D 1 161 ? 7.891 73.783 111.728 1.000 41.629 161 ALA D CA 1
ATOM 9980 C C . ALA D 1 161 ? 9.028 74.575 112.364 1.000 44.769 161 ALA D C 1
ATOM 9981 O O . ALA D 1 161 ? 10.192 74.385 111.951 1.000 45.186 161 ALA D O 1
ATOM 9988 N N . GLN D 1 162 ? 8.668 75.480 113.285 1.000 43.855 162 GLN D N 1
ATOM 9989 C CA . GLN D 1 162 ? 9.606 76.325 114.061 1.000 53.747 162 GLN D CA 1
ATOM 9990 C C . GLN D 1 162 ? 10.650 75.398 114.676 1.000 47.307 162 GLN D C 1
ATOM 9991 O O . GLN D 1 162 ? 11.837 75.656 114.505 1.000 48.205 162 GLN D O 1
ATOM 10005 N N . ALA D 1 163 ? 10.196 74.344 115.353 1.000 45.558 163 ALA D N 1
ATOM 10006 C CA . ALA D 1 163 ? 11.075 73.393 116.080 1.000 44.756 163 ALA D CA 1
ATOM 10007 C C . ALA D 1 163 ? 12.097 72.741 115.129 1.000 44.131 163 ALA D C 1
ATOM 10008 O O . ALA D 1 163 ? 13.296 72.721 115.464 1.000 51.760 163 ALA D O 1
ATOM 10015 N N . VAL D 1 164 ? 11.697 72.283 113.940 1.000 46.336 164 VAL D N 1
ATOM 10016 C CA . VAL D 1 164 ? 12.584 71.382 113.133 1.000 44.429 164 VAL D CA 1
ATOM 10017 C C . VAL D 1 164 ? 13.354 72.178 112.082 1.000 48.695 164 VAL D C 1
ATOM 10018 O O . VAL D 1 164 ? 14.396 71.675 111.629 1.000 46.154 164 VAL D O 1
ATOM 10031 N N . ALA D 1 165 ? 12.906 73.384 111.724 1.000 46.917 165 ALA D N 1
ATOM 10032 C CA . ALA D 1 165 ? 13.515 74.131 110.611 1.000 44.329 165 ALA D CA 1
ATOM 10033 C C . ALA D 1 165 ? 14.959 74.492 110.965 1.000 43.435 165 ALA D C 1
ATOM 10034 O O . ALA D 1 165 ? 15.864 74.322 110.088 1.000 46.140 165 ALA D O 1
ATOM 10041 N N . SER D 1 166 ? 15.207 74.949 112.190 1.000 49.087 166 SER D N 1
ATOM 10042 C CA A SER D 1 166 ? 16.559 75.408 112.614 0.500 49.853 166 SER D CA 1
ATOM 10043 C CA B SER D 1 166 ? 16.563 75.411 112.601 0.500 51.021 166 SER D CA 1
ATOM 10044 C C . SER D 1 166 ? 17.562 74.261 112.490 1.000 45.688 166 SER D C 1
ATOM 10045 O O . SER D 1 166 ? 18.556 74.384 111.781 1.000 49.692 166 SER D O 1
ATOM 10059 N N . PRO D 1 167 ? 17.343 73.108 113.176 1.000 49.031 167 PRO D N 1
ATOM 10060 C CA . PRO D 1 167 ? 18.236 71.955 113.026 1.000 48.951 167 PRO D CA 1
ATOM 10061 C C . PRO D 1 167 ? 18.427 71.473 111.578 1.000 48.219 167 PRO D C 1
ATOM 10062 O O . PRO D 1 167 ? 19.524 71.169 111.221 1.000 45.863 167 PRO D O 1
ATOM 10073 N N . ILE D 1 168 ? 17.384 71.449 110.739 1.000 46.725 168 ILE D N 1
ATOM 10074 C CA . ILE D 1 168 ? 17.583 71.083 109.299 1.000 42.136 168 ILE D CA 1
ATOM 10075 C C . ILE D 1 168 ? 18.515 72.119 108.647 1.000 44.216 168 ILE D C 1
ATOM 10076 O O . ILE D 1 168 ? 19.508 71.729 107.910 1.000 42.572 168 ILE D O 1
ATOM 10092 N N . ALA D 1 169 ? 18.229 73.401 108.869 1.000 45.776 169 ALA D N 1
ATOM 10093 C CA . ALA D 1 169 ? 19.030 74.518 108.304 1.000 48.628 169 ALA D CA 1
ATOM 10094 C C . ALA D 1 169 ? 20.499 74.410 108.733 1.000 46.074 169 ALA D C 1
ATOM 10095 O O . ALA D 1 169 ? 21.395 74.470 107.850 1.000 53.630 169 ALA D O 1
ATOM 10102 N N . GLU D 1 170 ? 20.740 74.219 110.022 1.000 51.192 170 GLU D N 1
ATOM 10103 C CA . GLU D 1 170 ? 22.098 74.016 110.606 1.000 52.920 170 GLU D CA 1
ATOM 10104 C C . GLU D 1 170 ? 22.782 72.796 109.978 1.000 53.175 170 GLU D C 1
ATOM 10105 O O . GLU D 1 170 ? 24.009 72.891 109.617 1.000 53.541 170 GLU D O 1
ATOM 10117 N N . PHE D 1 171 ? 22.064 71.670 109.858 1.000 49.579 171 PHE D N 1
ATOM 10118 C CA . PHE D 1 171 ? 22.608 70.462 109.180 1.000 47.593 171 PHE D CA 1
ATOM 10119 C C . PHE D 1 171 ? 23.051 70.825 107.748 1.000 44.722 171 PHE D C 1
ATOM 10120 O O . PHE D 1 171 ? 24.181 70.490 107.367 1.000 52.231 171 PHE D O 1
ATOM 10137 N N . ALA D 1 172 ? 22.159 71.421 106.947 1.000 46.363 172 ALA D N 1
ATOM 10138 C CA . ALA D 1 172 ? 22.407 71.839 105.547 1.000 47.858 172 ALA D CA 1
ATOM 10139 C C . ALA D 1 172 ? 23.665 72.722 105.492 1.000 49.007 172 ALA D C 1
ATOM 10140 O O . ALA D 1 172 ? 24.605 72.399 104.717 1.000 49.288 172 ALA D O 1
ATOM 10147 N N . ARG D 1 173 ? 23.733 73.738 106.347 1.000 51.718 173 ARG D N 1
ATOM 10148 C CA . ARG D 1 173 ? 24.890 74.677 106.393 1.000 59.958 173 ARG D CA 1
ATOM 10149 C C . ARG D 1 173 ? 26.179 73.889 106.655 1.000 60.877 173 ARG D C 1
ATOM 10150 O O . ARG D 1 173 ? 27.183 74.162 105.976 1.000 60.646 173 ARG D O 1
ATOM 10171 N N . ARG D 1 174 ? 26.140 72.898 107.554 1.000 66.073 174 ARG D N 1
ATOM 10172 C CA . ARG D 1 174 ? 27.356 72.198 108.045 1.000 59.726 174 ARG D CA 1
ATOM 10173 C C . ARG D 1 174 ? 27.791 71.050 107.123 1.000 62.056 174 ARG D C 1
ATOM 10174 O O . ARG D 1 174 ? 29.005 70.783 107.113 1.000 56.978 174 ARG D O 1
ATOM 10195 N N . TRP D 1 175 ? 26.890 70.396 106.374 1.000 57.954 175 TRP D N 1
ATOM 10196 C CA . TRP D 1 175 ? 27.193 69.136 105.631 1.000 55.201 175 TRP D CA 1
ATOM 10197 C C . TRP D 1 175 ? 27.411 69.395 104.149 1.000 54.762 175 TRP D C 1
ATOM 10198 O O . TRP D 1 175 ? 26.471 69.901 103.567 1.000 61.491 175 TRP D O 1
ATOM 10219 N N . SER E 1 8 ? 43.541 45.723 107.918 1.000 81.211 8 SER E N 1
ATOM 10220 C CA . SER E 1 8 ? 43.383 44.512 108.781 1.000 78.072 8 SER E CA 1
ATOM 10221 C C . SER E 1 8 ? 43.551 44.916 110.251 1.000 81.375 8 SER E C 1
ATOM 10222 O O . SER E 1 8 ? 44.690 45.218 110.664 1.000 86.684 8 SER E O 1
ATOM 10228 N N . ALA E 1 9 ? 42.444 44.963 110.996 1.000 70.612 9 ALA E N 1
ATOM 10229 C CA . ALA E 1 9 ? 42.407 45.213 112.454 1.000 63.612 9 ALA E CA 1
ATOM 10230 C C . ALA E 1 9 ? 41.430 44.218 113.089 1.000 61.789 9 ALA E C 1
ATOM 10231 O O . ALA E 1 9 ? 40.384 43.942 112.455 1.000 68.724 9 ALA E O 1
ATOM 10238 N N . TYR E 1 10 ? 41.763 43.681 114.266 1.000 55.910 10 TYR E N 1
ATOM 10239 C CA . TYR E 1 10 ? 40.885 42.774 115.053 1.000 53.645 10 TYR E CA 1
ATOM 10240 C C . TYR E 1 10 ? 39.910 43.624 115.896 1.000 46.667 10 TYR E C 1
ATOM 10241 O O . TYR E 1 10 ? 38.712 43.289 115.965 1.000 53.893 10 TYR E O 1
ATOM 10259 N N . ILE E 1 11 ? 40.422 44.689 116.516 1.000 45.365 11 ILE E N 1
ATOM 10260 C CA . ILE E 1 11 ? 39.650 45.660 117.339 1.000 46.946 11 ILE E CA 1
ATOM 10261 C C . ILE E 1 11 ? 39.698 47.037 116.669 1.000 49.226 11 ILE E C 1
ATOM 10262 O O . ILE E 1 11 ? 40.810 47.519 116.316 1.000 47.959 11 ILE E O 1
ATOM 10278 N N . VAL E 1 12 ? 38.531 47.661 116.499 1.000 41.828 12 VAL E N 1
ATOM 10279 C CA . VAL E 1 12 ? 38.430 49.080 116.054 1.000 44.668 12 VAL E CA 1
ATOM 10280 C C . VAL E 1 12 ? 38.015 49.931 117.248 1.000 45.913 12 VAL E C 1
ATOM 10281 O O . VAL E 1 12 ? 36.955 49.653 117.864 1.000 44.188 12 VAL E O 1
ATOM 10294 N N . LEU E 1 13 ? 38.818 50.944 117.575 1.000 42.102 13 LEU E N 1
ATOM 10295 C CA . LEU E 1 13 ? 38.389 51.993 118.524 1.000 41.807 13 LEU E CA 1
ATOM 10296 C C . LEU E 1 13 ? 37.757 53.120 117.723 1.000 42.792 13 LEU E C 1
ATOM 10297 O O . LEU E 1 13 ? 38.319 53.521 116.694 1.000 44.613 13 LEU E O 1
ATOM 10313 N N . ASP E 1 14 ? 36.653 53.640 118.230 1.000 38.192 14 ASP E N 1
ATOM 10314 C CA . ASP E 1 14 ? 35.914 54.774 117.632 1.000 38.384 14 ASP E CA 1
ATOM 10315 C C . ASP E 1 14 ? 35.846 55.908 118.650 1.000 39.285 14 ASP E C 1
ATOM 10316 O O . ASP E 1 14 ? 34.911 55.952 119.455 1.000 39.625 14 ASP E O 1
ATOM 10325 N N . PRO E 1 15 ? 36.787 56.889 118.626 1.000 45.216 15 PRO E N 1
ATOM 10326 C CA . PRO E 1 15 ? 36.638 58.124 119.399 1.000 40.294 15 PRO E CA 1
ATOM 10327 C C . PRO E 1 15 ? 35.417 58.933 118.952 1.000 37.342 15 PRO E C 1
ATOM 10328 O O . PRO E 1 15 ? 35.421 59.478 117.879 1.000 36.998 15 PRO E O 1
ATOM 10339 N N . GLY E 1 16 ? 34.426 59.058 119.829 1.000 39.746 16 GLY E N 1
ATOM 10340 C CA . GLY E 1 16 ? 33.179 59.763 119.509 1.000 41.699 16 GLY E CA 1
ATOM 10341 C C . GLY E 1 16 ? 33.472 61.152 118.988 1.000 46.918 16 GLY E C 1
ATOM 10342 O O . GLY E 1 16 ? 34.458 61.802 119.463 1.000 39.961 16 GLY E O 1
ATOM 10346 N N . HIS E 1 17 ? 32.653 61.612 118.049 1.000 38.812 17 HIS E N 1
ATOM 10347 C CA . HIS E 1 17 ? 32.610 63.037 117.632 1.000 38.887 17 HIS E CA 1
ATOM 10348 C C . HIS E 1 17 ? 33.932 63.351 116.932 1.000 35.946 17 HIS E C 1
ATOM 10349 O O . HIS E 1 17 ? 34.493 62.428 116.286 1.000 38.942 17 HIS E O 1
ATOM 10364 N N . GLY E 1 18 ? 34.381 64.609 116.979 1.000 42.229 18 GLY E N 1
ATOM 10365 C CA . GLY E 1 18 ? 35.579 65.044 116.217 1.000 45.790 18 GLY E CA 1
ATOM 10366 C C . GLY E 1 18 ? 35.283 66.205 115.286 1.000 48.676 18 GLY E C 1
ATOM 10367 O O . GLY E 1 18 ? 34.080 66.398 114.911 1.000 45.085 18 GLY E O 1
ATOM 10371 N N . GLY E 1 19 ? 36.338 66.939 114.899 1.000 51.897 19 GLY E N 1
ATOM 10372 C CA . GLY E 1 19 ? 36.249 68.158 114.066 1.000 49.811 19 GLY E CA 1
ATOM 10373 C C . GLY E 1 19 ? 35.215 69.128 114.627 1.000 49.821 19 GLY E C 1
ATOM 10374 O O . GLY E 1 19 ? 35.315 69.464 115.826 1.000 54.520 19 GLY E O 1
ATOM 10378 N N . GLN E 1 20 ? 34.176 69.439 113.846 1.000 53.433 20 GLN E N 1
ATOM 10379 C CA . GLN E 1 20 ? 33.121 70.442 114.166 1.000 55.227 20 GLN E CA 1
ATOM 10380 C C . GLN E 1 20 ? 32.133 69.894 115.196 1.000 60.063 20 GLN E C 1
ATOM 10381 O O . GLN E 1 20 ? 31.285 70.690 115.674 1.000 60.381 20 GLN E O 1
ATOM 10387 N N . ASP E 1 21 ? 32.190 68.595 115.517 1.000 55.429 21 ASP E N 1
ATOM 10388 C CA . ASP E 1 21 ? 31.343 67.996 116.585 1.000 50.874 21 ASP E CA 1
ATOM 10389 C C . ASP E 1 21 ? 32.184 67.853 117.854 1.000 50.948 21 ASP E C 1
ATOM 10390 O O . ASP E 1 21 ? 32.998 66.940 117.959 1.000 45.623 21 ASP E O 1
ATOM 10399 N N . PRO E 1 22 ? 31.984 68.727 118.864 1.000 51.486 22 PRO E N 1
ATOM 10400 C CA . PRO E 1 22 ? 32.810 68.721 120.071 1.000 51.065 22 PRO E CA 1
ATOM 10401 C C . PRO E 1 22 ? 32.333 67.651 121.061 1.000 53.519 22 PRO E C 1
ATOM 10402 O O . PRO E 1 22 ? 33.077 67.306 121.979 1.000 53.296 22 PRO E O 1
ATOM 10413 N N . GLY E 1 23 ? 31.129 67.119 120.821 1.000 46.191 23 GLY E N 1
ATOM 10414 C CA . GLY E 1 23 ? 30.353 66.357 121.806 1.000 46.789 23 GLY E CA 1
ATOM 10415 C C . GLY E 1 23 ? 30.049 67.244 122.984 1.000 45.036 23 GLY E C 1
ATOM 10416 O O . GLY E 1 23 ? 29.811 68.436 122.743 1.000 52.606 23 GLY E O 1
ATOM 10420 N N . ALA E 1 24 ? 30.066 66.705 124.203 1.000 44.555 24 ALA E N 1
ATOM 10421 C CA . ALA E 1 24 ? 29.769 67.470 125.440 1.000 48.535 24 ALA E CA 1
ATOM 10422 C C . ALA E 1 24 ? 30.910 68.467 125.662 1.000 48.871 24 ALA E C 1
ATOM 10423 O O . ALA E 1 24 ? 32.053 68.114 125.333 1.000 44.337 24 ALA E O 1
ATOM 10430 N N . VAL E 1 25 ? 30.602 69.655 126.192 1.000 47.835 25 VAL E N 1
ATOM 10431 C CA . VAL E 1 25 ? 31.620 70.709 126.495 1.000 56.061 25 VAL E CA 1
ATOM 10432 C C . VAL E 1 25 ? 31.448 71.146 127.952 1.000 55.660 25 VAL E C 1
ATOM 10433 O O . VAL E 1 25 ? 30.334 71.542 128.327 1.000 53.991 25 VAL E O 1
ATOM 10446 N N . ALA E 1 26 ? 32.514 71.052 128.749 1.000 61.194 26 ALA E N 1
ATOM 10447 C CA . ALA E 1 26 ? 32.500 71.446 130.177 1.000 64.478 26 ALA E CA 1
ATOM 10448 C C . ALA E 1 26 ? 32.462 72.973 130.261 1.000 65.679 26 ALA E C 1
ATOM 10449 O O . ALA E 1 26 ? 32.875 73.648 129.316 1.000 58.047 26 ALA E O 1
ATOM 10456 N N . PRO E 1 27 ? 31.948 73.566 131.367 1.000 66.467 27 PRO E N 1
ATOM 10457 C CA . PRO E 1 27 ? 32.125 74.996 131.634 1.000 71.885 27 PRO E CA 1
ATOM 10458 C C . PRO E 1 27 ? 33.555 75.475 131.326 1.000 67.441 27 PRO E C 1
ATOM 10459 O O . PRO E 1 27 ? 33.697 76.525 130.752 1.000 63.780 27 PRO E O 1
ATOM 10470 N N . ASP E 1 28 ? 34.557 74.664 131.686 1.000 68.929 28 ASP E N 1
ATOM 10471 C CA . ASP E 1 28 ? 36.003 74.811 131.339 1.000 77.254 28 ASP E CA 1
ATOM 10472 C C . ASP E 1 28 ? 36.225 75.202 129.877 1.000 68.843 28 ASP E C 1
ATOM 10473 O O . ASP E 1 28 ? 37.214 75.895 129.618 1.000 68.789 28 ASP E O 1
ATOM 10482 N N . GLY E 1 29 ? 35.428 74.640 128.962 1.000 66.624 29 GLY E N 1
ATOM 10483 C CA . GLY E 1 29 ? 35.678 74.631 127.504 1.000 62.585 29 GLY E CA 1
ATOM 10484 C C . GLY E 1 29 ? 36.260 73.307 127.011 1.000 61.598 29 GLY E C 1
ATOM 10485 O O . GLY E 1 29 ? 36.429 73.167 125.783 1.000 65.280 29 GLY E O 1
ATOM 10489 N N . THR E 1 30 ? 36.566 72.370 127.918 1.000 57.750 30 THR E N 1
ATOM 10490 C CA . THR E 1 30 ? 37.064 71.007 127.591 1.000 57.999 30 THR E CA 1
ATOM 10491 C C . THR E 1 30 ? 36.015 70.299 126.723 1.000 51.880 30 THR E C 1
ATOM 10492 O O . THR E 1 30 ? 34.839 70.299 127.112 1.000 52.811 30 THR E O 1
ATOM 10503 N N . ARG E 1 31 ? 36.440 69.829 125.549 1.000 51.678 31 ARG E N 1
ATOM 10504 C CA . ARG E 1 31 ? 35.607 69.143 124.523 1.000 51.604 31 ARG E CA 1
ATOM 10505 C C . ARG E 1 31 ? 35.700 67.625 124.695 1.000 47.449 31 ARG E C 1
ATOM 10506 O O . ARG E 1 31 ? 36.813 67.051 124.626 1.000 47.457 31 ARG E O 1
ATOM 10527 N N . GLU E 1 32 ? 34.551 66.981 124.830 1.000 43.498 32 GLU E N 1
ATOM 10528 C CA . GLU E 1 32 ? 34.486 65.507 124.885 1.000 42.678 32 GLU E CA 1
ATOM 10529 C C . GLU E 1 32 ? 35.295 64.917 123.723 1.000 41.656 32 GLU E C 1
ATOM 10530 O O . GLU E 1 32 ? 36.050 63.942 123.944 1.000 40.364 32 GLU E O 1
ATOM 10542 N N . ALA E 1 33 ? 35.181 65.485 122.525 1.000 42.927 33 ALA E N 1
ATOM 10543 C CA . ALA E 1 33 ? 35.896 64.986 121.332 1.000 41.576 33 ALA E CA 1
ATOM 10544 C C . ALA E 1 33 ? 37.385 64.818 121.649 1.000 45.841 33 ALA E C 1
ATOM 10545 O O . ALA E 1 33 ? 37.996 63.839 121.138 1.000 43.833 33 ALA E O 1
ATOM 10552 N N . ASP E 1 34 ? 37.986 65.778 122.366 1.000 45.349 34 ASP E N 1
ATOM 10553 C CA . ASP E 1 34 ? 39.456 65.767 122.606 1.000 48.565 34 ASP E CA 1
ATOM 10554 C C . ASP E 1 34 ? 39.723 64.672 123.635 1.000 35.936 34 ASP E C 1
ATOM 10555 O O . ASP E 1 34 ? 40.644 63.919 123.452 1.000 38.818 34 ASP E O 1
ATOM 10564 N N . LEU E 1 35 ? 38.904 64.598 124.684 1.000 39.714 35 LEU E N 1
ATOM 10565 C CA . LEU E 1 35 ? 39.009 63.530 125.715 1.000 38.897 35 LEU E CA 1
ATOM 10566 C C . LEU E 1 35 ? 38.890 62.155 125.055 1.000 41.693 35 LEU E C 1
ATOM 10567 O O . LEU E 1 35 ? 39.624 61.215 125.468 1.000 38.280 35 LEU E O 1
ATOM 10583 N N . ASN E 1 36 ? 37.983 62.025 124.083 1.000 38.041 36 ASN E N 1
ATOM 10584 C CA . ASN E 1 36 ? 37.717 60.730 123.390 1.000 39.954 36 ASN E CA 1
ATOM 10585 C C . ASN E 1 36 ? 38.974 60.296 122.626 1.000 38.797 36 ASN E C 1
ATOM 10586 O O . ASN E 1 36 ? 39.419 59.141 122.787 1.000 37.422 36 ASN E O 1
ATOM 10597 N N . LEU E 1 37 ? 39.509 61.175 121.775 1.000 38.799 37 LEU E N 1
ATOM 10598 C CA . LEU E 1 37 ? 40.703 60.859 120.948 1.000 38.004 37 LEU E CA 1
ATOM 10599 C C . LEU E 1 37 ? 41.888 60.494 121.863 1.000 38.860 37 LEU E C 1
ATOM 10600 O O . LEU E 1 37 ? 42.539 59.419 121.645 1.000 42.381 37 LEU E O 1
ATOM 10616 N N . ALA E 1 38 ? 42.124 61.276 122.912 1.000 45.398 38 ALA E N 1
ATOM 10617 C CA . ALA E 1 38 ? 43.278 61.062 123.830 1.000 45.582 38 ALA E CA 1
ATOM 10618 C C . ALA E 1 38 ? 43.121 59.689 124.504 1.000 42.911 38 ALA E C 1
ATOM 10619 O O . ALA E 1 38 ? 44.112 58.919 124.610 1.000 44.794 38 ALA E O 1
ATOM 10626 N N . GLN E 1 39 ? 41.906 59.379 124.958 1.000 41.163 39 GLN E N 1
ATOM 10627 C CA . GLN E 1 39 ? 41.622 58.135 125.713 1.000 36.733 39 GLN E CA 1
ATOM 10628 C C . GLN E 1 39 ? 41.801 56.947 124.772 1.000 39.047 39 GLN E C 1
ATOM 10629 O O . GLN E 1 39 ? 42.372 55.927 125.215 1.000 39.876 39 GLN E O 1
ATOM 10643 N N . ALA E 1 40 ? 41.334 57.062 123.524 1.000 40.633 40 ALA E N 1
ATOM 10644 C CA . ALA E 1 40 ? 41.431 55.964 122.540 1.000 39.501 40 ALA E CA 1
ATOM 10645 C C . ALA E 1 40 ? 42.907 55.673 122.242 1.000 46.266 40 ALA E C 1
ATOM 10646 O O . ALA E 1 40 ? 43.255 54.501 122.111 1.000 41.791 40 ALA E O 1
ATOM 10653 N N . LEU E 1 41 ? 43.724 56.712 122.048 1.000 49.164 41 LEU E N 1
ATOM 10654 C CA . LEU E 1 41 ? 45.164 56.550 121.674 1.000 52.865 41 LEU E CA 1
ATOM 10655 C C . LEU E 1 41 ? 45.882 55.787 122.793 1.000 46.517 41 LEU E C 1
ATOM 10656 O O . LEU E 1 41 ? 46.611 54.837 122.480 1.000 53.451 41 LEU E O 1
ATOM 10672 N N . THR E 1 42 ? 45.635 56.165 124.057 1.000 49.110 42 THR E N 1
ATOM 10673 C CA . THR E 1 42 ? 46.205 55.495 125.250 1.000 48.455 42 THR E CA 1
ATOM 10674 C C . THR E 1 42 ? 45.716 54.039 125.304 1.000 51.557 42 THR E C 1
ATOM 10675 O O . THR E 1 42 ? 46.539 53.163 125.509 1.000 45.177 42 THR E O 1
ATOM 10686 N N . LEU E 1 43 ? 44.411 53.796 125.152 1.000 44.884 43 LEU E N 1
ATOM 10687 C CA . LEU E 1 43 ? 43.849 52.419 125.108 1.000 46.959 43 LEU E CA 1
ATOM 10688 C C . LEU E 1 43 ? 44.548 51.560 124.035 1.000 48.944 43 LEU E C 1
ATOM 10689 O O . LEU E 1 43 ? 44.920 50.402 124.374 1.000 45.551 43 LEU E O 1
ATOM 10705 N N . LYS E 1 44 ? 44.755 52.074 122.815 1.000 47.690 44 LYS E N 1
ATOM 10706 C CA . LYS E 1 44 ? 45.463 51.335 121.718 1.000 53.041 44 LYS E CA 1
ATOM 10707 C C . LYS E 1 44 ? 46.813 50.779 122.201 1.000 55.834 44 LYS E C 1
ATOM 10708 O O . LYS E 1 44 ? 47.115 49.616 121.877 1.000 51.474 44 LYS E O 1
ATOM 10714 N N . GLU E 1 45 ? 47.631 51.567 122.905 1.000 60.535 45 GLU E N 1
ATOM 10715 C CA . GLU E 1 45 ? 49.026 51.119 123.214 1.000 67.143 45 GLU E CA 1
ATOM 10716 C C . GLU E 1 45 ? 48.943 49.890 124.141 1.000 60.359 45 GLU E C 1
ATOM 10717 O O . GLU E 1 45 ? 49.698 48.924 123.930 1.000 53.584 45 GLU E O 1
ATOM 10729 N N . TYR E 1 46 ? 47.983 49.868 125.065 1.000 54.700 46 TYR E N 1
ATOM 10730 C CA . TYR E 1 46 ? 47.724 48.695 125.944 1.000 56.378 46 TYR E CA 1
ATOM 10731 C C . TYR E 1 46 ? 47.250 47.481 125.124 1.000 54.552 46 TYR E C 1
ATOM 10732 O O . TYR E 1 46 ? 47.758 46.348 125.323 1.000 53.299 46 TYR E O 1
ATOM 10750 N N . LEU E 1 47 ? 46.323 47.679 124.191 1.000 52.720 47 LEU E N 1
ATOM 10751 C CA . LEU E 1 47 ? 45.767 46.546 123.411 1.000 55.270 47 LEU E CA 1
ATOM 10752 C C . LEU E 1 47 ? 46.880 45.961 122.537 1.000 58.310 47 LEU E C 1
ATOM 10753 O O . LEU E 1 47 ? 46.950 44.723 122.457 1.000 54.077 47 LEU E O 1
ATOM 10769 N N . VAL E 1 48 ? 47.716 46.808 121.921 1.000 56.072 48 VAL E N 1
ATOM 10770 C CA . VAL E 1 48 ? 48.865 46.345 121.077 1.000 61.364 48 VAL E CA 1
ATOM 10771 C C . VAL E 1 48 ? 49.861 45.563 121.966 1.000 57.222 48 VAL E C 1
ATOM 10772 O O . VAL E 1 48 ? 50.252 44.440 121.563 1.000 62.494 48 VAL E O 1
ATOM 10785 N N . ALA E 1 49 ? 50.211 46.107 123.136 1.000 62.640 49 ALA E N 1
ATOM 10786 C CA . ALA E 1 49 ? 51.039 45.463 124.190 1.000 67.850 49 ALA E CA 1
ATOM 10787 C C . ALA E 1 49 ? 50.480 44.067 124.525 1.000 69.388 49 ALA E C 1
ATOM 10788 O O . ALA E 1 49 ? 51.293 43.139 124.718 1.000 68.348 49 ALA E O 1
ATOM 10795 N N . LEU E 1 50 ? 49.150 43.904 124.554 1.000 66.363 50 LEU E N 1
ATOM 10796 C CA . LEU E 1 50 ? 48.484 42.603 124.842 1.000 66.022 50 LEU E CA 1
ATOM 10797 C C . LEU E 1 50 ? 48.397 41.748 123.562 1.000 68.087 50 LEU E C 1
ATOM 10798 O O . LEU E 1 50 ? 47.790 40.676 123.639 1.000 67.199 50 LEU E O 1
ATOM 10814 N N . GLY E 1 51 ? 48.951 42.208 122.429 1.000 67.389 51 GLY E N 1
ATOM 10815 C CA . GLY E 1 51 ? 49.158 41.405 121.205 1.000 64.446 51 GLY E CA 1
ATOM 10816 C C . GLY E 1 51 ? 48.069 41.575 120.154 1.000 66.922 51 GLY E C 1
ATOM 10817 O O . GLY E 1 51 ? 47.996 40.715 119.271 1.000 69.453 51 GLY E O 1
ATOM 10821 N N . TYR E 1 52 ? 47.267 42.645 120.194 1.000 60.046 52 TYR E N 1
ATOM 10822 C CA . TYR E 1 52 ? 46.133 42.846 119.251 1.000 61.753 52 TYR E CA 1
ATOM 10823 C C . TYR E 1 52 ? 46.460 43.932 118.220 1.000 54.578 52 TYR E C 1
ATOM 10824 O O . TYR E 1 52 ? 47.153 44.915 118.535 1.000 63.060 52 TYR E O 1
ATOM 10842 N N . ARG E 1 53 ? 45.972 43.719 117.000 1.000 56.172 53 ARG E N 1
ATOM 10843 C CA . ARG E 1 53 ? 45.939 44.687 115.875 1.000 56.607 53 ARG E CA 1
ATOM 10844 C C . ARG E 1 53 ? 44.728 45.619 116.062 1.000 55.137 53 ARG E C 1
ATOM 10845 O O . ARG E 1 53 ? 43.569 45.126 116.000 1.000 58.767 53 ARG E O 1
ATOM 10851 N N . VAL E 1 54 ? 44.988 46.910 116.268 1.000 51.443 54 VAL E N 1
ATOM 10852 C CA . VAL E 1 54 ? 43.973 47.949 116.612 1.000 50.126 54 VAL E CA 1
ATOM 10853 C C . VAL E 1 54 ? 43.858 48.948 115.465 1.000 53.478 54 VAL E C 1
ATOM 10854 O O . VAL E 1 54 ? 44.872 49.553 115.105 1.000 54.941 54 VAL E O 1
ATOM 10867 N N . GLY E 1 55 ? 42.649 49.127 114.942 1.000 47.348 55 GLY E N 1
ATOM 10868 C CA . GLY E 1 55 ? 42.305 50.164 113.954 1.000 48.798 55 GLY E CA 1
ATOM 10869 C C . GLY E 1 55 ? 41.561 51.306 114.616 1.000 48.226 55 GLY E C 1
ATOM 10870 O O . GLY E 1 55 ? 41.042 51.118 115.731 1.000 49.353 55 GLY E O 1
ATOM 10874 N N . PHE E 1 56 ? 41.539 52.475 113.975 1.000 46.863 56 PHE E N 1
ATOM 10875 C CA . PHE E 1 56 ? 40.796 53.660 114.458 1.000 43.421 56 PHE E CA 1
ATOM 10876 C C . PHE E 1 56 ? 39.804 54.121 113.393 1.000 48.460 56 PHE E C 1
ATOM 10877 O O . PHE E 1 56 ? 40.120 54.040 112.167 1.000 44.176 56 PHE E O 1
ATOM 10894 N N . THR E 1 57 ? 38.687 54.702 113.838 1.000 41.658 57 THR E N 1
ATOM 10895 C CA . THR E 1 57 ? 37.782 55.451 112.927 1.000 45.253 57 THR E CA 1
ATOM 10896 C C . THR E 1 57 ? 38.401 56.814 112.577 1.000 48.532 57 THR E C 1
ATOM 10897 O O . THR E 1 57 ? 38.161 57.287 111.443 1.000 43.993 57 THR E O 1
ATOM 10908 N N . ARG E 1 58 ? 39.138 57.396 113.524 1.000 48.107 58 ARG E N 1
ATOM 10909 C CA . ARG E 1 58 ? 39.880 58.677 113.383 1.000 47.598 58 ARG E CA 1
ATOM 10910 C C . ARG E 1 58 ? 41.073 58.633 114.339 1.000 51.936 58 ARG E C 1
ATOM 10911 O O . ARG E 1 58 ? 40.969 57.991 115.433 1.000 46.935 58 ARG E O 1
ATOM 10932 N N . THR E 1 59 ? 42.177 59.253 113.923 1.000 50.018 59 THR E N 1
ATOM 10933 C CA . THR E 1 59 ? 43.403 59.460 114.741 1.000 57.315 59 THR E CA 1
ATOM 10934 C C . THR E 1 59 ? 43.671 60.968 114.886 1.000 58.957 59 THR E C 1
ATOM 10935 O O . THR E 1 59 ? 44.745 61.326 115.397 1.000 55.735 59 THR E O 1
ATOM 10946 N N . SER E 1 60 ? 42.714 61.832 114.534 1.000 55.962 60 SER E N 1
ATOM 10947 C CA . SER E 1 60 ? 42.878 63.307 114.615 1.000 57.293 60 SER E CA 1
ATOM 10948 C C . SER E 1 60 ? 41.526 63.989 114.828 1.000 59.964 60 SER E C 1
ATOM 10949 O O . SER E 1 60 ? 40.495 63.269 114.906 1.000 49.688 60 SER E O 1
ATOM 10957 N N . ASP E 1 61 ? 41.536 65.326 114.896 1.000 56.049 61 ASP E N 1
ATOM 10958 C CA . ASP E 1 61 ? 40.342 66.139 115.219 1.000 54.021 61 ASP E CA 1
ATOM 10959 C C . ASP E 1 61 ? 39.553 66.381 113.926 1.000 55.840 61 ASP E C 1
ATOM 10960 O O . ASP E 1 61 ? 39.411 67.556 113.550 1.000 57.848 61 ASP E O 1
ATOM 10969 N N . VAL E 1 62 ? 39.025 65.310 113.306 1.000 51.329 62 VAL E N 1
ATOM 10970 C CA . VAL E 1 62 ? 38.093 65.363 112.129 1.000 53.020 62 VAL E CA 1
ATOM 10971 C C . VAL E 1 62 ? 36.788 64.631 112.484 1.000 53.100 62 VAL E C 1
ATOM 10972 O O . VAL E 1 62 ? 36.818 63.779 113.379 1.000 48.015 62 VAL E O 1
ATOM 10985 N N . TYR E 1 63 ? 35.664 65.004 111.865 1.000 49.233 63 TYR E N 1
ATOM 10986 C CA . TYR E 1 63 ? 34.345 64.370 112.123 1.000 49.806 63 TYR E CA 1
ATOM 10987 C C . TYR E 1 63 ? 34.156 63.254 111.108 1.000 52.098 63 TYR E C 1
ATOM 10988 O O . TYR E 1 63 ? 34.264 63.547 109.929 1.000 50.861 63 TYR E O 1
ATOM 11006 N N . VAL E 1 64 ? 33.930 62.022 111.563 1.000 46.021 64 VAL E N 1
ATOM 11007 C CA . VAL E 1 64 ? 33.618 60.881 110.663 1.000 44.731 64 VAL E CA 1
ATOM 11008 C C . VAL E 1 64 ? 32.120 60.622 110.726 1.000 42.432 64 VAL E C 1
ATOM 11009 O O . VAL E 1 64 ? 31.606 60.452 111.824 1.000 39.422 64 VAL E O 1
ATOM 11022 N N . PRO E 1 65 ? 31.390 60.591 109.581 1.000 44.953 65 PRO E N 1
ATOM 11023 C CA . PRO E 1 65 ? 29.961 60.268 109.607 1.000 43.354 65 PRO E CA 1
ATOM 11024 C C . PRO E 1 65 ? 29.728 58.933 110.336 1.000 38.383 65 PRO E C 1
ATOM 11025 O O . PRO E 1 65 ? 30.485 58.007 110.186 1.000 36.960 65 PRO E O 1
ATOM 11036 N N . LEU E 1 66 ? 28.639 58.843 111.088 1.000 38.412 66 LEU E N 1
ATOM 11037 C CA . LEU E 1 66 ? 28.338 57.625 111.873 1.000 39.593 66 LEU E CA 1
ATOM 11038 C C . LEU E 1 66 ? 28.341 56.395 110.950 1.000 40.009 66 LEU E C 1
ATOM 11039 O O . LEU E 1 66 ? 28.947 55.375 111.336 1.000 40.390 66 LEU E O 1
ATOM 11055 N N . SER E 1 67 ? 27.770 56.489 109.747 1.000 39.558 67 SER E N 1
ATOM 11056 C CA . SER E 1 67 ? 27.644 55.335 108.816 1.000 43.377 67 SER E CA 1
ATOM 11057 C C . SER E 1 67 ? 29.034 54.864 108.381 1.000 40.781 67 SER E C 1
ATOM 11058 O O . SER E 1 67 ? 29.237 53.645 108.202 1.000 46.057 67 SER E O 1
ATOM 11066 N N . GLU E 1 68 ? 29.952 55.800 108.192 1.000 41.301 68 GLU E N 1
ATOM 11067 C CA . GLU E 1 68 ? 31.319 55.502 107.685 1.000 41.856 68 GLU E CA 1
ATOM 11068 C C . GLU E 1 68 ? 32.137 54.919 108.836 1.000 38.818 68 GLU E C 1
ATOM 11069 O O . GLU E 1 68 ? 33.015 54.103 108.545 1.000 42.446 68 GLU E O 1
ATOM 11081 N N . ARG E 1 69 ? 31.834 55.270 110.096 1.000 41.998 69 ARG E N 1
ATOM 11082 C CA . ARG E 1 69 ? 32.535 54.665 111.275 1.000 42.530 69 ARG E CA 1
ATOM 11083 C C . ARG E 1 69 ? 32.301 53.149 111.288 1.000 43.945 69 ARG E C 1
ATOM 11084 O O . ARG E 1 69 ? 33.256 52.367 111.435 1.000 40.535 69 ARG E O 1
ATOM 11105 N N . ILE E 1 70 ? 31.054 52.741 111.078 1.000 42.940 70 ILE E N 1
ATOM 11106 C CA . ILE E 1 70 ? 30.703 51.296 110.959 1.000 45.975 70 ILE E CA 1
ATOM 11107 C C . ILE E 1 70 ? 31.344 50.684 109.700 1.000 38.423 70 ILE E C 1
ATOM 11108 O O . ILE E 1 70 ? 31.903 49.576 109.797 1.000 40.422 70 ILE E O 1
ATOM 11124 N N . ALA E 1 71 ? 31.165 51.324 108.545 1.000 45.697 71 ALA E N 1
ATOM 11125 C CA . ALA E 1 71 ? 31.634 50.803 107.238 1.000 49.029 71 ALA E CA 1
ATOM 11126 C C . ALA E 1 71 ? 33.160 50.638 107.279 1.000 47.380 71 ALA E C 1
ATOM 11127 O O . ALA E 1 71 ? 33.640 49.592 106.795 1.000 49.936 71 ALA E O 1
ATOM 11134 N N . MET E 1 72 ? 33.889 51.607 107.862 1.000 45.395 72 MET E N 1
ATOM 11135 C CA . MET E 1 72 ? 35.367 51.529 108.027 1.000 44.553 72 MET E CA 1
ATOM 11136 C C . MET E 1 72 ? 35.729 50.253 108.778 1.000 46.213 72 MET E C 1
ATOM 11137 O O . MET E 1 72 ? 36.644 49.505 108.336 1.000 47.982 72 MET E O 1
ATOM 11151 N N . ALA E 1 73 ? 35.059 50.021 109.911 1.000 48.118 73 ALA E N 1
ATOM 11152 C CA . ALA E 1 73 ? 35.345 48.875 110.806 1.000 46.053 73 ALA E CA 1
ATOM 11153 C C . ALA E 1 73 ? 35.152 47.578 110.016 1.000 46.620 73 ALA E C 1
ATOM 11154 O O . ALA E 1 73 ? 35.996 46.659 110.134 1.000 49.802 73 ALA E O 1
ATOM 11161 N N . ARG E 1 74 ? 34.086 47.514 109.235 1.000 45.847 74 ARG E N 1
ATOM 11162 C CA . ARG E 1 74 ? 33.774 46.314 108.412 1.000 52.583 74 ARG E CA 1
ATOM 11163 C C . ARG E 1 74 ? 34.880 46.099 107.360 1.000 53.650 74 ARG E C 1
ATOM 11164 O O . ARG E 1 74 ? 35.418 44.967 107.286 1.000 48.624 74 ARG E O 1
ATOM 11185 N N . ARG E 1 75 ? 35.263 47.142 106.624 1.000 55.223 75 ARG E N 1
ATOM 11186 C CA . ARG E 1 75 ? 36.344 47.030 105.602 1.000 59.089 75 ARG E CA 1
ATOM 11187 C C . ARG E 1 75 ? 37.667 46.652 106.281 1.000 57.988 75 ARG E C 1
ATOM 11188 O O . ARG E 1 75 ? 38.502 46.046 105.603 1.000 58.234 75 ARG E O 1
ATOM 11209 N N . MET E 1 76 ? 37.864 46.971 107.565 1.000 56.743 76 MET E N 1
ATOM 11210 C CA . MET E 1 76 ? 39.108 46.578 108.284 1.000 58.472 76 MET E CA 1
ATOM 11211 C C . MET E 1 76 ? 39.004 45.126 108.783 1.000 58.819 76 MET E C 1
ATOM 11212 O O . MET E 1 76 ? 39.999 44.636 109.347 1.000 55.740 76 MET E O 1
ATOM 11226 N N . GLY E 1 77 ? 37.863 44.446 108.595 1.000 54.024 77 GLY E N 1
ATOM 11227 C CA . GLY E 1 77 ? 37.636 43.092 109.152 1.000 52.404 77 GLY E CA 1
ATOM 11228 C C . GLY E 1 77 ? 37.630 43.062 110.685 1.000 52.025 77 GLY E C 1
ATOM 11229 O O . GLY E 1 77 ? 37.928 41.985 111.256 1.000 49.445 77 GLY E O 1
ATOM 11233 N N . ALA E 1 78 ? 37.284 44.177 111.353 1.000 50.148 78 ALA E N 1
ATOM 11234 C CA . ALA E 1 78 ? 37.148 44.275 112.835 1.000 53.901 78 ALA E CA 1
ATOM 11235 C C . ALA E 1 78 ? 36.255 43.133 113.352 1.000 43.727 78 ALA E C 1
ATOM 11236 O O . ALA E 1 78 ? 35.245 42.864 112.723 1.000 42.730 78 ALA E O 1
ATOM 11243 N N . ARG E 1 79 ? 36.642 42.515 114.465 1.000 47.265 79 ARG E N 1
ATOM 11244 C CA . ARG E 1 79 ? 35.825 41.527 115.208 1.000 46.476 79 ARG E CA 1
ATOM 11245 C C . ARG E 1 79 ? 35.044 42.284 116.304 1.000 49.409 79 ARG E C 1
ATOM 11246 O O . ARG E 1 79 ? 33.894 41.892 116.580 1.000 43.785 79 ARG E O 1
ATOM 11252 N N . LEU E 1 80 ? 35.647 43.308 116.919 1.000 45.804 80 LEU E N 1
ATOM 11253 C CA . LEU E 1 80 ? 35.043 44.090 118.039 1.000 47.611 80 LEU E CA 1
ATOM 11254 C C . LEU E 1 80 ? 34.996 45.571 117.667 1.000 44.187 80 LEU E C 1
ATOM 11255 O O . LEU E 1 80 ? 36.023 46.090 117.155 1.000 43.172 80 LEU E O 1
ATOM 11271 N N . PHE E 1 81 ? 33.900 46.253 118.005 1.000 37.807 81 PHE E N 1
ATOM 11272 C CA . PHE E 1 81 ? 33.747 47.715 117.805 1.000 39.879 81 PHE E CA 1
ATOM 11273 C C . PHE E 1 81 ? 33.577 48.393 119.165 1.000 42.488 81 PHE E C 1
ATOM 11274 O O . PHE E 1 81 ? 32.571 48.139 119.887 1.000 38.880 81 PHE E O 1
ATOM 11291 N N . ILE E 1 82 ? 34.564 49.216 119.539 1.000 37.362 82 ILE E N 1
ATOM 11292 C CA . ILE E 1 82 ? 34.622 49.897 120.864 1.000 39.159 82 ILE E CA 1
ATOM 11293 C C . ILE E 1 82 ? 34.532 51.399 120.646 1.000 40.398 82 ILE E C 1
ATOM 11294 O O . ILE E 1 82 ? 35.561 52.013 120.282 1.000 40.854 82 ILE E O 1
ATOM 11310 N N . SER E 1 83 ? 33.376 51.994 120.912 1.000 38.293 83 SER E N 1
ATOM 11311 C CA . SER E 1 83 ? 33.205 53.465 120.859 1.000 39.884 83 SER E CA 1
ATOM 11312 C C . SER E 1 83 ? 33.625 54.078 122.210 1.000 38.351 83 SER E C 1
ATOM 11313 O O . SER E 1 83 ? 33.325 53.509 123.266 1.000 38.257 83 SER E O 1
ATOM 11321 N N . VAL E 1 84 ? 34.323 55.215 122.151 1.000 40.301 84 VAL E N 1
ATOM 11322 C CA . VAL E 1 84 ? 34.972 55.914 123.293 1.000 36.953 84 VAL E CA 1
ATOM 11323 C C . VAL E 1 84 ? 34.344 57.295 123.384 1.000 40.352 84 VAL E C 1
ATOM 11324 O O . VAL E 1 84 ? 34.576 58.127 122.477 1.000 38.691 84 VAL E O 1
ATOM 11337 N N . HIS E 1 85 ? 33.581 57.501 124.460 1.000 39.115 85 HIS E N 1
ATOM 11338 C CA . HIS E 1 85 ? 32.843 58.743 124.764 1.000 39.805 85 HIS E CA 1
ATOM 11339 C C . HIS E 1 85 ? 33.108 59.182 126.210 1.000 38.302 85 HIS E C 1
ATOM 11340 O O . HIS E 1 85 ? 33.603 58.380 127.013 1.000 37.673 85 HIS E O 1
ATOM 11355 N N . HIS E 1 86 ? 32.744 60.417 126.523 1.000 41.278 86 HIS E N 1
ATOM 11356 C CA . HIS E 1 86 ? 32.542 60.909 127.914 1.000 42.403 86 HIS E CA 1
ATOM 11357 C C . HIS E 1 86 ? 31.158 61.532 128.002 1.000 41.673 86 HIS E C 1
ATOM 11358 O O . HIS E 1 86 ? 30.616 61.918 126.962 1.000 39.802 86 HIS E O 1
ATOM 11373 N N . ASP E 1 87 ? 30.604 61.577 129.206 1.000 46.769 87 ASP E N 1
ATOM 11374 C CA . ASP E 1 87 ? 29.169 61.863 129.445 1.000 47.765 87 ASP E CA 1
ATOM 11375 C C . ASP E 1 87 ? 29.021 63.371 129.609 1.000 49.672 87 ASP E C 1
ATOM 11376 O O . ASP E 1 87 ? 30.038 64.081 129.432 1.000 50.848 87 ASP E O 1
ATOM 11385 N N . THR E 1 88 ? 27.820 63.843 129.944 1.000 55.774 88 THR E N 1
ATOM 11386 C CA . THR E 1 88 ? 27.548 65.277 130.244 1.000 59.859 88 THR E CA 1
ATOM 11387 C C . THR E 1 88 ? 28.448 65.678 131.408 1.000 61.103 88 THR E C 1
ATOM 11388 O O . THR E 1 88 ? 28.879 64.816 132.181 1.000 58.272 88 THR E O 1
ATOM 11399 N N . PRO E 1 89 ? 28.762 66.986 131.582 1.000 62.534 89 PRO E N 1
ATOM 11400 C CA . PRO E 1 89 ? 29.645 67.420 132.673 1.000 65.780 89 PRO E CA 1
ATOM 11401 C C . PRO E 1 89 ? 29.111 67.054 134.076 1.000 65.321 89 PRO E C 1
ATOM 11402 O O . PRO E 1 89 ? 29.914 66.839 134.962 1.000 65.945 89 PRO E O 1
ATOM 11413 N N . THR E 1 90 ? 27.790 66.920 134.234 1.000 62.595 90 THR E N 1
ATOM 11414 C CA . THR E 1 90 ? 27.115 66.623 135.529 1.000 69.853 90 THR E CA 1
ATOM 11415 C C . THR E 1 90 ? 27.052 65.107 135.806 1.000 73.982 90 THR E C 1
ATOM 11416 O O . THR E 1 90 ? 26.899 64.730 136.989 1.000 64.133 90 THR E O 1
ATOM 11427 N N . ALA E 1 91 ? 27.139 64.245 134.784 1.000 69.861 91 ALA E N 1
ATOM 11428 C CA . ALA E 1 91 ? 27.131 62.777 134.992 1.000 72.758 91 ALA E CA 1
ATOM 11429 C C . ALA E 1 91 ? 28.289 62.434 135.938 1.000 77.750 91 ALA E C 1
ATOM 11430 O O . ALA E 1 91 ? 29.341 63.096 135.840 1.000 83.249 91 ALA E O 1
ATOM 11437 N N . SER E 1 92 ? 28.092 61.479 136.851 1.000 69.713 92 SER E N 1
ATOM 11438 C CA A SER E 1 92 ? 29.101 61.107 137.878 0.500 67.160 92 SER E CA 1
ATOM 11439 C CA B SER E 1 92 ? 29.084 61.100 137.890 0.500 69.262 92 SER E CA 1
ATOM 11440 C C . SER E 1 92 ? 29.664 59.704 137.614 1.000 68.672 92 SER E C 1
ATOM 11441 O O . SER E 1 92 ? 30.874 59.520 137.843 1.000 72.371 92 SER E O 1
ATOM 11455 N N . ARG E 1 93 ? 28.833 58.760 137.143 1.000 58.298 93 ARG E N 1
ATOM 11456 C CA . ARG E 1 93 ? 29.203 57.317 137.079 1.000 53.222 93 ARG E CA 1
ATOM 11457 C C . ARG E 1 93 ? 29.551 56.912 135.648 1.000 47.987 93 ARG E C 1
ATOM 11458 O O . ARG E 1 93 ? 28.818 57.200 134.698 1.000 41.790 93 ARG E O 1
ATOM 11464 N N . PRO E 1 94 ? 30.665 56.181 135.451 1.000 43.120 94 PRO E N 1
ATOM 11465 C CA . PRO E 1 94 ? 31.013 55.665 134.134 1.000 43.880 94 PRO E CA 1
ATOM 11466 C C . PRO E 1 94 ? 30.112 54.473 133.768 1.000 43.100 94 PRO E C 1
ATOM 11467 O O . PRO E 1 94 ? 29.490 53.880 134.657 1.000 40.626 94 PRO E O 1
ATOM 11478 N N . GLY E 1 95 ? 30.021 54.145 132.482 1.000 41.042 95 GLY E N 1
ATOM 11479 C CA . GLY E 1 95 ? 29.134 53.048 132.058 1.000 39.325 95 GLY E CA 1
ATOM 11480 C C . GLY E 1 95 ? 29.346 52.625 130.625 1.000 38.815 95 GLY E C 1
ATOM 11481 O O . GLY E 1 95 ? 30.180 53.224 129.922 1.000 35.044 95 GLY E O 1
ATOM 11485 N N . VAL E 1 96 ? 28.637 51.577 130.217 1.000 34.415 96 VAL E N 1
ATOM 11486 C CA . VAL E 1 96 ? 28.835 50.967 128.882 1.000 35.304 96 VAL E CA 1
ATOM 11487 C C . VAL E 1 96 ? 27.469 50.663 128.296 1.000 33.528 96 VAL E C 1
ATOM 11488 O O . VAL E 1 96 ? 26.692 49.980 128.964 1.000 35.349 96 VAL E O 1
ATOM 11501 N N . TYR E 1 97 ? 27.214 51.201 127.116 1.000 33.952 97 TYR E N 1
ATOM 11502 C CA . TYR E 1 97 ? 26.089 50.781 126.245 1.000 33.625 97 TYR E CA 1
ATOM 11503 C C . TYR E 1 97 ? 26.531 49.579 125.412 1.000 35.821 97 TYR E C 1
ATOM 11504 O O . TYR E 1 97 ? 27.719 49.501 124.956 1.000 32.770 97 TYR E O 1
ATOM 11522 N N . TYR E 1 98 ? 25.648 48.607 125.245 1.000 32.846 98 TYR E N 1
ATOM 11523 C CA . TYR E 1 98 ? 25.943 47.406 124.415 1.000 33.864 98 TYR E CA 1
ATOM 11524 C C . TYR E 1 98 ? 24.889 47.354 123.300 1.000 34.360 98 TYR E C 1
ATOM 11525 O O . TYR E 1 98 ? 23.701 47.579 123.609 1.000 34.707 98 TYR E O 1
ATOM 11543 N N . SER E 1 99 ? 25.280 46.953 122.095 1.000 35.570 99 SER E N 1
ATOM 11544 C CA . SER E 1 99 ? 24.361 46.637 120.960 1.000 37.086 99 SER E CA 1
ATOM 11545 C C . SER E 1 99 ? 23.600 45.339 121.229 1.000 37.793 99 SER E C 1
ATOM 11546 O O . SER E 1 99 ? 24.018 44.533 122.055 1.000 34.720 99 SER E O 1
ATOM 11554 N N . PRO E 1 100 ? 22.509 45.033 120.488 1.000 37.679 100 PRO E N 1
ATOM 11555 C CA . PRO E 1 100 ? 21.841 43.741 120.639 1.000 39.316 100 PRO E CA 1
ATOM 11556 C C . PRO E 1 100 ? 22.642 42.535 120.116 1.000 40.789 100 PRO E C 1
ATOM 11557 O O . PRO E 1 100 ? 22.232 41.421 120.356 1.000 39.739 100 PRO E O 1
ATOM 11568 N N . HIS E 1 101 ? 23.776 42.746 119.425 1.000 40.871 101 HIS E N 1
ATOM 11569 C CA . HIS E 1 101 ? 24.556 41.637 118.814 1.000 40.751 101 HIS E CA 1
ATOM 11570 C C . HIS E 1 101 ? 25.059 40.672 119.895 1.000 40.123 101 HIS E C 1
ATOM 11571 O O . HIS E 1 101 ? 25.594 41.094 120.922 1.000 39.436 101 HIS E O 1
ATOM 11586 N N . PRO E 1 102 ? 24.964 39.332 119.697 1.000 40.355 102 PRO E N 1
ATOM 11587 C CA . PRO E 1 102 ? 25.547 38.377 120.633 1.000 42.350 102 PRO E CA 1
ATOM 11588 C C . PRO E 1 102 ? 26.974 38.749 121.031 1.000 44.295 102 PRO E C 1
ATOM 11589 O O . PRO E 1 102 ? 27.726 39.061 120.129 1.000 40.345 102 PRO E O 1
ATOM 11600 N N . GLY E 1 103 ? 27.286 38.716 122.336 1.000 39.407 103 GLY E N 1
ATOM 11601 C CA . GLY E 1 103 ? 28.614 39.037 122.894 1.000 39.136 103 GLY E CA 1
ATOM 11602 C C . GLY E 1 103 ? 28.757 40.475 123.382 1.000 36.603 103 GLY E C 1
ATOM 11603 O O . GLY E 1 103 ? 29.579 40.702 124.299 1.000 38.123 103 GLY E O 1
ATOM 11607 N N . SER E 1 104 ? 28.029 41.420 122.780 1.000 38.174 104 SER E N 1
ATOM 11608 C CA . SER E 1 104 ? 28.050 42.865 123.141 1.000 37.541 104 SER E CA 1
ATOM 11609 C C . SER E 1 104 ? 27.801 43.029 124.643 1.000 35.106 104 SER E C 1
ATOM 11610 O O . SER E 1 104 ? 28.571 43.769 125.311 1.000 35.211 104 SER E O 1
ATOM 11618 N N . GLU E 1 105 ? 26.750 42.410 125.184 1.000 35.275 105 GLU E N 1
ATOM 11619 C CA . GLU E 1 105 ? 26.452 42.579 126.632 1.000 36.308 105 GLU E CA 1
ATOM 11620 C C . GLU E 1 105 ? 27.601 41.984 127.465 1.000 39.992 105 GLU E C 1
ATOM 11621 O O . GLU E 1 105 ? 28.044 42.627 128.459 1.000 34.311 105 GLU E O 1
ATOM 11633 N N . GLU E 1 106 ? 28.047 40.780 127.129 1.000 36.415 106 GLU E N 1
ATOM 11634 C CA . GLU E 1 106 ? 29.133 40.104 127.880 1.000 37.641 106 GLU E CA 1
ATOM 11635 C C . GLU E 1 106 ? 30.374 41.017 127.893 1.000 39.349 106 GLU E C 1
ATOM 11636 O O . GLU E 1 106 ? 30.987 41.187 128.979 1.000 38.498 106 GLU E O 1
ATOM 11648 N N . LEU E 1 107 ? 30.715 41.627 126.762 1.000 39.754 107 LEU E N 1
ATOM 11649 C CA . LEU E 1 107 ? 31.874 42.556 126.711 1.000 40.605 107 LEU E CA 1
ATOM 11650 C C . LEU E 1 107 ? 31.579 43.777 127.582 1.000 41.033 107 LEU E C 1
ATOM 11651 O O . LEU E 1 107 ? 32.457 44.188 128.333 1.000 38.897 107 LEU E O 1
ATOM 11667 N N . ALA E 1 108 ? 30.394 44.371 127.449 1.000 36.125 108 ALA E N 1
ATOM 11668 C CA . ALA E 1 108 ? 30.013 45.561 128.244 1.000 35.391 108 ALA E CA 1
ATOM 11669 C C . ALA E 1 108 ? 30.212 45.282 129.742 1.000 39.095 108 ALA E C 1
ATOM 11670 O O . ALA E 1 108 ? 30.801 46.153 130.470 1.000 38.429 108 ALA E O 1
ATOM 11677 N N . ARG E 1 109 ? 29.735 44.127 130.212 1.000 35.800 109 ARG E N 1
ATOM 11678 C CA . ARG E 1 109 ? 29.773 43.778 131.646 1.000 38.279 109 ARG E CA 1
ATOM 11679 C C . ARG E 1 109 ? 31.222 43.589 132.096 1.000 41.842 109 ARG E C 1
ATOM 11680 O O . ARG E 1 109 ? 31.522 44.107 133.186 1.000 40.800 109 ARG E O 1
ATOM 11701 N N . THR E 1 110 ? 32.082 42.924 131.316 1.000 37.651 110 THR E N 1
ATOM 11702 C CA A THR E 1 110 ? 33.501 42.709 131.725 0.500 42.325 110 THR E CA 1
ATOM 11703 C CA B THR E 1 110 ? 33.499 42.710 131.740 0.500 43.631 110 THR E CA 1
ATOM 11704 C C . THR E 1 110 ? 34.208 44.067 131.777 1.000 42.983 110 THR E C 1
ATOM 11705 O O . THR E 1 110 ? 34.979 44.272 132.685 1.000 46.990 110 THR E O 1
ATOM 11725 N N . VAL E 1 111 ? 33.913 44.964 130.832 1.000 47.195 111 VAL E N 1
ATOM 11726 C CA . VAL E 1 111 ? 34.474 46.349 130.871 1.000 48.901 111 VAL E CA 1
ATOM 11727 C C . VAL E 1 111 ? 33.917 47.087 132.100 1.000 44.580 111 VAL E C 1
ATOM 11728 O O . VAL E 1 111 ? 34.710 47.642 132.851 1.000 43.602 111 VAL E O 1
ATOM 11741 N N . ALA E 1 112 ? 32.599 47.074 132.312 1.000 43.405 112 ALA E N 1
ATOM 11742 C CA . ALA E 1 112 ? 31.937 47.843 133.382 1.000 43.185 112 ALA E CA 1
ATOM 11743 C C . ALA E 1 112 ? 32.510 47.424 134.758 1.000 43.750 112 ALA E C 1
ATOM 11744 O O . ALA E 1 112 ? 32.709 48.324 135.613 1.000 42.564 112 ALA E O 1
ATOM 11751 N N . ALA E 1 113 ? 32.804 46.129 134.934 1.000 43.178 113 ALA E N 1
ATOM 11752 C CA . ALA E 1 113 ? 33.416 45.512 136.137 1.000 45.401 113 ALA E CA 1
ATOM 11753 C C . ALA E 1 113 ? 34.749 46.200 136.499 1.000 48.522 113 ALA E C 1
ATOM 11754 O O . ALA E 1 113 ? 35.020 46.304 137.698 1.000 51.644 113 ALA E O 1
ATOM 11761 N N . ALA E 1 114 ? 35.522 46.677 135.513 1.000 49.043 114 ALA E N 1
ATOM 11762 C CA . ALA E 1 114 ? 36.851 47.315 135.700 1.000 52.282 114 ALA E CA 1
ATOM 11763 C C . ALA E 1 114 ? 36.750 48.836 135.876 1.000 57.196 114 ALA E C 1
ATOM 11764 O O . ALA E 1 114 ? 37.791 49.439 136.129 1.000 61.559 114 ALA E O 1
ATOM 11771 N N . LEU E 1 115 ? 35.568 49.446 135.724 1.000 53.817 115 LEU E N 1
ATOM 11772 C CA . LEU E 1 115 ? 35.393 50.929 135.771 1.000 55.948 115 LEU E CA 1
ATOM 11773 C C . LEU E 1 115 ? 34.951 51.389 137.173 1.000 51.556 115 LEU E C 1
ATOM 11774 O O . LEU E 1 115 ? 34.581 52.545 137.309 1.000 51.833 115 LEU E O 1
ATOM 11790 N N . GLY E 1 116 ? 34.898 50.489 138.155 1.000 58.837 116 GLY E N 1
ATOM 11791 C CA . GLY E 1 116 ? 34.780 50.849 139.580 1.000 62.688 116 GLY E CA 1
ATOM 11792 C C . GLY E 1 116 ? 33.344 50.980 140.061 1.000 65.555 116 GLY E C 1
ATOM 11793 O O . GLY E 1 116 ? 32.412 50.427 139.412 1.000 58.295 116 GLY E O 1
ATOM 11797 N N . GLU E 1 117 ? 33.181 51.679 141.184 1.000 59.774 117 GLU E N 1
ATOM 11798 C CA . GLU E 1 117 ? 31.922 51.734 141.957 1.000 62.042 117 GLU E CA 1
ATOM 11799 C C . GLU E 1 117 ? 30.899 52.502 141.120 1.000 55.984 117 GLU E C 1
ATOM 11800 O O . GLU E 1 117 ? 31.250 53.562 140.540 1.000 53.450 117 GLU E O 1
ATOM 11806 N N . GLY E 1 118 ? 29.687 51.963 141.022 1.000 52.309 118 GLY E N 1
ATOM 11807 C CA . GLY E 1 118 ? 28.558 52.677 140.401 1.000 53.620 118 GLY E CA 1
ATOM 11808 C C . GLY E 1 118 ? 28.565 52.561 138.882 1.000 46.705 118 GLY E C 1
ATOM 11809 O O . GLY E 1 118 ? 27.650 53.120 138.283 1.000 47.759 118 GLY E O 1
ATOM 11813 N N . ALA E 1 119 ? 29.537 51.863 138.273 1.000 41.267 119 ALA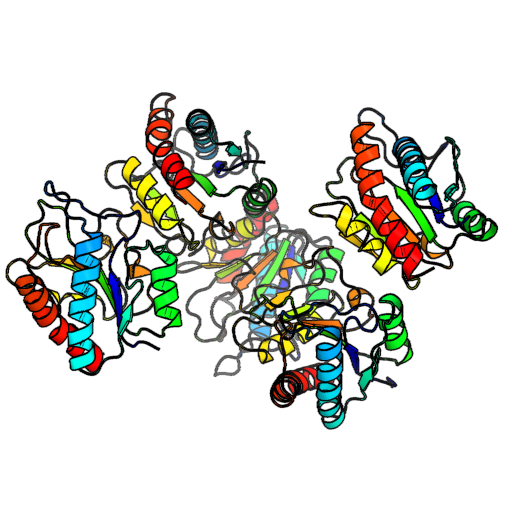 E N 1
ATOM 11814 C CA . ALA E 1 119 ? 29.561 51.592 136.809 1.000 40.009 119 ALA E CA 1
ATOM 11815 C C . ALA E 1 119 ? 28.237 50.938 136.401 1.000 37.577 119 ALA E C 1
ATOM 11816 O O . ALA E 1 119 ? 27.711 50.133 137.200 1.000 38.984 119 ALA E O 1
ATOM 11823 N N . TRP E 1 120 ? 27.666 51.358 135.275 1.000 40.563 120 TRP E N 1
ATOM 11824 C CA . TRP E 1 120 ? 26.357 50.847 134.765 1.000 37.467 120 TRP E CA 1
ATOM 11825 C C . TRP E 1 120 ? 26.561 50.247 133.372 1.000 40.662 120 TRP E C 1
ATOM 11826 O O . TRP E 1 120 ? 27.610 50.517 132.709 1.000 37.434 120 TRP E O 1
ATOM 11847 N N . VAL E 1 121 ? 25.616 49.403 132.969 1.000 34.533 121 VAL E N 1
ATOM 11848 C CA . VAL E 1 121 ? 25.526 48.881 131.596 1.000 34.934 121 VAL E CA 1
ATOM 11849 C C . VAL E 1 121 ? 24.085 49.113 131.167 1.000 33.683 121 VAL E C 1
ATOM 11850 O O . VAL E 1 121 ? 23.159 48.971 132.013 1.000 33.612 121 VAL E O 1
ATOM 11863 N N . ARG E 1 122 ? 23.918 49.536 129.928 1.000 33.472 122 ARG E N 1
ATOM 11864 C CA . ARG E 1 122 ? 22.569 49.689 129.354 1.000 36.357 122 ARG E CA 1
ATOM 11865 C C . ARG E 1 122 ? 22.598 49.155 127.929 1.000 34.393 122 ARG E C 1
ATOM 11866 O O . ARG E 1 122 ? 23.560 49.347 127.176 1.000 31.265 122 ARG E O 1
ATOM 11887 N N . PRO E 1 123 ? 21.481 48.567 127.458 1.000 31.817 123 PRO E N 1
ATOM 11888 C CA . PRO E 1 123 ? 21.326 48.334 126.025 1.000 33.723 123 PRO E CA 1
ATOM 11889 C C . PRO E 1 123 ? 21.192 49.678 125.303 1.000 33.794 123 PRO E C 1
ATOM 11890 O O . PRO E 1 123 ? 20.716 50.661 125.901 1.000 34.252 123 PRO E O 1
ATOM 11901 N N . SER E 1 124 ? 21.514 49.686 124.007 1.000 35.369 124 SER E N 1
ATOM 11902 C CA . SER E 1 124 ? 21.293 50.822 123.074 1.000 35.400 124 SER E CA 1
ATOM 11903 C C . SER E 1 124 ? 19.833 51.308 123.136 1.000 34.971 124 SER E C 1
ATOM 11904 O O . SER E 1 124 ? 19.617 52.504 123.011 1.000 33.570 124 SER E O 1
ATOM 11912 N N . SER E 1 125 ? 18.872 50.413 123.326 1.000 32.831 125 SER E N 1
ATOM 11913 C CA . SER E 1 125 ? 17.434 50.772 123.412 1.000 35.632 125 SER E CA 1
ATOM 11914 C C . SER E 1 125 ? 17.179 51.720 124.591 1.000 40.762 125 SER E C 1
ATOM 11915 O O . SER E 1 125 ? 16.168 52.377 124.583 1.000 38.469 125 SER E O 1
ATOM 11923 N N . ALA E 1 126 ? 18.060 51.786 125.600 1.000 40.889 126 ALA E N 1
ATOM 11924 C CA . ALA E 1 126 ? 17.834 52.634 126.784 1.000 41.362 126 ALA E CA 1
ATOM 11925 C C . ALA E 1 126 ? 18.511 53.994 126.589 1.000 41.008 126 ALA E C 1
ATOM 11926 O O . ALA E 1 126 ? 18.285 54.835 127.437 1.000 39.992 126 ALA E O 1
ATOM 11933 N N . SER E 1 127 ? 19.259 54.220 125.500 1.000 37.603 127 SER E N 1
ATOM 11934 C CA . SER E 1 127 ? 19.842 55.542 125.143 1.000 37.203 127 SER E CA 1
ATOM 11935 C C . SER E 1 127 ? 18.720 56.547 124.856 1.000 37.363 127 SER E C 1
ATOM 11936 O O . SER E 1 127 ? 17.524 56.115 124.703 1.000 33.849 127 SER E O 1
ATOM 11944 N N . ARG E 1 128 ? 19.092 57.822 124.762 1.000 35.885 128 ARG E N 1
ATOM 11945 C CA . ARG E 1 128 ? 18.128 58.951 124.599 1.000 41.970 128 ARG E CA 1
ATOM 11946 C C . ARG E 1 128 ? 17.087 58.682 123.496 1.000 42.711 128 ARG E C 1
ATOM 11947 O O . ARG E 1 128 ? 15.879 58.851 123.760 1.000 40.909 128 ARG E O 1
ATOM 11968 N N . PHE E 1 129 ? 17.507 58.277 122.290 1.000 39.132 129 PHE E N 1
ATOM 11969 C CA . PHE E 1 129 ? 16.547 58.078 121.158 1.000 39.151 129 PHE E CA 1
ATOM 11970 C C . PHE E 1 129 ? 16.257 56.595 120.893 1.000 38.373 129 PHE E C 1
ATOM 11971 O O . PHE E 1 129 ? 15.553 56.277 119.914 1.000 35.453 129 PHE E O 1
ATOM 11988 N N . GLY E 1 130 ? 16.750 55.701 121.759 1.000 33.855 130 GLY E N 1
ATOM 11989 C CA . GLY E 1 130 ? 16.349 54.289 121.769 1.000 33.558 130 GLY E CA 1
ATOM 11990 C C . GLY E 1 130 ? 17.160 53.472 120.791 1.000 31.770 130 GLY E C 1
ATOM 11991 O O . GLY E 1 130 ? 16.743 52.354 120.478 1.000 33.280 130 GLY E O 1
ATOM 11995 N N . ARG E 1 131 ? 18.269 54.013 120.299 1.000 33.621 131 ARG E N 1
ATOM 11996 C CA . ARG E 1 131 ? 19.131 53.300 119.343 1.000 35.837 131 ARG E CA 1
ATOM 11997 C C . ARG E 1 131 ? 20.473 54.010 119.329 1.000 37.341 131 ARG E C 1
ATOM 11998 O O . ARG E 1 131 ? 20.481 55.197 119.603 1.000 34.686 131 ARG E O 1
ATOM 12019 N N . LEU E 1 132 ? 21.538 53.285 119.024 1.000 33.737 132 LEU E N 1
ATOM 12020 C CA . LEU E 1 132 ? 22.887 53.876 118.824 1.000 35.742 132 LEU E CA 1
ATOM 12021 C C . LEU E 1 132 ? 23.510 53.305 117.555 1.000 36.414 132 LEU E C 1
ATOM 12022 O O . LEU E 1 132 ? 23.214 52.136 117.149 1.000 36.860 132 LEU E O 1
ATOM 12038 N N . TYR E 1 133 ? 24.415 54.069 116.973 1.000 39.895 133 TYR E N 1
ATOM 12039 C CA .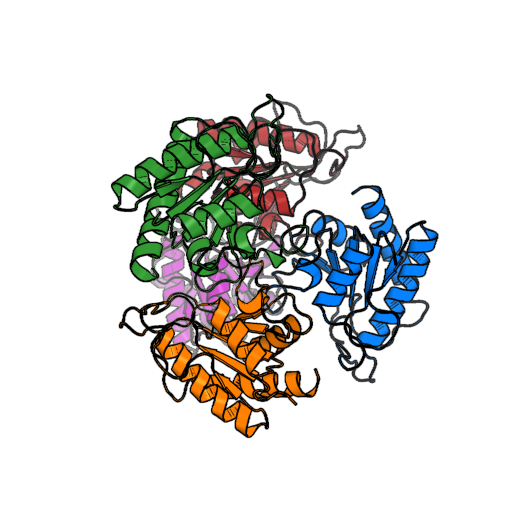 TYR E 1 133 ? 25.056 53.711 115.684 1.000 34.406 133 TYR E CA 1
ATOM 12040 C C . TYR E 1 133 ? 25.826 52.400 115.806 1.000 38.470 133 TYR E C 1
ATOM 12041 O O . TYR E 1 133 ? 25.948 51.673 114.771 1.000 39.467 133 TYR E O 1
ATOM 12059 N N . ILE E 1 134 ? 26.278 52.053 117.023 1.000 35.186 134 ILE E N 1
ATOM 12060 C CA . ILE E 1 134 ? 27.006 50.776 117.278 1.000 36.597 134 ILE E CA 1
ATOM 12061 C C . ILE E 1 134 ? 26.125 49.569 116.919 1.000 38.256 134 ILE E C 1
ATOM 12062 O O . ILE E 1 134 ? 26.713 48.508 116.665 1.000 38.869 134 ILE E O 1
ATOM 12078 N N . ASP E 1 135 ? 24.784 49.720 116.898 1.000 38.283 135 ASP E N 1
ATOM 12079 C CA . ASP E 1 135 ? 23.817 48.621 116.584 1.000 37.611 135 ASP E CA 1
ATOM 12080 C C . ASP E 1 135 ? 23.967 48.183 115.117 1.000 41.132 135 ASP E C 1
ATOM 12081 O O . ASP E 1 135 ? 23.566 47.063 114.789 1.000 39.864 135 ASP E O 1
ATOM 12090 N N . ASP E 1 136 ? 24.581 49.001 114.261 1.000 39.696 136 ASP E N 1
ATOM 12091 C CA . ASP E 1 136 ? 24.773 48.688 112.822 1.000 43.135 136 ASP E CA 1
ATOM 12092 C C . ASP E 1 136 ? 26.013 47.790 112.666 1.000 44.338 136 ASP E C 1
ATOM 12093 O O . ASP E 1 136 ? 26.184 47.225 111.599 1.000 41.649 136 ASP E O 1
ATOM 12102 N N . PHE E 1 137 ? 26.879 47.643 113.668 1.000 41.587 137 PHE E N 1
ATOM 12103 C CA . PHE E 1 137 ? 28.099 46.800 113.520 1.000 41.352 137 PHE E CA 1
ATOM 12104 C C . PHE E 1 137 ? 27.737 45.319 113.627 1.000 47.661 137 PHE E C 1
ATOM 12105 O O . PHE E 1 137 ? 27.146 44.917 114.615 1.000 41.944 137 PHE E O 1
ATOM 12122 N N . PRO E 1 138 ? 28.104 44.438 112.664 1.000 49.450 138 PRO E N 1
ATOM 12123 C CA . PRO E 1 138 ? 27.723 43.032 112.738 1.000 50.590 138 PRO E CA 1
ATOM 12124 C C . PRO E 1 138 ? 28.776 42.261 113.552 1.000 50.294 138 PRO E C 1
ATOM 12125 O O . PRO E 1 138 ? 29.523 41.479 113.019 1.000 50.534 138 PRO E O 1
ATOM 12136 N N . GLY E 1 139 ? 28.782 42.478 114.866 1.000 49.690 139 GLY E N 1
ATOM 12137 C CA . GLY E 1 139 ? 29.743 41.875 115.804 1.000 46.831 139 GLY E CA 1
ATOM 12138 C C . GLY E 1 139 ? 29.567 42.499 117.184 1.000 43.900 139 GLY E C 1
ATOM 12139 O O . GLY E 1 139 ? 28.753 43.402 117.343 1.000 43.224 139 GLY E O 1
ATOM 12143 N N . PRO E 1 140 ? 30.273 42.016 118.222 1.000 42.029 140 PRO E N 1
ATOM 12144 C CA . PRO E 1 140 ? 30.180 42.635 119.537 1.000 42.082 140 PRO E CA 1
ATOM 12145 C C . PRO E 1 140 ? 30.586 44.110 119.421 1.000 40.896 140 PRO E C 1
ATOM 12146 O O . PRO E 1 140 ? 31.652 44.412 118.898 1.000 41.404 140 PRO E O 1
ATOM 12157 N N . ALA E 1 141 ? 29.710 44.997 119.887 1.000 39.261 141 ALA E N 1
ATOM 12158 C CA . ALA E 1 141 ? 29.851 46.464 119.750 1.000 38.291 141 ALA E CA 1
ATOM 12159 C C . ALA E 1 141 ? 29.477 47.117 121.073 1.000 38.040 141 ALA E C 1
ATOM 12160 O O . ALA E 1 141 ? 28.383 46.798 121.610 1.000 33.780 141 ALA E O 1
ATOM 12167 N N . ILE E 1 142 ? 30.327 48.001 121.599 1.000 32.976 142 ILE E N 1
ATOM 12168 C CA . ILE E 1 142 ? 30.013 48.715 122.860 1.000 35.607 142 ILE E CA 1
ATOM 12169 C C . ILE E 1 142 ? 30.383 50.182 122.698 1.000 37.715 142 ILE E C 1
ATOM 12170 O O . ILE E 1 142 ? 31.187 50.529 121.812 1.000 34.991 142 ILE E O 1
ATOM 12186 N N . LEU E 1 143 ? 29.745 51.004 123.517 1.000 37.463 143 LEU E N 1
ATOM 12187 C CA . LEU E 1 143 ? 30.046 52.442 123.630 1.000 35.866 143 LEU E CA 1
ATOM 12188 C C . LEU E 1 143 ? 30.327 52.711 125.103 1.000 39.023 143 LEU E C 1
ATOM 12189 O O . LEU E 1 143 ? 29.394 52.630 125.925 1.000 37.003 143 LEU E O 1
ATOM 12205 N N . VAL E 1 144 ? 31.597 52.978 125.415 1.000 36.482 144 VAL E N 1
ATOM 12206 C CA . VAL E 1 144 ? 32.057 53.277 126.795 1.000 36.353 144 VAL E CA 1
ATOM 12207 C C . VAL E 1 144 ? 31.924 54.776 127.087 1.000 36.768 144 VAL E C 1
ATOM 12208 O O . VAL E 1 144 ? 32.473 55.581 126.324 1.000 38.860 144 VAL E O 1
ATOM 12221 N N . GLU E 1 145 ? 31.217 55.127 128.168 1.000 41.631 145 GLU E N 1
ATOM 12222 C CA . GLU E 1 145 ? 31.195 56.477 128.793 1.000 41.478 145 GLU E CA 1
ATOM 12223 C C . GLU E 1 145 ? 32.165 56.436 129.979 1.000 43.648 145 GLU E C 1
ATOM 12224 O O . GLU E 1 145 ? 31.801 55.907 131.039 1.000 37.500 145 GLU E O 1
ATOM 12236 N N . PHE E 1 146 ? 33.393 56.889 129.757 1.000 43.883 146 PHE E N 1
ATOM 12237 C CA . PHE E 1 146 ? 34.464 57.017 130.781 1.000 49.740 146 PHE E CA 1
ATOM 12238 C C . PHE E 1 146 ? 34.161 58.167 131.764 1.000 60.572 146 PHE E C 1
ATOM 12239 O O . PHE E 1 146 ? 35.113 58.867 132.145 1.000 70.481 146 PHE E O 1
ATOM 12256 N N . GLY E 1 147 ? 32.892 58.386 132.133 1.000 53.805 147 GLY E N 1
ATOM 12257 C CA . GLY E 1 147 ? 32.496 59.414 133.111 1.000 54.863 147 GLY E CA 1
ATOM 12258 C C . GLY E 1 147 ? 32.349 60.793 132.478 1.000 59.790 147 GLY E C 1
ATOM 12259 O O . GLY E 1 147 ? 32.417 60.941 131.261 1.000 54.170 147 GLY E O 1
ATOM 12263 N N . PRO E 1 148 ? 32.147 61.850 133.295 1.000 55.705 148 PRO E N 1
ATOM 12264 C CA . PRO E 1 148 ? 31.794 63.163 132.772 1.000 56.943 148 PRO E CA 1
ATOM 12265 C C . PRO E 1 148 ? 32.895 63.784 131.905 1.000 51.037 148 PRO E C 1
ATOM 12266 O O . PRO E 1 148 ? 34.066 63.446 132.040 1.000 44.684 148 PRO E O 1
ATOM 12277 N N . THR E 1 149 ? 32.469 64.645 130.988 1.000 50.087 149 THR E N 1
ATOM 12278 C CA . THR E 1 149 ? 33.366 65.560 130.240 1.000 48.264 149 THR E CA 1
ATOM 12279 C C . THR E 1 149 ? 33.809 66.645 131.234 1.000 46.605 149 THR E C 1
ATOM 12280 O O . THR E 1 149 ? 32.973 67.494 131.659 1.000 45.558 149 THR E O 1
ATOM 12291 N N . ARG E 1 150 ? 35.066 66.531 131.619 1.000 46.063 150 ARG E N 1
ATOM 12292 C CA . ARG E 1 150 ? 35.778 67.382 132.605 1.000 54.752 150 ARG E CA 1
ATOM 12293 C C . ARG E 1 150 ? 37.250 67.285 132.232 1.000 51.825 150 ARG E C 1
ATOM 12294 O O . ARG E 1 150 ? 37.647 66.325 131.565 1.000 47.325 150 ARG E O 1
ATOM 12300 N N . PRO E 1 151 ? 38.109 68.217 132.700 1.000 54.603 151 PRO E N 1
ATOM 12301 C CA . PRO E 1 151 ? 39.550 68.076 132.504 1.000 54.594 151 PRO E CA 1
ATOM 12302 C C . PRO E 1 151 ? 39.997 66.772 133.178 1.000 49.027 151 PRO E C 1
ATOM 12303 O O . PRO E 1 151 ? 39.490 66.431 134.218 1.000 53.464 151 PRO E O 1
ATOM 12314 N N . ILE E 1 152 ? 40.875 66.038 132.510 1.000 46.788 152 ILE E N 1
ATOM 12315 C CA . ILE E 1 152 ? 41.300 64.656 132.858 1.000 50.166 152 ILE E CA 1
ATOM 12316 C C . ILE E 1 152 ? 42.820 64.605 132.678 1.000 53.165 152 ILE E C 1
ATOM 12317 O O . ILE E 1 152 ? 43.282 64.868 131.545 1.000 55.722 152 ILE E O 1
ATOM 12333 N N . SER E 1 153 ? 43.538 64.269 133.743 1.000 54.855 153 SER E N 1
ATOM 12334 C CA . SER E 1 153 ? 45.023 64.204 133.788 1.000 61.689 153 SER E CA 1
ATOM 12335 C C . SER E 1 153 ? 45.506 62.965 133.030 1.000 60.588 153 SER E C 1
ATOM 12336 O O . SER E 1 153 ? 44.725 61.990 132.944 1.000 61.104 153 SER E O 1
ATOM 12344 N N . ARG E 1 154 ? 46.768 62.963 132.589 1.000 55.454 154 ARG E N 1
ATOM 12345 C CA . ARG E 1 154 ? 47.388 61.819 131.874 1.000 57.039 154 ARG E CA 1
ATOM 12346 C C . ARG E 1 154 ? 47.336 60.566 132.764 1.000 59.199 154 ARG E C 1
ATOM 12347 O O . ARG E 1 154 ? 47.201 59.455 132.197 1.000 56.447 154 ARG E O 1
ATOM 12353 N N . ALA E 1 155 ? 47.423 60.711 134.097 1.000 53.605 155 ALA E N 1
ATOM 12354 C CA . ALA E 1 155 ? 47.389 59.575 135.055 1.000 57.390 155 ALA E CA 1
ATOM 12355 C C . ALA E 1 155 ? 46.000 58.898 135.047 1.000 50.500 155 ALA E C 1
ATOM 12356 O O . ALA E 1 155 ? 45.952 57.674 134.939 1.000 49.198 155 ALA E O 1
ATOM 12363 N N . GLU E 1 156 ? 44.905 59.657 135.161 1.000 50.673 156 GLU E N 1
ATOM 12364 C CA . GLU E 1 156 ? 43.526 59.083 135.107 1.000 58.306 156 GLU E CA 1
ATOM 12365 C C . GLU E 1 156 ? 43.313 58.387 133.747 1.000 53.652 156 GLU E C 1
ATOM 12366 O O . GLU E 1 156 ? 42.738 57.283 133.720 1.000 49.692 156 GLU E O 1
ATOM 12378 N N . ARG E 1 157 ? 43.781 59.009 132.661 1.000 45.560 157 ARG E N 1
ATOM 12379 C CA . ARG E 1 157 ? 43.744 58.463 131.281 1.000 48.240 157 ARG E CA 1
ATOM 12380 C C . ARG E 1 157 ? 44.437 57.101 131.228 1.000 51.120 157 ARG E C 1
ATOM 12381 O O . ARG E 1 157 ? 43.863 56.149 130.649 1.000 44.894 157 ARG E O 1
ATOM 12402 N N . ILE E 1 158 ? 45.661 57.003 131.750 1.000 52.792 158 ILE E N 1
ATOM 12403 C CA . ILE E 1 158 ? 46.419 55.711 131.740 1.000 52.695 158 ILE E CA 1
ATOM 12404 C C . ILE E 1 158 ? 45.696 54.703 132.652 1.000 47.872 158 ILE E C 1
ATOM 12405 O O . ILE E 1 158 ? 45.527 53.561 132.207 1.000 47.901 158 ILE E O 1
ATOM 12421 N N . ALA E 1 159 ? 45.266 55.095 133.857 1.000 46.109 159 ALA E N 1
ATOM 12422 C CA . ALA E 1 159 ? 44.480 54.223 134.768 1.000 51.534 159 ALA E CA 1
ATOM 12423 C C . ALA E 1 159 ? 43.248 53.657 134.037 1.000 51.704 159 ALA E C 1
ATOM 12424 O O . ALA E 1 159 ? 42.907 52.469 134.247 1.000 49.234 159 ALA E O 1
ATOM 12431 N N . ARG E 1 160 ? 42.548 54.488 133.256 1.000 53.232 160 ARG E N 1
ATOM 12432 C CA . ARG E 1 160 ? 41.278 54.075 132.584 1.000 45.078 160 ARG E CA 1
ATOM 12433 C C . ARG E 1 160 ? 41.624 53.094 131.473 1.000 48.328 160 ARG E C 1
ATOM 12434 O O . ARG E 1 160 ? 40.963 52.030 131.370 1.000 48.735 160 ARG E O 1
ATOM 12455 N N . ALA E 1 161 ? 42.638 53.442 130.675 1.000 48.096 161 ALA E N 1
ATOM 12456 C CA . ALA E 1 161 ? 43.160 52.588 129.590 1.000 46.502 161 ALA E CA 1
ATOM 12457 C C . ALA E 1 161 ? 43.544 51.224 130.166 1.000 52.210 161 ALA E C 1
ATOM 12458 O O . ALA E 1 161 ? 43.170 50.185 129.582 1.000 53.605 161 ALA E O 1
ATOM 12465 N N . GLN E 1 162 ? 44.267 51.216 131.278 1.000 56.860 162 GLN E N 1
ATOM 12466 C CA . GLN E 1 162 ? 44.783 49.940 131.829 1.000 60.127 162 GLN E CA 1
ATOM 12467 C C . GLN E 1 162 ? 43.579 49.146 132.346 1.000 55.744 162 GLN E C 1
ATOM 12468 O O . GLN E 1 162 ? 43.480 47.963 132.011 1.000 52.652 162 GLN E O 1
ATOM 12482 N N . ALA E 1 163 ? 42.664 49.800 133.068 1.000 49.391 163 ALA E N 1
ATOM 12483 C CA . ALA E 1 163 ? 41.476 49.146 133.655 1.000 50.414 163 ALA E CA 1
ATOM 12484 C C . ALA E 1 163 ? 40.738 48.348 132.563 1.000 51.185 163 ALA E C 1
ATOM 12485 O O . ALA E 1 163 ? 40.440 47.175 132.802 1.000 59.275 163 ALA E O 1
ATOM 12492 N N . VAL E 1 164 ? 40.492 48.928 131.383 1.000 47.839 164 VAL E N 1
ATOM 12493 C CA . VAL E 1 164 ? 39.569 48.315 130.376 1.000 47.501 164 VAL E CA 1
ATOM 12494 C C . VAL E 1 164 ? 40.332 47.426 129.392 1.000 46.790 164 VAL E C 1
ATOM 12495 O O . VAL E 1 164 ? 39.694 46.508 128.828 1.000 45.227 164 VAL E O 1
ATOM 12508 N N . ALA E 1 165 ? 41.644 47.616 129.199 1.000 48.421 165 ALA E N 1
ATOM 12509 C CA . ALA E 1 165 ? 42.368 46.883 128.130 1.000 49.185 165 ALA E CA 1
ATOM 12510 C C . ALA E 1 165 ? 42.402 45.379 128.460 1.000 43.665 165 ALA E C 1
ATOM 12511 O O . ALA E 1 165 ? 42.248 44.566 127.522 1.000 49.708 165 ALA E O 1
ATOM 12518 N N . SER E 1 166 ? 42.574 45.012 129.731 1.000 50.600 166 SER E N 1
ATOM 12519 C CA . SER E 1 166 ? 42.592 43.598 130.176 1.000 54.533 166 SER E CA 1
ATOM 12520 C C . SER E 1 166 ? 41.271 42.935 129.800 1.000 51.098 166 SER E C 1
ATOM 12521 O O . SER E 1 166 ? 41.275 41.937 129.082 1.000 46.737 166 SER E O 1
ATOM 12529 N N . PRO E 1 167 ? 40.104 43.456 130.253 1.000 48.939 167 PRO E N 1
ATOM 12530 C CA . PRO E 1 167 ? 38.818 42.839 129.924 1.000 47.038 167 PRO E CA 1
ATOM 12531 C C . PRO E 1 167 ? 38.565 42.746 128.416 1.000 43.086 167 PRO E C 1
ATOM 12532 O O . PRO E 1 167 ? 38.149 41.730 127.958 1.000 47.238 167 PRO E O 1
ATOM 12543 N N . ILE E 1 168 ? 38.841 43.808 127.655 1.000 45.585 168 ILE E N 1
ATOM 12544 C CA . ILE E 1 168 ? 38.645 43.776 126.181 1.000 43.658 168 ILE E CA 1
ATOM 12545 C C . ILE E 1 168 ? 39.465 42.621 125.583 1.000 49.351 168 ILE E C 1
ATOM 12546 O O . ILE E 1 168 ? 38.921 41.877 124.723 1.000 52.270 168 ILE E O 1
ATOM 12562 N N . ALA E 1 169 ? 40.736 42.502 125.974 1.000 52.030 169 ALA E N 1
ATOM 12563 C CA . ALA E 1 169 ? 41.685 41.470 125.484 1.000 57.818 169 ALA E CA 1
ATOM 12564 C C . ALA E 1 169 ? 41.190 40.049 125.828 1.000 56.487 169 ALA E C 1
ATOM 12565 O O . ALA E 1 169 ? 41.186 39.179 124.912 1.000 54.149 169 ALA E O 1
ATOM 12572 N N . GLU E 1 170 ? 40.794 39.808 127.084 1.000 55.620 170 GLU E N 1
ATOM 12573 C CA . GLU E 1 170 ? 40.254 38.491 127.539 1.000 53.415 170 GLU E CA 1
ATOM 12574 C C . GLU E 1 170 ? 38.990 38.159 126.742 1.000 62.634 170 GLU E C 1
ATOM 12575 O O . GLU E 1 170 ? 38.869 36.997 126.288 1.000 55.257 170 GLU E O 1
ATOM 12581 N N . PHE E 1 171 ? 38.085 39.129 126.557 1.000 52.497 171 PHE E N 1
ATOM 12582 C CA . PHE E 1 171 ? 36.881 38.940 125.711 1.000 50.853 171 PHE E CA 1
ATOM 12583 C C . PHE E 1 171 ? 37.302 38.521 124.298 1.000 49.739 171 PHE E C 1
ATOM 12584 O O . PHE E 1 171 ? 36.715 37.563 123.762 1.000 50.162 171 PHE E O 1
ATOM 12601 N N . ALA E 1 172 ? 38.247 39.249 123.697 1.000 47.891 172 ALA E N 1
ATOM 12602 C CA . ALA E 1 172 ? 38.779 38.973 122.336 1.000 52.982 172 ALA E CA 1
ATOM 12603 C C . ALA E 1 172 ? 39.288 37.525 122.249 1.000 51.384 172 ALA E C 1
ATOM 12604 O O . ALA E 1 172 ? 38.977 36.870 121.256 1.000 53.968 172 ALA E O 1
ATOM 12611 N N . ARG E 1 173 ? 40.022 37.069 123.266 1.000 60.225 173 ARG E N 1
ATOM 12612 C CA . ARG E 1 173 ? 40.625 35.704 123.357 1.000 67.610 173 ARG E CA 1
ATOM 12613 C C . ARG E 1 173 ? 39.537 34.621 123.499 1.000 65.870 173 ARG E C 1
ATOM 12614 O O . ARG E 1 173 ? 39.635 33.581 122.815 1.000 59.465 173 ARG E O 1
ATOM 12635 N N . ARG E 1 174 ? 38.547 34.825 124.370 1.000 61.719 174 ARG E N 1
ATOM 12636 C CA . ARG E 1 174 ? 37.523 33.791 124.686 1.000 59.753 174 ARG E CA 1
ATOM 12637 C C . ARG E 1 174 ? 36.498 33.722 123.542 1.000 62.365 174 ARG E C 1
ATOM 12638 O O . ARG E 1 174 ? 36.122 32.593 123.175 1.000 62.311 174 ARG E O 1
ATOM 12644 N N . TRP E 1 175 ? 36.055 34.866 123.002 1.000 58.621 175 TRP E N 1
ATOM 12645 C CA . TRP E 1 175 ? 35.052 34.942 121.901 1.000 60.890 175 TRP E CA 1
ATOM 12646 C C . TRP E 1 175 ? 35.767 34.850 120.550 1.000 66.881 175 TRP E C 1
ATOM 12647 O O . TRP E 1 175 ? 35.268 35.298 119.521 1.000 69.031 175 TRP E O 1
#

Nearest PDB structures (foldseek):
  7b3n-assembly5_E  TM=1.004E+00  e=4.271E-36  Thermus parvatiensis
  5emi-assembly1_A  TM=8.024E-01  e=8.105E-14  Nostoc punctiforme PCC 73102
  8c0j-assembly1_A  TM=8.345E-01  e=5.250E-12  Citrobacter rodentium
  8c2o-assembly2_B  TM=8.646E-01  e=4.639E-11  Escherichia coli
  5j72-assembly1_A  TM=8.136E-01  e=8.118E-12  Clostridioides difficile 630

B-factor: mean 42.47, std 12.06, range [18.17, 132.97]

Radius of gyration: 30.97 Å; Cα contacts (8 Å, |Δi|>4): 2039; chains: 5; bounding box: 64×66×98 Å

Sequence (843 aa):
PSSAYIVLDPGHGGQDPGAVAPDGTREADLNLAQALTLKEYLVALGYRVGFTRTSDVYVPLSERIAMARRMGARLFISVHHDTPTASRPGVYYSPHPGSEELARTTVAAALGEGAWVRPSSSASRFGRLYIDDFPGPAILVEFGPTRPISRAERRIARAQAVASPIAEFARRWAPSAYIVLDPGHGGQDPGAVAPDGTREADLNLAQALTLKEYLVALGYRVGFTRTSDVYVPLSERIAMARRMGARLFISVHHDTPTASRPGVYYSPHPGSEELARTVAAALGEGAWVRPSSSASRFGRLYIDDFPGPAILVEFGPTRPISRAERRIARAQAVASPIAEFARRWAYIVLDPGHGGQDPGAVAPDGTREADLNLAQALTLKEYLVALGYRVGFTRTSDVYVPLSERIAMARRMGARLFISVHHDTPTASRPGVYYSPHPGSEELARTTVAAALGEGAWVRPSSASRFGRLYIDDFPGPAILVEFGPTRPISRAERIARAQAVASPIAEFARRWTSAYIVLDPGHGGQDPGAVAPDGTREADLNLAQALTLKEYLVALGYRVGFTRTSDVYVPLSERIAMARRMGARLFISVHHDTPTASRPGVYYSPHPGSEELARTVAAALGEGAWVRPSSSSASRFGRRLYIDDFPGPAILVEFGPTRPISRAERRIARAQAVASSPIAEFARRWSAYIVLDPGHGGQDPGAVAPDGTREADLNLAQALTLKEYLVALGYRVGFTRTSDVYVPLSERIAMARRMGARLFISVHHDTPTASSRPGVYYSPHPGSEELARTTVAAALGEGAWVRPSSASRFGRLYIDDFPGPAILVEFGPTRPISRAERIARAQAVASPIAEFARRW

InterPro domains:
  IPR002508 N-acetylmuramoyl-L-alanine amidase, catalytic domain [PF01520] (11-148)
  IPR002508 N-acetylmuramoyl-L-alanine amidase, catalytic domain [cd02696] (11-147)
  IPR050695 N-acetylmuramoyl-L-alanine amidase 3 [PTHR30404] (9-149)

Foldseek 3Di:
DAWQEEEEQPAFAVGQDAADPVGQGQSVVSLLLSVLLVVLLVVLPTGYHYLDNHRHGDDLVSRQVVCVVNVYQEYEYGTAAHQPFDEKAKEWAPAPPQVVLRVLQQVLLDDPYYYHYCCVPPVGHDSQNPHNHHYMYIHSYHRDDDDPVNSNSSSNSRSVSNSVSSVPD/DQLFQEEEEQPFFAVGQDAAAPVGQGQSVVSLLLSVLLCVLLVVLPGRYHYLDNHRHGDPLLSRQVVCVVRVYQEYEYGTADHQPWAEKAKEWAPAPLQVVLRVLQQVLLDPPYYYHYCCPPPVHHDSQNPHNHRYMYIHSYHRDDDDPVNSNSSSVSNSVSNSVSSVVD/DAEEEEQPFFAVGQDAADPVGFGQSVVSLLLSVLLCVLLVVLPGHYHYLDNHRDGRPLLSRQVVCVVVVYQEYEYGTADHQPWAEKEKEWAPAPLQVVLRVLLQVLLDDPYYYHYCCPDPVGHDSQNPHNHRYMYIHSYHRDDDDPVRSNSSSVSNSVSNSVSSVVPD/DWAEEEEQPFFAPGQDAAAPVGQGQSVVSLLLSVLLCVLLVVLPTGYHYLDNHRDGDDLVSSQVVCVVVVYQEYEYGTAAHQVWAEKAKEWAPAPLLQVLRVLQQVLLDPPYYYYYCCPPPVGHDSQNVHNHRYMYIHSYHRDDDDPVNSNSSSVSNSVSNSVSSVVD/DFQEEEEQPFFAVGQDAADPVRQGQSVVSLLLVVLLVVLLVVLPGGYHYLDNHRHGDPLLVSQVVCVVVVYQEAEYGTADHQPWAEKEKEWAPAPLQVVLRVLQQVLLDDPYYYHYLCPPPVGHDSQNVHNHRYMYIHSYHRDDDDVVNSNSSSNSNSVSNSVSSVVD

Solvent-accessible surface area: 33330 Å² total; per-residue (Å²): 125,78,1,55,0,0,0,0,0,0,41,0,20,65,44,43,20,24,72,6,138,93,43,29,56,7,0,65,18,0,23,27,0,0,78,20,1,54,112,69,0,70,87,87,68,45,119,17,12,24,3,10,88,56,76,84,50,16,30,20,25,48,0,9,36,40,0,146,161,18,31,13,125,3,0,1,0,0,12,4,33,72,51,132,26,93,115,24,0,0,40,6,2,78,62,49,1,0,8,29,0,0,50,47,0,1,48,36,26,48,104,38,4,28,0,58,9,2,74,47,16,180,16,15,44,22,13,0,19,52,4,76,5,8,0,0,8,2,23,4,4,24,0,86,81,18,68,166,75,53,54,45,57,41,0,109,36,1,1,64,19,0,12,75,18,8,164,141,108,139,9,82,6,35,0,0,0,0,0,0,42,0,14,170,46,44,21,24,74,4,136,98,42,27,55,6,0,65,11,0,27,30,0,0,74,29,1,50,107,63,0,68,88,83,61,32,124,18,10,26,4,12,85,55,76,75,66,15,31,20,24,49,1,8,36,40,0,150,166,44,33,14,120,4,0,0,0,0,15,3,33,75,49,130,26,108,31,24,0,0,42,5,2,82,65,45,1,0,7,27,0,0,50,48,0,0,45,34,25,48,107,59,4,44,0,67,9,2,68,45,16,175,13,14,43,21,14,0,23,54,4,81,4,9,0,0,8,2,24,3,3,23,0,84,81,14,60,182,72,63,39,42,56,44,0,98,37,1,1,66,23,1,11,76,15,5,165,144,105,29,35,0,0,0,0,0,0,45,0,23,111,44,43,20,24,76,8,116,97,42,28,54,6,0,62,12,0,23,29,1,0,74,23,1,5,120,75,0,84,89,90,67,32,138,26,10,44,6,11,86,55,75,74,97,10,74,82,86,51,0,8,34,40,0,151,164,67,37,14,104,0,0,0,0,0,14,5,36,63,63,117,24,108,28,23,0,0,40,6,3,89,66,53,0,0,5,27,0,0,52,50,0,0,43,38,25,47,106,58,5,47,0,65,9,2,74,45,15,218,165,33,159,37,32,0,23,92,7,81,4,18,0,0,9,2,24,2,2,21,0,84,82,19,57,178,72,61,41,52,61,40,0,48,34,2,2,60,21,0,12,60,11,0,158,167,86,62,104,6,88,0,0,0,0,0,0,41,0,17,81,42,40,22,23,72,5,136,97,42,28,55,6,0,63,17,0,23,28,2,0,85,16,0,10,64,71,0,89,81,82,65,39,145,29,10,36,3,9,89,56,75,80,56,14,27,22,28,56,0,8,33,40,0,150,165,39,57,15,36,6,0,2,0,0,15,4,34,73,49,127,23,101,31,18,0,0,41,5,2,97,68,52,1,0,10,20,0,0,46,62,0,0,47,35,27,47,106,58,6,47,0,68,10,2,72,50,12,176,14,11,54,21,14,0,29,56,5,88,4,17,0,0,9,2,23,5,3,25,0,87,80,25,67,57,72,51,64,72,52,31,0,110,38,1,1,62,25,0,12,73,10,4,157,141,109,134,10,92,0,0,0,0,0,0,42,0,20,81,43,44,21,26,71,5,133,99,45,33,56,6,1,66,11,0,25,33,1,0,77,14,1,12,112,58,0,88,88,87,69,40,55,30,9,37,6,10,86,56,72,82,58,10,31,17,32,48,0,8,34,46,0,142,167,63,58,14,36,5,0,0,0,0,15,4,34,73,53,127,26,103,31,25,0,0,41,29,2,109,69,97,3,0,68,86,0,0,134,60,0,10,86,37,24,51,106,58,30,51,23,117,46,3,77,58,12,177,14,14,43,20,14,0,24,55,6,79,5,18,0,0,8,1,21,4,3,32,1,34,81,24,62,65,73,82,43,80,60,56,0,103,34,1,2,66,16,0,11,46,10,6,190,87,147

Organism: NCBI:txid456163

Secondary structure (DSSP, 8-state):
---SEEEEE--BTTB--SB-TT--BHHHHHHHHHHHHHHHHHHTT--EEES-SSS----HHHHHHHHHHTT-SEEEEEEEE-TT----EEEE-SSTTHHHHHHHHHTTS-TT-EEEEGGGSTTS--GGGGSSS-EEEEEEEESS---HHHHHHHHHHHHHHHHHHHHH-/--SSSEEEEE-SBTTB--SB-TT--BHHHHHHHHHHHHHHHHHHTT--EEES-SSS----HHHHHHHHHHTT-SEEEEEEEE-TT----EEEE-SSTTHHHHHHHHHTTS-TT-EEEEGGGSTTS--GGGGSSS-EEEEEEEESS---HHHHHHHHHHHHHHHHHHHHH-/--EEEEE-SBTTB--SB-TT--BHHHHHHHHHHHHHHHHHHTT--EEES-SSS----HHHHHHHHHHTT-SEEEEEEEE-TT--S-EEEE-SSTTHHHHHHHHHHTS-TT-EEEEGGGSTTS--GGGGSSS-EEEEEEEESS---HHHHHHHHHHHHHHHHHHHHHH-/--SEEEEE--BTTB--SB-TT--BHHHHHHHHHHHHHHHHHHTT--EEES-SSS-PPPHHHHHHHHHHTT-SEEEEEEEE-TT--S-EEEE-SSTTHHHHHHHHHHHT-TT-EEEEGGGSTTS--GGGGSSS-EEEEEEEESS---HHHHHHHHHHHHHHHHHHHHH-/--SEEEEES-BTTB--SB-TT--BHHHHHHHHHHHHHHHHHHTT--EEES-SSS-PPPHHHHHHHHHHTT-SEEEEEEEE-TT--S-EEEE-SSTTHHHHHHHHHHTS-TT-EEEEGGGSTTS--GGGGSSS-EEEEEEEESS---HHHHHHHHHHHHHHHHHHHHH-